Protein AF-A0A5B9MPV0-F1 (afdb_monomer_lite)

Organism: NCBI:txid2795974

InterPro domains:
  IPR046939 Tripeptidyl-peptidase 2, C-terminal domain superfamily [G3DSA:1.25.40.710] (571-764)

Foldseek 3Di:
DDDDDDDDDPDDDDDDDDDDDDDVVVVVVVCVVVVPPPPPDPPAAFEEEEEDAQALLQPWLVLQVLCQQFAPAEACLADPFFKWKWFWADPVQADPPQCWGQALLRDTFHHEPPDDDDPLKIKIKTATGGLLPDDCLVVVVVVVDDDDPCVPPDALLQSQAAGMKMWMQDPQRKIKIFGHSRLPSYRDPLRIDIHHNVCQQGWDWDRRPGWIKIKHWDDDPPPPDDPSPPSMTMMGIHTNNHDPVSVPDCSLLGPVVLSSPPVLVPRGHHYYYYHHDQLAQLSLLLSLVVCLVVVRQAYEYEVVNNVDDCQLCLLSVLQSCVVSVHWYFYSDADQCRLQRTRHNADARDPDDRDPPDDSSVSSSVVVSVCSVDPDPRPDPVVHPVRNVPRPQPDFPDDDPLFDKDWWDWDDPVPQDPLLCVLCVSVPVSDDQKDKTKTKADQAPQDQWFKFKAFDPPPVDDDDRLSFKWKWKAFSLSFTDSDIDTGGDGHGNHNGIIMMMMMGRDDDDDDPDDTTMIIGRPSPVPPDDPDVPQDFLVNLLVPVPLLVVLVVVVVVPDDLVNQLVVLDDDDLPDLDLSSLLNNLSSCCDPVRLLVCLVVNLVSLVSNLVSLCVVLVHAFDFAQVVVLLVVVVVPDDDPADQDRDPVNSNSLSSNLVSLLSNLVSLLSCPDPVSCVVRPDPDVVVSVVSNSNSVSSNVRSDSCLRLANLVSVLSVCLVVLNLSSSLVSLSSQCNHDPCVLCSLVSQLVSCVSNVNVSSNSVSSSLNSCVVVSHDRND

Radius of gyration: 31.98 Å; chains: 1; bounding box: 103×80×81 Å

Secondary structure (DSSP, 8-state):
----PPP--------------SSHHHHHHHHHHHTT---TT--PPPEEEEEE-STT----GGGHHHHHTTEEEEEEEE-STTEEEEEEPPGGGEETTTTEEE-TTSSEEEPPTT----TT-EEEEE----TT---THHHHHHHTT--S-GGG---GGGGSS-SEEEEEE-TT-PEEEEEESSSSSB--TTSEEEE-TTSTTS-EEEEETTEEEEEEEE--S-TT--GGG-SEEEEEEEE-S--TTTTSS-GGGSHHHHHH-GGGTTS--EEEEEEESS--HHHHHHHHHHHHHHT-SEEEE-TTTTTS-HHHHHHHHHHHHHHHT--EEESS-BTTBTTSEE-TT-----PPP-TTS-HHHHHHHHHHHHHHSPPPPPPGGG-TTTGGGSPPPPP-PPPTTPEEEEEPEE-GGGS-HHHHHHHHHHHTS-TTEEEEEEEPPPP-S--S--EEEE---TTSPPPPGGGEEEEEE-TT-PBPSS-B-TTSB----SSPPEEEEEEE--SSS--SPPPEEEEE---TTTT---TT---HHHHHHT-HHHHHHHHHHHTT--HHHHHHHH-PPPTT---HHHHHHHHHHHT-TTTGGG-HHHHHHHHHHHHHHHHHHHTSPPPP--HHHHHHHHTTT---------SHHHHHHHHHHHHHHHHHHHHHHHTTSHHHHTTS--S-HHHHHHHHHHHHHHHHTTS-TTSTTTHHHHHHHHHHTT-HHHHHHHHHHTTTSGGGGGGHHHHHHHHHHHTT-HHHHHHHHHHHHHHHTT-----

pLDDT: mean 77.92, std 18.59, range [23.55, 98.5]

Sequence (775 aa):
MNQMIRFSFPGQAYFMIRRFPLPLFFLCALVLAAGVAAEPGRAQRPRVGVIGPIDGTGVPVEQFESLQQRLAGVDVSGTLGNSIHLAACQPQQISISDRTVEAVCGRNVRLPDAWTLGPESTLYRGVACGPDRPESEKRAEQIGQAPSSWASLRPIIESNYPNDVIAMIDPRGTLHVACDWDADLKLDGKELFVVPADEFDQAKLFRHDDWIVMMQLAQSTDHTVDRQSMDHIQLRLWTITGTAQDRTGDWGRSPLAALLNPAHHSAEYELIWLDVAGWMPADMAASMQAAKEIGCDVVLIDVIAANRDAAEMTPLIAELSHRCGIPVMVNKRTTVSPDHWVQPSRAAGSDAVDPRLDEGVAFERRVNAMLRRPLPLPDTDQNEVAAEALARPEAVAPPATMRCVSLPRVPEADVPEVVLRNARPLLDRGPLVRSWWYRGAAGDGSADAGRLFQATDATVPRWDDRRLQSWTFLESGWLDRRSRRMGEPGLATHQPAWILLQAVAGSSVDVAPPQLVESVGGDSDRRSPTPGRRDWLWYYDHDAAEESLQQRVVSGATPGEVLQRHGEPEDAAADIDAWRSHLLALDQPSLRKRHLDRVIAAADQVLRRCEKELGGLPAPVDPDQIVAQTRMNEDSNIDVPTTPDAIRWYAWAVDAVYRKVRAIGYRELPDVVVDHPVRDPEAQDRAYESAFAQLCGMVDITDHRFVLTLVRYLRRQGEPFQAYEMLQRHATEGPAMPWYFKKERDLWTDGGWEPLRRLGHARWFLREADQSVMH

Structure (mmCIF, N/CA/C/O backbone):
data_AF-A0A5B9MPV0-F1
#
_entry.id   AF-A0A5B9MPV0-F1
#
loop_
_atom_site.group_PDB
_atom_site.id
_atom_site.type_symbol
_atom_site.label_atom_id
_atom_site.label_alt_id
_atom_site.label_comp_id
_atom_site.label_asym_id
_atom_site.label_entity_id
_atom_site.label_seq_id
_atom_site.pdbx_PDB_ins_code
_atom_site.Cartn_x
_atom_site.Cartn_y
_atom_site.Cartn_z
_atom_site.occupancy
_atom_site.B_iso_or_equiv
_atom_site.auth_seq_id
_atom_site.auth_comp_id
_atom_site.auth_asym_id
_atom_site.auth_atom_id
_atom_site.pdbx_PDB_model_num
ATOM 1 N N . MET A 1 1 ? -42.018 -42.114 -9.381 1.00 37.00 1 MET A N 1
ATOM 2 C CA . MET A 1 1 ? -41.511 -42.938 -8.263 1.00 37.00 1 MET A CA 1
ATOM 3 C C . MET A 1 1 ? -41.412 -42.046 -7.047 1.00 37.00 1 MET A C 1
ATOM 5 O O . MET A 1 1 ? -40.824 -40.979 -7.131 1.00 37.00 1 MET A O 1
ATOM 9 N N . ASN A 1 2 ? -42.109 -42.450 -5.992 1.00 29.08 2 ASN A N 1
ATOM 10 C CA . ASN A 1 2 ? -42.270 -41.736 -4.732 1.00 29.08 2 ASN A CA 1
ATOM 11 C C . ASN A 1 2 ? -41.000 -41.825 -3.879 1.00 29.08 2 ASN A C 1
ATOM 13 O O . ASN A 1 2 ? -40.452 -42.916 -3.775 1.00 29.08 2 ASN A O 1
ATOM 17 N N . GLN A 1 3 ? -40.653 -40.749 -3.169 1.00 30.98 3 GLN A N 1
ATOM 18 C CA . GLN A 1 3 ? -40.547 -40.769 -1.703 1.00 30.98 3 GLN A CA 1
ATOM 19 C C . GLN A 1 3 ? -40.472 -39.332 -1.167 1.00 30.98 3 GLN A C 1
ATOM 21 O O . GLN A 1 3 ? -39.488 -38.626 -1.337 1.00 30.98 3 GLN A O 1
ATOM 26 N N . MET A 1 4 ? -41.569 -38.910 -0.540 1.00 23.55 4 MET A N 1
ATOM 27 C CA . MET A 1 4 ? -41.712 -37.667 0.210 1.00 23.55 4 MET A CA 1
ATOM 28 C C . MET A 1 4 ? -41.845 -38.079 1.679 1.00 23.55 4 MET A C 1
ATOM 30 O O . MET A 1 4 ? -42.781 -38.800 2.035 1.00 23.55 4 MET A O 1
ATOM 34 N N . ILE A 1 5 ? -40.882 -37.686 2.510 1.00 28.28 5 ILE A N 1
ATOM 35 C CA . ILE A 1 5 ? -40.893 -37.934 3.954 1.00 28.28 5 ILE A CA 1
ATOM 36 C C . ILE A 1 5 ? -41.875 -36.940 4.587 1.00 28.28 5 ILE A C 1
ATOM 38 O O . ILE A 1 5 ? -41.707 -35.728 4.476 1.00 28.28 5 ILE A O 1
ATOM 42 N N . ARG A 1 6 ? -42.931 -37.462 5.221 1.00 25.19 6 ARG A N 1
ATOM 43 C CA . ARG A 1 6 ? -43.891 -36.699 6.030 1.00 25.19 6 ARG A CA 1
ATOM 44 C C . ARG A 1 6 ? -43.414 -36.656 7.479 1.00 25.19 6 ARG A C 1
ATOM 46 O O . ARG A 1 6 ? -43.316 -37.706 8.108 1.00 25.19 6 ARG A O 1
ATOM 53 N N . PHE A 1 7 ? -43.250 -35.459 8.031 1.00 25.94 7 PHE A N 1
ATOM 54 C CA . PHE A 1 7 ? -43.338 -35.255 9.475 1.00 25.94 7 PHE A CA 1
ATOM 55 C C . PHE A 1 7 ? -44.797 -34.984 9.851 1.00 25.94 7 PHE A C 1
ATOM 57 O O . PHE A 1 7 ? -45.474 -34.166 9.229 1.00 25.94 7 PHE A O 1
ATOM 64 N N . SER A 1 8 ? -45.286 -35.720 10.846 1.00 28.14 8 SER A N 1
ATOM 65 C CA . SER A 1 8 ? -46.649 -35.617 11.371 1.00 28.14 8 SER A CA 1
ATOM 66 C C . SER A 1 8 ? -46.575 -34.952 12.742 1.00 28.14 8 SER A C 1
ATOM 68 O O . SER A 1 8 ? -45.973 -35.523 13.646 1.00 28.14 8 SER A O 1
ATOM 70 N N . PHE A 1 9 ? -47.200 -33.788 12.915 1.00 35.19 9 PHE A N 1
ATOM 71 C CA . PHE A 1 9 ? -47.505 -33.233 14.237 1.00 35.19 9 PHE A CA 1
ATOM 72 C C . PHE A 1 9 ? -49.004 -33.425 14.521 1.00 35.19 9 PHE A C 1
ATOM 74 O O . PHE A 1 9 ? -49.823 -33.062 13.672 1.00 35.19 9 PHE A O 1
ATOM 81 N N . PRO A 1 10 ? -49.404 -33.990 15.675 1.00 39.00 10 PRO A N 1
ATOM 82 C CA . PRO A 1 10 ? -50.805 -34.098 16.047 1.00 39.00 10 PRO A CA 1
ATOM 83 C C . PRO A 1 10 ? -51.230 -32.845 16.822 1.00 39.00 10 PRO A C 1
ATOM 85 O O . PRO A 1 10 ? -50.718 -32.577 17.905 1.00 39.00 10 PRO A O 1
ATOM 88 N N . GLY A 1 11 ? -52.195 -32.095 16.284 1.00 39.19 11 GLY A N 1
ATOM 89 C CA . GLY A 1 11 ? -52.899 -31.054 17.039 1.00 39.19 11 GLY A CA 1
ATOM 90 C C . GLY A 1 11 ? -53.118 -29.748 16.284 1.00 39.19 11 GLY A C 1
ATOM 91 O O . GLY A 1 11 ? -52.551 -28.725 16.648 1.00 39.19 11 GLY A O 1
ATOM 92 N N . GLN A 1 12 ? -53.991 -29.751 15.274 1.00 32.38 12 GLN A N 1
ATOM 93 C CA . GLN A 1 12 ? -54.644 -28.524 14.816 1.00 32.38 12 GLN A CA 1
ATOM 94 C C . GLN A 1 12 ? -56.160 -28.702 14.866 1.00 32.38 12 GLN A C 1
ATOM 96 O O . GLN A 1 12 ? -56.747 -29.492 14.127 1.00 32.38 12 GLN A O 1
ATOM 101 N N . ALA A 1 13 ? -56.783 -27.948 15.770 1.00 30.09 13 ALA A N 1
ATOM 102 C CA . ALA A 1 13 ? -58.196 -27.634 15.711 1.00 30.09 13 ALA A CA 1
ATOM 103 C C . ALA A 1 13 ? -58.436 -26.719 14.502 1.00 30.09 13 ALA A C 1
ATOM 105 O O . ALA A 1 13 ? -57.794 -25.679 14.355 1.00 30.09 13 ALA A O 1
ATOM 106 N N . TYR A 1 14 ? -59.366 -27.110 13.636 1.00 31.75 14 TYR A N 1
ATOM 107 C CA . TYR A 1 14 ? -59.841 -26.272 12.542 1.00 31.75 14 TYR A CA 1
ATOM 108 C C . TYR A 1 14 ? -60.651 -25.102 13.110 1.00 31.75 14 TYR A C 1
ATOM 110 O O . TYR A 1 14 ? -61.770 -25.301 13.581 1.00 31.75 14 TYR A O 1
ATOM 118 N N . PHE A 1 15 ? -60.127 -23.878 13.012 1.00 27.12 15 PHE A N 1
ATOM 119 C CA . PHE A 1 15 ? -60.941 -22.668 13.126 1.00 27.12 15 PHE A CA 1
ATOM 120 C C . PHE A 1 15 ? -61.276 -22.135 11.733 1.00 27.12 15 PHE A C 1
ATOM 122 O O . PHE A 1 15 ? -60.440 -21.606 11.006 1.00 27.12 15 PHE A O 1
ATOM 129 N N . MET A 1 16 ? -62.547 -22.293 11.371 1.00 30.86 16 MET A N 1
ATOM 130 C CA . MET A 1 16 ? -63.177 -21.656 10.221 1.00 30.86 16 MET A CA 1
ATOM 131 C C . MET A 1 16 ? -63.366 -20.163 10.540 1.00 30.86 16 MET A C 1
ATOM 133 O O . MET A 1 16 ? -64.212 -19.811 11.362 1.00 30.86 16 MET A O 1
ATOM 137 N N . ILE A 1 17 ? -62.604 -19.271 9.902 1.00 29.38 17 ILE A N 1
ATOM 138 C CA . ILE A 1 17 ? -62.809 -17.821 10.040 1.00 29.38 17 ILE A CA 1
ATOM 139 C C . ILE A 1 17 ? -63.891 -17.384 9.044 1.00 29.38 17 ILE A C 1
ATOM 141 O O . ILE A 1 17 ? -63.641 -17.175 7.857 1.00 29.38 17 ILE A O 1
ATOM 145 N N . ARG A 1 18 ? -65.126 -17.251 9.541 1.00 35.62 18 ARG A N 1
ATOM 146 C CA . ARG A 1 18 ? -66.186 -16.468 8.890 1.00 35.62 18 ARG A CA 1
ATOM 147 C C . ARG A 1 18 ? -65.958 -14.981 9.166 1.00 35.62 18 ARG A C 1
ATOM 149 O O . ARG A 1 18 ? -65.625 -14.594 10.281 1.00 35.62 18 ARG A O 1
ATOM 156 N N . ARG A 1 19 ? -66.186 -14.169 8.129 1.00 43.06 19 ARG A N 1
ATOM 157 C CA . ARG A 1 19 ? -66.182 -12.698 8.143 1.00 43.06 19 ARG A CA 1
ATOM 158 C C . ARG A 1 19 ? -66.926 -12.139 9.365 1.00 43.06 19 ARG A C 1
ATOM 160 O O . ARG A 1 19 ? -68.126 -12.365 9.491 1.00 43.06 19 ARG A O 1
ATOM 167 N N . PHE A 1 20 ? -66.232 -11.347 10.180 1.00 36.88 20 PHE A N 1
ATOM 168 C CA . PHE A 1 20 ? -66.831 -10.404 11.126 1.00 36.88 20 PHE A CA 1
ATOM 169 C C . PHE A 1 20 ? -66.339 -8.980 10.815 1.00 36.88 20 PHE A C 1
ATOM 171 O O . PHE A 1 20 ? -65.189 -8.818 10.398 1.00 36.88 20 PHE A O 1
ATOM 178 N N . PRO A 1 21 ? -67.195 -7.954 10.967 1.00 47.53 21 PRO A N 1
ATOM 179 C CA . PRO A 1 21 ? -66.842 -6.568 10.694 1.00 47.53 21 PRO A CA 1
ATOM 180 C C . PRO A 1 21 ? -66.058 -5.976 11.873 1.00 47.53 21 PRO A C 1
ATOM 182 O O . PRO A 1 21 ? -66.361 -6.296 13.015 1.00 47.53 21 PRO A O 1
ATOM 185 N N . LEU A 1 22 ? -65.061 -5.137 11.567 1.00 47.28 22 LEU A N 1
ATOM 186 C CA . LEU A 1 22 ? -64.425 -4.104 12.411 1.00 47.28 22 LEU A CA 1
ATOM 187 C C . LEU A 1 22 ? -64.787 -4.144 13.919 1.00 47.28 22 LEU A C 1
ATOM 189 O O . LEU A 1 22 ? -65.780 -3.539 14.320 1.00 47.28 22 LEU A O 1
ATOM 193 N N . PRO A 1 23 ? -63.975 -4.818 14.765 1.00 48.50 23 PRO A N 1
ATOM 194 C CA . PRO A 1 23 ? -63.194 -4.045 15.744 1.00 48.50 23 PRO A CA 1
ATOM 195 C C . PRO A 1 23 ? -61.788 -4.614 16.051 1.00 48.50 23 PRO A C 1
ATOM 197 O O . PRO A 1 23 ? -61.100 -4.107 16.935 1.00 48.50 23 PRO A O 1
ATOM 200 N N . LEU A 1 24 ? -61.308 -5.634 15.325 1.00 43.69 24 LEU A N 1
ATOM 201 C CA . LEU A 1 24 ? -60.026 -6.290 15.642 1.00 43.69 24 LEU A CA 1
ATOM 202 C C . LEU A 1 24 ? -58.787 -5.459 15.249 1.00 43.69 24 LEU A C 1
ATOM 204 O O . LEU A 1 24 ? -57.751 -5.552 15.900 1.00 43.69 24 LEU A O 1
ATOM 208 N N . PHE A 1 25 ? -58.902 -4.594 14.235 1.00 50.44 25 PHE A N 1
ATOM 209 C CA . PHE A 1 25 ? -57.806 -3.709 13.812 1.00 50.44 25 PHE A CA 1
ATOM 210 C C . PHE A 1 25 ? -57.468 -2.651 14.874 1.00 50.44 25 PHE A C 1
ATOM 212 O O . PHE A 1 25 ? -56.301 -2.324 15.065 1.00 50.44 25 PHE A O 1
ATOM 219 N N . PHE A 1 26 ? -58.470 -2.177 15.625 1.00 49.44 26 PHE A N 1
ATOM 220 C CA . PHE A 1 26 ? -58.245 -1.268 16.750 1.00 49.44 26 PHE A CA 1
ATOM 221 C C . PHE A 1 26 ? -57.616 -1.983 17.947 1.00 49.44 26 PHE A C 1
ATOM 223 O O . PHE A 1 26 ? -56.793 -1.386 18.629 1.00 49.44 26 PHE A O 1
ATOM 230 N N . LEU A 1 27 ? -57.934 -3.262 18.174 1.00 42.47 27 LEU A N 1
ATOM 231 C CA . LEU A 1 27 ? -57.352 -4.036 19.272 1.00 42.47 27 LEU A CA 1
ATOM 232 C C . LEU A 1 27 ? -55.889 -4.428 18.994 1.00 42.47 27 LEU A C 1
ATOM 234 O O . LEU A 1 27 ? -55.066 -4.346 19.896 1.00 42.47 27 LEU A O 1
ATOM 238 N N . CYS A 1 28 ? -55.530 -4.778 17.752 1.00 45.41 28 CYS A N 1
ATOM 239 C CA . CYS A 1 28 ? -54.129 -5.014 17.375 1.00 45.41 28 CYS A CA 1
ATOM 240 C C . CYS A 1 28 ? -53.303 -3.720 17.354 1.00 45.41 28 CYS A C 1
ATOM 242 O O . CYS A 1 28 ? -52.152 -3.747 17.777 1.00 45.41 28 CYS A O 1
ATOM 244 N N . ALA A 1 29 ? -53.886 -2.586 16.950 1.00 47.62 29 ALA A N 1
ATOM 245 C CA . ALA A 1 29 ? -53.231 -1.284 17.073 1.00 47.62 29 ALA A CA 1
ATOM 246 C C . ALA A 1 29 ? -53.050 -0.867 18.545 1.00 47.62 29 ALA A C 1
ATOM 248 O O . ALA A 1 29 ? -52.007 -0.325 18.886 1.00 47.62 29 ALA A O 1
ATOM 249 N N . LEU A 1 30 ? -54.000 -1.180 19.436 1.00 44.69 30 LEU A N 1
ATOM 250 C CA . LEU A 1 30 ? -53.865 -0.930 20.877 1.00 44.69 30 LEU A CA 1
ATOM 251 C C . LEU A 1 30 ? -52.891 -1.886 21.569 1.00 44.69 30 LEU A C 1
ATOM 253 O O . LEU A 1 30 ? -52.220 -1.460 22.493 1.00 44.69 30 LEU A O 1
ATOM 257 N N . VAL A 1 31 ? -52.765 -3.143 21.136 1.00 49.16 31 VAL A N 1
ATOM 258 C CA . VAL A 1 31 ? -51.785 -4.093 21.699 1.00 49.16 31 VAL A CA 1
ATOM 259 C C . VAL A 1 31 ? -50.372 -3.829 21.164 1.00 49.16 31 VAL A C 1
ATOM 261 O O . VAL A 1 31 ? -49.416 -3.969 21.917 1.00 49.16 31 VAL A O 1
ATOM 264 N N . LEU A 1 32 ? -50.219 -3.349 19.924 1.00 48.50 32 LEU A N 1
ATOM 265 C CA . LEU A 1 32 ? -48.933 -2.845 19.417 1.00 48.50 32 LEU A CA 1
ATOM 266 C C . LEU A 1 32 ? -48.571 -1.469 20.005 1.00 48.50 32 LEU A C 1
ATOM 268 O O . LEU A 1 32 ? -47.396 -1.207 20.231 1.00 48.50 32 LEU A O 1
ATOM 272 N N . ALA A 1 33 ? -49.557 -0.626 20.332 1.00 44.50 33 ALA A N 1
ATOM 273 C CA . ALA A 1 33 ? -49.331 0.637 21.042 1.00 44.50 33 ALA A CA 1
ATOM 274 C C . ALA A 1 33 ? -49.146 0.467 22.566 1.00 44.50 33 ALA A C 1
ATOM 276 O O . ALA A 1 33 ? -48.513 1.310 23.190 1.00 44.50 33 ALA A O 1
ATOM 277 N N . ALA A 1 34 ? -49.661 -0.609 23.174 1.00 39.41 34 ALA A N 1
ATOM 278 C CA . ALA A 1 34 ? -49.509 -0.906 24.606 1.00 39.41 34 ALA A CA 1
ATOM 279 C C . ALA A 1 34 ? -48.363 -1.890 24.916 1.00 39.41 34 ALA A C 1
ATOM 281 O O . ALA A 1 34 ? -47.939 -1.983 26.064 1.00 39.41 34 ALA A O 1
ATOM 282 N N . GLY A 1 35 ? -47.846 -2.609 23.912 1.00 38.66 35 GLY A N 1
ATOM 283 C CA . GLY A 1 35 ? -46.706 -3.527 24.036 1.00 38.66 35 GLY A CA 1
ATOM 284 C C . GLY A 1 35 ? -45.333 -2.847 24.030 1.00 38.66 35 GLY A C 1
ATOM 285 O O . GLY A 1 35 ? -44.338 -3.501 24.321 1.00 38.66 35 GLY A O 1
ATOM 286 N N . VAL A 1 36 ? -45.279 -1.541 23.753 1.00 42.03 36 VAL A N 1
ATOM 287 C CA . VAL A 1 36 ? -44.100 -0.689 23.972 1.00 42.03 36 VAL A CA 1
ATOM 288 C C . VAL A 1 36 ? -44.453 0.358 25.026 1.00 42.03 36 VAL A C 1
ATOM 290 O O . VAL A 1 36 ? -44.323 1.563 24.826 1.00 42.03 36 VAL A O 1
ATOM 293 N N . ALA A 1 37 ? -44.945 -0.096 26.178 1.00 39.28 37 ALA A N 1
ATOM 294 C CA . ALA A 1 37 ? -44.766 0.686 27.388 1.00 39.28 37 ALA A CA 1
ATOM 295 C C . ALA A 1 37 ? -43.255 0.702 27.654 1.00 39.28 37 ALA A C 1
ATOM 297 O O . ALA A 1 37 ? -42.724 -0.230 28.253 1.00 39.28 37 ALA A O 1
ATOM 298 N N . ALA A 1 38 ? -42.566 1.710 27.104 1.00 43.59 38 ALA A N 1
ATOM 299 C CA . ALA A 1 38 ? -41.175 2.008 27.413 1.00 43.59 38 ALA A CA 1
ATOM 300 C C . ALA A 1 38 ? -41.021 1.906 28.930 1.00 43.59 38 ALA A C 1
ATOM 302 O O . ALA A 1 38 ? -41.774 2.567 29.653 1.00 43.59 38 ALA A O 1
ATOM 303 N N . GLU A 1 39 ? -40.136 1.020 29.399 1.00 39.25 39 GLU A N 1
ATOM 304 C CA . GLU A 1 39 ? -39.925 0.845 30.832 1.00 39.25 39 GLU A CA 1
ATOM 305 C C . GLU A 1 39 ? -39.735 2.228 31.465 1.00 39.25 39 GLU A C 1
ATOM 307 O O . GLU A 1 39 ? -38.837 2.976 31.059 1.00 39.25 39 GLU A O 1
ATOM 312 N N . PRO A 1 40 ? -40.606 2.629 32.405 1.00 40.78 40 PRO A N 1
ATOM 313 C CA . PRO A 1 40 ? -40.518 3.949 32.982 1.00 40.78 40 PRO A CA 1
ATOM 314 C C . PRO A 1 40 ? -39.223 4.055 33.788 1.00 40.78 40 PRO A C 1
ATOM 316 O O . PRO A 1 40 ? -39.110 3.541 34.897 1.00 40.78 40 PRO A O 1
ATOM 319 N N . GLY A 1 41 ? -38.268 4.799 33.231 1.00 47.12 41 GLY A N 1
ATOM 320 C CA . GLY A 1 41 ? -37.387 5.647 34.022 1.00 47.12 41 GLY A CA 1
ATOM 321 C C . GLY A 1 41 ? -35.992 5.124 34.336 1.00 47.12 41 GLY A C 1
ATOM 322 O O . GLY A 1 41 ? -35.384 5.643 35.272 1.00 47.12 41 GLY A O 1
ATOM 323 N N . ARG A 1 42 ? -35.418 4.189 33.568 1.00 47.12 42 ARG A N 1
ATOM 324 C CA . ARG A 1 42 ? -33.949 4.145 33.512 1.00 47.12 42 ARG A CA 1
ATOM 325 C C . ARG A 1 42 ? -33.530 5.292 32.604 1.00 47.12 42 ARG A C 1
ATOM 327 O O . ARG A 1 42 ? -33.659 5.186 31.390 1.00 47.12 42 ARG A O 1
ATOM 334 N N . ALA A 1 43 ? -33.160 6.425 33.207 1.00 68.31 43 ALA A N 1
ATOM 335 C CA . ALA A 1 43 ? -32.627 7.563 32.469 1.00 68.31 43 ALA A CA 1
ATOM 336 C C . ALA A 1 43 ? -31.537 7.030 31.535 1.00 68.31 43 ALA A C 1
ATOM 338 O O . ALA A 1 43 ? -30.551 6.460 32.006 1.00 68.31 43 ALA A O 1
ATOM 339 N N . GLN A 1 44 ? -31.792 7.098 30.229 1.00 80.31 44 GLN A N 1
ATOM 340 C CA . GLN A 1 44 ? -30.880 6.568 29.233 1.00 80.31 44 GLN A CA 1
ATOM 341 C C . GLN A 1 44 ? -29.552 7.295 29.415 1.00 80.31 44 GLN A C 1
ATOM 343 O O . GLN A 1 44 ? -29.519 8.526 29.495 1.00 80.31 44 GLN A O 1
ATOM 348 N N . ARG A 1 45 ? -28.477 6.525 29.594 1.00 90.38 45 ARG A N 1
ATOM 349 C CA . ARG A 1 45 ? -27.142 7.098 29.731 1.00 90.38 45 ARG A CA 1
ATOM 350 C C . ARG A 1 45 ? -26.833 7.850 28.435 1.00 90.38 45 ARG A C 1
ATOM 352 O O . ARG A 1 45 ? -27.061 7.270 27.373 1.00 90.38 45 ARG A O 1
ATOM 359 N N . PRO A 1 46 ? -26.347 9.101 28.497 1.00 91.81 46 PRO A N 1
ATOM 360 C CA . PRO A 1 46 ? -25.952 9.814 27.298 1.00 91.81 46 PRO A CA 1
ATOM 361 C C . PRO A 1 46 ? -24.895 9.018 26.531 1.00 91.81 46 PRO A C 1
ATOM 363 O O . PRO A 1 46 ? -23.969 8.466 27.131 1.00 91.81 46 PRO A O 1
ATOM 366 N N . ARG A 1 47 ? -25.033 8.970 25.211 1.00 94.50 47 ARG A N 1
ATOM 367 C CA . ARG A 1 47 ? -24.092 8.349 24.281 1.00 94.50 47 ARG A CA 1
ATOM 368 C C . ARG A 1 47 ? -23.124 9.393 23.762 1.00 94.50 47 ARG A C 1
ATOM 370 O O . ARG A 1 47 ? -23.518 10.379 23.141 1.00 94.50 47 ARG A O 1
ATOM 377 N N . VAL A 1 48 ? -21.847 9.167 24.012 1.00 95.19 48 VAL A N 1
ATOM 378 C CA . VAL A 1 48 ? -20.758 10.058 23.633 1.00 95.19 48 VAL A CA 1
ATOM 379 C C . VAL A 1 48 ? -19.962 9.387 22.525 1.00 95.19 48 VAL A C 1
ATOM 381 O O . VAL A 1 48 ? -19.279 8.393 22.762 1.00 95.19 48 VAL A O 1
ATOM 384 N N . GLY A 1 49 ? -20.050 9.936 21.318 1.00 95.38 49 GLY A N 1
ATOM 385 C CA . GLY A 1 49 ? -19.199 9.545 20.203 1.00 95.38 49 GLY A CA 1
ATOM 386 C C . GLY A 1 49 ? -17.812 10.170 20.332 1.00 95.38 49 GLY A C 1
ATOM 387 O O . GLY A 1 49 ? -17.697 11.344 20.681 1.00 95.38 49 GLY A O 1
ATOM 388 N N . VAL A 1 50 ? -16.760 9.423 20.019 1.00 94.00 50 VAL A N 1
ATOM 389 C CA . VAL A 1 50 ? -15.402 9.962 19.879 1.00 94.00 50 VAL A CA 1
ATOM 390 C C . VAL A 1 50 ? -14.886 9.651 18.486 1.00 94.00 50 VAL A C 1
ATOM 392 O O . VAL A 1 50 ? -14.708 8.484 18.159 1.00 94.00 50 VAL A O 1
ATOM 395 N N . ILE A 1 51 ? -14.637 10.688 17.687 1.00 92.12 51 ILE A N 1
ATOM 396 C CA . ILE A 1 51 ? -13.967 10.572 16.391 1.00 92.12 51 ILE A CA 1
ATOM 397 C C . ILE A 1 51 ? -12.472 10.798 16.597 1.00 92.12 51 ILE A C 1
ATOM 399 O O . ILE A 1 51 ? -12.034 11.892 16.968 1.00 92.12 51 ILE A O 1
ATOM 403 N N . GLY A 1 52 ? -11.701 9.755 16.328 1.00 87.19 52 GLY A N 1
ATOM 404 C CA . GLY A 1 52 ? -10.246 9.766 16.357 1.00 87.19 52 GLY A CA 1
ATOM 405 C C . GLY A 1 52 ? -9.690 8.414 15.924 1.00 87.19 52 GLY A C 1
ATOM 406 O O . GLY A 1 52 ? -10.458 7.448 15.883 1.00 87.19 52 GLY A O 1
ATOM 407 N N . PRO A 1 53 ? -8.387 8.325 15.600 1.00 80.00 53 PRO A N 1
ATOM 408 C CA . PRO A 1 53 ? -7.768 7.029 15.356 1.00 80.00 53 PRO A CA 1
ATOM 409 C C . PRO A 1 53 ? -7.970 6.163 16.601 1.00 80.00 53 PRO A C 1
ATOM 411 O O . PRO A 1 53 ? -7.924 6.686 17.713 1.00 80.00 53 PRO A O 1
ATOM 414 N N . ILE A 1 54 ? -8.252 4.872 16.440 1.00 80.19 54 ILE A N 1
ATOM 415 C CA . ILE A 1 54 ? -8.278 3.950 17.584 1.00 80.19 54 ILE A CA 1
ATOM 416 C C . ILE A 1 54 ? -6.854 3.545 17.978 1.00 80.19 54 ILE A C 1
ATOM 418 O O . ILE A 1 54 ? -6.497 3.549 19.163 1.00 80.19 54 ILE A O 1
ATOM 422 N N . ASP A 1 55 ? -6.043 3.214 16.976 1.00 72.69 55 ASP A N 1
ATOM 423 C CA . ASP A 1 55 ? -4.669 2.769 17.174 1.00 72.69 55 ASP A CA 1
ATOM 424 C C . ASP A 1 55 ? -3.761 3.901 17.620 1.00 72.69 55 ASP A C 1
ATOM 426 O O . ASP A 1 55 ? -3.866 5.032 17.144 1.00 72.69 55 ASP A O 1
ATOM 430 N N . GLY A 1 56 ? -2.853 3.581 18.542 1.00 70.06 56 GLY A N 1
ATOM 431 C CA . GLY A 1 56 ? -1.841 4.535 18.994 1.00 70.06 56 GLY A CA 1
ATOM 432 C C . GLY A 1 56 ? -2.407 5.727 19.769 1.00 70.06 56 GLY A C 1
ATOM 433 O O . GLY A 1 56 ? -1.707 6.709 19.992 1.00 70.06 56 GLY A O 1
ATOM 434 N N . THR A 1 57 ? -3.659 5.668 20.244 1.00 72.69 57 THR A N 1
ATOM 435 C CA . THR A 1 57 ? -4.226 6.764 21.058 1.00 72.69 57 THR A CA 1
ATOM 436 C C . THR A 1 57 ? -3.482 7.013 22.358 1.00 72.69 57 THR A C 1
ATOM 438 O O . THR A 1 57 ? -3.631 8.076 22.962 1.00 72.69 57 THR A O 1
ATOM 441 N N . GLY A 1 58 ? -2.691 6.039 22.809 1.00 75.44 58 GLY A N 1
ATOM 442 C CA . GLY A 1 58 ? -1.863 6.187 23.997 1.00 75.44 58 GLY A CA 1
ATOM 443 C C . GLY A 1 58 ? -2.678 6.172 25.288 1.00 75.44 58 GLY A C 1
ATOM 444 O O . GLY A 1 58 ? -2.202 6.684 26.302 1.00 75.44 58 GLY A O 1
ATOM 445 N N . VAL A 1 59 ? -3.886 5.586 25.274 1.00 86.62 59 VAL A N 1
ATOM 446 C CA . VAL A 1 59 ? -4.686 5.373 26.492 1.00 86.62 59 VAL A CA 1
ATOM 447 C C . VAL A 1 59 ? -3.825 4.601 27.496 1.00 86.62 59 VAL A C 1
ATOM 449 O O . VAL A 1 59 ? -3.392 3.502 27.170 1.00 86.62 59 VAL A O 1
ATOM 452 N N . PRO A 1 60 ? -3.564 5.111 28.710 1.00 87.69 60 PRO A N 1
ATOM 453 C CA . PRO A 1 60 ? -2.766 4.387 29.693 1.00 87.69 60 PRO A CA 1
ATOM 454 C C . PRO A 1 60 ? -3.462 3.096 30.140 1.00 87.69 60 PRO A C 1
ATOM 456 O O . PRO A 1 60 ? -4.683 3.076 30.311 1.00 87.69 60 PRO A O 1
ATOM 459 N N . VAL A 1 61 ? -2.699 2.028 30.393 1.00 88.00 61 VAL A N 1
ATOM 460 C CA . VAL A 1 61 ? -3.247 0.725 30.822 1.00 88.00 61 VAL A CA 1
ATOM 461 C C . VAL A 1 61 ? -4.037 0.821 32.134 1.00 88.00 61 VAL A C 1
ATOM 463 O O . VAL A 1 61 ? -4.963 0.048 32.377 1.00 88.00 61 VAL A O 1
ATOM 466 N N . GLU A 1 62 ? -3.736 1.816 32.971 1.00 90.06 62 GLU A N 1
ATOM 467 C CA . GLU A 1 62 ? -4.466 2.118 34.203 1.00 90.06 62 GLU A CA 1
ATOM 468 C C . GLU A 1 62 ? -5.915 2.553 33.937 1.00 90.06 62 GLU A C 1
ATOM 470 O O . GLU A 1 62 ? -6.760 2.455 34.826 1.00 90.06 62 GLU A O 1
ATOM 475 N N . GLN A 1 63 ? -6.221 3.006 32.717 1.00 91.75 63 GLN A N 1
ATOM 476 C CA . GLN A 1 63 ? -7.570 3.359 32.280 1.00 91.75 63 GLN A CA 1
ATOM 477 C C . GLN A 1 63 ? -8.345 2.173 31.692 1.00 91.75 63 GLN A C 1
ATOM 479 O O . GLN A 1 63 ? -9.497 2.361 31.309 1.00 91.75 63 GLN A O 1
ATOM 484 N N . PHE A 1 64 ? -7.777 0.960 31.647 1.00 92.81 64 PHE A N 1
ATOM 485 C CA . PHE A 1 64 ? -8.430 -0.219 31.063 1.00 92.81 64 PHE A CA 1
ATOM 486 C C . PHE A 1 64 ? -9.840 -0.461 31.620 1.00 92.81 64 PHE A C 1
ATOM 488 O O . PHE A 1 64 ? -10.795 -0.507 30.854 1.00 92.81 64 PHE A O 1
ATOM 495 N N . GLU A 1 65 ? -9.996 -0.530 32.945 1.00 93.88 65 GLU A N 1
ATOM 496 C CA . GLU A 1 65 ? -11.302 -0.746 33.594 1.00 93.88 65 GLU A CA 1
ATOM 497 C C . GLU A 1 65 ? -12.288 0.391 33.282 1.00 93.88 65 GLU A C 1
ATOM 499 O O . GLU A 1 65 ? -13.468 0.173 33.014 1.00 93.88 65 GLU A O 1
ATOM 504 N N . SER A 1 66 ? -11.774 1.625 33.280 1.00 91.94 66 SER A N 1
ATOM 505 C CA . SER A 1 66 ? -12.506 2.859 32.975 1.00 91.94 66 SER A CA 1
ATOM 506 C C . SER A 1 66 ? -13.071 2.823 31.549 1.00 91.94 66 SER A C 1
ATOM 508 O O . SER A 1 66 ? -14.218 3.213 31.317 1.00 91.94 66 SER A O 1
ATOM 510 N N . LEU A 1 67 ? -12.262 2.345 30.602 1.00 93.31 67 LEU A N 1
ATOM 511 C CA . LEU A 1 67 ? -12.612 2.190 29.198 1.00 93.31 67 LEU A CA 1
ATOM 512 C C . LEU A 1 67 ? -13.566 1.008 28.998 1.00 93.31 67 LEU A C 1
ATOM 514 O O . LEU A 1 67 ? -14.605 1.175 28.367 1.00 93.31 67 LEU A O 1
ATOM 518 N N . GLN A 1 68 ? -13.276 -0.150 29.596 1.00 93.94 68 GLN A N 1
ATOM 519 C CA . GLN A 1 68 ? -14.087 -1.364 29.481 1.00 93.94 68 GLN A CA 1
ATOM 520 C C . GLN A 1 68 ? -15.511 -1.181 30.008 1.00 93.94 68 GLN A C 1
ATOM 522 O O . GLN A 1 68 ? -16.458 -1.676 29.407 1.00 93.94 68 GLN A O 1
ATOM 527 N N . GLN A 1 69 ? -15.686 -0.436 31.100 1.00 92.81 69 GLN A N 1
ATOM 528 C CA . GLN A 1 69 ? -17.010 -0.164 31.665 1.00 92.81 69 GLN A CA 1
ATOM 529 C C . GLN A 1 69 ? -17.858 0.792 30.820 1.00 92.81 69 GLN A C 1
ATOM 531 O O . GLN A 1 69 ? -19.077 0.834 30.997 1.00 92.81 69 GLN A O 1
ATOM 536 N N . ARG A 1 70 ? -17.227 1.603 29.964 1.00 94.19 70 ARG A N 1
ATOM 537 C CA . ARG A 1 70 ? -17.903 2.674 29.222 1.00 94.19 70 ARG A CA 1
ATOM 538 C C . ARG A 1 70 ? -18.034 2.390 27.738 1.00 94.19 70 ARG A C 1
ATOM 540 O O . ARG A 1 70 ? -18.994 2.875 27.150 1.00 94.19 70 ARG A O 1
ATOM 547 N N . LEU A 1 71 ? -17.109 1.643 27.138 1.00 94.12 71 LEU A N 1
ATOM 548 C CA . LEU A 1 71 ? -17.156 1.297 25.722 1.00 94.12 71 LEU A CA 1
ATOM 549 C C . LEU A 1 71 ? -18.411 0.465 25.435 1.00 94.12 71 LEU A C 1
ATOM 551 O O . LEU A 1 71 ? -18.513 -0.690 25.839 1.00 94.12 71 LEU A O 1
ATOM 555 N N . ALA A 1 72 ? -19.362 1.071 24.734 1.00 94.12 72 ALA A N 1
ATOM 556 C CA . ALA A 1 72 ? -20.618 0.448 24.337 1.00 94.12 72 ALA A CA 1
ATOM 557 C C . ALA A 1 72 ? -20.595 -0.027 22.877 1.00 94.12 72 ALA A C 1
ATOM 559 O O . ALA A 1 72 ? -21.380 -0.896 22.503 1.00 94.12 72 ALA A O 1
ATOM 560 N N . GLY A 1 73 ? -19.699 0.517 22.049 1.00 91.62 73 GLY A N 1
ATOM 561 C CA . GLY A 1 73 ? -19.573 0.117 20.653 1.00 91.62 73 GLY A CA 1
ATOM 562 C C . GLY A 1 73 ? -18.425 0.802 19.924 1.00 91.62 73 GLY A C 1
ATOM 563 O O . GLY A 1 73 ? -17.851 1.782 20.405 1.00 91.62 73 GLY A O 1
ATOM 564 N N . VAL A 1 74 ? -18.119 0.265 18.746 1.00 91.19 74 VAL A N 1
ATOM 565 C CA . VAL A 1 74 ? -17.130 0.801 17.812 1.00 91.19 74 VAL A CA 1
ATOM 566 C C . VAL A 1 74 ? -17.775 0.873 16.436 1.00 91.19 74 VAL A C 1
ATOM 568 O O . VAL A 1 74 ? -18.322 -0.124 15.962 1.00 91.19 74 VAL A O 1
ATOM 571 N N . ASP A 1 75 ? -17.716 2.042 15.810 1.00 88.88 75 ASP A N 1
ATOM 572 C CA . ASP A 1 75 ? -17.983 2.203 14.389 1.00 88.88 75 ASP A CA 1
ATOM 573 C C . ASP A 1 75 ? -16.671 2.165 13.610 1.00 88.88 75 ASP A C 1
ATOM 575 O O . ASP A 1 75 ? -15.674 2.775 13.989 1.00 88.88 75 ASP A O 1
ATOM 579 N N . VAL A 1 76 ? -16.708 1.451 12.497 1.00 76.88 76 VAL A N 1
ATOM 580 C CA . VAL A 1 76 ? -15.559 1.153 11.633 1.00 76.88 76 VAL A CA 1
ATOM 581 C C . VAL A 1 76 ? -15.763 1.663 10.211 1.00 76.88 76 VAL A C 1
ATOM 583 O O . VAL A 1 76 ? -14.982 1.348 9.316 1.00 76.88 76 VAL A O 1
ATOM 586 N N . SER A 1 77 ? -16.845 2.407 9.970 1.00 69.31 77 SER A N 1
ATOM 587 C CA . SER A 1 77 ? -17.210 2.891 8.637 1.00 69.31 77 SER A CA 1
ATOM 588 C C . SER A 1 77 ? -16.117 3.768 8.001 1.00 69.31 77 SER A C 1
ATOM 590 O O . SER A 1 77 ? -16.026 3.878 6.775 1.00 69.31 77 SER A O 1
ATOM 592 N N . GLY A 1 78 ? -15.251 4.364 8.830 1.00 62.00 78 GLY A N 1
ATOM 593 C CA . GLY A 1 78 ? -14.140 5.211 8.415 1.00 62.00 78 GLY A CA 1
ATOM 594 C C . GLY A 1 78 ? -12.813 4.491 8.145 1.00 62.00 78 GLY A C 1
ATOM 595 O O . GLY A 1 78 ? -11.921 5.133 7.582 1.00 62.00 78 GLY A O 1
ATOM 596 N N . THR A 1 79 ? -12.641 3.206 8.494 1.00 65.44 79 THR A N 1
ATOM 597 C CA . THR A 1 79 ? -11.326 2.535 8.439 1.00 65.44 79 THR A CA 1
ATOM 598 C C . THR A 1 79 ? -11.240 1.325 7.515 1.00 65.44 79 THR A C 1
ATOM 600 O O . THR A 1 79 ? -12.046 0.402 7.537 1.00 65.44 79 THR A O 1
ATOM 603 N N . LEU A 1 80 ? -10.173 1.315 6.709 1.00 58.69 80 LEU A N 1
ATOM 604 C CA . LEU A 1 80 ? -9.716 0.151 5.939 1.00 58.69 80 LEU A CA 1
ATOM 605 C C . LEU A 1 80 ? -8.611 -0.636 6.674 1.00 58.69 80 LEU A C 1
ATOM 607 O O . LEU A 1 80 ? -8.273 -1.745 6.271 1.00 58.69 80 LEU A O 1
ATOM 611 N N . GLY A 1 81 ? -8.025 -0.051 7.726 1.00 58.06 81 GLY A N 1
ATOM 612 C CA . GLY A 1 81 ? -6.664 -0.360 8.167 1.00 58.06 81 GLY A CA 1
ATOM 613 C C . GLY A 1 81 ? -6.463 -1.561 9.088 1.00 58.06 81 GLY A C 1
ATOM 614 O O . GLY A 1 81 ? -5.355 -2.063 9.141 1.00 58.06 81 GLY A O 1
ATOM 615 N N . ASN A 1 82 ? -7.484 -2.071 9.776 1.00 70.69 82 ASN A N 1
ATOM 616 C CA . ASN A 1 82 ? -7.241 -2.947 10.941 1.00 70.69 82 ASN A CA 1
ATOM 617 C C . ASN A 1 82 ? -7.816 -4.347 10.794 1.00 70.69 82 ASN A C 1
ATOM 619 O O . ASN A 1 82 ? -8.089 -5.033 11.775 1.00 70.69 82 ASN A O 1
ATOM 623 N N . SER A 1 83 ? -8.040 -4.758 9.547 1.00 75.12 83 SER A N 1
ATOM 624 C CA . SER A 1 83 ? -8.627 -6.050 9.222 1.00 75.12 83 SER A CA 1
ATOM 625 C C . SER A 1 83 ? -7.554 -7.100 8.958 1.00 75.12 83 SER A C 1
ATOM 627 O O . SER A 1 83 ? -6.707 -6.967 8.078 1.00 75.12 83 SER A O 1
ATOM 629 N N . ILE A 1 84 ? -7.642 -8.192 9.699 1.00 79.19 84 ILE A N 1
ATOM 630 C CA . ILE A 1 84 ? -6.847 -9.398 9.557 1.00 79.19 84 ILE A CA 1
ATOM 631 C C . ILE A 1 84 ? -7.744 -10.448 8.910 1.00 79.19 84 ILE A C 1
ATOM 633 O O . ILE A 1 84 ? -8.692 -10.946 9.519 1.00 79.19 84 ILE A O 1
ATOM 637 N N . HIS A 1 85 ? -7.452 -10.775 7.656 1.00 75.88 85 HIS A N 1
ATOM 638 C CA . HIS A 1 85 ? -8.135 -11.853 6.954 1.00 75.88 85 HIS A CA 1
ATOM 639 C C . HIS A 1 85 ? -7.484 -13.180 7.338 1.00 75.88 85 HIS A C 1
ATOM 641 O O . HIS A 1 85 ? -6.291 -13.386 7.108 1.00 75.88 85 HIS A O 1
ATOM 647 N N . LEU A 1 86 ? -8.266 -14.072 7.940 1.00 81.00 86 LEU A N 1
ATOM 648 C CA . LEU A 1 86 ? -7.826 -15.397 8.349 1.00 81.00 86 LEU A CA 1
ATOM 649 C C . LEU A 1 86 ? -8.490 -16.433 7.439 1.00 81.00 86 LEU A C 1
ATOM 651 O O . LEU A 1 86 ? -9.712 -16.454 7.300 1.00 81.00 86 LEU A O 1
ATOM 655 N N . ALA A 1 87 ? -7.687 -17.287 6.813 1.00 79.25 87 ALA A N 1
ATOM 656 C CA . ALA A 1 87 ? -8.158 -18.392 5.984 1.00 79.25 87 ALA A CA 1
ATOM 657 C C . ALA A 1 87 ? -8.192 -19.688 6.796 1.00 79.25 87 ALA A C 1
ATOM 659 O O . ALA A 1 87 ? -7.297 -19.925 7.612 1.00 79.25 87 ALA A O 1
ATOM 660 N N . ALA A 1 88 ? -9.197 -20.527 6.556 1.00 87.50 88 ALA A N 1
ATOM 661 C CA . ALA A 1 88 ? -9.306 -21.834 7.184 1.00 87.50 88 ALA A CA 1
ATOM 662 C C . ALA A 1 88 ? -8.095 -22.713 6.824 1.00 87.50 88 ALA A C 1
ATOM 664 O O . ALA A 1 88 ? -7.703 -22.849 5.661 1.00 87.50 88 ALA A O 1
ATOM 665 N N . CYS A 1 89 ? -7.493 -23.315 7.844 1.00 86.44 89 CYS A N 1
ATOM 666 C CA . CYS A 1 89 ? -6.391 -24.251 7.696 1.00 86.44 89 CYS A CA 1
ATOM 667 C C . CYS A 1 89 ? -6.912 -25.572 7.129 1.00 86.44 89 CYS A C 1
ATOM 669 O O . CYS A 1 89 ? -7.855 -26.166 7.651 1.00 86.44 89 CYS A O 1
ATOM 671 N N . GLN A 1 90 ? -6.252 -26.072 6.091 1.00 87.62 90 GLN A N 1
ATOM 672 C CA . GLN A 1 90 ? -6.555 -27.385 5.539 1.00 87.62 90 GLN A CA 1
ATOM 673 C C . GLN A 1 90 ? -6.081 -28.494 6.497 1.00 87.62 90 GLN A C 1
ATOM 675 O O . GLN A 1 90 ? -5.082 -28.300 7.196 1.00 87.62 90 GLN A O 1
ATOM 680 N N . PRO A 1 91 ? -6.710 -29.685 6.513 1.00 88.56 91 PRO A N 1
ATOM 681 C CA . PRO A 1 91 ? -6.346 -30.761 7.440 1.00 88.56 91 PRO A CA 1
ATOM 682 C C . PRO A 1 91 ? -4.859 -31.146 7.419 1.00 88.56 91 PRO A C 1
ATOM 684 O O . PRO A 1 91 ? -4.280 -31.406 8.468 1.00 88.56 91 PRO A O 1
ATOM 687 N N . GLN A 1 92 ? -4.207 -31.126 6.250 1.00 88.06 92 GLN A N 1
ATOM 688 C CA . GLN A 1 92 ? -2.773 -31.425 6.116 1.00 88.06 92 GLN A CA 1
ATOM 689 C C . GLN A 1 92 ? -1.842 -30.384 6.759 1.00 88.06 92 GLN A C 1
ATOM 691 O O . GLN A 1 92 ? -0.652 -30.640 6.910 1.00 88.06 92 GLN A O 1
ATOM 696 N N . GLN A 1 93 ? -2.369 -29.213 7.112 1.00 84.69 93 GLN A N 1
ATOM 697 C CA . GLN A 1 93 ? -1.625 -28.109 7.718 1.00 84.69 93 GLN A CA 1
ATOM 698 C C . GLN A 1 93 ? -1.689 -28.150 9.244 1.00 84.69 93 GLN A C 1
ATOM 700 O O . GLN A 1 93 ? -1.053 -27.331 9.899 1.00 84.69 93 GLN A O 1
ATOM 705 N N . ILE A 1 94 ? -2.465 -29.076 9.813 1.00 89.62 94 ILE A N 1
ATOM 706 C CA . ILE A 1 94 ? -2.710 -29.194 11.246 1.00 89.62 94 ILE A CA 1
ATOM 707 C C . ILE A 1 94 ? -2.145 -30.535 11.717 1.00 89.62 94 ILE A C 1
ATOM 709 O O . ILE A 1 94 ? -2.612 -31.598 11.312 1.00 89.62 94 ILE A O 1
ATOM 713 N N . SER A 1 95 ? -1.178 -30.499 12.630 1.00 90.00 95 SER A N 1
ATOM 714 C CA . SER A 1 95 ? -0.765 -31.681 13.386 1.00 90.00 95 SER A CA 1
ATOM 715 C C . SER A 1 95 ? -1.400 -31.640 14.771 1.00 90.00 95 SER A C 1
ATOM 717 O O . SER A 1 95 ? -0.940 -30.929 15.666 1.00 90.00 95 SER A O 1
ATOM 719 N N . ILE A 1 96 ? -2.469 -32.420 14.962 1.00 85.12 96 ILE A N 1
ATOM 720 C CA . ILE A 1 96 ? -3.159 -32.524 16.258 1.00 85.12 96 ILE A CA 1
ATOM 721 C C . ILE A 1 96 ? -2.236 -33.151 17.312 1.00 85.12 96 ILE A C 1
ATOM 723 O O . ILE A 1 96 ? -2.202 -32.679 18.448 1.00 85.12 96 ILE A O 1
ATOM 727 N N . SER A 1 97 ? -1.471 -34.190 16.948 1.00 86.12 97 SER A N 1
ATOM 728 C CA . SER A 1 97 ? -0.569 -34.889 17.875 1.00 86.12 97 SER A CA 1
ATOM 729 C C . SER A 1 97 ? 0.565 -33.997 18.360 1.00 86.12 97 SER A C 1
ATOM 731 O O . SER A 1 97 ? 0.890 -34.015 19.544 1.00 86.12 97 SER A O 1
ATOM 733 N N . ASP A 1 98 ? 1.126 -33.191 17.458 1.00 87.19 98 ASP A N 1
ATOM 734 C CA . ASP A 1 98 ? 2.233 -32.291 17.790 1.00 87.19 98 ASP A CA 1
ATOM 735 C C . ASP A 1 98 ? 1.734 -30.933 18.290 1.00 87.19 98 ASP A C 1
ATOM 737 O O . ASP A 1 98 ? 2.538 -30.088 18.682 1.00 87.19 98 ASP A O 1
ATOM 741 N N . ARG A 1 99 ? 0.409 -30.716 18.265 1.00 91.06 99 ARG A N 1
ATOM 742 C CA . ARG A 1 99 ? -0.247 -29.429 18.512 1.00 91.06 99 ARG A CA 1
ATOM 743 C C . ARG A 1 99 ? 0.415 -28.319 17.708 1.00 91.06 99 ARG A C 1
ATOM 745 O O . ARG A 1 99 ? 0.785 -27.288 18.257 1.00 91.06 99 ARG A O 1
ATOM 752 N N . THR A 1 100 ? 0.610 -28.539 16.416 1.00 90.69 100 THR A N 1
ATOM 753 C CA . THR A 1 100 ? 1.169 -27.520 15.529 1.00 90.69 100 THR A CA 1
ATOM 754 C C . THR A 1 100 ? 0.236 -27.231 14.370 1.00 90.69 100 THR A C 1
ATOM 756 O O . THR A 1 100 ? -0.536 -28.088 13.941 1.00 90.69 100 THR A O 1
ATOM 759 N N . VAL A 1 101 ? 0.311 -26.006 13.867 1.00 89.62 101 VAL A N 1
ATOM 760 C CA . VAL A 1 101 ? -0.314 -25.599 12.613 1.00 89.62 101 VAL A CA 1
ATOM 761 C C . VAL A 1 101 ? 0.741 -24.927 11.751 1.00 89.62 101 VAL A C 1
ATOM 763 O O . VAL A 1 101 ? 1.555 -24.155 12.252 1.00 89.62 101 VAL A O 1
ATOM 766 N N . GLU A 1 102 ? 0.765 -25.221 10.461 1.00 80.50 102 GLU A N 1
ATOM 767 C CA . GLU A 1 102 ? 1.581 -24.465 9.520 1.00 80.50 102 GLU A CA 1
ATOM 768 C C . GLU A 1 102 ? 1.041 -23.021 9.483 1.00 80.50 102 GLU A C 1
ATOM 770 O O . GLU A 1 102 ? -0.133 -22.803 9.189 1.00 80.50 102 GLU A O 1
ATOM 775 N N . ALA A 1 103 ? 1.859 -22.025 9.811 1.00 71.81 103 ALA A N 1
ATOM 776 C CA . ALA A 1 103 ? 1.508 -20.611 9.705 1.00 71.81 103 ALA A CA 1
ATOM 777 C C . ALA A 1 103 ? 1.573 -20.120 8.251 1.00 71.81 103 ALA A C 1
ATOM 779 O O . ALA A 1 103 ? 1.987 -20.847 7.346 1.00 71.81 103 ALA A O 1
ATOM 780 N N . VAL A 1 104 ? 1.195 -18.861 8.004 1.00 62.38 104 VAL A N 1
ATOM 781 C CA . VAL A 1 104 ? 1.230 -18.272 6.649 1.00 62.38 104 VAL A CA 1
ATOM 782 C C . VAL A 1 104 ? 2.657 -18.233 6.089 1.00 62.38 104 VAL A C 1
ATOM 784 O O . VAL A 1 104 ? 2.861 -18.328 4.882 1.00 62.38 104 VAL A O 1
ATOM 787 N N . CYS A 1 105 ? 3.665 -18.172 6.961 1.00 59.44 105 CYS A N 1
ATOM 788 C CA . CYS A 1 105 ? 5.072 -18.246 6.575 1.00 59.44 105 CYS A CA 1
ATOM 789 C C . CYS A 1 105 ? 5.572 -19.663 6.205 1.00 59.44 105 CYS A C 1
ATOM 791 O O . CYS A 1 105 ? 6.762 -19.823 5.918 1.00 59.44 105 CYS A O 1
ATOM 793 N N . GLY A 1 106 ? 4.711 -20.688 6.243 1.00 63.88 106 GLY A N 1
ATOM 794 C CA . GLY A 1 106 ? 5.051 -22.082 5.920 1.00 63.88 106 GLY A CA 1
ATOM 795 C C . GLY A 1 106 ? 5.813 -22.831 7.022 1.00 63.88 106 GLY A C 1
ATOM 796 O O . GLY A 1 106 ? 6.266 -23.954 6.813 1.00 63.88 106 GLY A O 1
ATOM 797 N N . ARG A 1 107 ? 6.007 -22.220 8.199 1.00 70.31 107 ARG A N 1
ATOM 798 C CA . ARG A 1 107 ? 6.595 -22.882 9.376 1.00 70.31 107 ARG A CA 1
ATOM 799 C C . ARG A 1 107 ? 5.510 -23.329 10.340 1.00 70.31 107 ARG A C 1
ATOM 801 O O . ARG A 1 107 ? 4.483 -22.677 10.465 1.00 70.31 107 ARG A O 1
ATOM 808 N N . ASN A 1 108 ? 5.780 -24.404 11.069 1.00 83.44 108 ASN A N 1
ATOM 809 C CA . ASN A 1 108 ? 4.887 -24.887 12.114 1.00 83.44 108 ASN A CA 1
ATOM 810 C C . ASN A 1 108 ? 4.946 -23.966 13.338 1.00 83.44 108 ASN A C 1
ATOM 812 O O . ASN A 1 108 ? 6.007 -23.810 13.942 1.00 83.44 108 ASN A O 1
ATOM 816 N N . VAL A 1 109 ? 3.802 -23.404 13.712 1.00 83.31 109 VAL A N 1
ATOM 817 C CA . VAL A 1 109 ? 3.575 -22.712 14.981 1.00 83.31 109 VAL A CA 1
ATOM 818 C C . VAL A 1 109 ? 2.981 -23.702 15.966 1.00 83.31 109 VAL A C 1
ATOM 820 O O . VAL A 1 109 ? 2.069 -24.461 15.626 1.00 83.31 109 VAL A O 1
ATOM 823 N N . ARG A 1 110 ? 3.498 -23.708 17.195 1.00 89.44 110 ARG A N 1
ATOM 824 C CA . ARG A 1 110 ? 2.933 -24.525 18.268 1.00 89.44 110 ARG A CA 1
ATOM 825 C C . ARG A 1 110 ? 1.669 -23.861 18.805 1.00 89.44 110 ARG A C 1
ATOM 827 O O . ARG A 1 110 ? 1.697 -22.717 19.239 1.00 89.44 110 ARG A O 1
ATOM 834 N N . LEU A 1 111 ? 0.574 -24.608 18.777 1.00 90.81 111 LEU A N 1
ATOM 835 C CA . LEU A 1 111 ? -0.721 -24.196 19.288 1.00 90.81 111 LEU A CA 1
ATOM 836 C C . LEU A 1 111 ? -0.714 -24.214 20.826 1.00 90.81 111 LEU A C 1
ATOM 838 O O . LEU A 1 111 ? -0.186 -25.163 21.421 1.00 90.81 111 LEU A O 1
ATOM 842 N N . PRO A 1 112 ? -1.342 -23.223 21.479 1.00 90.81 112 PRO A N 1
ATO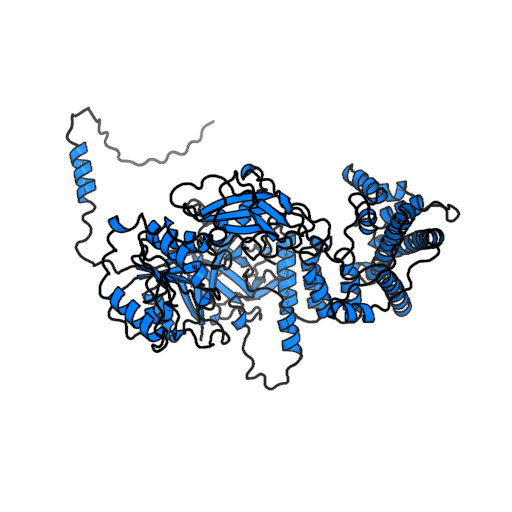M 843 C CA . PRO A 1 112 ? -1.345 -23.106 22.934 1.00 90.81 112 PRO A CA 1
ATOM 844 C C . PRO A 1 112 ? -1.973 -24.320 23.605 1.00 90.81 112 PRO A C 1
ATOM 846 O O . PRO A 1 112 ? -3.022 -24.787 23.166 1.00 90.81 112 PRO A O 1
ATOM 849 N N . ASP A 1 113 ? -1.400 -24.813 24.705 1.00 89.25 113 ASP A N 1
ATOM 850 C CA . ASP A 1 113 ? -1.902 -26.010 25.406 1.00 89.25 113 ASP A CA 1
ATOM 851 C C . ASP A 1 113 ? -3.339 -25.840 25.940 1.00 89.25 113 ASP A C 1
ATOM 853 O O . ASP A 1 113 ? -4.076 -26.817 26.062 1.00 89.25 113 ASP A O 1
ATOM 857 N N . ALA A 1 114 ? -3.768 -24.597 26.188 1.00 89.25 114 ALA A N 1
ATOM 858 C CA . ALA A 1 114 ? -5.123 -24.266 26.629 1.00 89.25 114 ALA A CA 1
ATOM 859 C C . ALA A 1 114 ? -6.207 -24.541 25.568 1.00 89.25 114 ALA A C 1
ATOM 861 O O . ALA A 1 114 ? -7.384 -24.674 25.906 1.00 89.25 114 ALA A O 1
ATOM 862 N N . TRP A 1 115 ? -5.839 -24.634 24.287 1.00 92.06 115 TRP A N 1
ATOM 863 C CA . TRP A 1 115 ? -6.804 -24.854 23.213 1.00 92.06 115 TRP A CA 1
ATOM 864 C C . TRP A 1 115 ? -7.240 -26.317 23.159 1.00 92.06 115 TRP A C 1
ATOM 866 O O . TRP A 1 115 ? -6.426 -27.236 23.023 1.00 92.06 115 TRP A O 1
ATOM 876 N N . THR A 1 116 ? -8.547 -26.550 23.234 1.00 88.94 116 THR A N 1
ATOM 877 C CA . THR A 1 116 ? -9.109 -27.895 23.079 1.00 88.94 116 THR A CA 1
ATOM 878 C C . THR A 1 116 ? -9.376 -28.154 21.599 1.00 88.94 116 THR A C 1
ATOM 880 O O . THR A 1 116 ? -10.420 -27.775 21.076 1.00 88.94 116 THR A O 1
ATOM 883 N N . LEU A 1 117 ? -8.414 -28.787 20.924 1.00 86.94 117 LEU A N 1
ATOM 884 C CA . LEU A 1 117 ? -8.540 -29.190 19.523 1.00 86.94 117 LEU A CA 1
ATOM 885 C C . LEU A 1 117 ? -9.418 -30.443 19.431 1.00 86.94 117 LEU A C 1
ATOM 887 O O . LEU A 1 117 ? -9.024 -31.516 19.891 1.00 86.94 117 LEU A O 1
ATOM 891 N N . GLY A 1 118 ? -10.614 -30.296 18.864 1.00 83.69 118 GLY A N 1
ATOM 892 C CA . GLY A 1 118 ? -11.515 -31.398 18.538 1.00 83.69 118 GLY A CA 1
ATOM 893 C C . GLY A 1 118 ? -11.666 -31.581 17.023 1.00 83.69 118 GLY A C 1
ATOM 894 O O . GLY A 1 118 ? -11.270 -30.702 16.264 1.00 83.69 118 GLY A O 1
ATOM 895 N N . PRO A 1 119 ? -12.278 -32.690 16.567 1.00 83.62 119 PRO A N 1
ATOM 896 C CA . PRO A 1 119 ? -12.591 -32.905 15.148 1.00 83.62 119 PRO A CA 1
ATOM 897 C C . PRO A 1 119 ? -13.491 -31.818 14.542 1.00 83.62 119 PRO A C 1
ATOM 899 O O . PRO A 1 119 ? -13.436 -31.580 13.345 1.00 83.62 119 PRO A O 1
ATOM 902 N N . GLU A 1 120 ? -14.298 -31.167 15.383 1.00 87.19 120 GLU A N 1
ATOM 903 C CA . GLU A 1 120 ? -15.226 -30.094 15.005 1.00 87.19 120 GLU A CA 1
ATOM 904 C C . GLU A 1 120 ? -14.601 -28.691 15.135 1.00 87.19 120 GLU A C 1
ATOM 906 O O . GLU A 1 120 ? -15.257 -27.690 14.857 1.00 87.19 120 GLU A O 1
ATOM 911 N N . SER A 1 121 ? -13.354 -28.587 15.612 1.00 90.25 121 SER A N 1
ATOM 912 C CA . SER A 1 121 ? -12.664 -27.301 15.711 1.00 90.25 121 SER A CA 1
ATOM 913 C C . SER A 1 121 ? -12.216 -26.850 14.325 1.00 90.25 121 SER A C 1
ATOM 915 O O . SER A 1 121 ? -11.563 -27.606 13.608 1.00 90.25 121 SER A O 1
ATOM 917 N N . THR A 1 122 ? -12.486 -25.592 13.978 1.00 92.00 122 THR A N 1
ATOM 918 C CA . THR A 1 122 ? -11.948 -24.988 12.749 1.00 92.00 122 THR A CA 1
ATOM 919 C C . THR A 1 122 ? -10.814 -24.043 13.113 1.00 92.00 122 THR A C 1
ATOM 921 O O . THR A 1 122 ? -11.007 -23.121 13.908 1.00 92.00 122 THR A O 1
ATOM 924 N N . LEU A 1 123 ? -9.627 -24.295 12.559 1.00 93.44 123 LEU A N 1
ATOM 925 C CA . LEU A 1 123 ? -8.460 -23.427 12.695 1.00 93.44 123 LEU A CA 1
ATOM 926 C C . LEU A 1 123 ? -8.389 -22.477 11.507 1.00 93.44 123 LEU A C 1
ATOM 928 O O . LEU A 1 123 ? -8.611 -22.884 10.371 1.00 93.44 123 LEU A O 1
ATOM 932 N N . TYR A 1 124 ? -8.015 -21.238 11.780 1.00 91.19 124 TYR A N 1
ATOM 933 C CA . TYR A 1 124 ? -7.790 -20.195 10.799 1.00 91.19 124 TYR A CA 1
ATOM 934 C C . TYR A 1 124 ? -6.396 -19.611 11.000 1.00 91.19 124 TYR A C 1
ATOM 936 O O . TYR A 1 124 ? -5.908 -19.523 12.129 1.00 91.19 124 TYR A O 1
ATOM 944 N N . ARG A 1 125 ? -5.762 -19.177 9.913 1.00 87.06 125 ARG A N 1
ATOM 945 C CA . ARG A 1 125 ? -4.463 -18.499 9.943 1.00 87.06 125 ARG A CA 1
ATOM 946 C C . ARG A 1 125 ? -4.455 -17.293 9.017 1.00 87.06 125 ARG A C 1
ATOM 948 O O . ARG A 1 125 ? -5.045 -17.326 7.938 1.00 87.06 125 ARG A O 1
ATOM 955 N N . GLY A 1 126 ? -3.742 -16.253 9.412 1.00 77.19 126 GLY A N 1
ATOM 956 C CA . GLY A 1 126 ? -3.518 -15.072 8.591 1.00 77.19 126 GLY A CA 1
ATOM 957 C C . GLY A 1 126 ? -2.396 -14.212 9.152 1.00 77.19 126 GLY A C 1
ATOM 958 O O . GLY A 1 126 ? -1.758 -14.556 10.145 1.00 77.19 126 GLY A O 1
ATOM 959 N N . VAL A 1 127 ? -2.152 -13.087 8.493 1.00 66.62 127 VAL A N 1
ATOM 960 C CA . VAL A 1 127 ? -1.166 -12.086 8.912 1.00 66.62 127 VAL A CA 1
ATOM 961 C C . VAL A 1 127 ? -1.864 -10.747 9.063 1.00 66.62 127 VAL A C 1
ATOM 963 O O . VAL A 1 127 ? -2.738 -10.411 8.258 1.00 66.62 127 VAL A O 1
ATOM 966 N N . ALA A 1 128 ? -1.493 -9.974 10.084 1.00 65.00 128 ALA A N 1
ATOM 967 C CA . ALA A 1 128 ? -2.046 -8.637 10.235 1.00 65.00 128 ALA A CA 1
ATOM 968 C C . ALA A 1 128 ? -1.634 -7.769 9.040 1.00 65.00 128 ALA A C 1
ATOM 970 O O . ALA A 1 128 ? -0.449 -7.654 8.705 1.00 65.00 128 ALA A O 1
ATOM 971 N N . CYS A 1 129 ? -2.630 -7.180 8.387 1.00 51.94 129 CYS A N 1
ATOM 972 C CA . CYS A 1 129 ? -2.454 -6.292 7.251 1.00 51.94 129 CYS A CA 1
ATOM 973 C C . CYS A 1 129 ? -2.852 -4.887 7.721 1.00 51.94 129 CYS A C 1
ATOM 975 O O . CYS A 1 129 ? -4.040 -4.602 7.793 1.00 51.94 129 CYS A O 1
ATOM 977 N N . GLY A 1 130 ? -1.872 -4.052 8.090 1.00 45.66 130 GLY A N 1
ATOM 978 C CA . GLY A 1 130 ? -2.091 -2.702 8.628 1.00 45.66 130 GLY A CA 1
ATOM 979 C C . GLY A 1 130 ? -1.435 -1.585 7.796 1.00 45.66 130 GLY A C 1
ATOM 980 O O . GLY A 1 130 ? -0.449 -1.859 7.101 1.00 45.66 130 GLY A O 1
ATOM 981 N N . PRO A 1 131 ? -1.947 -0.336 7.853 1.00 38.78 131 PRO A N 1
ATOM 982 C CA . PRO A 1 131 ? -1.441 0.820 7.100 1.00 38.78 131 PRO A CA 1
ATOM 983 C C . PRO A 1 131 ? -0.033 1.261 7.537 1.00 38.78 131 PRO A C 1
ATOM 985 O O . PRO A 1 131 ? 0.729 1.746 6.700 1.00 38.78 131 PRO A O 1
ATOM 988 N N . ASP A 1 132 ? 0.348 0.997 8.794 1.00 40.31 132 ASP A N 1
ATOM 989 C CA . ASP A 1 132 ? 1.675 1.282 9.371 1.00 40.31 132 ASP A CA 1
ATOM 990 C C . ASP A 1 132 ? 2.701 0.155 9.157 1.00 40.31 132 ASP A C 1
ATOM 992 O O . ASP A 1 132 ? 3.701 0.041 9.866 1.00 40.31 132 ASP A O 1
ATOM 996 N N . ARG A 1 133 ? 2.509 -0.662 8.115 1.00 47.38 133 ARG A N 1
ATOM 997 C CA . ARG A 1 133 ? 3.597 -1.462 7.533 1.00 47.38 133 ARG A CA 1
ATOM 998 C C . ARG A 1 133 ? 4.132 -0.878 6.212 1.00 47.38 133 ARG A C 1
ATOM 1000 O O . ARG A 1 133 ? 3.970 -1.523 5.174 1.00 47.38 133 ARG A O 1
ATOM 1007 N N . PRO A 1 134 ? 4.800 0.293 6.198 1.00 31.39 134 PRO A N 1
ATOM 1008 C CA . PRO A 1 134 ? 5.767 0.650 5.160 1.00 31.39 134 PRO A CA 1
ATOM 1009 C C . PRO A 1 134 ? 7.226 0.439 5.636 1.00 31.39 134 PRO A C 1
ATOM 1011 O O . PRO A 1 134 ? 7.563 0.714 6.780 1.00 31.39 134 PRO A O 1
ATOM 1014 N N . GLU A 1 135 ? 8.072 -0.072 4.735 1.00 38.56 135 GLU A N 1
ATOM 1015 C CA . GLU A 1 135 ? 9.550 -0.196 4.790 1.00 38.56 135 GLU A CA 1
ATOM 1016 C C . GLU A 1 135 ? 10.182 -0.662 6.123 1.00 38.56 135 GLU A C 1
ATOM 1018 O O . GLU A 1 135 ? 10.680 0.103 6.949 1.00 38.56 135 GLU A O 1
ATOM 1023 N N . SER A 1 136 ? 10.310 -1.976 6.274 1.00 39.66 136 SER A N 1
ATOM 1024 C CA . SER A 1 136 ? 11.160 -2.634 7.273 1.00 39.66 136 SER A CA 1
ATOM 1025 C C . SER A 1 136 ? 12.676 -2.364 7.140 1.00 39.66 136 SER A C 1
ATOM 1027 O O . SER A 1 136 ? 13.460 -2.913 7.914 1.00 39.66 136 SER A O 1
ATOM 1029 N N . GLU A 1 137 ? 13.117 -1.533 6.194 1.00 39.47 137 GLU A N 1
ATOM 1030 C CA . GLU A 1 137 ? 14.536 -1.247 5.924 1.00 39.47 137 GLU A CA 1
ATOM 1031 C C . GLU A 1 137 ? 15.199 -0.344 6.944 1.00 39.47 137 GLU A C 1
ATOM 1033 O O . GLU A 1 137 ? 16.225 -0.726 7.508 1.00 39.47 137 GLU A O 1
ATOM 1038 N N . LYS A 1 138 ? 14.560 0.777 7.301 1.00 39.59 138 LYS A N 1
ATOM 1039 C CA . LYS A 1 138 ? 15.029 1.628 8.408 1.00 39.59 138 LYS A CA 1
ATOM 1040 C C . LYS A 1 138 ? 15.128 0.856 9.728 1.00 39.59 138 LYS A C 1
ATOM 1042 O O . LYS A 1 138 ? 15.977 1.158 10.563 1.00 39.59 138 LYS A O 1
ATOM 1047 N N . ARG A 1 139 ? 14.286 -0.172 9.903 1.00 40.16 139 ARG A N 1
ATOM 1048 C CA . ARG A 1 139 ? 14.261 -1.062 11.075 1.00 40.16 139 ARG A CA 1
ATOM 1049 C C . ARG A 1 139 ? 15.495 -1.964 11.135 1.00 40.16 139 ARG A C 1
ATOM 1051 O O . ARG A 1 139 ? 16.027 -2.174 12.218 1.00 40.16 139 ARG A O 1
ATOM 1058 N N . ALA A 1 140 ? 15.975 -2.483 10.012 1.00 38.19 140 ALA A N 1
ATOM 1059 C CA . ALA A 1 140 ? 17.148 -3.355 9.996 1.00 38.19 140 ALA A CA 1
ATOM 1060 C C . ALA A 1 140 ? 18.474 -2.570 10.026 1.00 38.19 140 ALA A C 1
ATOM 1062 O O . ALA A 1 140 ? 19.424 -2.996 10.685 1.00 38.19 140 ALA A O 1
ATOM 1063 N N . GLU A 1 141 ? 18.504 -1.382 9.415 1.00 40.59 141 GLU A N 1
ATOM 1064 C CA . GLU A 1 141 ? 19.660 -0.478 9.438 1.00 40.59 141 GLU A CA 1
ATOM 1065 C C . GLU A 1 141 ? 19.966 0.036 10.863 1.00 40.59 141 GLU A C 1
ATOM 1067 O O . GLU A 1 141 ? 21.126 0.118 11.270 1.00 40.59 141 GLU A O 1
ATOM 1072 N N . GLN A 1 142 ? 18.930 0.278 11.677 1.00 36.78 142 GLN A N 1
ATOM 1073 C CA . GLN A 1 142 ? 19.071 0.680 13.085 1.00 36.78 142 GLN A CA 1
ATOM 1074 C C . GLN A 1 142 ? 19.374 -0.492 14.036 1.00 36.78 142 GLN A C 1
ATOM 1076 O O . GLN A 1 142 ? 20.090 -0.313 15.023 1.00 36.78 142 GLN A O 1
ATOM 1081 N N . ILE A 1 143 ? 18.881 -1.702 13.740 1.00 35.03 143 ILE A N 1
ATOM 1082 C CA . ILE A 1 143 ? 19.155 -2.908 14.543 1.00 35.03 143 ILE A CA 1
ATOM 1083 C C . ILE A 1 143 ? 20.599 -3.402 14.340 1.00 35.03 143 ILE A C 1
ATOM 1085 O O . ILE A 1 143 ? 21.203 -3.930 15.272 1.00 35.03 143 ILE A O 1
ATOM 1089 N N . GLY A 1 144 ? 21.184 -3.191 13.158 1.00 39.06 144 GLY A N 1
ATOM 1090 C CA . GLY A 1 144 ? 22.541 -3.641 12.832 1.00 39.06 144 GLY A CA 1
ATOM 1091 C C . GLY A 1 144 ? 23.685 -2.849 13.482 1.00 39.06 144 GLY A C 1
ATOM 1092 O O . GLY A 1 144 ? 24.818 -3.325 13.471 1.00 39.06 144 GLY A O 1
ATOM 1093 N N . GLN A 1 145 ? 23.428 -1.665 14.055 1.00 40.38 145 GLN A N 1
ATOM 1094 C CA . GLN A 1 145 ? 24.490 -0.743 14.495 1.00 40.38 145 GLN A CA 1
ATOM 1095 C C . GLN A 1 145 ? 24.700 -0.614 16.016 1.00 40.38 145 GLN A C 1
ATOM 1097 O O . GLN A 1 145 ? 25.648 0.064 16.415 1.00 40.38 145 GLN A O 1
ATOM 1102 N N . ALA A 1 146 ? 23.890 -1.221 16.897 1.00 28.47 146 ALA A N 1
ATOM 1103 C CA . ALA A 1 146 ? 23.968 -0.900 18.333 1.00 28.47 146 ALA A CA 1
ATOM 1104 C C . ALA A 1 146 ? 24.637 -1.985 19.238 1.00 28.47 146 ALA A C 1
ATOM 1106 O O . ALA A 1 146 ? 24.349 -3.174 19.120 1.00 28.47 146 ALA A O 1
ATOM 1107 N N . PRO A 1 147 ? 25.526 -1.589 20.182 1.00 35.69 147 PRO A N 1
ATOM 1108 C CA . PRO A 1 147 ? 26.316 -2.473 21.059 1.00 35.69 147 PRO A CA 1
ATOM 1109 C C . PRO A 1 147 ? 25.564 -2.969 22.308 1.00 35.69 147 PRO A C 1
ATOM 1111 O O . PRO A 1 147 ? 24.634 -2.321 22.762 1.00 35.69 147 PRO A O 1
ATOM 1114 N N . SER A 1 148 ? 26.049 -4.061 22.917 1.00 40.62 148 SER A N 1
ATOM 1115 C CA . SER A 1 148 ? 25.460 -4.977 23.926 1.00 40.62 148 SER A CA 1
ATOM 1116 C C . SER A 1 148 ? 24.802 -4.451 25.229 1.00 40.62 148 SER A C 1
ATOM 1118 O O . SER A 1 148 ? 24.521 -5.251 26.119 1.00 40.62 148 SER A O 1
ATOM 1120 N N . SER A 1 149 ? 24.484 -3.166 25.396 1.00 36.44 149 SER A N 1
ATOM 1121 C CA . SER A 1 149 ? 23.711 -2.639 26.547 1.00 36.44 149 SER A CA 1
ATOM 1122 C C . SER A 1 149 ? 22.177 -2.802 26.405 1.00 36.44 149 SER A C 1
ATOM 1124 O O . SER A 1 149 ? 21.382 -2.064 26.995 1.00 36.44 149 SER A O 1
ATOM 1126 N N . TRP A 1 150 ? 21.741 -3.816 25.651 1.00 38.09 150 TRP A N 1
ATOM 1127 C CA . TRP A 1 150 ? 20.371 -4.019 25.151 1.00 38.09 150 TRP A CA 1
ATOM 1128 C C . TRP A 1 150 ? 19.394 -4.664 26.143 1.00 38.09 150 TRP A C 1
ATOM 1130 O O . TRP A 1 150 ? 18.268 -4.971 25.776 1.00 38.09 150 TRP A O 1
ATOM 1140 N N . ALA A 1 151 ? 19.735 -4.740 27.432 1.00 32.22 151 ALA A N 1
ATOM 1141 C CA . ALA A 1 151 ? 18.718 -4.896 28.483 1.00 32.22 151 ALA A CA 1
ATOM 1142 C C . ALA A 1 151 ? 17.751 -3.686 28.553 1.00 32.22 151 ALA A C 1
ATOM 1144 O O . ALA A 1 151 ? 16.803 -3.689 29.331 1.00 32.22 151 ALA A O 1
ATOM 1145 N N . SER A 1 152 ? 18.003 -2.643 27.751 1.00 33.91 152 SER A N 1
ATOM 1146 C CA . SER A 1 152 ? 17.194 -1.429 27.633 1.00 33.91 152 SER A CA 1
ATOM 1147 C C . SER A 1 152 ? 16.529 -1.228 26.261 1.00 33.91 152 SER A C 1
ATOM 1149 O O . SER A 1 152 ? 15.852 -0.215 26.076 1.00 33.91 152 SER A O 1
ATOM 1151 N N . LEU A 1 153 ? 16.681 -2.160 25.306 1.00 32.50 153 LEU A N 1
ATOM 1152 C CA . LEU A 1 153 ? 16.101 -2.015 23.966 1.00 32.50 153 LEU A CA 1
ATOM 1153 C C . LEU A 1 153 ? 14.725 -2.674 23.858 1.00 32.50 153 LEU A C 1
ATOM 1155 O O . LEU A 1 153 ? 14.522 -3.827 24.229 1.00 32.50 153 LEU A O 1
ATOM 1159 N N . ARG A 1 154 ? 13.765 -1.833 23.458 1.00 40.19 154 ARG A N 1
ATOM 1160 C CA . ARG A 1 154 ? 12.323 -2.000 23.642 1.00 40.19 154 ARG A CA 1
ATOM 1161 C C . ARG A 1 154 ? 11.746 -2.997 22.620 1.00 40.19 154 ARG A C 1
ATOM 1163 O O . ARG A 1 154 ? 12.239 -3.029 21.495 1.00 40.19 154 ARG A O 1
ATOM 1170 N N . PRO A 1 155 ? 10.742 -3.816 22.994 1.00 33.66 155 PRO A N 1
ATOM 1171 C CA . PRO A 1 155 ? 10.284 -4.938 22.168 1.00 33.66 155 PRO A CA 1
ATOM 1172 C C . PRO A 1 155 ? 9.535 -4.502 20.895 1.00 33.66 155 PRO A C 1
ATOM 1174 O O . PRO A 1 155 ? 9.225 -3.329 20.707 1.00 33.66 155 PRO A O 1
ATOM 1177 N N . ILE A 1 156 ? 9.170 -5.491 20.070 1.00 36.97 156 ILE A N 1
ATOM 1178 C CA . ILE A 1 156 ? 8.401 -5.436 18.800 1.00 36.97 156 ILE A CA 1
ATOM 1179 C C . ILE A 1 156 ? 7.020 -4.749 18.912 1.00 36.97 156 ILE A C 1
ATOM 1181 O O . ILE A 1 156 ? 6.333 -4.535 17.914 1.00 36.97 156 ILE A O 1
ATOM 1185 N N . ILE A 1 157 ? 6.684 -4.307 20.123 1.00 42.88 157 ILE A N 1
ATOM 1186 C CA . ILE A 1 157 ? 5.573 -3.444 20.508 1.00 42.88 157 ILE A CA 1
ATOM 1187 C C . ILE A 1 157 ? 5.261 -2.403 19.413 1.00 42.88 157 ILE A C 1
ATOM 1189 O O . ILE A 1 157 ? 4.092 -2.178 19.129 1.00 42.88 157 ILE A O 1
ATOM 1193 N N . GLU A 1 158 ? 6.266 -1.745 18.801 1.00 46.69 158 GLU A N 1
ATOM 1194 C CA . GLU A 1 158 ? 6.080 -0.499 18.013 1.00 46.69 158 GLU A CA 1
ATOM 1195 C C . GLU A 1 158 ? 5.197 -0.606 16.766 1.00 46.69 158 GLU A C 1
ATOM 1197 O O . GLU A 1 158 ? 4.659 0.409 16.336 1.00 46.69 158 GLU A O 1
ATOM 1202 N N . SER A 1 159 ? 4.986 -1.802 16.206 1.00 51.50 159 SER A N 1
ATOM 1203 C CA . SER A 1 159 ? 4.123 -1.925 15.024 1.00 51.50 159 SER A CA 1
ATOM 1204 C C . SER A 1 159 ? 2.629 -1.928 15.334 1.00 51.50 159 SER A C 1
ATOM 1206 O O . SER A 1 159 ? 1.863 -1.945 14.384 1.00 51.50 159 SER A O 1
ATOM 1208 N N . ASN A 1 160 ? 2.200 -1.941 16.605 1.00 65.19 160 ASN A N 1
ATOM 1209 C CA . ASN A 1 160 ? 0.787 -2.040 17.006 1.00 65.19 160 ASN A CA 1
ATOM 1210 C C . ASN A 1 160 ? 0.009 -3.221 16.359 1.00 65.19 160 ASN A C 1
ATOM 1212 O O . ASN A 1 160 ? -1.185 -3.367 16.608 1.00 65.19 160 ASN A O 1
ATOM 1216 N N . TYR A 1 161 ? 0.658 -4.120 15.600 1.00 71.12 161 TYR A N 1
ATOM 1217 C CA . TYR A 1 161 ? 0.044 -5.279 14.940 1.00 71.12 161 TYR A CA 1
ATOM 1218 C C . TYR A 1 161 ? 0.888 -6.558 15.097 1.00 71.12 161 TYR A C 1
ATOM 1220 O O . TYR A 1 161 ? 2.120 -6.491 15.067 1.00 71.12 161 TYR A O 1
ATOM 1228 N N . PRO A 1 162 ? 0.258 -7.744 15.185 1.00 75.56 162 PRO A N 1
ATOM 1229 C CA . PRO A 1 162 ? 0.972 -9.012 15.301 1.00 75.56 162 PRO A CA 1
ATOM 1230 C C . PRO A 1 162 ? 1.552 -9.497 13.962 1.00 75.56 162 PRO A C 1
ATOM 1232 O O . PRO A 1 162 ? 1.141 -9.084 12.872 1.00 75.56 162 PRO A O 1
ATOM 1235 N N . ASN A 1 163 ? 2.542 -10.385 14.022 1.00 70.19 163 ASN A N 1
ATOM 1236 C CA . ASN A 1 163 ? 3.217 -10.951 12.850 1.00 70.19 163 ASN A CA 1
ATOM 1237 C C . ASN A 1 163 ? 2.373 -12.043 12.203 1.00 70.19 163 ASN A C 1
ATOM 1239 O O . ASN A 1 163 ? 2.047 -11.942 11.019 1.00 70.19 163 ASN A O 1
ATOM 1243 N N . ASP A 1 164 ? 1.967 -13.015 13.010 1.00 78.56 164 ASP A N 1
ATOM 1244 C CA . ASP A 1 164 ? 1.077 -14.101 12.638 1.00 78.56 164 ASP A CA 1
ATOM 1245 C C . ASP A 1 164 ? -0.137 -14.084 13.571 1.00 78.56 164 ASP A C 1
ATOM 1247 O O . ASP A 1 164 ? -0.028 -13.808 14.767 1.00 78.56 164 ASP A O 1
ATOM 1251 N N . VAL A 1 165 ? -1.311 -14.369 13.015 1.00 87.38 165 VAL A N 1
ATOM 1252 C CA . VAL A 1 165 ? -2.537 -14.546 13.790 1.00 87.38 165 VAL A CA 1
ATOM 1253 C C . VAL A 1 165 ? -3.107 -15.908 13.473 1.00 87.38 165 VAL A C 1
ATOM 1255 O O . VAL A 1 165 ? -3.365 -16.247 12.315 1.00 87.38 165 VAL A O 1
ATOM 1258 N N . ILE A 1 166 ? -3.313 -16.687 14.523 1.00 92.31 166 ILE A N 1
ATOM 1259 C CA . ILE A 1 166 ? -4.001 -17.966 14.454 1.00 92.31 166 ILE A CA 1
ATOM 1260 C C . ILE A 1 166 ? -5.283 -17.816 15.251 1.00 92.31 166 ILE A C 1
ATOM 1262 O O . ILE A 1 166 ? -5.276 -17.301 16.364 1.00 92.31 166 ILE A O 1
ATOM 1266 N N . ALA A 1 167 ? -6.389 -18.282 14.694 1.00 94.19 167 ALA A N 1
ATOM 1267 C CA . ALA A 1 167 ? -7.647 -18.346 15.410 1.00 94.19 167 ALA A CA 1
ATOM 1268 C C . ALA A 1 167 ? -8.218 -19.759 15.372 1.00 94.19 167 ALA A C 1
ATOM 1270 O O . ALA A 1 167 ? -7.964 -20.527 14.448 1.00 94.19 167 ALA A O 1
ATOM 1271 N N . MET A 1 168 ? -9.004 -20.108 16.377 1.00 94.44 168 MET A N 1
ATOM 1272 C CA . MET A 1 168 ? -9.731 -21.362 16.461 1.00 94.44 168 MET A CA 1
ATOM 1273 C C . MET A 1 168 ? -11.155 -21.066 16.901 1.00 94.44 168 MET A C 1
ATOM 1275 O O . MET A 1 168 ? -11.357 -20.416 17.923 1.00 94.44 168 MET A O 1
ATOM 1279 N N . ILE A 1 169 ? -12.137 -21.599 16.184 1.00 93.31 169 ILE A N 1
ATOM 1280 C CA . ILE A 1 169 ? -13.503 -21.691 16.700 1.00 93.31 169 ILE A CA 1
ATOM 1281 C C . ILE A 1 169 ? -13.671 -23.090 17.285 1.00 93.31 169 ILE A C 1
ATOM 1283 O O . ILE A 1 169 ? -13.492 -24.089 16.583 1.00 93.31 169 ILE A O 1
ATOM 1287 N N . ASP A 1 170 ? -13.942 -23.164 18.587 1.00 92.75 170 ASP A N 1
ATOM 1288 C CA . ASP A 1 170 ? -14.130 -24.435 19.288 1.00 92.75 170 ASP A CA 1
ATOM 1289 C C . ASP A 1 170 ? -15.550 -25.010 19.087 1.00 92.75 170 ASP A C 1
ATOM 1291 O O . ASP A 1 170 ? -16.434 -24.321 18.572 1.00 92.75 170 ASP A O 1
ATOM 1295 N N . PRO A 1 171 ? -15.828 -26.258 19.517 1.00 90.00 171 PRO A N 1
ATOM 1296 C CA . PRO A 1 171 ? -17.147 -26.873 19.334 1.00 90.00 171 PRO A CA 1
ATOM 1297 C C . PRO A 1 171 ? -18.306 -26.163 20.056 1.00 90.00 171 PRO A C 1
ATOM 1299 O O . PRO A 1 171 ? -19.467 -26.485 19.814 1.00 90.00 171 PRO A O 1
ATOM 1302 N N . ARG A 1 172 ? -18.022 -25.230 20.975 1.00 90.25 172 ARG A N 1
ATOM 1303 C CA . ARG A 1 172 ? -19.033 -24.389 21.639 1.00 90.25 172 ARG A CA 1
ATOM 1304 C C . ARG A 1 172 ? -19.276 -23.082 20.880 1.00 90.25 172 ARG A C 1
ATOM 1306 O O . ARG A 1 172 ? -20.120 -22.295 21.298 1.00 90.25 172 ARG A O 1
ATOM 1313 N N . GLY A 1 173 ? -18.557 -22.859 19.781 1.00 89.62 173 GLY A N 1
ATOM 1314 C CA . GLY A 1 173 ? -18.574 -21.625 19.009 1.00 89.62 173 GLY A CA 1
ATOM 1315 C C . GLY A 1 173 ? -17.702 -20.525 19.609 1.00 89.62 173 GLY A C 1
ATOM 1316 O O . GLY A 1 173 ? -17.833 -19.385 19.188 1.00 89.62 173 GLY A O 1
ATOM 1317 N N . THR A 1 174 ? -16.846 -20.823 20.590 1.00 92.88 174 THR A N 1
ATOM 1318 C CA . THR A 1 174 ? -15.963 -19.817 21.201 1.00 92.88 174 THR A CA 1
ATOM 1319 C C . THR A 1 174 ? -14.798 -19.543 20.262 1.00 92.88 174 THR A C 1
ATOM 1321 O O . THR A 1 174 ? -14.154 -20.488 19.801 1.00 92.88 174 THR A O 1
ATOM 1324 N N . LEU A 1 175 ? -14.506 -18.270 20.002 1.00 94.12 175 LEU A N 1
ATOM 1325 C CA . LEU A 1 175 ? -13.356 -17.853 19.210 1.00 94.12 175 LEU A CA 1
ATOM 1326 C C . LEU A 1 175 ? -12.149 -17.676 20.131 1.00 94.12 175 LEU A C 1
ATOM 1328 O O . LEU A 1 175 ? -12.144 -16.835 21.025 1.00 94.12 175 LEU A O 1
ATOM 1332 N N . HIS A 1 176 ? -11.113 -18.461 19.887 1.00 95.38 176 HIS A N 1
ATOM 1333 C CA . HIS A 1 176 ? -9.801 -18.319 20.498 1.00 95.38 176 HIS A CA 1
ATOM 1334 C C . HIS A 1 176 ? -8.886 -17.680 19.465 1.00 95.38 176 HIS A C 1
ATOM 1336 O O . HIS A 1 176 ? -8.818 -18.163 18.339 1.00 95.38 176 HIS A O 1
ATOM 1342 N N . VAL A 1 177 ? -8.192 -16.610 19.819 1.00 94.62 177 VAL A N 1
ATOM 1343 C CA . VAL A 1 177 ? -7.254 -15.915 18.935 1.00 94.62 177 VAL A CA 1
ATOM 1344 C C . VAL A 1 177 ? -5.900 -15.887 19.611 1.00 94.62 177 VAL A C 1
ATOM 1346 O O . VAL A 1 177 ? -5.808 -15.617 20.803 1.00 94.62 177 VAL A O 1
ATOM 1349 N N . ALA A 1 178 ? -4.858 -16.190 18.857 1.00 93.38 178 ALA A N 1
ATOM 1350 C CA . ALA A 1 178 ? -3.483 -16.092 19.284 1.00 93.38 178 ALA A CA 1
ATOM 1351 C C . ALA A 1 178 ? -2.725 -15.200 18.303 1.00 93.38 178 ALA A C 1
ATOM 1353 O O . ALA A 1 178 ? -2.782 -15.420 17.089 1.00 93.38 178 ALA A O 1
ATOM 1354 N N . CYS A 1 179 ? -2.050 -14.188 18.828 1.00 89.94 179 CYS A N 1
ATOM 1355 C CA . CYS A 1 179 ? -1.365 -13.174 18.038 1.00 89.94 179 CYS A CA 1
ATOM 1356 C C . CYS A 1 179 ? 0.124 -13.198 18.377 1.00 89.94 179 CYS A C 1
ATOM 1358 O O . CYS A 1 179 ? 0.477 -12.802 19.477 1.00 89.94 179 CYS A O 1
ATOM 1360 N N . ASP A 1 180 ? 0.971 -13.617 17.438 1.00 85.06 180 ASP A N 1
ATOM 1361 C CA . ASP A 1 180 ? 2.429 -13.635 17.606 1.00 85.06 180 ASP A CA 1
ATOM 1362 C C . ASP A 1 180 ? 2.981 -12.204 17.481 1.00 85.06 180 ASP A C 1
ATOM 1364 O O . ASP A 1 180 ? 3.256 -11.699 16.380 1.00 85.06 180 ASP A O 1
ATOM 1368 N N . TRP A 1 181 ? 3.081 -11.505 18.608 1.00 78.56 181 TRP A N 1
ATOM 1369 C CA . TRP A 1 181 ? 3.518 -10.114 18.653 1.00 78.56 181 TRP A CA 1
ATOM 1370 C C . TRP A 1 181 ? 5.034 -9.993 18.575 1.00 78.56 181 TRP A C 1
ATOM 1372 O O . TRP A 1 181 ? 5.516 -8.999 18.039 1.00 78.56 181 TRP A O 1
ATOM 1382 N N . ASP A 1 182 ? 5.798 -10.974 19.056 1.00 72.44 182 ASP A N 1
ATOM 1383 C CA . ASP A 1 182 ? 7.265 -10.926 19.095 1.00 72.44 182 ASP A CA 1
ATOM 1384 C C . ASP A 1 182 ? 7.961 -11.675 17.937 1.00 72.44 182 ASP A C 1
ATOM 1386 O O . ASP A 1 182 ? 9.192 -11.681 17.819 1.00 72.44 182 ASP A O 1
ATOM 1390 N N . ALA A 1 183 ? 7.170 -12.223 17.017 1.00 69.25 183 ALA A N 1
ATOM 1391 C CA . ALA A 1 183 ? 7.614 -12.970 15.849 1.00 69.25 183 ALA A CA 1
ATOM 1392 C C . ALA A 1 183 ? 8.451 -14.213 16.198 1.00 69.25 183 ALA A C 1
ATOM 1394 O O . ALA A 1 183 ? 9.275 -14.649 15.376 1.00 69.25 183 ALA A O 1
ATOM 1395 N N . ASP A 1 184 ? 8.330 -14.781 17.394 1.00 71.88 184 ASP A N 1
ATOM 1396 C CA . ASP A 1 184 ? 9.111 -15.948 17.793 1.00 71.88 184 ASP A CA 1
ATOM 1397 C C . ASP A 1 184 ? 8.447 -17.288 17.399 1.00 71.88 184 ASP A C 1
ATOM 1399 O O . ASP A 1 184 ? 9.094 -18.342 17.486 1.00 71.88 184 ASP A O 1
ATOM 1403 N N . LEU A 1 185 ? 7.222 -17.234 16.846 1.00 72.62 185 LEU A N 1
ATOM 1404 C CA . LEU A 1 185 ? 6.372 -18.364 16.444 1.00 72.62 185 LEU A CA 1
ATOM 1405 C C . LEU A 1 185 ? 5.955 -19.279 17.609 1.00 72.62 185 LEU A C 1
ATOM 1407 O O . LEU A 1 185 ? 5.591 -20.445 17.389 1.00 72.62 185 LEU A O 1
ATOM 1411 N N . LYS A 1 186 ? 6.006 -18.785 18.847 1.00 80.94 186 LYS A N 1
ATOM 1412 C CA . LYS A 1 186 ? 5.525 -19.471 20.044 1.00 80.94 186 LYS A CA 1
ATOM 1413 C C . LYS A 1 186 ? 4.423 -18.648 20.687 1.00 80.94 186 LYS A C 1
ATOM 1415 O O . LYS A 1 186 ? 4.663 -17.754 21.480 1.00 80.94 186 LYS A O 1
ATOM 1420 N N . LEU A 1 187 ? 3.202 -19.098 20.435 1.00 85.25 187 LEU A N 1
ATOM 1421 C CA . LEU A 1 187 ? 2.016 -18.548 21.068 1.00 85.25 187 LEU A CA 1
ATOM 1422 C C . LEU A 1 187 ? 2.016 -18.917 22.552 1.00 85.25 187 LEU A C 1
ATOM 1424 O O . LEU A 1 187 ? 1.706 -20.058 22.924 1.00 85.25 187 LEU A O 1
ATOM 1428 N N . ASP A 1 188 ? 2.411 -17.972 23.397 1.00 83.19 188 ASP A N 1
ATOM 1429 C CA . ASP A 1 188 ? 2.371 -18.141 24.844 1.00 83.19 188 ASP A CA 1
ATOM 1430 C C . ASP A 1 188 ? 1.016 -17.712 25.424 1.00 83.19 188 ASP A C 1
ATOM 1432 O O . ASP A 1 188 ? 0.132 -17.245 24.714 1.00 83.19 188 ASP A O 1
ATOM 1436 N N . GLY A 1 189 ? 0.810 -17.928 26.727 1.00 83.12 189 GLY A N 1
ATOM 1437 C CA . GLY A 1 189 ? -0.468 -17.633 27.382 1.00 83.12 189 GLY A CA 1
ATOM 1438 C C . GLY A 1 189 ? -0.864 -16.155 27.377 1.00 83.12 189 GLY A C 1
ATOM 1439 O O . GLY A 1 189 ? -2.033 -15.854 27.610 1.00 83.12 189 GLY A O 1
ATOM 1440 N N . LYS A 1 190 ? 0.083 -15.245 27.148 1.00 82.12 190 LYS A N 1
ATOM 1441 C CA . LYS A 1 190 ? -0.172 -13.810 27.118 1.00 82.12 190 LYS A CA 1
ATOM 1442 C C . LYS A 1 190 ? -0.683 -13.370 25.745 1.00 82.12 190 LYS A C 1
ATOM 1444 O O . LYS A 1 190 ? -1.512 -12.478 25.649 1.00 82.12 190 LYS A O 1
ATOM 1449 N N . GLU A 1 191 ? -0.317 -14.083 24.693 1.00 87.69 191 GLU A N 1
ATOM 1450 C CA . GLU A 1 191 ? -0.763 -13.804 23.328 1.00 87.69 191 GLU A CA 1
ATOM 1451 C C . GLU A 1 191 ? -2.176 -14.316 23.007 1.00 87.69 191 GLU A C 1
ATOM 1453 O O . GLU A 1 191 ? -2.598 -14.264 21.851 1.00 87.69 191 GLU A O 1
ATOM 1458 N N . LEU A 1 192 ? -2.908 -14.828 24.007 1.00 92.69 192 LEU A N 1
ATOM 1459 C CA . LEU A 1 192 ? -4.188 -15.515 23.827 1.00 92.69 192 LEU A CA 1
ATOM 1460 C C . LEU A 1 192 ? -5.373 -14.651 24.231 1.00 92.69 192 LEU A C 1
ATOM 1462 O O . LEU A 1 192 ? -5.488 -14.187 25.364 1.00 92.69 192 LEU A O 1
ATOM 1466 N N . PHE A 1 193 ? -6.329 -14.565 23.322 1.00 93.25 193 PHE A N 1
ATOM 1467 C CA . PHE A 1 193 ? -7.584 -13.857 23.489 1.00 93.25 193 PHE A CA 1
ATOM 1468 C C . PHE A 1 193 ? -8.741 -14.830 23.284 1.00 93.25 193 PHE A C 1
ATOM 1470 O O . PHE A 1 193 ? -8.681 -15.725 22.440 1.00 93.25 193 PHE A O 1
ATOM 1477 N N . VAL A 1 194 ? -9.803 -14.670 24.069 1.00 94.56 194 VAL A N 1
ATOM 1478 C CA . VAL A 1 194 ? -10.989 -15.531 24.005 1.00 94.56 194 VAL A CA 1
ATOM 1479 C C . VAL A 1 194 ? -12.219 -14.647 23.885 1.00 94.56 194 VAL A C 1
ATOM 1481 O O . VAL A 1 194 ? -12.459 -13.803 24.745 1.00 94.56 194 VAL A O 1
ATOM 1484 N N . VAL A 1 195 ? -12.996 -14.858 22.827 1.00 93.19 195 VAL A N 1
ATOM 1485 C CA . VAL A 1 195 ? -14.259 -14.167 22.560 1.00 93.19 195 VAL A CA 1
ATOM 1486 C C . VAL A 1 195 ? -15.388 -15.209 22.575 1.00 93.19 195 VAL A C 1
ATOM 1488 O O . VAL A 1 195 ? -15.386 -16.129 21.751 1.00 93.19 195 VAL A O 1
ATOM 1491 N N . PRO A 1 196 ? -16.347 -15.119 23.510 1.00 91.62 196 PRO A N 1
ATOM 1492 C CA . PRO A 1 196 ? -17.540 -15.964 23.523 1.00 91.62 196 PRO A CA 1
ATOM 1493 C C . PRO A 1 196 ? -18.413 -15.798 22.270 1.00 91.62 196 PRO A C 1
ATOM 1495 O O . PRO A 1 196 ? -18.484 -14.721 21.681 1.00 91.62 196 PRO A O 1
ATOM 1498 N N . ALA A 1 197 ? -19.109 -16.869 21.878 1.00 88.19 197 ALA A N 1
ATOM 1499 C CA . ALA A 1 197 ? -19.916 -16.931 20.653 1.00 88.19 197 ALA A CA 1
ATOM 1500 C C . ALA A 1 197 ? -21.051 -15.891 20.584 1.00 88.19 197 ALA A C 1
ATOM 1502 O O . ALA A 1 197 ? -21.472 -15.492 19.499 1.00 88.19 197 ALA A O 1
ATOM 1503 N N . ASP A 1 198 ? -21.587 -15.505 21.740 1.00 88.56 198 ASP A N 1
ATOM 1504 C CA . ASP A 1 198 ? -22.652 -14.515 21.911 1.00 88.56 198 ASP A CA 1
ATOM 1505 C C . ASP A 1 198 ? -22.138 -13.070 21.891 1.00 88.56 198 ASP A C 1
ATOM 1507 O O . ASP A 1 198 ? -22.933 -12.132 21.905 1.00 88.56 198 ASP A O 1
ATOM 1511 N N . GLU A 1 199 ? -20.821 -12.884 21.803 1.00 89.31 199 GLU A N 1
ATOM 1512 C CA . GLU A 1 199 ? -20.185 -11.573 21.849 1.00 89.31 199 GLU A CA 1
ATOM 1513 C C . GLU A 1 199 ? -19.390 -11.212 20.587 1.00 89.31 199 GLU A C 1
ATOM 1515 O O . GLU A 1 199 ? -18.736 -10.172 20.563 1.00 89.31 199 GLU A O 1
ATOM 1520 N N . PHE A 1 200 ? -19.449 -12.030 19.533 1.00 85.88 200 PHE A N 1
ATOM 1521 C CA . PHE A 1 200 ? -18.694 -11.820 18.284 1.00 85.88 200 PHE A CA 1
ATOM 1522 C C . PHE A 1 200 ? -18.906 -10.441 17.654 1.00 85.88 200 PHE A C 1
ATOM 1524 O O . PHE A 1 200 ? -17.998 -9.892 17.031 1.00 85.88 200 PHE A O 1
ATOM 1531 N N . ASP A 1 201 ? -20.090 -9.876 17.861 1.00 82.31 201 ASP A N 1
ATOM 1532 C CA . ASP A 1 201 ? -20.527 -8.646 17.204 1.00 82.31 201 ASP A CA 1
ATOM 1533 C C . ASP A 1 201 ? -20.053 -7.403 17.966 1.00 82.31 201 ASP A C 1
ATOM 1535 O O . ASP A 1 201 ? -20.114 -6.279 17.463 1.00 82.31 201 ASP A O 1
ATOM 1539 N N . GLN A 1 202 ? -19.558 -7.599 19.188 1.00 88.62 202 GLN A N 1
ATOM 1540 C CA . GLN A 1 202 ? -19.107 -6.541 20.073 1.00 88.62 202 GLN A CA 1
ATOM 1541 C C . GLN A 1 202 ? -17.588 -6.426 20.025 1.00 88.62 202 GLN A C 1
ATOM 1543 O O . GLN A 1 202 ? -16.864 -7.420 20.036 1.00 88.62 202 GLN A O 1
ATOM 1548 N N . ALA A 1 203 ? -17.094 -5.192 20.037 1.00 91.06 203 ALA A N 1
ATOM 1549 C CA . ALA A 1 203 ? -15.685 -4.953 20.282 1.00 91.06 203 ALA A CA 1
ATOM 1550 C C . ALA A 1 203 ? -15.340 -5.366 21.722 1.00 91.06 203 ALA A C 1
ATOM 1552 O O . ALA A 1 203 ? -16.002 -4.952 22.679 1.00 91.06 203 ALA A O 1
ATOM 1553 N N . LYS A 1 204 ? -14.306 -6.190 21.878 1.00 93.81 204 LYS A N 1
ATOM 1554 C CA . LYS A 1 204 ? -13.822 -6.672 23.170 1.00 93.81 204 LYS A CA 1
ATOM 1555 C C . LYS A 1 204 ? -12.453 -6.118 23.468 1.00 93.81 204 LYS A C 1
ATOM 1557 O O . LYS A 1 204 ? -11.568 -6.147 22.621 1.00 93.81 204 LYS A O 1
ATOM 1562 N N . LEU A 1 205 ? -12.308 -5.630 24.692 1.00 93.94 205 LEU A N 1
ATOM 1563 C CA . LEU A 1 205 ? -11.061 -5.107 25.218 1.00 93.94 205 LEU A CA 1
ATOM 1564 C C . LEU A 1 205 ? -10.346 -6.195 26.005 1.00 93.94 205 LEU A C 1
ATOM 1566 O O . LEU A 1 205 ? -10.924 -6.830 26.887 1.00 93.94 205 LEU A O 1
ATOM 1570 N N . PHE A 1 206 ? -9.069 -6.347 25.709 1.00 92.81 206 PHE A N 1
ATOM 1571 C CA . PHE A 1 206 ? -8.154 -7.254 26.366 1.00 92.81 206 PHE A CA 1
ATOM 1572 C C . PHE A 1 206 ? -7.009 -6.448 26.953 1.00 92.81 206 PHE A C 1
ATOM 1574 O O . PHE A 1 206 ? -6.475 -5.542 26.314 1.00 92.81 206 PHE A O 1
ATOM 1581 N N . ARG A 1 207 ? -6.635 -6.783 28.185 1.00 90.25 207 ARG A N 1
ATOM 1582 C CA . ARG A 1 207 ? -5.455 -6.229 28.837 1.00 90.25 207 ARG A CA 1
ATOM 1583 C C . ARG A 1 207 ? -4.306 -7.216 28.700 1.00 90.25 207 ARG A C 1
ATOM 1585 O O . ARG A 1 207 ? -4.460 -8.378 29.066 1.00 90.25 207 ARG A O 1
ATOM 1592 N N . HIS A 1 208 ? -3.161 -6.733 28.242 1.00 82.50 208 HIS A N 1
ATOM 1593 C CA . HIS A 1 208 ? -1.963 -7.532 28.031 1.00 82.50 208 HIS A CA 1
ATOM 1594 C C . HIS A 1 208 ? -0.725 -6.800 28.555 1.00 82.50 208 HIS A C 1
ATOM 1596 O O . HIS A 1 208 ? -0.221 -5.901 27.893 1.00 82.50 208 HIS A O 1
ATOM 1602 N N . ASP A 1 209 ? -0.232 -7.177 29.739 1.00 82.75 209 ASP A N 1
ATOM 1603 C CA . ASP A 1 209 ? 0.858 -6.484 30.442 1.00 82.75 209 ASP A CA 1
ATOM 1604 C C . ASP A 1 209 ? 0.607 -4.958 30.521 1.00 82.75 209 ASP A C 1
ATOM 1606 O O . ASP A 1 209 ? -0.258 -4.512 31.287 1.00 82.75 209 ASP A O 1
ATOM 1610 N N . ASP A 1 210 ? 1.315 -4.176 29.704 1.00 80.62 210 ASP A N 1
ATOM 1611 C CA . ASP A 1 210 ? 1.207 -2.715 29.616 1.00 80.62 210 ASP A CA 1
ATOM 1612 C C . ASP A 1 210 ? 0.256 -2.241 28.502 1.00 80.62 210 ASP A C 1
ATOM 1614 O O . ASP A 1 210 ? 0.224 -1.047 28.195 1.00 80.62 210 ASP A O 1
ATOM 1618 N N . TRP A 1 211 ? -0.439 -3.164 27.824 1.00 83.00 211 TRP A N 1
ATOM 1619 C CA . TRP A 1 211 ? -1.200 -2.885 26.610 1.00 83.00 211 TRP A CA 1
ATOM 1620 C C . TRP A 1 211 ? -2.699 -3.137 26.764 1.00 83.00 211 TRP A C 1
ATOM 1622 O O . TRP A 1 211 ? -3.151 -3.968 27.556 1.00 83.00 211 TRP A O 1
ATOM 1632 N N . ILE A 1 212 ? -3.467 -2.427 25.947 1.00 89.69 212 ILE A N 1
ATOM 1633 C CA . ILE A 1 212 ? -4.887 -2.613 25.711 1.00 89.69 212 ILE A CA 1
ATOM 1634 C C . ILE A 1 212 ? -5.048 -2.947 24.231 1.00 89.69 212 ILE A C 1
ATOM 1636 O O . ILE A 1 212 ? -4.725 -2.138 23.360 1.00 89.69 212 ILE A O 1
ATOM 1640 N N . VAL A 1 213 ? -5.575 -4.135 23.966 1.00 90.19 213 VAL A N 1
ATOM 1641 C CA . VAL A 1 213 ? -5.930 -4.604 22.628 1.00 90.19 213 VAL A CA 1
ATOM 1642 C C . VAL A 1 213 ? -7.444 -4.618 22.527 1.00 90.19 213 VAL A C 1
ATOM 1644 O O . VAL A 1 213 ? -8.126 -5.078 23.441 1.00 90.19 213 VAL A O 1
ATOM 1647 N N . MET A 1 214 ? -7.981 -4.127 21.421 1.00 92.31 214 MET A N 1
ATOM 1648 C CA . MET A 1 214 ? -9.391 -4.268 21.097 1.00 92.31 214 MET A CA 1
ATOM 1649 C C . MET A 1 214 ? -9.557 -5.183 19.901 1.00 92.31 214 MET A C 1
ATOM 1651 O O . MET A 1 214 ? -8.801 -5.103 18.939 1.00 92.31 214 MET A O 1
ATOM 1655 N N . MET A 1 215 ? -10.557 -6.052 19.955 1.00 92.12 215 MET A N 1
ATOM 1656 C CA . MET A 1 215 ? -10.802 -7.040 18.918 1.00 92.12 215 MET A CA 1
ATOM 1657 C C . MET A 1 215 ? -12.290 -7.119 18.602 1.00 92.12 215 MET A C 1
ATOM 1659 O O . MET A 1 215 ? -13.116 -7.080 19.510 1.00 92.12 215 MET A O 1
ATOM 1663 N N . GLN A 1 216 ? -12.635 -7.256 17.328 1.00 90.81 216 GLN A N 1
ATOM 1664 C CA . GLN A 1 216 ? -14.011 -7.470 16.884 1.00 90.81 216 GLN A CA 1
ATOM 1665 C C . GLN A 1 216 ? -14.015 -8.446 15.711 1.00 90.81 216 GLN A C 1
ATOM 1667 O O . GLN A 1 216 ? -13.225 -8.292 14.782 1.00 90.81 216 GLN A O 1
ATOM 1672 N N . LEU A 1 217 ? -14.911 -9.433 15.707 1.00 89.56 217 LEU A N 1
ATOM 1673 C CA . LEU A 1 217 ? -15.107 -10.257 14.520 1.00 89.56 217 LEU A CA 1
ATOM 1674 C C . LEU A 1 217 ? -15.932 -9.447 13.512 1.00 89.56 217 LEU A C 1
ATOM 1676 O O . LEU A 1 217 ? -17.050 -9.029 13.811 1.00 89.56 217 LEU A O 1
ATOM 1680 N N . ALA A 1 218 ? -15.391 -9.186 12.323 1.00 82.81 218 ALA A N 1
ATOM 1681 C CA . ALA A 1 218 ? -16.151 -8.503 11.290 1.00 82.81 218 ALA A CA 1
ATOM 1682 C C . ALA A 1 218 ? -17.199 -9.484 10.756 1.00 82.81 218 ALA A C 1
ATOM 1684 O O . ALA A 1 218 ? -16.866 -10.477 10.106 1.00 82.81 218 ALA A O 1
ATOM 1685 N N . GLN A 1 219 ? -18.471 -9.234 11.065 1.00 70.69 219 GLN A N 1
ATOM 1686 C CA . GLN A 1 219 ? -19.542 -10.017 10.472 1.00 70.69 219 GLN A CA 1
ATOM 1687 C C . GLN A 1 219 ? -19.539 -9.811 8.958 1.00 70.69 219 GLN A C 1
ATOM 1689 O O . GLN A 1 219 ? -19.525 -8.676 8.473 1.00 70.69 219 GLN A O 1
ATOM 1694 N N . SER A 1 220 ? -19.618 -10.915 8.213 1.00 58.50 220 SER A N 1
ATOM 1695 C CA . SER A 1 220 ? -20.170 -10.843 6.865 1.00 58.50 220 SER A CA 1
ATOM 1696 C C . SER A 1 220 ? -21.578 -10.269 7.005 1.00 58.50 220 SER A C 1
ATOM 1698 O O . SER A 1 220 ? -22.374 -10.785 7.789 1.00 58.50 220 SER A O 1
ATOM 1700 N N . THR A 1 221 ? -21.888 -9.200 6.274 1.00 53.19 221 THR A N 1
ATOM 1701 C CA . THR A 1 221 ? -23.223 -8.572 6.247 1.00 53.19 221 THR A CA 1
ATOM 1702 C C . THR A 1 221 ? -24.332 -9.542 5.822 1.00 53.19 221 THR A C 1
ATOM 1704 O O . THR A 1 221 ? -25.518 -9.241 5.944 1.00 53.19 221 THR A O 1
ATOM 1707 N N . ASP A 1 222 ? -23.952 -10.730 5.359 1.00 53.81 222 ASP A N 1
ATOM 1708 C CA . ASP A 1 222 ? -24.833 -11.816 4.989 1.00 53.81 222 ASP A CA 1
ATOM 1709 C C . ASP A 1 222 ? -25.151 -12.699 6.216 1.00 53.81 222 ASP A C 1
ATOM 1711 O O . ASP A 1 222 ? -24.500 -13.710 6.493 1.00 53.81 222 ASP A O 1
ATOM 1715 N N . HIS A 1 223 ? -26.174 -12.311 6.988 1.00 52.47 223 HIS A N 1
ATOM 1716 C CA . HIS A 1 223 ? -26.627 -12.998 8.215 1.00 52.47 223 HIS A CA 1
ATOM 1717 C C . HIS A 1 223 ? -27.084 -14.462 8.016 1.00 52.47 223 HIS A C 1
ATOM 1719 O O . HIS A 1 223 ? -27.500 -15.119 8.971 1.00 52.47 223 HIS A O 1
ATOM 1725 N N . THR A 1 224 ? -27.038 -14.983 6.788 1.00 49.62 224 THR A N 1
ATOM 1726 C CA . THR A 1 224 ? -27.438 -16.349 6.428 1.00 49.62 224 THR A CA 1
ATOM 1727 C C . THR A 1 224 ? -26.278 -17.326 6.258 1.00 49.62 224 THR A C 1
ATOM 1729 O O . THR A 1 224 ? -26.530 -18.491 5.951 1.00 49.62 224 THR A O 1
ATOM 1732 N N . VAL A 1 225 ? -25.023 -16.900 6.437 1.00 53.78 225 VAL A N 1
ATOM 1733 C CA . VAL A 1 225 ? -23.877 -17.808 6.283 1.00 53.78 225 VAL A CA 1
ATOM 1734 C C . VAL A 1 225 ? -23.882 -18.848 7.404 1.00 53.78 225 VAL A C 1
ATOM 1736 O O . VAL A 1 225 ? -23.753 -18.526 8.587 1.00 53.78 225 VAL A O 1
ATOM 1739 N N . ASP A 1 226 ? -24.038 -20.113 7.011 1.00 60.41 226 ASP A N 1
ATOM 1740 C CA . ASP A 1 226 ? -23.885 -21.265 7.889 1.00 60.41 226 ASP A CA 1
ATOM 1741 C C . ASP A 1 226 ? -22.476 -21.242 8.493 1.00 60.41 226 ASP A C 1
ATOM 1743 O O . ASP A 1 226 ? -21.472 -21.335 7.777 1.00 60.41 226 ASP A O 1
ATOM 1747 N N . ARG A 1 227 ? -22.412 -21.100 9.823 1.00 60.19 227 ARG A N 1
ATOM 1748 C CA . ARG A 1 227 ? -21.169 -20.999 10.602 1.00 60.19 227 ARG A CA 1
ATOM 1749 C C . ARG A 1 227 ? -20.248 -22.209 10.402 1.00 60.19 227 ARG A C 1
ATOM 1751 O O . ARG A 1 227 ? -19.061 -22.096 10.680 1.00 60.19 227 ARG A O 1
ATOM 1758 N N . GLN A 1 228 ? -20.767 -23.337 9.909 1.00 57.19 228 GLN A N 1
ATOM 1759 C CA . GLN A 1 228 ? -19.973 -24.526 9.586 1.00 57.19 228 GLN A CA 1
ATOM 1760 C C . GLN A 1 228 ? -19.250 -24.454 8.226 1.00 57.19 228 GLN A C 1
ATOM 1762 O O . GLN A 1 228 ? -18.476 -25.353 7.915 1.00 57.19 228 GLN A O 1
ATOM 1767 N N . SER A 1 229 ? -19.471 -23.407 7.421 1.00 60.81 229 SER A N 1
ATOM 1768 C CA . SER A 1 229 ? -18.911 -23.266 6.061 1.00 60.81 229 SER A CA 1
ATOM 1769 C C . SER A 1 229 ? -18.011 -22.041 5.862 1.00 60.81 229 SER A C 1
ATOM 1771 O O . SER A 1 229 ? -17.742 -21.644 4.729 1.00 60.81 229 SER A O 1
ATOM 1773 N N . MET A 1 230 ? -17.560 -21.400 6.943 1.00 76.00 230 MET A N 1
ATOM 1774 C CA . MET A 1 230 ? -16.690 -20.231 6.819 1.00 76.00 230 MET A CA 1
ATOM 1775 C C . MET A 1 230 ? -15.279 -20.656 6.400 1.00 76.00 230 MET A C 1
ATOM 1777 O O . MET A 1 230 ? -14.454 -21.011 7.233 1.00 76.00 230 MET A O 1
ATOM 1781 N N . ASP A 1 231 ? -14.983 -20.574 5.103 1.00 81.12 231 ASP A N 1
ATOM 1782 C CA . ASP A 1 231 ? -13.617 -20.737 4.578 1.00 81.12 231 ASP A CA 1
ATOM 1783 C C . ASP A 1 231 ? -12.686 -19.599 5.038 1.00 81.12 231 ASP A C 1
ATOM 1785 O O . ASP A 1 231 ? -11.460 -19.737 5.049 1.00 81.12 231 ASP A O 1
ATOM 1789 N N . HIS A 1 232 ? -13.265 -18.465 5.442 1.00 80.06 232 HIS A N 1
ATOM 1790 C CA . HIS A 1 232 ? -12.547 -17.281 5.889 1.00 80.06 232 HIS A CA 1
ATOM 1791 C C . HIS A 1 232 ? -13.289 -16.582 7.026 1.00 80.06 232 HIS A C 1
ATOM 1793 O O . HIS A 1 232 ? -14.519 -16.520 7.032 1.00 80.06 232 HIS A O 1
ATOM 1799 N N . ILE A 1 233 ? -12.529 -15.980 7.938 1.00 85.62 233 ILE A N 1
ATOM 1800 C CA . ILE A 1 233 ? -13.037 -14.999 8.898 1.00 85.62 233 ILE A CA 1
ATOM 1801 C C . ILE A 1 233 ? -12.218 -13.716 8.798 1.00 85.62 233 ILE A C 1
ATOM 1803 O O . ILE A 1 233 ? -11.032 -13.738 8.466 1.00 85.62 233 ILE A O 1
ATOM 1807 N N . GLN A 1 234 ? -12.849 -12.584 9.087 1.00 84.56 234 GLN A N 1
ATOM 1808 C CA . GLN A 1 234 ? -12.182 -11.291 9.135 1.00 84.56 234 GLN A CA 1
ATOM 1809 C C . GLN A 1 234 ? -12.194 -10.800 10.577 1.00 84.56 234 GLN A C 1
ATOM 1811 O O . GLN A 1 234 ? -13.251 -10.587 11.166 1.00 84.56 234 GLN A O 1
ATOM 1816 N N . LEU A 1 235 ? -11.011 -10.642 11.155 1.00 87.62 235 LEU A N 1
ATOM 1817 C CA . LEU A 1 235 ? -10.828 -10.125 12.501 1.00 87.62 235 LEU A CA 1
ATOM 1818 C C . LEU A 1 235 ? -10.418 -8.662 12.414 1.00 87.62 235 LEU A C 1
ATOM 1820 O O . LEU A 1 235 ? -9.505 -8.333 11.669 1.00 87.62 235 LEU A O 1
ATOM 1824 N N . ARG A 1 236 ? -11.044 -7.783 13.185 1.00 87.44 236 ARG A N 1
ATOM 1825 C CA . ARG A 1 236 ? -10.532 -6.433 13.405 1.00 87.44 236 ARG A CA 1
ATOM 1826 C C . ARG A 1 236 ? -9.745 -6.400 14.693 1.00 87.44 236 ARG A C 1
ATOM 1828 O O . ARG A 1 236 ? -10.220 -6.917 15.705 1.00 87.44 236 ARG A O 1
ATOM 1835 N N . LEU A 1 237 ? -8.556 -5.822 14.638 1.00 87.25 237 LEU A N 1
ATOM 1836 C CA . LEU A 1 237 ? -7.641 -5.765 15.764 1.00 87.25 237 LEU A CA 1
ATOM 1837 C C . LEU A 1 237 ? -7.042 -4.369 15.862 1.00 87.25 237 LEU A C 1
ATOM 1839 O O . LEU A 1 237 ? -6.410 -3.915 14.915 1.00 87.25 237 LEU A O 1
ATOM 1843 N N . TRP A 1 238 ? -7.209 -3.743 17.019 1.00 87.75 238 TRP A N 1
ATOM 1844 C CA . TRP A 1 238 ? -6.638 -2.441 17.326 1.00 87.75 238 TRP A CA 1
ATOM 1845 C C . TRP A 1 238 ? -5.745 -2.522 18.559 1.00 87.75 238 TRP A C 1
ATOM 1847 O O . TRP A 1 238 ? -6.091 -3.188 19.540 1.00 87.75 238 TRP A O 1
ATOM 1857 N N . THR A 1 239 ? -4.642 -1.786 18.547 1.00 84.25 239 THR A N 1
ATOM 1858 C CA . THR A 1 239 ? -3.766 -1.610 19.708 1.00 84.25 239 THR A CA 1
ATOM 1859 C C . THR A 1 239 ? -3.936 -0.194 20.238 1.00 84.25 239 THR A C 1
ATOM 1861 O O . THR A 1 239 ? -3.404 0.780 19.706 1.00 84.25 239 THR A O 1
ATOM 1864 N N . ILE A 1 240 ? -4.728 -0.086 21.303 1.00 83.50 240 ILE A N 1
ATOM 1865 C CA . ILE A 1 240 ? -5.197 1.184 21.871 1.00 83.50 240 ILE A CA 1
ATOM 1866 C C . ILE A 1 240 ? -4.081 1.886 22.652 1.00 83.50 240 ILE A C 1
ATOM 1868 O O . ILE A 1 240 ? -3.853 3.091 22.530 1.00 83.50 240 ILE A O 1
ATOM 1872 N N . THR A 1 241 ? -3.365 1.132 23.479 1.00 76.44 241 THR A N 1
ATOM 1873 C CA . THR A 1 241 ? -2.148 1.619 24.132 1.00 76.44 241 THR A CA 1
ATOM 1874 C C . THR A 1 241 ? -1.031 1.646 23.102 1.00 76.44 241 THR A C 1
ATOM 1876 O O . THR A 1 241 ? -0.484 0.602 22.742 1.00 76.44 241 THR A O 1
ATOM 1879 N N . GLY A 1 242 ? -0.678 2.839 22.650 1.00 58.59 242 GLY A N 1
ATOM 1880 C CA . GLY A 1 242 ? 0.497 3.024 21.825 1.00 58.59 242 GLY A CA 1
ATOM 1881 C C . GLY A 1 242 ? 1.767 2.580 22.542 1.00 58.59 242 GLY A C 1
ATOM 1882 O O . GLY A 1 242 ? 1.866 2.499 23.774 1.00 58.59 242 GLY A O 1
ATOM 1883 N N . THR A 1 243 ? 2.777 2.314 21.740 1.00 51.91 243 THR A N 1
ATOM 1884 C CA . THR A 1 243 ? 4.115 2.041 22.243 1.00 51.91 243 THR A CA 1
ATOM 1885 C C . THR A 1 243 ? 4.741 3.293 22.803 1.00 51.91 243 THR A C 1
ATOM 1887 O O . THR A 1 243 ? 4.222 4.394 22.664 1.00 51.91 243 THR A O 1
ATOM 1890 N N . ALA A 1 244 ? 5.882 3.160 23.468 1.00 42.97 244 ALA A N 1
ATOM 1891 C CA . ALA A 1 244 ? 6.515 4.264 24.171 1.00 42.97 244 ALA A CA 1
ATOM 1892 C C . ALA A 1 244 ? 6.915 5.484 23.293 1.00 42.97 244 ALA A C 1
ATOM 1894 O O . ALA A 1 244 ? 7.450 6.437 23.862 1.00 42.97 244 ALA A O 1
ATOM 1895 N N . GLN A 1 245 ? 6.661 5.482 21.974 1.00 43.53 245 GLN A N 1
ATOM 1896 C CA . GLN A 1 245 ? 6.706 6.667 21.103 1.00 43.53 245 GLN A CA 1
ATOM 1897 C C . GLN A 1 245 ? 5.437 7.545 21.181 1.00 43.53 245 GLN A C 1
ATOM 1899 O O . GLN A 1 245 ? 5.580 8.761 21.150 1.00 43.53 245 GLN A O 1
ATOM 1904 N N . ASP A 1 246 ? 4.246 6.998 21.458 1.00 48.44 246 ASP A N 1
ATOM 1905 C CA . ASP A 1 246 ? 3.012 7.791 21.686 1.00 48.44 246 ASP A CA 1
ATOM 1906 C C . ASP A 1 246 ? 2.960 8.424 23.089 1.00 48.44 246 ASP A C 1
ATOM 1908 O O . ASP A 1 246 ? 2.056 9.182 23.443 1.00 48.44 246 ASP A O 1
ATOM 1912 N N . ARG A 1 247 ? 3.988 8.175 23.912 1.00 45.81 247 ARG A N 1
ATOM 1913 C CA . ARG A 1 247 ? 4.194 8.852 25.202 1.00 45.81 247 ARG A CA 1
ATOM 1914 C C . ARG A 1 247 ? 4.659 10.306 25.060 1.00 45.81 247 ARG A C 1
ATOM 1916 O O . ARG A 1 247 ? 4.970 10.933 26.077 1.00 45.81 247 ARG A O 1
ATOM 1923 N N . THR A 1 248 ? 4.720 10.872 23.854 1.00 45.84 248 THR A N 1
ATOM 1924 C CA . THR A 1 248 ? 5.018 12.297 23.670 1.00 45.84 248 THR A CA 1
ATOM 1925 C C . THR A 1 248 ? 3.827 13.164 24.092 1.00 45.84 248 THR A C 1
ATOM 1927 O O . THR A 1 248 ? 3.062 13.649 23.273 1.00 45.84 248 THR A O 1
ATOM 1930 N N . GLY A 1 249 ? 3.680 13.366 25.402 1.00 53.41 249 GLY A N 1
ATOM 1931 C CA . GLY A 1 249 ? 3.139 14.579 26.030 1.00 53.41 249 GLY A CA 1
ATOM 1932 C C . GLY A 1 249 ? 1.635 14.874 25.955 1.00 53.41 249 GLY A C 1
ATOM 1933 O O . GLY A 1 249 ? 1.132 15.491 26.890 1.00 53.41 249 GLY A O 1
ATOM 1934 N N . ASP A 1 250 ? 0.910 14.437 24.924 1.00 66.62 250 ASP A N 1
ATOM 1935 C CA . ASP A 1 250 ? -0.402 15.023 24.603 1.00 66.62 250 ASP A CA 1
ATOM 1936 C C . ASP A 1 250 ? -1.624 14.134 24.900 1.00 66.62 250 ASP A C 1
ATOM 1938 O O . ASP A 1 250 ? -2.745 14.596 24.693 1.00 66.62 250 ASP A O 1
ATOM 1942 N N . TRP A 1 251 ? -1.476 12.932 25.492 1.00 76.00 251 TRP A N 1
ATOM 1943 C CA . TRP A 1 251 ? -2.634 12.144 25.979 1.00 76.00 251 TRP A CA 1
ATOM 1944 C C . TRP A 1 251 ? -3.572 13.002 26.831 1.00 76.00 251 TRP A C 1
ATOM 1946 O O . TRP A 1 251 ? -4.777 12.988 26.618 1.00 76.00 251 TRP A O 1
ATOM 1956 N N . GLY A 1 252 ? -3.024 13.837 27.725 1.00 73.06 252 GLY A N 1
ATOM 1957 C CA . GLY A 1 252 ? -3.808 14.752 28.565 1.00 73.06 252 GLY A CA 1
ATOM 1958 C C . GLY A 1 252 ? -4.665 15.772 27.797 1.00 73.06 252 GLY A C 1
ATOM 1959 O O . GLY A 1 252 ? -5.460 16.477 28.409 1.00 73.06 252 GLY A O 1
ATOM 1960 N N . ARG A 1 253 ? -4.518 15.863 26.472 1.00 78.81 253 ARG A N 1
ATOM 1961 C CA . ARG A 1 253 ? -5.302 16.719 25.572 1.00 78.81 253 ARG A CA 1
ATOM 1962 C C . ARG A 1 253 ? -6.233 15.929 24.647 1.00 78.81 253 ARG A C 1
ATOM 1964 O O . ARG A 1 253 ? -6.998 16.543 23.901 1.00 78.81 253 ARG A O 1
ATOM 1971 N N . SER A 1 254 ? -6.207 14.597 24.683 1.00 85.69 254 SER A N 1
ATOM 1972 C CA . SER A 1 254 ? -7.137 13.772 23.911 1.00 85.69 254 SER A CA 1
ATOM 1973 C C . SER A 1 254 ? -8.549 13.822 24.520 1.00 85.69 254 SER A C 1
ATOM 1975 O O . SER A 1 254 ? -8.694 13.792 25.749 1.00 85.69 254 SER A O 1
ATOM 1977 N N . PRO A 1 255 ? -9.621 13.833 23.703 1.00 87.69 255 PRO A N 1
ATOM 1978 C CA . PRO A 1 255 ? -10.986 13.610 24.170 1.00 87.69 255 PRO A CA 1
ATOM 1979 C C . PRO A 1 255 ? -11.155 12.385 25.060 1.00 87.69 255 PRO A C 1
ATOM 1981 O O . PRO A 1 255 ? -11.886 12.449 26.048 1.00 87.69 255 PRO A O 1
ATOM 1984 N N . LEU A 1 256 ? -10.454 11.292 24.755 1.00 89.00 256 LEU A N 1
ATOM 1985 C CA . LEU A 1 256 ? -10.541 10.072 25.552 1.00 89.00 256 LEU A CA 1
ATOM 1986 C C . LEU A 1 256 ? -9.966 10.264 26.952 1.00 89.00 256 LEU A C 1
ATOM 1988 O O . LEU A 1 256 ? -10.550 9.765 27.909 1.00 89.00 256 LEU A O 1
ATOM 1992 N N . ALA A 1 257 ? -8.889 11.033 27.113 1.00 88.75 257 ALA A N 1
ATOM 1993 C CA . ALA A 1 257 ? -8.346 11.329 28.435 1.00 88.75 257 ALA A CA 1
ATOM 1994 C C . ALA A 1 257 ? -9.342 12.102 29.295 1.00 88.75 257 ALA A C 1
ATOM 1996 O O . ALA A 1 257 ? -9.587 11.725 30.442 1.00 88.75 257 ALA A O 1
ATOM 1997 N N . ALA A 1 258 ? -9.979 13.121 28.712 1.00 88.31 258 ALA A N 1
ATOM 1998 C CA . ALA A 1 258 ? -11.014 13.900 29.382 1.00 88.31 258 ALA A CA 1
ATOM 1999 C C . ALA A 1 258 ? -12.225 13.037 29.770 1.00 88.31 258 ALA A C 1
ATOM 2001 O O . ALA A 1 258 ? -12.824 13.250 30.818 1.00 88.31 258 ALA A O 1
ATOM 2002 N N . LEU A 1 259 ? -12.592 12.048 2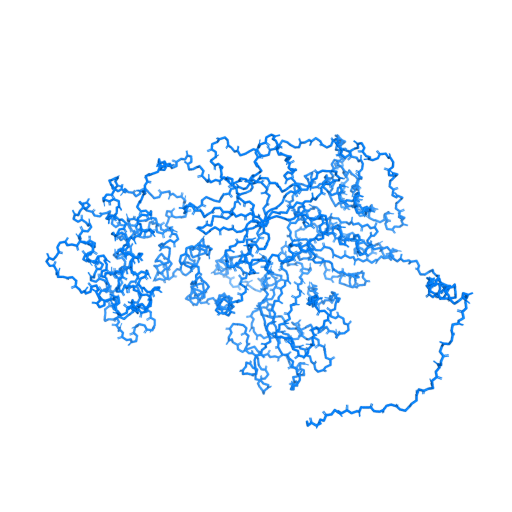8.955 1.00 90.75 259 LEU A N 1
ATOM 2003 C CA . LEU A 1 259 ? -13.694 11.137 29.259 1.00 90.75 259 LEU A CA 1
ATOM 2004 C C . LEU A 1 259 ? -13.325 10.119 30.347 1.00 90.75 259 LEU A C 1
ATOM 2006 O O . LEU A 1 259 ? -14.092 9.908 31.293 1.00 90.75 259 LEU A O 1
ATOM 2010 N N . LEU A 1 260 ? -12.152 9.500 30.241 1.00 90.88 260 LEU A N 1
ATOM 2011 C CA . LEU A 1 260 ? -11.729 8.412 31.123 1.00 90.88 260 LEU A CA 1
ATOM 2012 C C . LEU A 1 260 ? -11.207 8.900 32.481 1.00 90.88 260 LEU A C 1
ATOM 2014 O O . LEU A 1 260 ? -11.077 8.086 33.397 1.00 90.88 260 LEU A O 1
ATOM 2018 N N . ASN A 1 261 ? -10.962 10.205 32.645 1.00 88.00 261 ASN A N 1
ATOM 2019 C CA . ASN A 1 261 ? -10.449 10.785 33.882 1.00 88.00 261 ASN A CA 1
ATOM 2020 C C . ASN A 1 261 ? -11.337 10.422 35.104 1.00 88.00 261 ASN A C 1
ATOM 2022 O O . ASN A 1 261 ? -12.521 10.781 35.157 1.00 88.00 261 ASN A O 1
ATOM 2026 N N . PRO A 1 262 ? -10.768 9.757 36.132 1.00 83.56 262 PRO A N 1
ATOM 2027 C CA . PRO A 1 262 ? -11.478 9.366 37.349 1.00 83.56 262 PRO A CA 1
ATOM 2028 C C . PRO A 1 262 ? -12.176 10.522 38.079 1.00 83.56 262 PRO A C 1
ATOM 2030 O O . PRO A 1 262 ? -13.214 10.348 38.713 1.00 83.56 262 PRO A O 1
ATOM 2033 N N . ALA A 1 263 ? -11.671 11.752 37.974 1.00 83.00 263 ALA A N 1
ATOM 2034 C CA . ALA A 1 263 ? -12.308 12.908 38.607 1.00 83.00 263 ALA A CA 1
ATOM 2035 C C . ALA A 1 263 ? -13.745 13.172 38.099 1.00 83.00 263 ALA A C 1
ATOM 2037 O O . ALA A 1 263 ? -14.480 13.971 38.687 1.00 83.00 263 ALA A O 1
ATOM 2038 N N . HIS A 1 264 ? -14.160 12.513 37.013 1.00 73.62 264 HIS A N 1
ATOM 2039 C CA . HIS A 1 264 ? -15.434 12.723 36.328 1.00 73.62 264 HIS A CA 1
ATOM 2040 C C . HIS A 1 264 ? -16.431 11.566 36.506 1.00 73.62 264 HIS A C 1
ATOM 2042 O O . HIS A 1 264 ? -17.490 11.568 35.881 1.00 73.62 264 HIS A O 1
ATOM 2048 N N . HIS A 1 265 ? -16.159 10.631 37.432 1.00 64.62 265 HIS A N 1
ATOM 2049 C CA . HIS A 1 265 ? -16.991 9.454 37.757 1.00 64.62 265 HIS A CA 1
ATOM 2050 C C . HIS A 1 265 ? -18.477 9.726 38.068 1.00 64.62 265 HIS A C 1
ATOM 2052 O O . HIS A 1 265 ? -19.265 8.790 38.130 1.00 64.62 265 HIS A O 1
ATOM 2058 N N . SER A 1 266 ? -18.887 10.979 38.280 1.00 65.00 266 SER A N 1
ATOM 2059 C CA . SER A 1 266 ? -20.275 11.327 38.601 1.00 65.00 266 SER A CA 1
ATOM 2060 C C . SER A 1 266 ? -21.265 11.219 37.433 1.00 65.00 266 SER A C 1
ATOM 2062 O O . SER A 1 266 ? -22.464 11.189 37.689 1.00 65.00 266 SER A O 1
ATOM 2064 N N . ALA A 1 267 ? -20.805 11.240 36.177 1.00 70.06 267 ALA A N 1
ATOM 2065 C CA . ALA A 1 267 ? -21.689 11.134 35.012 1.00 70.06 267 ALA A CA 1
ATOM 2066 C C . ALA A 1 267 ? -21.614 9.717 34.431 1.00 70.06 267 ALA A C 1
ATOM 2068 O O . ALA A 1 267 ? -20.555 9.290 33.974 1.00 70.06 267 ALA A O 1
ATOM 2069 N N . GLU A 1 268 ? -22.729 8.986 34.453 1.00 88.69 268 GLU A N 1
ATOM 2070 C CA . GLU A 1 268 ? -22.844 7.721 33.729 1.00 88.69 268 GLU A CA 1
ATOM 2071 C C . GLU A 1 268 ? -23.100 8.021 32.248 1.00 88.69 268 GLU A C 1
ATOM 2073 O O . GLU A 1 268 ? -24.089 8.672 31.932 1.00 88.69 268 GLU A O 1
ATOM 2078 N N . TYR A 1 269 ? -22.232 7.562 31.349 1.00 92.12 269 TYR A N 1
ATOM 2079 C CA . TYR A 1 269 ? -22.386 7.714 29.899 1.00 92.12 269 TYR A CA 1
ATOM 2080 C C . TYR A 1 269 ? -21.907 6.444 29.179 1.00 92.12 269 TYR A C 1
ATOM 2082 O O . TYR A 1 269 ? -21.154 5.651 29.750 1.00 92.12 269 TYR A O 1
ATOM 2090 N N . GLU A 1 270 ? -22.361 6.250 27.943 1.00 94.44 270 GLU A N 1
ATOM 2091 C CA . GLU A 1 270 ? -21.922 5.195 27.024 1.00 94.44 270 GLU A CA 1
ATOM 2092 C C . GLU A 1 270 ? -20.942 5.797 26.010 1.00 94.44 270 GLU A C 1
ATOM 2094 O O . GLU A 1 270 ? -21.240 6.812 25.385 1.00 94.44 270 GLU A O 1
ATOM 2099 N N . LEU A 1 271 ? -19.765 5.200 25.852 1.00 94.75 271 LEU A N 1
ATOM 2100 C CA . LEU A 1 271 ? -18.747 5.616 24.891 1.00 94.75 271 LEU A CA 1
ATOM 2101 C C . LEU A 1 271 ? -18.914 4.830 23.588 1.00 94.75 271 LEU A C 1
ATOM 2103 O O . LEU A 1 271 ? -18.884 3.600 23.597 1.00 94.75 271 LEU A O 1
ATOM 2107 N N . ILE A 1 272 ? -19.021 5.547 22.474 1.00 95.50 272 ILE A N 1
ATOM 2108 C CA . ILE A 1 272 ? -18.987 4.991 21.122 1.00 95.50 272 ILE A CA 1
ATOM 2109 C C . ILE A 1 272 ? -17.715 5.488 20.446 1.00 95.50 272 ILE A C 1
ATOM 2111 O O . ILE A 1 272 ? -17.537 6.693 20.266 1.00 95.50 272 ILE A O 1
ATOM 2115 N N . TRP A 1 273 ? -16.823 4.579 20.070 1.00 92.75 273 TRP A N 1
ATOM 2116 C CA . TRP A 1 273 ? -15.611 4.956 19.349 1.00 92.75 273 TRP A CA 1
ATOM 2117 C C . TRP A 1 273 ? -15.878 4.938 17.847 1.00 92.75 273 TRP A C 1
ATOM 2119 O O . TRP A 1 273 ? -16.290 3.921 17.307 1.00 92.75 273 TRP A O 1
ATOM 2129 N N . LEU A 1 274 ? -15.683 6.065 17.177 1.00 91.12 274 LEU A N 1
ATOM 2130 C CA . LEU A 1 274 ? -15.929 6.246 15.752 1.00 91.12 274 LEU A CA 1
ATOM 2131 C C . LEU A 1 274 ? -14.570 6.328 15.042 1.00 91.12 274 LEU A C 1
ATOM 2133 O O . LEU A 1 274 ? -13.931 7.382 15.036 1.00 91.12 274 LEU A O 1
ATOM 2137 N N . ASP A 1 275 ? -14.105 5.201 14.510 1.00 85.31 275 ASP A N 1
ATOM 2138 C CA . ASP A 1 275 ? -12.768 5.069 13.924 1.00 85.31 275 ASP A CA 1
ATOM 2139 C C . ASP A 1 275 ? -12.650 5.845 12.601 1.00 85.31 275 ASP A C 1
ATOM 2141 O O . ASP A 1 275 ? -13.527 5.759 11.735 1.00 85.31 275 ASP A O 1
ATOM 2145 N N . VAL A 1 276 ? -11.545 6.574 12.411 1.00 79.44 276 VAL A N 1
ATOM 2146 C CA . VAL A 1 276 ? -11.241 7.318 11.174 1.00 79.44 276 VAL A CA 1
ATOM 2147 C C . VAL A 1 276 ? -9.804 7.070 10.727 1.00 79.44 276 VAL A C 1
ATOM 2149 O O . VAL A 1 276 ? -8.863 7.364 11.456 1.00 79.44 276 VAL A O 1
ATOM 2152 N N . ALA A 1 277 ? -9.614 6.579 9.496 1.00 64.62 277 ALA A N 1
ATOM 2153 C CA . ALA A 1 277 ? -8.280 6.191 9.014 1.00 64.62 277 ALA A CA 1
ATOM 2154 C C . ALA A 1 277 ? -7.467 7.392 8.520 1.00 64.62 277 ALA A C 1
ATOM 2156 O O . ALA A 1 277 ? -6.251 7.420 8.679 1.00 64.62 277 ALA A O 1
ATOM 2157 N N . GLY A 1 278 ? -8.118 8.365 7.873 1.00 67.56 278 GLY A N 1
ATOM 2158 C CA . GLY A 1 278 ? -7.420 9.393 7.097 1.00 67.56 278 GLY A CA 1
ATOM 2159 C C . GLY A 1 278 ? -7.695 10.831 7.514 1.00 67.56 278 GLY A C 1
ATOM 2160 O O . GLY A 1 278 ? -7.120 11.742 6.912 1.00 67.56 278 GLY A O 1
ATOM 2161 N N . TRP A 1 279 ? -8.572 11.074 8.498 1.00 76.81 279 TRP A N 1
ATOM 2162 C CA . TRP A 1 279 ? -9.065 12.423 8.828 1.00 76.81 279 TRP A CA 1
ATOM 2163 C C . TRP A 1 279 ? -9.525 13.211 7.587 1.00 76.81 279 TRP A C 1
ATOM 2165 O O . TRP A 1 279 ? -9.408 14.443 7.526 1.00 76.81 279 TRP A O 1
ATOM 2175 N N . MET A 1 280 ? -9.984 12.503 6.551 1.00 85.81 280 MET A N 1
ATOM 2176 C CA . MET A 1 280 ? -10.420 13.101 5.299 1.00 85.81 280 MET A CA 1
ATOM 2177 C C . MET A 1 280 ? -11.916 13.437 5.339 1.00 85.81 280 MET A C 1
ATOM 2179 O O . MET A 1 280 ? -12.649 12.923 6.190 1.00 85.81 280 MET A O 1
ATOM 2183 N N . PRO A 1 281 ? -12.396 14.315 4.440 1.00 87.31 281 PRO A N 1
ATOM 2184 C CA . PRO A 1 281 ? -13.774 14.795 4.469 1.00 87.31 281 PRO A CA 1
ATOM 2185 C C . PRO A 1 281 ? -14.834 13.688 4.468 1.00 87.31 281 PRO A C 1
ATOM 2187 O O . PRO A 1 281 ? -15.771 13.739 5.264 1.00 87.31 281 PRO A O 1
ATOM 2190 N N . ALA A 1 282 ? -14.686 12.670 3.615 1.00 87.25 282 ALA A N 1
ATOM 2191 C CA . ALA A 1 282 ? -15.636 11.564 3.543 1.00 87.25 282 ALA A CA 1
ATOM 2192 C C . ALA A 1 282 ? -15.538 10.628 4.754 1.00 87.25 282 ALA A C 1
ATOM 2194 O O . ALA A 1 282 ? -16.565 10.093 5.158 1.00 87.25 282 ALA A O 1
ATOM 2195 N N . ASP A 1 283 ? -14.354 10.466 5.360 1.00 87.19 283 ASP A N 1
ATOM 2196 C CA . ASP A 1 283 ? -14.208 9.706 6.613 1.00 87.19 283 ASP A CA 1
ATOM 2197 C C . ASP A 1 283 ? -15.002 10.396 7.730 1.00 87.19 283 ASP A C 1
ATOM 2199 O O . ASP A 1 283 ? -15.823 9.779 8.397 1.00 87.19 283 ASP A O 1
ATOM 2203 N N . MET A 1 284 ? -14.824 11.715 7.866 1.00 90.25 284 MET A N 1
ATOM 2204 C CA . MET A 1 284 ? -15.528 12.523 8.863 1.00 90.25 284 MET A CA 1
ATOM 2205 C C . MET A 1 284 ? -17.047 12.489 8.658 1.00 90.25 284 MET A C 1
ATOM 2207 O O . MET A 1 284 ? -17.809 12.383 9.618 1.00 90.25 284 MET A O 1
ATOM 2211 N N . ALA A 1 285 ? -17.501 12.566 7.404 1.00 90.69 285 ALA A N 1
ATOM 2212 C CA . ALA A 1 285 ? -18.917 12.470 7.074 1.00 90.69 285 ALA A CA 1
ATOM 2213 C C . ALA A 1 285 ? -19.496 11.084 7.395 1.00 90.69 285 ALA A C 1
ATOM 2215 O O . ALA A 1 285 ? -20.589 11.014 7.956 1.00 90.69 285 ALA A O 1
ATOM 2216 N N . ALA A 1 286 ? -18.765 10.006 7.089 1.00 89.12 286 ALA A N 1
ATOM 2217 C CA . ALA A 1 286 ? -19.160 8.642 7.434 1.00 89.12 286 ALA A CA 1
ATOM 2218 C C . ALA A 1 286 ? -19.294 8.476 8.956 1.00 89.12 286 ALA A C 1
ATOM 2220 O O . ALA A 1 286 ? -20.359 8.093 9.435 1.00 89.12 286 ALA A O 1
ATOM 2221 N N . SER A 1 287 ? -18.288 8.894 9.729 1.00 91.25 287 SER A N 1
ATOM 2222 C CA . SER A 1 287 ? -18.307 8.792 11.193 1.00 91.25 287 SER A CA 1
ATOM 2223 C C . SER A 1 287 ? -19.397 9.646 11.844 1.00 91.25 287 SER A C 1
ATOM 2225 O O . SER A 1 287 ? -20.047 9.207 12.791 1.00 91.25 287 SER A O 1
ATOM 2227 N N . MET A 1 288 ? -19.658 10.855 11.336 1.00 93.56 288 MET A N 1
ATOM 2228 C CA . MET A 1 288 ? -20.760 11.694 11.827 1.00 93.56 288 MET A CA 1
ATOM 2229 C C . MET A 1 288 ? -22.136 11.104 11.495 1.00 93.56 288 MET A C 1
ATOM 2231 O O . MET A 1 288 ? -23.077 11.261 12.276 1.00 93.56 288 MET A O 1
ATOM 2235 N N . GLN A 1 289 ? -22.273 10.431 10.352 1.00 92.88 289 GLN A N 1
ATOM 2236 C CA . GLN A 1 289 ? -23.492 9.709 10.002 1.00 92.88 289 GLN A CA 1
ATOM 2237 C C . GLN A 1 289 ? -23.677 8.473 10.890 1.00 92.88 289 GLN A C 1
ATOM 2239 O O . GLN A 1 289 ? -24.768 8.275 11.421 1.00 92.88 289 GLN A O 1
ATOM 2244 N N . ALA A 1 290 ? -22.616 7.703 11.131 1.00 90.62 290 ALA A N 1
ATOM 2245 C CA . ALA A 1 290 ? -22.647 6.569 12.049 1.00 90.62 290 ALA A CA 1
ATOM 2246 C C . ALA A 1 290 ? -23.012 7.007 13.475 1.00 90.62 290 ALA A C 1
ATOM 2248 O O . ALA A 1 290 ? -23.875 6.405 14.110 1.00 90.62 290 ALA A O 1
ATOM 2249 N N . ALA A 1 291 ? -22.455 8.126 13.953 1.00 93.56 291 ALA A N 1
ATOM 2250 C CA . ALA A 1 291 ? -22.835 8.720 15.234 1.00 93.56 291 ALA A CA 1
ATOM 2251 C C . ALA A 1 291 ? -24.342 9.013 15.315 1.00 93.56 291 ALA A C 1
ATOM 2253 O O . ALA A 1 291 ? -24.972 8.761 16.341 1.00 93.56 291 ALA A O 1
ATOM 2254 N N . LYS A 1 292 ? -24.936 9.518 14.226 1.00 93.62 292 LYS A N 1
ATOM 2255 C CA . LYS A 1 292 ? -26.377 9.789 14.137 1.00 93.62 292 LYS A CA 1
ATOM 2256 C C . LYS A 1 292 ? -27.198 8.507 14.199 1.00 93.62 292 LYS A C 1
ATOM 2258 O O . LYS A 1 292 ? -28.187 8.456 14.923 1.00 93.62 292 LYS A O 1
ATOM 2263 N N . GLU A 1 293 ? -26.798 7.491 13.445 1.00 91.81 293 GLU A N 1
ATOM 2264 C CA . GLU A 1 293 ? -27.494 6.202 13.370 1.00 91.81 293 GLU A CA 1
ATOM 2265 C C . GLU A 1 293 ? -27.435 5.437 14.696 1.00 91.81 293 GLU A C 1
ATOM 2267 O O . GLU A 1 293 ? -28.430 4.848 15.116 1.00 91.81 293 GLU A O 1
ATOM 2272 N N . ILE A 1 294 ? -26.304 5.521 15.402 1.00 92.50 294 ILE A N 1
ATOM 2273 C CA . ILE A 1 294 ? -26.117 4.950 16.743 1.00 92.50 294 ILE A CA 1
ATOM 2274 C C . ILE A 1 294 ? -26.860 5.770 17.817 1.00 92.50 294 ILE A C 1
ATOM 2276 O O . ILE A 1 294 ? -27.121 5.273 18.917 1.00 92.50 294 ILE A O 1
ATOM 2280 N N . GLY A 1 295 ? -27.252 7.008 17.505 1.00 93.88 295 GLY A N 1
ATOM 2281 C CA . GLY A 1 295 ? -27.951 7.901 18.426 1.00 93.88 295 GLY A CA 1
ATOM 2282 C C . GLY A 1 295 ? -27.024 8.508 19.477 1.00 93.88 295 GLY A C 1
ATOM 2283 O O . GLY A 1 295 ? -27.361 8.512 20.657 1.00 93.88 295 GLY A O 1
ATOM 2284 N N . CYS A 1 296 ? -25.844 8.977 19.067 1.00 93.88 296 CYS A N 1
ATOM 2285 C CA . CYS A 1 296 ? -24.955 9.757 19.925 1.00 93.88 296 CYS A CA 1
ATOM 2286 C C . CYS A 1 296 ? -25.582 11.118 20.262 1.00 93.88 296 CYS A C 1
ATOM 2288 O O . CYS A 1 296 ? -26.020 11.847 19.373 1.00 93.88 296 CYS A O 1
ATOM 2290 N N . ASP A 1 297 ? -25.554 11.489 21.541 1.00 92.31 297 ASP A N 1
ATOM 2291 C CA . ASP A 1 297 ? -26.025 12.788 22.033 1.00 92.31 297 ASP A CA 1
ATOM 2292 C C . ASP A 1 297 ? -25.003 13.902 21.784 1.00 92.31 297 ASP A C 1
ATOM 2294 O O . ASP A 1 297 ? -25.351 15.079 21.708 1.00 92.31 297 ASP A O 1
ATOM 2298 N N . VAL A 1 298 ? -23.724 13.537 21.691 1.00 93.00 298 VAL A N 1
ATOM 2299 C CA . VAL A 1 298 ? -22.613 14.447 21.411 1.00 93.00 298 VAL A CA 1
ATOM 2300 C C . VAL A 1 298 ? -21.444 13.687 20.806 1.00 93.00 298 VAL A C 1
ATOM 2302 O O . VAL A 1 298 ? -21.227 12.516 21.119 1.00 93.00 298 VAL A O 1
ATOM 2305 N N . VAL A 1 299 ? -20.675 14.364 19.957 1.00 94.25 299 VAL A N 1
ATOM 2306 C CA . VAL A 1 299 ? -19.434 13.844 19.386 1.00 94.25 299 VAL A CA 1
ATOM 2307 C C . VAL A 1 299 ? -18.251 14.714 19.804 1.00 94.25 299 VAL A C 1
ATOM 2309 O O . VAL A 1 299 ? -18.284 15.939 19.695 1.00 94.25 299 VAL A O 1
ATOM 2312 N N . LEU A 1 300 ? -17.185 14.078 20.272 1.00 93.44 300 LEU A N 1
ATOM 2313 C CA . LEU A 1 300 ? -15.892 14.702 20.523 1.00 93.44 300 LEU A CA 1
ATOM 2314 C C . LEU A 1 300 ? -14.921 14.315 19.411 1.00 93.44 300 LEU A C 1
ATOM 2316 O O . LEU A 1 300 ? -14.861 13.154 19.025 1.00 93.44 300 LEU A O 1
ATOM 2320 N N . ILE A 1 301 ? -14.147 15.273 18.916 1.00 91.44 301 ILE A N 1
ATOM 2321 C CA . ILE A 1 301 ? -13.237 15.077 17.789 1.00 91.44 301 ILE A CA 1
ATOM 2322 C C . ILE A 1 301 ? -11.814 15.466 18.200 1.00 91.44 301 ILE A C 1
ATOM 2324 O O . ILE A 1 301 ? -11.567 16.597 18.634 1.00 91.44 301 ILE A O 1
ATOM 2328 N N . ASP A 1 302 ? -10.877 14.532 18.035 1.00 88.25 302 ASP A N 1
ATOM 2329 C CA . ASP A 1 302 ? -9.448 14.736 18.304 1.00 88.25 302 ASP A CA 1
ATOM 2330 C C . ASP A 1 302 ? -8.719 15.395 17.117 1.00 88.25 302 ASP A C 1
ATOM 2332 O O . ASP A 1 302 ? -7.948 14.780 16.385 1.00 88.25 302 ASP A O 1
ATOM 2336 N N . VAL A 1 303 ? -8.962 16.685 16.899 1.00 82.81 303 VAL A N 1
ATOM 2337 C CA . VAL A 1 303 ? -8.334 17.431 15.794 1.00 82.81 303 VAL A CA 1
ATOM 2338 C C . VAL A 1 303 ? -6.820 17.630 15.968 1.00 82.81 303 VAL A C 1
ATOM 2340 O O . VAL A 1 303 ? -6.156 18.013 15.006 1.00 82.81 303 VAL A O 1
ATOM 2343 N N . ILE A 1 304 ? -6.266 17.400 17.167 1.00 76.75 304 ILE A N 1
ATOM 2344 C CA . ILE A 1 304 ? -4.816 17.453 17.419 1.00 76.75 304 ILE A CA 1
ATOM 2345 C C . ILE A 1 304 ? -4.137 16.217 16.821 1.00 76.75 304 ILE A C 1
ATOM 2347 O O . ILE A 1 304 ? -3.174 16.368 16.067 1.00 76.75 304 ILE A O 1
ATOM 2351 N N . ALA A 1 305 ? -4.681 15.021 17.075 1.00 69.06 305 ALA A N 1
ATOM 2352 C CA . ALA A 1 305 ? -4.171 13.768 16.514 1.00 69.06 305 ALA A CA 1
ATOM 2353 C C . ALA A 1 305 ? -4.186 13.755 14.975 1.00 69.06 305 ALA A C 1
ATOM 2355 O O . ALA A 1 305 ? -3.363 13.097 14.344 1.00 69.06 305 ALA A O 1
ATOM 2356 N N . ALA A 1 306 ? -5.074 14.536 14.353 1.00 66.50 306 ALA A N 1
ATOM 2357 C CA . ALA A 1 306 ? -5.155 14.658 12.902 1.00 66.50 306 ALA A CA 1
ATOM 2358 C C . ALA A 1 306 ? -3.894 15.257 12.240 1.00 66.50 306 ALA A C 1
ATOM 2360 O O . ALA A 1 306 ? -3.791 15.190 11.016 1.00 66.50 306 ALA A O 1
ATOM 2361 N N . ASN A 1 307 ? -2.980 15.884 13.004 1.00 64.50 307 ASN A N 1
ATOM 2362 C CA . ASN A 1 307 ? -1.802 16.630 12.520 1.00 64.50 307 ASN A CA 1
ATOM 2363 C C . ASN A 1 307 ? -2.109 17.566 11.330 1.00 64.50 307 ASN A C 1
ATOM 2365 O O . ASN A 1 307 ? -1.294 17.790 10.435 1.00 64.50 307 ASN A O 1
ATOM 2369 N N . ARG A 1 308 ? -3.339 18.084 11.296 1.00 66.19 308 ARG A N 1
ATOM 2370 C CA . ARG A 1 308 ? -3.874 18.934 10.232 1.00 66.19 308 ARG A CA 1
ATOM 2371 C C . ARG A 1 308 ? -4.142 20.321 10.768 1.00 66.19 308 ARG A C 1
ATOM 2373 O O . ARG A 1 308 ? -4.318 20.527 11.973 1.00 66.19 308 ARG A O 1
ATOM 2380 N N . ASP A 1 309 ? -4.223 21.280 9.855 1.00 70.12 309 ASP A N 1
ATOM 2381 C CA . ASP A 1 309 ? -4.695 22.603 10.213 1.00 70.12 309 ASP A CA 1
ATOM 2382 C C . ASP A 1 309 ? -6.179 22.511 10.598 1.00 70.12 309 ASP A C 1
ATOM 2384 O O . ASP A 1 309 ? -7.073 22.445 9.754 1.00 70.12 309 ASP A O 1
ATOM 2388 N N . ALA A 1 310 ? -6.450 22.443 11.904 1.00 72.88 310 ALA A N 1
ATOM 2389 C CA . ALA A 1 310 ? -7.803 22.393 12.448 1.00 72.88 310 ALA A CA 1
ATOM 2390 C C . ALA A 1 310 ? -8.686 23.530 11.897 1.00 72.88 310 ALA A C 1
ATOM 2392 O O . ALA A 1 310 ? -9.903 23.357 11.790 1.00 72.88 310 ALA A O 1
ATOM 2393 N N . ALA A 1 311 ? -8.093 24.664 11.496 1.00 76.25 311 ALA A N 1
ATOM 2394 C CA . ALA A 1 311 ? -8.812 25.757 10.854 1.00 76.25 311 ALA A CA 1
ATOM 2395 C C . ALA A 1 311 ? -9.480 25.340 9.530 1.00 76.25 311 ALA A C 1
ATOM 2397 O O . ALA A 1 311 ? -10.577 25.811 9.239 1.00 76.25 311 ALA A O 1
ATOM 2398 N N . GLU A 1 312 ? -8.880 24.426 8.760 1.00 78.81 312 GLU A N 1
ATOM 2399 C CA . GLU A 1 312 ? -9.441 23.945 7.492 1.00 78.81 312 GLU A CA 1
ATOM 2400 C C . GLU A 1 312 ? -10.624 22.994 7.691 1.00 78.81 312 GLU A C 1
ATOM 2402 O O . GLU A 1 312 ? -11.597 23.052 6.940 1.00 78.81 312 GLU A O 1
ATOM 2407 N N . MET A 1 313 ? -10.552 22.122 8.701 1.00 82.69 313 MET A N 1
ATOM 2408 C CA . MET A 1 313 ? -11.562 21.081 8.929 1.00 82.69 313 MET A CA 1
ATOM 2409 C C . MET A 1 313 ? -12.768 21.578 9.723 1.00 82.69 313 MET A C 1
ATOM 2411 O O . MET A 1 313 ? -13.865 21.043 9.566 1.00 82.69 313 MET A O 1
ATOM 2415 N N . THR A 1 314 ? -12.604 22.593 10.577 1.00 84.00 314 THR A N 1
ATOM 2416 C CA . THR A 1 314 ? -13.700 23.001 11.468 1.00 84.00 314 THR A CA 1
ATOM 2417 C C . THR A 1 314 ? -14.958 23.497 10.733 1.00 84.00 314 THR A C 1
ATOM 2419 O O . THR A 1 314 ? -16.048 23.157 11.191 1.00 84.00 314 THR A O 1
ATOM 2422 N N . PRO A 1 315 ? -14.881 24.217 9.592 1.00 85.19 315 PRO A N 1
ATOM 2423 C CA . PRO A 1 315 ? -16.073 24.548 8.807 1.00 85.19 315 PRO A CA 1
ATOM 2424 C C . PRO A 1 315 ? -16.865 23.313 8.359 1.00 85.19 315 PRO A C 1
ATOM 2426 O O . PRO A 1 315 ? -18.084 23.275 8.516 1.00 85.19 315 PRO A O 1
ATOM 2429 N N . LEU A 1 316 ? -16.172 22.276 7.874 1.00 87.62 316 LEU A N 1
ATOM 2430 C CA . LEU A 1 316 ? -16.802 21.012 7.487 1.00 87.62 316 LEU A CA 1
ATOM 2431 C C . LEU A 1 316 ? -17.436 20.314 8.697 1.00 87.62 316 LEU A C 1
ATOM 2433 O O . LEU A 1 316 ? -18.558 19.821 8.614 1.00 87.62 316 LEU A O 1
ATOM 2437 N N . ILE A 1 317 ? -16.743 20.298 9.837 1.00 89.94 317 ILE A N 1
ATOM 2438 C CA . ILE A 1 317 ? -17.259 19.720 11.084 1.00 89.94 317 ILE A CA 1
ATOM 2439 C C . ILE A 1 317 ? -18.531 20.453 11.546 1.00 89.94 317 ILE A C 1
ATOM 2441 O O . ILE A 1 317 ? -19.488 19.803 11.962 1.00 89.94 317 ILE A O 1
ATOM 2445 N N . ALA A 1 318 ? -18.571 21.786 11.450 1.00 87.56 318 ALA A N 1
ATOM 2446 C CA . ALA A 1 318 ? -19.744 22.585 11.814 1.00 87.56 318 ALA A CA 1
ATOM 2447 C C . ALA A 1 318 ? -20.958 22.246 10.943 1.00 87.56 318 ALA A C 1
ATOM 2449 O O . ALA A 1 318 ? -22.063 22.051 11.454 1.00 87.56 318 ALA A O 1
ATOM 2450 N N . GLU A 1 319 ? -20.739 22.108 9.637 1.00 87.44 319 GLU A N 1
ATOM 2451 C CA . GLU A 1 319 ? -21.769 21.683 8.694 1.00 87.44 319 GLU A CA 1
ATOM 2452 C C . GLU A 1 319 ? -22.272 20.263 8.994 1.00 87.44 319 GLU A C 1
ATOM 2454 O O . GLU A 1 319 ? -23.482 20.030 9.039 1.00 87.44 319 GLU A O 1
ATOM 2459 N N . LEU A 1 320 ? -21.367 19.308 9.228 1.00 90.31 320 LEU A N 1
ATOM 2460 C CA . LEU A 1 320 ? -21.733 17.929 9.558 1.00 90.31 320 LEU A CA 1
ATOM 2461 C C . LEU A 1 320 ? -22.493 17.844 10.887 1.00 90.31 320 LEU A C 1
ATOM 2463 O O . LEU A 1 320 ? -23.508 17.155 10.961 1.00 90.31 320 LEU A O 1
ATOM 2467 N N . SER A 1 321 ? -22.065 18.595 11.906 1.00 91.00 321 SER A N 1
ATOM 2468 C CA . SER A 1 321 ? -22.778 18.740 13.182 1.00 91.00 321 SER A CA 1
ATOM 2469 C C . SER A 1 321 ? -24.216 19.213 12.963 1.00 91.00 321 SER A C 1
ATOM 2471 O O . SER A 1 321 ? -25.156 18.579 13.448 1.00 91.00 321 SER A O 1
ATOM 2473 N N . HIS A 1 322 ? -24.404 20.271 12.165 1.00 87.25 322 HIS A N 1
ATOM 2474 C CA . HIS A 1 322 ? -25.725 20.802 11.831 1.00 87.25 322 HIS A CA 1
ATOM 2475 C C . HIS A 1 322 ? -26.615 19.758 11.143 1.00 87.25 322 HIS A C 1
ATOM 2477 O O . HIS A 1 322 ? -27.747 19.524 11.561 1.00 87.25 322 HIS A O 1
ATOM 2483 N N . ARG A 1 323 ? -26.091 19.094 10.107 1.00 86.38 323 ARG A N 1
ATOM 2484 C CA . ARG A 1 323 ? -26.842 18.123 9.292 1.00 86.38 323 ARG A CA 1
ATOM 2485 C C . ARG A 1 323 ? -27.190 16.848 10.048 1.00 86.38 323 ARG A C 1
ATOM 2487 O O . ARG A 1 323 ? -28.259 16.261 9.840 1.00 86.38 323 ARG A O 1
ATOM 2494 N N . CYS A 1 324 ? -26.290 16.397 10.912 1.00 90.12 324 CYS A N 1
ATOM 2495 C CA . CYS A 1 324 ? -26.556 15.248 11.759 1.00 90.12 324 CYS A CA 1
ATOM 2496 C C . CYS A 1 324 ? -27.470 15.601 12.935 1.00 90.12 324 CYS A C 1
ATOM 2498 O O . CYS A 1 324 ? -28.121 14.703 13.463 1.00 90.12 324 CYS A O 1
ATOM 2500 N N . GLY A 1 325 ? -27.571 16.884 13.297 1.00 89.81 325 GLY A N 1
ATOM 2501 C CA . GLY A 1 325 ? -28.275 17.334 14.496 1.00 89.81 325 GLY A CA 1
ATOM 2502 C C . GLY A 1 325 ? -27.551 16.920 15.777 1.00 89.81 325 GLY A C 1
ATOM 2503 O O . GLY A 1 325 ? -28.186 16.819 16.822 1.00 89.81 325 GLY A O 1
ATOM 2504 N N . ILE A 1 326 ? -26.242 16.657 15.692 1.00 91.19 326 ILE A N 1
ATOM 2505 C CA . ILE A 1 326 ? -25.423 16.203 16.815 1.00 91.19 326 ILE A CA 1
ATOM 2506 C C . ILE A 1 326 ? -24.434 17.309 17.166 1.00 91.19 326 ILE A C 1
ATOM 2508 O O . ILE A 1 326 ? -23.650 17.712 16.301 1.00 91.19 326 ILE A O 1
ATOM 2512 N N . PRO A 1 327 ? -24.431 17.807 18.408 1.00 90.69 327 PRO A N 1
ATOM 2513 C CA . PRO A 1 327 ? -23.419 18.740 18.858 1.00 90.69 327 PRO A CA 1
ATOM 2514 C C . PRO A 1 327 ? -22.008 18.160 18.765 1.00 90.69 327 PRO A C 1
ATOM 2516 O O . PRO A 1 327 ? -21.795 16.980 19.043 1.00 90.69 327 PRO A O 1
ATOM 2519 N N . VAL A 1 328 ? -21.039 19.005 18.406 1.00 91.50 328 VAL A N 1
ATOM 2520 C CA . VAL A 1 328 ? -19.641 18.596 18.262 1.00 91.50 328 VAL A CA 1
ATOM 2521 C C . VAL A 1 328 ? -18.713 19.445 19.122 1.00 91.50 328 VAL A C 1
ATOM 2523 O O . VAL A 1 328 ? -18.809 20.675 19.164 1.00 91.50 328 VAL A O 1
ATOM 2526 N N . MET A 1 329 ? -17.766 18.771 19.769 1.00 90.69 329 MET A N 1
ATOM 2527 C CA . MET A 1 329 ? -16.653 19.380 20.484 1.00 90.69 329 MET A CA 1
ATOM 2528 C C . MET A 1 329 ? -15.313 18.986 19.861 1.00 90.69 329 MET A C 1
ATOM 2530 O O . MET A 1 329 ? -15.118 17.837 19.483 1.00 90.69 329 MET A O 1
ATOM 2534 N N . VAL A 1 330 ? -14.370 19.926 19.798 1.00 90.31 330 VAL A N 1
ATOM 2535 C CA . VAL A 1 330 ? -13.010 19.705 19.274 1.00 90.31 330 VAL A CA 1
ATOM 2536 C C . VAL A 1 330 ? -11.971 20.029 20.347 1.00 90.31 330 VAL A C 1
ATOM 2538 O O . VAL A 1 330 ? -12.087 21.028 21.058 1.00 90.31 330 VAL A O 1
ATOM 2541 N N . ASN A 1 331 ? -10.925 19.214 20.479 1.00 86.62 331 ASN A N 1
ATOM 2542 C CA . ASN A 1 331 ? -9.895 19.424 21.507 1.00 86.62 331 ASN A CA 1
ATOM 2543 C C . ASN A 1 331 ? -8.922 20.588 21.223 1.00 86.62 331 ASN A C 1
ATOM 2545 O O . ASN A 1 331 ? -8.134 20.941 22.095 1.00 86.62 331 ASN A O 1
ATOM 2549 N N . LYS A 1 332 ? -9.024 21.254 20.065 1.00 85.50 332 LYS A N 1
ATOM 2550 C CA . LYS A 1 332 ? -8.260 22.466 19.719 1.00 85.50 332 LYS A CA 1
ATOM 2551 C C . LYS A 1 332 ? -9.187 23.655 19.496 1.00 85.50 332 LYS A C 1
ATOM 2553 O O . LYS A 1 332 ? -10.216 23.529 18.835 1.00 85.50 332 LYS A O 1
ATOM 2558 N N . ARG A 1 333 ? -8.817 24.827 20.017 1.00 82.31 333 ARG A N 1
ATOM 2559 C CA . ARG A 1 333 ? -9.570 26.063 19.764 1.00 82.31 333 ARG A CA 1
ATOM 2560 C C . ARG A 1 333 ? -9.366 26.518 18.325 1.00 82.31 333 ARG A C 1
ATOM 2562 O O . ARG A 1 333 ? -8.242 26.543 17.828 1.00 82.31 333 ARG A O 1
ATOM 2569 N N . THR A 1 334 ? -10.447 26.916 17.667 1.00 78.38 334 THR A N 1
ATOM 2570 C CA . THR A 1 334 ? -10.413 27.503 16.320 1.00 78.38 334 THR A CA 1
ATOM 2571 C C . THR A 1 334 ? -11.314 28.734 16.267 1.00 78.38 334 THR A C 1
ATOM 2573 O O . THR A 1 334 ? -12.082 28.985 17.194 1.00 78.38 334 THR A O 1
ATOM 2576 N N . THR A 1 335 ? -11.251 29.519 15.193 1.00 70.00 335 THR A N 1
ATOM 2577 C CA . THR A 1 335 ? -12.091 30.724 15.022 1.00 70.00 335 THR A CA 1
ATOM 2578 C C . THR A 1 335 ? -13.592 30.423 15.077 1.00 70.00 335 THR A C 1
ATOM 2580 O O . THR A 1 335 ? -14.376 31.228 15.570 1.00 70.00 335 THR A O 1
ATOM 2583 N N . VAL A 1 336 ? -13.996 29.238 14.621 1.00 67.31 336 VAL A N 1
ATOM 2584 C CA . VAL A 1 336 ? -15.385 28.745 14.655 1.00 67.31 336 VAL A CA 1
ATOM 2585 C C . VAL A 1 336 ? -15.680 27.858 15.878 1.00 67.31 336 VAL A C 1
ATOM 2587 O O . VAL A 1 336 ? -16.820 27.451 16.092 1.00 67.31 336 VAL A O 1
ATOM 2590 N N . SER A 1 337 ? -14.671 27.592 16.715 1.00 74.88 337 SER A N 1
ATOM 2591 C CA . SER A 1 337 ? -14.783 26.846 17.974 1.00 74.88 337 SER A CA 1
ATOM 2592 C C . SER A 1 337 ? -13.879 27.442 19.074 1.00 74.88 337 SER A C 1
ATOM 2594 O O . SER A 1 337 ? -12.951 26.778 19.555 1.00 74.88 337 SER A O 1
ATOM 2596 N N . PRO A 1 338 ? -14.110 28.703 19.494 1.00 76.69 338 PRO A N 1
ATOM 2597 C CA . PRO A 1 338 ? -13.248 29.382 20.469 1.00 76.69 338 PRO A CA 1
ATOM 2598 C C . PRO A 1 338 ? -13.323 28.756 21.871 1.00 76.69 338 PRO A C 1
ATOM 2600 O O . PRO A 1 338 ? -12.339 28.770 22.606 1.00 76.69 338 PRO A O 1
ATOM 2603 N N . ASP A 1 339 ? -14.460 28.139 22.209 1.00 78.25 339 ASP A N 1
ATOM 2604 C CA . ASP A 1 339 ? -14.711 27.465 23.490 1.00 78.25 339 ASP A CA 1
ATOM 2605 C C . ASP A 1 339 ? -14.707 25.930 23.360 1.00 78.25 339 ASP A C 1
ATOM 2607 O O . ASP A 1 339 ? -15.397 25.243 24.118 1.00 78.25 339 ASP A O 1
ATOM 2611 N N . HIS A 1 340 ? -13.984 25.388 22.369 1.00 79.81 340 HIS A N 1
ATOM 2612 C CA . HIS A 1 340 ? -13.975 23.954 22.012 1.00 79.81 340 HIS A CA 1
ATOM 2613 C C . HIS A 1 340 ? -15.323 23.393 21.537 1.00 79.81 340 HIS A C 1
ATOM 2615 O O . HIS A 1 340 ? -15.473 22.188 21.354 1.00 79.81 340 HIS A O 1
ATOM 2621 N N . TRP A 1 341 ? -16.308 24.267 21.351 1.00 78.62 341 TRP A N 1
ATOM 2622 C CA . TRP A 1 341 ? -17.637 23.941 20.875 1.00 78.62 341 TRP A CA 1
ATOM 2623 C C . TRP A 1 341 ? -17.807 24.443 19.451 1.00 78.62 341 TRP A C 1
ATOM 2625 O O . TRP A 1 341 ? -17.726 25.651 19.208 1.00 78.62 341 TRP A O 1
ATOM 2635 N N . VAL A 1 342 ? -18.107 23.533 18.532 1.00 74.75 342 VAL A N 1
ATOM 2636 C CA . VAL A 1 342 ? -18.389 23.897 17.149 1.00 74.75 342 VAL A CA 1
ATOM 2637 C C . VAL A 1 342 ? -19.824 24.412 17.092 1.00 74.75 342 VAL A C 1
ATOM 2639 O O . VAL A 1 342 ? -20.779 23.645 17.193 1.00 74.75 342 VAL A O 1
ATOM 2642 N N . GLN A 1 343 ? -19.992 25.733 17.005 1.00 66.19 343 GLN A N 1
ATOM 2643 C CA . GLN A 1 343 ? -21.318 26.328 16.843 1.00 66.19 343 GLN A CA 1
ATOM 2644 C C . GLN A 1 343 ? -21.752 26.170 15.382 1.00 66.19 343 GLN A C 1
ATOM 2646 O O . GLN A 1 343 ? -21.089 26.741 14.517 1.00 66.19 343 GLN A O 1
ATOM 2651 N N . PRO A 1 344 ? -22.873 25.479 15.094 1.00 56.53 344 PRO A N 1
ATOM 2652 C CA . PRO A 1 344 ? -23.359 25.292 13.723 1.00 56.53 344 PRO A CA 1
ATOM 2653 C C . PRO A 1 344 ? -23.533 26.597 12.929 1.00 56.53 344 PRO A C 1
ATOM 2655 O O . PRO A 1 344 ? -23.487 26.586 11.706 1.00 56.53 344 PRO A O 1
ATOM 2658 N N . SER A 1 345 ? -23.744 27.719 13.626 1.00 56.16 345 SER A N 1
ATOM 2659 C CA . SER A 1 345 ? -24.163 29.004 13.064 1.00 56.16 345 SER A CA 1
ATOM 2660 C C . SER A 1 345 ? -23.126 30.124 13.130 1.00 56.16 345 SER A C 1
ATOM 2662 O O . SER A 1 345 ? -23.380 31.222 12.634 1.00 56.16 345 SER A O 1
ATOM 2664 N N . ARG A 1 346 ? -21.951 29.898 13.731 1.00 53.09 346 ARG A N 1
ATOM 2665 C CA . ARG A 1 346 ? -20.931 30.948 13.853 1.00 53.09 346 ARG A CA 1
ATOM 2666 C C . ARG A 1 346 ? -20.011 30.908 12.636 1.00 53.09 346 ARG A C 1
ATOM 2668 O O . ARG A 1 346 ? -19.147 30.043 12.536 1.00 53.09 346 ARG A O 1
ATOM 2675 N N . ALA A 1 347 ? -20.178 31.865 11.722 1.00 52.03 347 ALA A N 1
ATOM 2676 C CA . ALA A 1 347 ? -19.176 32.135 10.693 1.00 52.03 347 ALA A CA 1
ATOM 2677 C C . ALA A 1 347 ? -17.835 32.497 11.359 1.00 52.03 347 ALA A C 1
ATOM 2679 O O . ALA A 1 347 ? -17.828 33.052 12.460 1.00 52.03 347 ALA A O 1
ATOM 2680 N N . ALA A 1 348 ? -16.712 32.175 10.708 1.00 51.09 348 ALA A N 1
ATOM 2681 C CA . ALA A 1 348 ? -15.363 32.430 11.215 1.00 51.09 348 ALA A CA 1
ATOM 2682 C C . ALA A 1 348 ? -15.144 33.931 11.490 1.00 51.09 348 ALA A C 1
ATOM 2684 O O . ALA A 1 348 ? -14.745 34.691 10.612 1.00 51.09 348 ALA A O 1
ATOM 2685 N N . GLY A 1 349 ? -15.446 34.369 12.711 1.00 48.62 349 GLY A N 1
ATOM 2686 C CA . GLY A 1 349 ? -15.165 35.714 13.195 1.00 48.62 349 GLY A CA 1
ATOM 2687 C C . GLY A 1 349 ? -13.711 35.829 13.642 1.00 48.62 349 GLY A C 1
ATOM 2688 O O . GLY A 1 349 ? -13.104 34.852 14.078 1.00 48.62 349 GLY A O 1
ATOM 2689 N N . SER A 1 350 ? -13.146 37.032 13.561 1.00 41.94 350 SER A N 1
ATOM 2690 C CA . SER A 1 350 ? -11.761 37.335 13.946 1.00 41.94 350 SER A CA 1
ATOM 2691 C C . SER A 1 350 ? -11.545 37.431 15.465 1.00 41.94 350 SER A C 1
ATOM 2693 O O . SER A 1 350 ? -10.698 38.208 15.910 1.00 41.94 350 SER A O 1
ATOM 2695 N N . ASP A 1 351 ? -12.327 36.719 16.277 1.00 47.62 351 ASP A N 1
ATOM 2696 C CA . ASP A 1 351 ? -12.203 36.809 17.730 1.00 47.62 351 ASP A CA 1
ATOM 2697 C C . ASP A 1 351 ? -10.875 36.186 18.171 1.00 47.62 351 ASP A C 1
ATOM 2699 O O . ASP A 1 351 ? -10.611 35.000 17.967 1.00 47.62 351 ASP A O 1
ATOM 2703 N N . ALA A 1 352 ? -10.012 37.019 18.754 1.00 47.12 352 ALA A N 1
ATOM 2704 C CA . ALA A 1 352 ? -8.717 36.597 19.257 1.00 47.12 352 ALA A CA 1
ATOM 2705 C C . ALA A 1 352 ? -8.908 35.616 20.424 1.00 47.12 352 ALA A C 1
ATOM 2707 O O . ALA A 1 352 ? -9.501 35.955 21.449 1.00 47.12 352 ALA A O 1
ATOM 2708 N N . VAL A 1 353 ? -8.389 34.399 20.266 1.00 55.78 353 VAL A N 1
ATOM 2709 C CA . VAL A 1 353 ? -8.348 33.385 21.325 1.00 55.78 353 VAL A CA 1
ATOM 2710 C C . VAL A 1 353 ? -7.434 33.885 22.448 1.00 55.78 353 VAL A C 1
ATOM 2712 O O . VAL A 1 353 ? -6.300 34.273 22.178 1.00 55.78 353 VAL A O 1
ATOM 2715 N N . ASP A 1 354 ? -7.905 33.879 23.701 1.00 53.16 354 ASP A N 1
ATOM 2716 C CA . ASP A 1 354 ? -7.071 34.215 24.866 1.00 53.16 354 ASP A CA 1
ATOM 2717 C C . ASP A 1 354 ? -5.970 33.147 25.047 1.00 53.16 354 ASP A C 1
ATOM 2719 O O . ASP A 1 354 ? -6.295 31.999 25.374 1.00 53.16 354 ASP A O 1
ATOM 2723 N N . PRO A 1 355 ? -4.680 33.491 24.859 1.00 57.59 355 PRO A N 1
ATOM 2724 C CA . PRO A 1 355 ? -3.578 32.530 24.878 1.00 57.59 355 PRO A CA 1
ATOM 2725 C C . PRO A 1 355 ? -3.160 32.094 26.294 1.00 57.59 355 PRO A C 1
ATOM 2727 O O . PRO A 1 355 ? -2.206 31.335 26.440 1.00 57.59 355 PRO A O 1
ATOM 2730 N N . ARG A 1 356 ? -3.799 32.603 27.360 1.00 55.28 356 ARG A N 1
ATOM 2731 C CA . ARG A 1 356 ? -3.333 32.416 28.750 1.00 55.28 356 ARG A CA 1
ATOM 2732 C C . ARG A 1 356 ? -3.913 31.200 29.477 1.00 55.28 356 ARG A C 1
ATOM 2734 O O . ARG A 1 356 ? -3.500 30.933 30.604 1.00 55.28 356 ARG A O 1
ATOM 2741 N N . LEU A 1 357 ? -4.873 30.491 28.888 1.00 62.34 357 LEU A N 1
ATOM 2742 C CA . LEU A 1 357 ? -5.472 29.295 29.487 1.00 62.34 357 LEU A CA 1
ATOM 2743 C C . LEU A 1 357 ? -4.807 28.035 28.934 1.00 62.34 357 LEU A C 1
ATOM 2745 O O . LEU A 1 357 ? -4.666 27.901 27.724 1.00 62.34 357 LEU A O 1
ATOM 2749 N N . ASP A 1 358 ? -4.457 27.100 29.820 1.00 77.50 358 ASP A N 1
ATOM 2750 C CA . ASP A 1 358 ? -4.077 25.744 29.420 1.00 77.50 358 ASP A CA 1
ATOM 2751 C C . ASP A 1 358 ? -5.260 25.090 28.686 1.00 77.50 358 ASP A C 1
ATOM 2753 O O . ASP A 1 358 ? -6.327 24.866 29.275 1.00 77.50 358 ASP A O 1
ATOM 2757 N N . GLU A 1 359 ? -5.091 24.855 27.382 1.00 77.31 359 GLU A N 1
ATOM 2758 C CA . GLU A 1 359 ? -6.141 24.369 26.482 1.00 77.31 359 GLU A CA 1
ATOM 2759 C C . GLU A 1 359 ? -6.730 23.031 26.948 1.00 77.31 359 GLU A C 1
ATOM 2761 O O . GLU A 1 359 ? -7.945 22.846 26.862 1.00 77.31 359 GLU A O 1
ATOM 2766 N N . GLY A 1 360 ? -5.911 22.146 27.532 1.00 78.94 360 GLY A N 1
ATOM 2767 C CA . GLY A 1 360 ? -6.369 20.847 28.036 1.00 78.94 360 GLY A CA 1
ATOM 2768 C C . GLY A 1 360 ? -7.355 20.996 29.195 1.00 78.94 360 GLY A C 1
ATOM 2769 O O . GLY A 1 360 ? -8.468 20.475 29.154 1.00 78.94 360 GLY A O 1
ATOM 2770 N N . VAL A 1 361 ? -7.008 21.812 30.194 1.00 81.00 361 VAL A N 1
ATOM 2771 C CA . VAL A 1 361 ? -7.862 22.050 31.372 1.00 81.00 361 VAL A CA 1
ATOM 2772 C C . VAL A 1 361 ? -9.172 22.746 30.987 1.00 81.00 361 VAL A C 1
ATOM 2774 O O . VAL A 1 361 ? -10.226 22.477 31.572 1.00 81.00 361 VAL A O 1
ATOM 2777 N N . ALA A 1 362 ? -9.133 23.670 30.022 1.00 81.75 362 ALA A N 1
ATOM 2778 C CA . ALA A 1 362 ? -10.336 24.340 29.534 1.00 81.75 362 ALA A CA 1
ATOM 2779 C C . ALA A 1 362 ? -11.279 23.361 28.818 1.00 81.75 362 ALA A C 1
ATOM 2781 O O . ALA A 1 362 ? -12.486 23.368 29.086 1.00 81.75 362 ALA A O 1
ATOM 2782 N N . PHE A 1 363 ? -10.725 22.504 27.960 1.00 84.00 363 PHE A N 1
ATOM 2783 C CA . PHE A 1 363 ? -11.461 21.461 27.262 1.00 84.00 363 PHE A CA 1
ATOM 2784 C C . PHE A 1 363 ? -12.094 20.456 28.238 1.00 84.00 363 PHE A C 1
ATOM 2786 O O . PHE A 1 363 ? -13.309 20.257 28.200 1.00 84.00 363 PHE A O 1
ATOM 2793 N N . GLU A 1 364 ? -11.329 19.920 29.196 1.00 83.38 364 GLU A N 1
ATOM 2794 C CA . GLU A 1 364 ? -11.835 18.997 30.226 1.00 83.38 364 GLU A CA 1
ATOM 2795 C C . GLU A 1 364 ? -13.008 19.592 31.018 1.00 83.38 364 GLU A C 1
ATOM 2797 O O . GLU A 1 364 ? -14.057 18.960 31.181 1.00 83.38 364 GLU A O 1
ATOM 2802 N N . ARG A 1 365 ? -12.884 20.839 31.498 1.00 84.12 365 ARG A N 1
ATOM 2803 C CA . ARG A 1 365 ? -13.981 21.515 32.219 1.00 84.12 365 ARG A CA 1
ATOM 2804 C C . ARG A 1 365 ? -15.243 21.610 31.368 1.00 8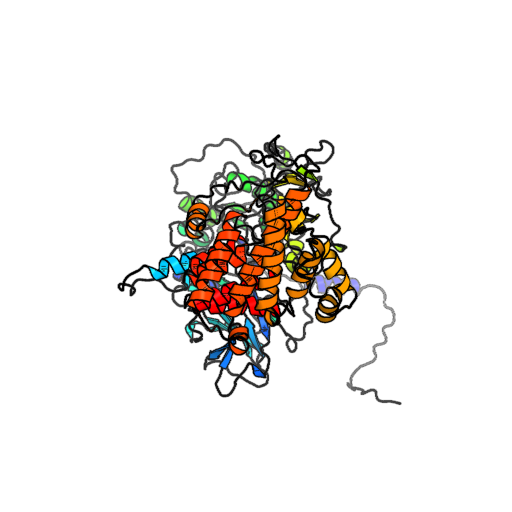4.12 365 ARG A C 1
ATOM 2806 O O . ARG A 1 365 ? -16.348 21.515 31.906 1.00 84.12 365 ARG A O 1
ATOM 2813 N N . ARG A 1 366 ? -15.091 21.806 30.058 1.00 83.38 366 ARG A N 1
ATOM 2814 C CA . ARG A 1 366 ? -16.216 21.929 29.133 1.00 83.38 366 ARG A CA 1
ATOM 2815 C C . ARG A 1 366 ? -16.904 20.589 28.893 1.00 83.38 366 ARG A C 1
ATOM 2817 O O . ARG A 1 366 ? -18.129 20.546 29.000 1.00 83.38 366 ARG A O 1
ATOM 2824 N N . VAL A 1 367 ? -16.139 19.516 28.674 1.00 85.44 367 VAL A N 1
ATOM 2825 C CA . VAL A 1 367 ? -16.668 18.143 28.566 1.00 85.44 367 VAL A CA 1
ATOM 2826 C C . VAL A 1 367 ? -17.482 17.800 29.816 1.00 85.44 367 VAL A C 1
ATOM 2828 O O . VAL A 1 367 ? -18.626 17.364 29.724 1.00 85.44 367 VAL A O 1
ATOM 2831 N N . ASN A 1 368 ? -16.962 18.120 31.002 1.00 84.25 368 ASN A N 1
ATOM 2832 C CA . ASN A 1 368 ? -17.679 17.906 32.260 1.00 84.25 368 ASN A CA 1
ATOM 2833 C C . ASN A 1 368 ? -18.973 18.700 32.395 1.00 84.25 368 ASN A C 1
ATOM 2835 O O . ASN A 1 368 ? -19.977 18.179 32.883 1.00 84.25 368 ASN A O 1
ATOM 2839 N N . ALA A 1 369 ? -18.948 19.978 32.017 1.00 84.75 369 ALA A N 1
ATOM 2840 C CA . ALA A 1 369 ? -20.136 20.820 32.071 1.00 84.75 369 ALA A CA 1
ATOM 2841 C C . ALA A 1 369 ? -21.246 20.260 31.170 1.00 84.75 369 ALA A C 1
ATOM 2843 O O . ALA A 1 369 ? -22.404 20.222 31.583 1.00 84.75 369 ALA A O 1
ATOM 2844 N N . MET A 1 370 ? -20.871 19.782 29.983 1.00 85.38 370 MET A N 1
ATOM 2845 C CA . MET A 1 370 ? -21.769 19.162 29.015 1.00 85.38 370 MET A CA 1
ATOM 2846 C C . MET A 1 370 ? -22.355 17.841 29.530 1.00 85.38 370 MET A C 1
ATOM 2848 O O . MET A 1 370 ? -23.571 17.676 29.514 1.00 85.38 370 MET A O 1
ATOM 2852 N N . LEU A 1 371 ? -21.526 16.929 30.054 1.00 83.94 371 LEU A N 1
ATOM 2853 C CA . LEU A 1 371 ? -21.999 15.637 30.574 1.00 83.94 371 LEU A CA 1
ATOM 2854 C C . LEU A 1 371 ? -22.950 15.784 31.773 1.00 83.94 371 LEU A C 1
ATOM 2856 O O . LEU A 1 371 ? -23.798 14.928 32.005 1.00 83.94 371 LEU A O 1
ATOM 2860 N N . ARG A 1 372 ? -22.829 16.870 32.549 1.00 83.88 372 ARG A N 1
ATOM 2861 C CA . ARG A 1 372 ? -23.699 17.139 33.709 1.00 83.88 372 ARG A CA 1
ATOM 2862 C C . ARG A 1 372 ? -25.023 17.798 33.347 1.00 83.88 372 ARG A C 1
ATOM 2864 O O . ARG A 1 372 ? -25.976 17.704 34.119 1.00 83.88 372 ARG A O 1
ATOM 2871 N N . ARG A 1 373 ? -25.076 18.529 32.237 1.00 79.88 373 ARG A N 1
ATOM 2872 C CA . ARG A 1 373 ? -26.275 19.240 31.803 1.00 79.88 373 ARG A CA 1
ATOM 2873 C C . ARG A 1 373 ? -26.284 19.265 30.278 1.00 79.88 373 ARG A C 1
ATOM 2875 O O . ARG A 1 373 ? -25.529 20.061 29.716 1.00 79.88 373 ARG A O 1
ATOM 2882 N N . PRO A 1 374 ? -27.142 18.454 29.628 1.00 63.41 374 PRO A N 1
ATOM 2883 C CA . PRO A 1 374 ? -27.314 18.512 28.186 1.00 63.41 374 PRO A CA 1
ATOM 2884 C C . PRO A 1 374 ? -27.587 19.963 27.803 1.00 63.41 374 PRO A C 1
ATOM 2886 O O . PRO A 1 374 ? -28.518 20.591 28.322 1.00 63.41 374 PRO A O 1
ATOM 2889 N N . LEU A 1 375 ? -26.701 20.538 26.995 1.00 62.75 375 LEU A N 1
ATOM 2890 C CA . LEU A 1 375 ? -26.884 21.901 26.525 1.00 62.75 375 LEU A CA 1
ATOM 2891 C C . LEU A 1 375 ? -28.100 21.904 25.590 1.00 62.75 375 LEU A C 1
ATOM 2893 O O . LEU A 1 375 ? -28.239 20.979 24.788 1.00 62.75 375 LEU A O 1
ATOM 2897 N N . PRO A 1 376 ? -28.994 22.901 25.683 1.00 63.81 376 PRO A N 1
ATOM 2898 C CA . PRO A 1 376 ? -30.069 23.029 24.712 1.00 63.81 376 PRO A CA 1
ATOM 2899 C C . PRO A 1 376 ? -29.459 23.152 23.311 1.00 63.81 376 PRO A C 1
ATOM 2901 O O . PRO A 1 376 ? -28.489 23.893 23.123 1.00 63.81 376 PRO A O 1
ATOM 2904 N N . LEU A 1 377 ? -30.017 22.416 22.344 1.00 56.84 377 LEU A N 1
ATOM 2905 C CA . LEU A 1 377 ? -29.684 22.606 20.934 1.00 56.84 377 LEU A CA 1
ATOM 2906 C C . LEU A 1 377 ? -29.931 24.086 20.583 1.00 56.84 377 LEU A C 1
ATOM 2908 O O . LEU A 1 377 ? -30.956 24.633 20.998 1.00 56.84 377 LEU A O 1
ATOM 2912 N N . PRO A 1 378 ? -29.002 24.763 19.887 1.00 55.66 378 PRO A N 1
ATOM 2913 C CA . PRO A 1 378 ? -29.223 26.139 19.462 1.00 55.66 378 PRO A CA 1
ATOM 2914 C C . PRO A 1 378 ? -30.455 26.218 18.549 1.00 55.66 378 PRO A C 1
ATOM 2916 O O . PRO A 1 378 ? -30.667 25.330 17.724 1.00 55.66 378 PRO A O 1
ATOM 2919 N N . ASP A 1 379 ? -31.253 27.279 18.711 1.00 56.97 379 ASP A N 1
ATOM 2920 C CA . ASP A 1 379 ? -32.483 27.517 17.943 1.00 56.97 379 ASP A CA 1
ATOM 2921 C C . ASP A 1 379 ? -32.215 27.404 16.433 1.00 56.97 379 ASP A C 1
ATOM 2923 O O . ASP A 1 379 ? -31.314 28.056 15.896 1.00 56.97 379 ASP A O 1
ATOM 2927 N N . THR A 1 380 ? -32.981 26.558 15.743 1.00 54.12 380 THR A N 1
ATOM 2928 C CA . THR A 1 380 ? -32.776 26.224 14.324 1.00 54.12 380 THR A CA 1
ATOM 2929 C C . THR A 1 380 ? -33.102 27.376 13.371 1.00 54.12 380 THR A C 1
ATOM 2931 O O . THR A 1 380 ? -32.518 27.444 12.292 1.00 54.12 380 THR A O 1
ATOM 2934 N N . ASP A 1 381 ? -33.960 28.314 13.780 1.00 54.53 381 ASP A N 1
ATOM 2935 C CA . ASP A 1 381 ? -34.537 29.342 12.897 1.00 54.53 381 ASP A CA 1
ATOM 2936 C C . ASP A 1 381 ? -33.581 30.494 12.528 1.00 54.53 381 ASP A C 1
ATOM 2938 O O . ASP A 1 381 ? -33.862 31.250 11.602 1.00 54.53 381 ASP A O 1
ATOM 2942 N N . GLN A 1 382 ? -32.432 30.646 13.198 1.00 52.75 382 GLN A N 1
ATOM 2943 C CA . GLN A 1 382 ? -31.456 31.707 12.879 1.00 52.75 382 GLN A CA 1
ATOM 2944 C C . GLN A 1 382 ? -30.337 31.262 11.916 1.00 52.75 382 GLN A C 1
ATOM 2946 O O . GLN A 1 382 ? -29.437 32.049 11.618 1.00 52.75 382 GLN A O 1
ATOM 2951 N N . ASN A 1 383 ? -30.368 30.020 11.417 1.00 50.25 383 ASN A N 1
ATOM 2952 C CA . ASN A 1 383 ? -29.153 29.344 10.938 1.00 50.25 383 ASN A CA 1
ATOM 2953 C C . ASN A 1 383 ? -29.002 29.213 9.410 1.00 50.25 383 ASN A C 1
ATOM 2955 O O . ASN A 1 383 ? -27.889 28.952 8.956 1.00 50.25 383 ASN A O 1
ATOM 2959 N N . GLU A 1 384 ? -30.042 29.443 8.599 1.00 50.50 384 GLU A N 1
ATOM 2960 C CA . GLU A 1 384 ? -29.933 29.318 7.127 1.00 50.50 384 GLU A CA 1
ATOM 2961 C C . GLU A 1 384 ? -28.998 30.365 6.491 1.00 50.50 384 GLU A C 1
ATOM 2963 O O . GLU A 1 384 ? -28.366 30.092 5.475 1.00 50.50 384 GLU A O 1
ATOM 2968 N N . VAL A 1 385 ? -28.837 31.540 7.109 1.00 51.50 385 VAL A N 1
ATOM 2969 C CA . VAL A 1 385 ? -28.079 32.667 6.524 1.00 51.50 385 VAL A CA 1
ATOM 2970 C C . VAL A 1 385 ? -26.561 32.553 6.758 1.00 51.50 385 VAL A C 1
ATOM 2972 O O . VAL A 1 385 ? -25.771 33.137 6.019 1.00 51.50 385 VAL A O 1
ATOM 2975 N N . ALA A 1 386 ? -26.115 31.792 7.764 1.00 48.78 386 ALA A N 1
ATOM 2976 C CA . ALA A 1 386 ? -24.699 31.727 8.147 1.00 48.78 386 ALA A CA 1
ATOM 2977 C C . ALA A 1 386 ? -23.874 30.714 7.329 1.00 48.78 386 ALA A C 1
ATOM 2979 O O . ALA A 1 386 ? -22.679 30.929 7.124 1.00 48.78 386 ALA A O 1
ATOM 2980 N N . ALA A 1 387 ? -24.495 29.640 6.827 1.00 51.16 387 ALA A N 1
ATOM 2981 C CA . ALA A 1 387 ? -23.804 28.606 6.049 1.00 51.16 387 ALA A CA 1
ATOM 2982 C C . ALA A 1 387 ? -23.346 29.107 4.664 1.00 51.16 387 ALA A C 1
ATOM 2984 O O . ALA A 1 387 ? -22.333 28.649 4.141 1.00 51.16 387 ALA A O 1
ATOM 2985 N N . GLU A 1 388 ? -24.049 30.089 4.094 1.00 51.78 388 GLU A N 1
ATOM 2986 C CA . GLU A 1 388 ? -23.739 30.661 2.778 1.00 51.78 388 GLU A CA 1
ATOM 2987 C C . GLU A 1 388 ? -22.590 31.696 2.825 1.00 51.78 388 GLU A C 1
ATOM 2989 O O . GLU A 1 388 ? -21.999 32.024 1.798 1.00 51.78 388 GLU A O 1
ATOM 2994 N N . ALA A 1 389 ? -22.234 32.187 4.022 1.00 46.59 389 ALA A N 1
ATOM 2995 C CA . ALA A 1 389 ? -21.256 33.262 4.234 1.00 46.59 389 ALA A CA 1
ATOM 2996 C C . ALA A 1 389 ? -19.811 32.783 4.490 1.00 46.59 389 ALA A C 1
ATOM 2998 O O . ALA A 1 389 ? -18.917 33.606 4.712 1.00 46.59 389 ALA A O 1
ATOM 2999 N N . LEU A 1 390 ? -19.545 31.474 4.453 1.00 53.56 390 LEU A N 1
ATOM 3000 C CA . LEU A 1 390 ? -18.177 30.953 4.448 1.00 53.56 390 LEU A CA 1
ATOM 3001 C C . LEU A 1 390 ? -17.513 31.350 3.124 1.00 53.56 390 LEU A C 1
ATOM 3003 O O . LEU A 1 390 ? -17.855 30.833 2.062 1.00 53.56 390 LEU A O 1
ATOM 3007 N N . ALA A 1 391 ? -16.593 32.317 3.191 1.00 49.03 391 ALA A N 1
ATOM 3008 C CA . ALA A 1 391 ? -15.858 32.819 2.037 1.00 49.03 391 ALA A CA 1
ATOM 3009 C C . ALA A 1 391 ? -15.312 31.652 1.204 1.00 49.03 391 ALA A C 1
ATOM 3011 O O . ALA A 1 391 ? -14.619 30.781 1.738 1.00 49.03 391 ALA A O 1
ATOM 3012 N N . ARG A 1 392 ? -15.639 31.642 -0.098 1.00 55.72 392 ARG A N 1
ATOM 3013 C CA . ARG A 1 392 ? -15.120 30.651 -1.044 1.00 55.72 392 ARG A CA 1
ATOM 3014 C C . ARG A 1 392 ? -13.594 30.664 -0.942 1.00 55.72 392 ARG A C 1
ATOM 3016 O O . ARG A 1 392 ? -13.012 31.715 -1.224 1.00 55.72 392 ARG A O 1
ATOM 3023 N N . PRO A 1 393 ? -12.945 29.569 -0.518 1.00 56.09 393 PRO A N 1
ATOM 3024 C CA . PRO A 1 393 ? -11.494 29.515 -0.550 1.00 56.09 393 PRO A CA 1
ATOM 3025 C C . PRO A 1 393 ? -10.996 29.799 -1.966 1.00 56.09 393 PRO A C 1
ATOM 3027 O O . PRO A 1 393 ? -11.647 29.426 -2.947 1.00 56.09 393 PRO A O 1
ATOM 3030 N N . GLU A 1 394 ? -9.846 30.469 -2.066 1.00 57.75 394 GLU A N 1
ATOM 3031 C CA . GLU A 1 394 ? -9.131 30.543 -3.335 1.00 57.75 394 GLU A CA 1
ATOM 3032 C C . GLU A 1 394 ? -8.876 29.117 -3.811 1.00 57.75 394 GLU A C 1
ATOM 3034 O O . GLU A 1 394 ? -8.265 28.297 -3.127 1.00 57.75 394 GLU A O 1
ATOM 3039 N N . ALA A 1 395 ? -9.433 28.820 -4.978 1.00 60.75 395 ALA A N 1
ATOM 3040 C CA . ALA A 1 395 ? -9.256 27.558 -5.650 1.00 60.75 395 ALA A CA 1
ATOM 3041 C C . ALA A 1 395 ? -7.767 27.245 -5.810 1.00 60.75 395 ALA A C 1
ATOM 3043 O O . ALA A 1 395 ? -7.009 28.083 -6.303 1.00 60.75 395 ALA A O 1
ATOM 3044 N N . VAL A 1 396 ? -7.375 26.002 -5.523 1.00 67.94 396 VAL A N 1
ATOM 3045 C CA . VAL A 1 396 ? -6.091 25.499 -6.009 1.00 67.94 396 VAL A CA 1
ATOM 3046 C C . VAL A 1 396 ? -6.233 25.379 -7.526 1.00 67.94 396 VAL A C 1
ATOM 3048 O O . VAL A 1 396 ? -6.930 24.500 -8.039 1.00 67.94 396 VAL A O 1
ATOM 3051 N N . ALA A 1 397 ? -5.678 26.346 -8.250 1.00 72.75 397 ALA A N 1
ATOM 3052 C CA . ALA A 1 397 ? -5.548 26.271 -9.695 1.00 72.75 397 ALA A CA 1
ATOM 3053 C C . ALA A 1 397 ? -4.289 25.458 -10.025 1.00 72.75 397 ALA A C 1
ATOM 3055 O O . ALA A 1 397 ? -3.274 25.614 -9.336 1.00 72.75 397 ALA A O 1
ATOM 3056 N N . PRO A 1 398 ? -4.315 24.608 -11.067 1.00 71.56 398 PRO A N 1
ATOM 3057 C CA . PRO A 1 398 ? -3.079 24.033 -11.568 1.00 71.56 398 PRO A CA 1
ATOM 3058 C C . PRO A 1 398 ? -2.125 25.179 -11.958 1.00 71.56 398 PRO A C 1
ATOM 3060 O O . PRO A 1 398 ? -2.584 26.207 -12.472 1.00 71.56 398 PRO A O 1
ATOM 3063 N N . PRO A 1 399 ? -0.807 25.041 -11.727 1.00 74.38 399 PRO A N 1
ATOM 3064 C CA . PRO A 1 399 ? 0.173 25.982 -12.251 1.00 74.38 399 PRO A CA 1
ATOM 3065 C C . PRO A 1 399 ? -0.053 26.169 -13.753 1.00 74.38 399 PRO A C 1
ATOM 3067 O O . PRO A 1 399 ? -0.265 25.191 -14.469 1.00 74.38 399 PRO A O 1
ATOM 3070 N N . ALA A 1 400 ? 0.029 27.407 -14.249 1.00 75.75 400 ALA A N 1
ATOM 3071 C CA . ALA A 1 400 ? -0.223 27.719 -15.662 1.00 75.75 400 ALA A CA 1
ATOM 3072 C C . ALA A 1 400 ? 0.681 26.943 -16.648 1.00 75.75 400 ALA A C 1
ATOM 3074 O O . ALA A 1 400 ? 0.397 26.891 -17.841 1.00 75.75 400 ALA A O 1
ATOM 3075 N N . THR A 1 401 ? 1.769 26.351 -16.152 1.00 75.75 401 THR A N 1
ATOM 3076 C CA . THR A 1 401 ? 2.742 25.553 -16.902 1.00 75.75 401 THR A CA 1
ATOM 3077 C C . THR A 1 401 ? 2.396 24.063 -16.999 1.00 75.75 401 THR A C 1
ATOM 3079 O O . THR A 1 401 ? 3.023 23.360 -17.787 1.00 75.75 401 THR A O 1
ATOM 3082 N N . MET A 1 402 ? 1.422 23.555 -16.235 1.00 76.75 402 MET A N 1
ATOM 3083 C CA . MET A 1 402 ? 1.094 22.126 -16.224 1.00 76.75 402 MET A CA 1
ATOM 3084 C C . MET A 1 402 ? 0.105 21.751 -17.329 1.00 76.75 402 MET A C 1
ATOM 3086 O O . MET A 1 402 ? -0.987 22.315 -17.439 1.00 76.75 402 MET A O 1
ATOM 3090 N N . ARG A 1 403 ? 0.451 20.729 -18.120 1.00 82.44 403 ARG A N 1
ATOM 3091 C CA . ARG A 1 403 ? -0.480 20.124 -19.074 1.00 82.44 403 ARG A CA 1
ATOM 3092 C C . ARG A 1 403 ? -1.485 19.271 -18.307 1.00 82.44 403 ARG A C 1
ATOM 3094 O O . ARG A 1 403 ? -1.122 18.286 -17.678 1.00 82.44 403 ARG A O 1
ATOM 3101 N N . CYS A 1 404 ? -2.757 19.632 -18.397 1.00 85.06 404 CYS A N 1
ATOM 3102 C CA . CYS A 1 404 ? -3.837 18.886 -17.762 1.00 85.06 404 CYS A CA 1
ATOM 3103 C C . CYS A 1 404 ? -4.563 18.010 -18.792 1.00 85.06 404 CYS A C 1
ATOM 3105 O O . CYS A 1 404 ? -4.883 18.474 -19.890 1.00 85.06 404 CYS A O 1
ATOM 3107 N N . VAL A 1 405 ? -4.831 16.753 -18.444 1.00 88.00 405 VAL A N 1
ATOM 3108 C CA . VAL A 1 405 ? -5.629 15.814 -19.244 1.00 88.00 405 VAL A CA 1
ATOM 3109 C C . VAL A 1 405 ? -6.953 15.581 -18.531 1.00 88.00 405 VAL A C 1
ATOM 3111 O O . VAL A 1 405 ? -6.974 15.301 -17.338 1.00 88.00 405 VAL A O 1
ATOM 3114 N N . SER A 1 406 ? -8.068 15.718 -19.250 1.00 90.81 406 SER A N 1
ATOM 3115 C CA . SER A 1 406 ? -9.385 15.428 -18.680 1.00 90.81 406 SER A CA 1
ATOM 3116 C C . SER A 1 406 ? -9.544 13.933 -18.441 1.00 90.81 406 SER A C 1
ATOM 3118 O O . SER A 1 406 ? -9.287 13.128 -19.337 1.00 90.81 406 SER A O 1
ATOM 3120 N N . LEU A 1 407 ? -9.984 13.579 -17.235 1.00 92.00 407 LEU A N 1
ATOM 3121 C CA . LEU A 1 407 ? -10.232 12.198 -16.858 1.00 92.00 407 LEU A CA 1
ATOM 3122 C C . LEU A 1 407 ? -11.684 11.827 -17.168 1.00 92.00 407 LEU A C 1
ATOM 3124 O O . LEU A 1 407 ? -12.605 12.457 -16.631 1.00 92.00 407 LEU A O 1
ATOM 3128 N N . PRO A 1 408 ? -11.930 10.807 -18.008 1.00 93.88 408 PRO A N 1
ATOM 3129 C CA . PRO A 1 408 ? -13.283 10.371 -18.286 1.00 93.88 408 PRO A CA 1
ATOM 3130 C C . PRO A 1 408 ? -13.889 9.722 -17.040 1.00 93.88 408 PRO A C 1
ATOM 3132 O O . PRO A 1 408 ? -13.275 8.874 -16.384 1.00 93.88 408 PRO A O 1
ATOM 3135 N N . ARG A 1 409 ? -15.128 10.108 -16.733 1.00 95.38 409 ARG A N 1
ATOM 3136 C CA . ARG A 1 409 ? -15.952 9.421 -15.739 1.00 95.38 409 ARG A CA 1
ATOM 3137 C C . ARG A 1 409 ? -16.320 8.034 -16.262 1.00 95.38 409 ARG A C 1
ATOM 3139 O O . ARG A 1 409 ? -16.720 7.901 -17.417 1.00 95.38 409 ARG A O 1
ATOM 3146 N N . VAL A 1 410 ? -16.272 7.043 -15.382 1.00 96.50 410 VAL A N 1
ATOM 3147 C CA . VAL A 1 410 ? -16.655 5.662 -15.676 1.00 96.50 410 VAL A CA 1
ATOM 3148 C C . VAL A 1 410 ? -17.889 5.277 -14.846 1.00 96.50 410 VAL A C 1
ATOM 3150 O O . VAL A 1 410 ? -17.955 5.611 -13.658 1.00 96.50 410 VAL A O 1
ATOM 3153 N N . PRO A 1 411 ? -18.915 4.644 -15.440 1.00 96.56 411 PRO A N 1
ATOM 3154 C CA . PRO A 1 411 ? -19.992 4.009 -14.685 1.00 96.56 411 PRO A CA 1
ATOM 3155 C C . PRO A 1 411 ? -19.456 2.917 -13.751 1.00 96.56 411 PRO A C 1
ATOM 3157 O O . PRO A 1 411 ? -18.556 2.176 -14.122 1.00 96.56 411 PRO A O 1
ATOM 3160 N N . GLU A 1 412 ? -20.040 2.765 -12.560 1.00 95.88 412 GLU A N 1
ATOM 3161 C CA . GLU A 1 412 ? -19.610 1.737 -11.594 1.00 95.88 412 GLU A CA 1
ATOM 3162 C C . GLU A 1 412 ? -19.681 0.314 -12.171 1.00 95.88 412 GLU A C 1
ATOM 3164 O O . GLU A 1 412 ? -18.797 -0.491 -11.915 1.00 95.88 412 GLU A O 1
ATOM 3169 N N . ALA A 1 413 ? -20.676 0.031 -13.019 1.00 95.94 413 ALA A N 1
ATOM 3170 C CA . ALA A 1 413 ? -20.837 -1.264 -13.685 1.00 95.94 413 ALA A CA 1
ATOM 3171 C C . ALA A 1 413 ? -19.691 -1.626 -14.652 1.00 95.94 413 ALA A C 1
ATOM 3173 O O . ALA A 1 413 ? -19.557 -2.793 -15.013 1.00 95.94 413 ALA A O 1
ATOM 3174 N N . ASP A 1 414 ? -18.885 -0.644 -15.065 1.00 95.94 414 ASP A N 1
ATOM 3175 C CA . ASP A 1 414 ? -17.731 -0.843 -15.945 1.00 95.94 414 ASP A CA 1
ATOM 3176 C C . ASP A 1 414 ? -16.410 -0.950 -15.153 1.00 95.94 414 ASP A C 1
ATOM 3178 O O . ASP A 1 414 ? -15.348 -1.165 -15.740 1.00 95.94 414 ASP A O 1
ATOM 3182 N N . VAL A 1 415 ? -16.452 -0.794 -13.824 1.00 94.31 415 VAL A N 1
ATOM 3183 C CA . VAL A 1 415 ? -15.289 -0.962 -12.944 1.00 94.31 415 VAL A CA 1
ATOM 3184 C C . VAL A 1 415 ? -15.075 -2.460 -12.681 1.00 94.31 415 VAL A C 1
ATOM 3186 O O . VAL A 1 415 ? -16.035 -3.160 -12.357 1.00 94.31 415 VAL A O 1
ATOM 3189 N N . PRO A 1 416 ? -13.839 -2.985 -12.784 1.00 92.12 416 PRO A N 1
ATOM 3190 C CA . PRO A 1 416 ? -13.557 -4.392 -12.534 1.00 92.12 416 PRO A CA 1
ATOM 3191 C C . PRO A 1 416 ? -14.018 -4.849 -11.147 1.00 92.12 416 PRO A C 1
ATOM 3193 O O . PRO A 1 416 ? -13.773 -4.175 -10.148 1.00 92.12 416 PRO A O 1
ATOM 3196 N N . GLU A 1 417 ? -14.595 -6.049 -11.067 1.00 85.94 417 GLU A N 1
ATOM 3197 C CA . GLU A 1 417 ? -15.128 -6.610 -9.815 1.00 85.94 417 GLU A CA 1
ATOM 3198 C C . GLU A 1 417 ? -14.073 -6.676 -8.698 1.00 85.94 417 GLU A C 1
ATOM 3200 O O . GLU A 1 417 ? -14.371 -6.422 -7.536 1.00 85.94 417 GLU A O 1
ATOM 3205 N N . VAL A 1 418 ? -12.810 -6.958 -9.040 1.00 74.94 418 VAL A N 1
ATOM 3206 C CA . VAL A 1 418 ? -11.702 -6.968 -8.070 1.00 74.94 418 VAL A CA 1
ATOM 3207 C C . VAL A 1 418 ? -11.457 -5.586 -7.450 1.00 74.94 418 VAL A C 1
ATOM 3209 O O . VAL A 1 418 ? -11.190 -5.491 -6.253 1.00 74.94 418 VAL A O 1
ATOM 3212 N N . VAL A 1 419 ? -11.602 -4.516 -8.239 1.00 83.44 419 VAL A N 1
ATOM 3213 C CA . VAL A 1 419 ? -11.490 -3.126 -7.777 1.00 83.44 419 VAL A CA 1
ATOM 3214 C C . VAL A 1 419 ? -12.699 -2.781 -6.909 1.00 83.44 419 VAL A C 1
ATOM 3216 O O . VAL A 1 419 ? -12.522 -2.280 -5.802 1.00 83.44 419 VAL A O 1
ATOM 3219 N N . LEU A 1 420 ? -13.916 -3.105 -7.361 1.00 87.94 420 LEU A N 1
ATOM 3220 C CA . LEU A 1 420 ? -15.151 -2.852 -6.608 1.00 87.94 420 LEU A CA 1
ATOM 3221 C C . LEU A 1 420 ? -15.164 -3.564 -5.255 1.00 87.94 420 LEU A C 1
ATOM 3223 O O . LEU A 1 420 ? -15.490 -2.951 -4.239 1.00 87.94 420 LEU A O 1
ATOM 3227 N N . ARG A 1 421 ? -14.754 -4.835 -5.222 1.00 79.38 421 ARG A N 1
ATOM 3228 C CA . ARG A 1 421 ? -14.638 -5.627 -3.996 1.00 79.38 421 ARG A CA 1
ATOM 3229 C C . ARG A 1 421 ? -13.703 -4.964 -2.989 1.00 79.38 421 ARG A C 1
ATOM 3231 O O . ARG A 1 421 ? -14.059 -4.840 -1.821 1.00 79.38 421 ARG A O 1
ATOM 3238 N N . ASN A 1 422 ? -12.542 -4.494 -3.441 1.00 73.38 422 ASN A N 1
ATOM 3239 C CA . ASN A 1 422 ? -11.567 -3.831 -2.574 1.00 73.38 422 ASN A CA 1
ATOM 3240 C C . ASN A 1 422 ? -12.001 -2.406 -2.181 1.00 73.38 422 ASN A C 1
ATOM 3242 O O . ASN A 1 422 ? -11.650 -1.927 -1.106 1.00 73.38 422 ASN A O 1
ATOM 3246 N N . ALA A 1 423 ? -12.794 -1.737 -3.020 1.00 85.38 423 ALA A N 1
ATOM 3247 C CA . ALA A 1 423 ? -13.348 -0.412 -2.756 1.00 85.38 423 ALA A CA 1
ATOM 3248 C C . ALA A 1 423 ? -14.624 -0.432 -1.902 1.00 85.38 423 ALA A C 1
ATOM 3250 O O . ALA A 1 423 ? -15.072 0.626 -1.462 1.00 85.38 423 ALA A O 1
ATOM 3251 N N . ARG A 1 424 ? -15.223 -1.604 -1.655 1.00 84.50 424 ARG A N 1
ATOM 3252 C CA . ARG A 1 424 ? -16.531 -1.741 -1.002 1.00 84.50 424 ARG A CA 1
ATOM 3253 C C . ARG A 1 424 ? -16.660 -0.965 0.317 1.00 84.50 424 ARG A C 1
ATOM 3255 O O . ARG A 1 424 ? -17.626 -0.213 0.433 1.00 84.50 424 ARG A O 1
ATOM 3262 N N . PRO A 1 425 ? -15.687 -1.005 1.252 1.00 79.25 425 PRO A N 1
ATOM 3263 C CA . PRO A 1 425 ? -15.805 -0.237 2.494 1.00 79.25 425 PRO A CA 1
ATOM 3264 C C . PRO A 1 425 ? -15.802 1.286 2.274 1.00 79.25 425 PRO A C 1
ATOM 3266 O O . PRO A 1 425 ? -16.292 2.036 3.111 1.00 79.25 425 PRO A O 1
ATOM 3269 N N . LEU A 1 426 ? -15.265 1.764 1.146 1.00 86.25 426 LEU A N 1
ATOM 3270 C CA . LEU A 1 426 ? -15.312 3.176 0.766 1.00 86.25 426 LEU A CA 1
ATOM 3271 C C . LEU A 1 426 ? -16.641 3.544 0.104 1.00 86.25 426 LEU A C 1
ATOM 3273 O O . LEU A 1 426 ? -17.127 4.659 0.289 1.00 86.25 426 LEU A O 1
ATOM 3277 N N . LEU A 1 427 ? -17.224 2.630 -0.672 1.00 89.75 427 LEU A N 1
ATOM 3278 C CA . LEU A 1 427 ? -18.503 2.843 -1.352 1.00 89.75 427 LEU A CA 1
ATOM 3279 C C . LEU A 1 427 ? -19.678 2.885 -0.362 1.00 89.75 427 LEU A C 1
ATOM 3281 O O . LEU A 1 427 ? -20.612 3.657 -0.567 1.00 89.75 427 LEU A O 1
ATOM 3285 N N . ASP A 1 428 ? -19.578 2.153 0.749 1.00 85.12 428 ASP A N 1
ATOM 3286 C CA . ASP A 1 428 ? -20.650 1.991 1.739 1.00 85.12 428 ASP A CA 1
ATOM 3287 C C . ASP A 1 428 ? -20.637 3.058 2.864 1.00 85.12 428 ASP A C 1
ATOM 3289 O O . ASP A 1 428 ? -21.210 2.863 3.933 1.00 85.12 428 ASP A O 1
ATOM 3293 N N . ARG A 1 429 ? -20.036 4.236 2.632 1.00 84.44 429 ARG A N 1
ATOM 3294 C CA . ARG A 1 429 ? -19.867 5.337 3.620 1.00 84.44 429 ARG A CA 1
ATOM 3295 C C . ARG A 1 429 ? -21.128 6.153 3.943 1.00 84.44 429 ARG A C 1
ATOM 3297 O O . ARG A 1 429 ? -21.059 7.281 4.437 1.00 84.44 429 ARG A O 1
ATOM 3304 N N . GLY A 1 430 ? -22.294 5.588 3.661 1.00 86.69 430 GLY A N 1
ATOM 3305 C CA . GLY A 1 430 ? -23.581 6.191 3.973 1.00 86.69 430 GLY A CA 1
ATOM 3306 C C . GLY A 1 430 ? -23.976 7.377 3.076 1.00 86.69 430 GLY A C 1
ATOM 3307 O O . GLY A 1 430 ? -23.263 7.785 2.157 1.00 86.69 430 GLY A O 1
ATOM 3308 N N . PRO A 1 431 ? -25.163 7.959 3.319 1.00 89.62 431 PRO A N 1
ATOM 3309 C CA . PRO A 1 431 ? -25.804 8.903 2.404 1.00 89.62 431 PRO A CA 1
ATOM 3310 C C . PRO A 1 431 ? -25.153 10.290 2.326 1.00 89.62 431 PRO A C 1
ATOM 3312 O O . PRO A 1 431 ? -25.481 11.037 1.398 1.00 89.62 431 PRO A O 1
ATOM 3315 N N . LEU A 1 432 ? -24.282 10.653 3.277 1.00 89.38 432 LEU A N 1
ATOM 3316 C CA . LEU A 1 432 ? -23.573 11.941 3.283 1.00 89.38 432 LEU A CA 1
ATOM 3317 C C . LEU A 1 432 ? -22.390 11.965 2.311 1.00 89.38 432 LEU A C 1
ATOM 3319 O O . LEU A 1 432 ? -21.940 13.049 1.937 1.00 89.38 432 LEU A O 1
ATOM 3323 N N . VAL A 1 433 ? -21.921 10.792 1.888 1.00 91.31 433 VAL A N 1
ATOM 3324 C CA . VAL A 1 433 ? -20.819 10.638 0.946 1.00 91.31 433 VAL A CA 1
ATOM 3325 C C . VAL A 1 433 ? -21.375 10.294 -0.434 1.00 91.31 433 VAL A C 1
ATOM 3327 O O . VAL A 1 433 ? -22.320 9.520 -0.598 1.00 91.31 433 VAL A O 1
ATOM 3330 N N . ARG A 1 434 ? -20.808 10.922 -1.458 1.00 93.12 434 ARG A N 1
ATOM 3331 C CA . ARG A 1 434 ? -21.034 10.593 -2.866 1.00 93.12 434 ARG A CA 1
ATOM 3332 C C . ARG A 1 434 ? -19.735 10.086 -3.450 1.00 93.12 434 ARG A C 1
ATOM 3334 O O . ARG A 1 434 ? -18.683 10.600 -3.095 1.00 93.12 434 ARG A O 1
ATOM 3341 N N . SER A 1 435 ? -19.834 9.109 -4.339 1.00 94.56 435 SER A N 1
ATOM 3342 C CA . SER A 1 435 ? -18.690 8.446 -4.951 1.00 94.56 435 SER A CA 1
ATOM 3343 C C . SER A 1 435 ? -18.844 8.439 -6.466 1.00 94.56 435 SER A C 1
ATOM 3345 O O . SER A 1 435 ? -19.942 8.220 -6.985 1.00 94.56 435 SER A O 1
ATOM 3347 N N . TRP A 1 436 ? -17.745 8.659 -7.178 1.00 96.12 436 TRP A N 1
ATOM 3348 C CA . TRP A 1 436 ? -17.685 8.545 -8.630 1.00 96.12 436 TRP A CA 1
ATOM 3349 C C . TRP A 1 436 ? -16.366 7.918 -9.054 1.00 96.12 436 TRP A C 1
ATOM 3351 O O . TRP A 1 436 ? -15.327 8.153 -8.442 1.00 96.12 436 TRP A O 1
ATOM 3361 N N . TRP A 1 437 ? -16.421 7.159 -10.142 1.00 97.06 437 TRP A N 1
ATOM 3362 C CA . TRP A 1 437 ? -15.257 6.524 -10.733 1.00 97.06 437 TRP A CA 1
ATOM 3363 C C . TRP A 1 437 ? -14.754 7.315 -11.932 1.00 97.06 437 TRP A C 1
ATOM 3365 O O . TRP A 1 437 ? -15.537 7.798 -12.756 1.00 97.06 437 TRP A O 1
ATOM 3375 N N . TYR A 1 438 ? -13.437 7.415 -12.036 1.00 96.12 438 TYR A N 1
ATOM 3376 C CA . TYR A 1 438 ? -12.728 7.993 -13.167 1.00 96.12 438 TYR A CA 1
ATOM 3377 C C . TYR A 1 438 ? -11.635 7.040 -13.611 1.00 96.12 438 TYR A C 1
ATOM 3379 O O . TYR A 1 438 ? -11.120 6.241 -12.824 1.00 96.12 438 TYR A O 1
ATOM 3387 N N . ARG A 1 439 ? -11.267 7.152 -14.883 1.00 93.56 439 ARG A N 1
ATOM 3388 C CA . ARG A 1 439 ? -10.134 6.422 -15.431 1.00 93.56 439 ARG A CA 1
ATOM 3389 C C . ARG A 1 439 ? -8.932 7.345 -15.541 1.00 93.56 439 ARG A C 1
ATOM 3391 O O . ARG A 1 439 ? -8.974 8.289 -16.325 1.00 93.56 439 ARG A O 1
ATOM 3398 N N . GLY A 1 440 ? -7.889 7.060 -14.766 1.00 87.56 440 GLY A N 1
ATOM 3399 C CA . GLY A 1 440 ? -6.576 7.674 -14.937 1.00 87.56 440 GLY A CA 1
ATOM 3400 C C . GLY A 1 440 ? -5.995 7.296 -16.296 1.00 87.56 440 GLY A C 1
ATOM 3401 O O . GLY A 1 440 ? -6.227 6.186 -16.794 1.00 87.56 440 GLY A O 1
ATOM 3402 N N . ALA A 1 441 ? -5.261 8.216 -16.916 1.00 80.12 441 ALA A N 1
ATOM 3403 C CA . ALA A 1 441 ? -4.491 7.863 -18.100 1.00 80.12 441 ALA A CA 1
ATOM 3404 C C . ALA A 1 441 ? -3.378 6.882 -17.700 1.00 80.12 441 ALA A C 1
ATOM 3406 O O . ALA A 1 441 ? -2.884 6.920 -16.576 1.00 80.12 441 ALA A O 1
ATOM 3407 N N . ALA A 1 442 ? -2.977 5.994 -18.612 1.00 74.00 442 ALA A N 1
ATOM 3408 C CA . ALA A 1 442 ? -1.708 5.303 -18.426 1.00 74.00 442 ALA A CA 1
ATOM 3409 C C . ALA A 1 442 ? -0.615 6.378 -18.409 1.00 74.00 442 ALA A C 1
ATOM 3411 O O . ALA A 1 442 ? -0.538 7.166 -19.359 1.00 74.00 442 ALA A O 1
ATOM 3412 N N . GLY A 1 443 ? 0.176 6.440 -17.336 1.00 65.88 443 GLY A N 1
ATOM 3413 C CA . GLY A 1 443 ? 1.354 7.296 -17.317 1.00 65.88 443 GLY A CA 1
ATOM 3414 C C . GLY A 1 443 ? 2.252 6.946 -18.502 1.00 65.88 443 GLY A C 1
ATOM 3415 O O . GLY A 1 443 ? 2.372 5.783 -18.884 1.00 65.88 443 GLY A O 1
ATOM 3416 N N . ASP A 1 444 ? 2.893 7.946 -19.092 1.00 61.88 444 ASP A N 1
ATOM 3417 C CA . ASP A 1 444 ? 3.818 7.773 -20.217 1.00 61.88 444 ASP A CA 1
ATOM 3418 C C . ASP A 1 444 ? 5.155 7.123 -19.824 1.00 61.88 444 ASP A C 1
ATOM 3420 O O . ASP A 1 444 ? 6.043 6.991 -20.662 1.00 61.88 444 ASP A O 1
ATOM 3424 N N . GLY A 1 445 ? 5.309 6.704 -18.567 1.00 55.47 445 GLY A N 1
ATOM 3425 C CA . GLY A 1 445 ? 6.593 6.255 -18.044 1.00 55.47 445 GLY A CA 1
ATOM 3426 C C . GLY A 1 445 ? 7.238 7.241 -17.079 1.00 55.47 445 GLY A C 1
ATOM 3427 O O . GLY A 1 445 ? 8.183 6.850 -16.404 1.00 55.47 445 GLY A O 1
ATOM 3428 N N . SER A 1 446 ? 6.757 8.487 -16.999 1.00 55.84 446 SER A N 1
ATOM 3429 C CA . SER A 1 446 ? 7.346 9.492 -16.115 1.00 55.84 446 SER A CA 1
ATOM 3430 C C . SER A 1 446 ? 7.112 9.163 -14.636 1.00 55.84 446 SER A C 1
ATOM 3432 O O . SER A 1 446 ? 5.995 8.839 -14.230 1.00 55.84 446 SER A O 1
ATOM 3434 N N . ALA A 1 447 ? 8.174 9.281 -13.834 1.00 49.91 447 ALA A N 1
ATOM 3435 C CA . ALA A 1 447 ? 8.152 9.127 -12.377 1.00 49.91 447 ALA A CA 1
ATOM 3436 C C . ALA A 1 447 ? 7.418 10.278 -11.656 1.00 49.91 447 ALA A C 1
ATOM 3438 O O . ALA A 1 447 ? 7.229 10.231 -10.438 1.00 49.91 447 ALA A O 1
ATOM 3439 N N . ASP A 1 448 ? 6.993 11.317 -12.384 1.00 60.44 448 ASP A N 1
ATOM 3440 C CA . ASP A 1 448 ? 6.254 12.426 -11.794 1.00 60.44 448 ASP A CA 1
ATOM 3441 C C . ASP A 1 448 ? 4.816 12.017 -11.463 1.00 60.44 448 ASP A C 1
ATOM 3443 O O . ASP A 1 448 ? 3.946 11.861 -12.320 1.00 60.44 448 ASP A O 1
ATOM 3447 N N . ALA A 1 449 ? 4.568 11.915 -10.162 1.00 66.19 449 ALA A N 1
ATOM 3448 C CA . ALA A 1 449 ? 3.259 11.805 -9.547 1.00 66.19 449 ALA A CA 1
ATOM 3449 C C . ALA A 1 449 ? 2.268 12.864 -10.081 1.00 66.19 449 ALA A C 1
ATOM 3451 O O . ALA A 1 449 ? 2.309 14.035 -9.681 1.00 66.19 449 ALA A O 1
ATOM 3452 N N . GLY A 1 450 ? 1.339 12.448 -10.949 1.00 77.56 450 GLY A N 1
ATOM 3453 C CA . GLY A 1 450 ? 0.272 13.311 -11.461 1.00 77.56 450 GLY A CA 1
ATOM 3454 C C . GLY A 1 450 ? -0.596 13.871 -10.331 1.00 77.56 450 GLY A C 1
ATOM 3455 O O . GLY A 1 450 ? -0.849 13.194 -9.342 1.00 77.56 450 GLY A O 1
ATOM 3456 N N . ARG A 1 451 ? -1.042 15.126 -10.423 1.00 89.19 451 ARG A N 1
ATOM 3457 C CA . ARG A 1 451 ? -1.924 15.750 -9.421 1.00 89.19 451 ARG A CA 1
ATOM 3458 C C . ARG A 1 451 ? -3.339 15.828 -9.970 1.00 89.19 451 ARG A C 1
ATOM 3460 O O . ARG A 1 451 ? -3.536 16.204 -11.125 1.00 89.19 451 ARG A O 1
ATOM 3467 N N . LEU A 1 452 ? -4.327 15.524 -9.136 1.00 89.44 452 LEU A N 1
ATOM 3468 C CA . LEU A 1 452 ? -5.737 15.611 -9.515 1.00 89.44 452 LEU A CA 1
ATOM 3469 C C . LEU A 1 452 ? -6.293 16.998 -9.209 1.00 89.44 452 LEU A C 1
ATOM 3471 O O . LEU A 1 452 ? -6.206 17.468 -8.079 1.00 89.44 452 LEU A O 1
ATOM 3475 N N . PHE A 1 453 ? -6.923 17.634 -10.190 1.00 90.31 453 PHE A N 1
ATOM 3476 C CA . PHE A 1 453 ? -7.596 18.923 -10.051 1.00 90.31 453 PHE A CA 1
ATOM 3477 C C . PHE A 1 453 ? -9.034 18.835 -10.555 1.00 90.31 453 PHE A C 1
ATOM 3479 O O . PHE A 1 453 ? -9.382 17.977 -11.366 1.00 90.31 453 PHE A O 1
ATOM 3486 N N . GLN A 1 454 ? -9.875 19.762 -10.105 1.00 91.81 454 GLN A N 1
ATOM 3487 C CA . GLN A 1 454 ? -11.154 20.008 -10.762 1.00 91.81 454 GLN A CA 1
ATOM 3488 C C . GLN A 1 454 ? -10.936 20.864 -12.015 1.00 91.81 454 GLN A C 1
ATOM 3490 O O . GLN A 1 454 ? -10.172 21.832 -11.988 1.00 91.81 454 GLN A O 1
ATOM 3495 N N . ALA A 1 455 ? -11.623 20.528 -13.106 1.00 88.75 455 ALA A N 1
ATOM 3496 C CA . ALA A 1 455 ? -11.641 21.343 -14.314 1.00 88.75 455 ALA A CA 1
ATOM 3497 C C . ALA A 1 455 ? -12.188 22.749 -14.002 1.00 88.75 455 ALA A C 1
ATOM 3499 O O . ALA A 1 455 ? -13.127 22.910 -13.225 1.00 88.75 455 ALA A O 1
ATOM 3500 N N . THR A 1 456 ? -11.610 23.777 -14.622 1.00 83.12 456 THR A N 1
ATOM 3501 C CA . THR A 1 456 ? -11.980 25.187 -14.408 1.00 83.12 456 THR A CA 1
ATOM 3502 C C . THR A 1 456 ? -13.055 25.692 -15.376 1.00 83.12 456 THR A C 1
ATOM 3504 O O . THR A 1 456 ? -13.199 26.902 -15.552 1.00 83.12 456 THR A O 1
ATOM 3507 N N . ASP A 1 457 ? -13.818 24.797 -16.010 1.00 80.31 457 ASP A N 1
ATOM 3508 C CA . ASP A 1 457 ? -14.906 25.197 -16.904 1.00 80.31 457 ASP A CA 1
ATOM 3509 C C . ASP A 1 457 ? -15.982 25.957 -16.114 1.00 80.31 457 ASP A C 1
ATOM 3511 O O . ASP A 1 457 ? -16.639 25.407 -15.231 1.00 80.31 457 ASP A O 1
ATOM 3515 N N . ALA A 1 458 ? -16.172 27.235 -16.454 1.00 72.12 458 ALA A N 1
ATOM 3516 C CA . ALA A 1 458 ? -17.122 28.128 -15.797 1.00 72.12 458 ALA A CA 1
ATOM 3517 C C . ALA A 1 458 ? -18.583 27.645 -15.880 1.00 72.12 458 ALA A C 1
ATOM 3519 O O . ALA A 1 458 ? -19.439 28.172 -15.169 1.00 72.12 458 ALA A O 1
ATOM 3520 N N . THR A 1 459 ? -18.885 26.678 -16.751 1.00 79.12 459 THR A N 1
ATOM 3521 C CA . THR A 1 459 ? -20.232 26.122 -16.927 1.00 79.12 459 THR A CA 1
ATOM 3522 C C . THR A 1 459 ? -20.565 24.988 -15.959 1.00 79.12 459 THR A C 1
ATOM 3524 O O . THR A 1 459 ? -21.745 24.677 -15.781 1.00 79.12 459 THR A O 1
ATOM 3527 N N . VAL A 1 460 ? -19.565 24.388 -15.304 1.00 76.19 460 VAL A N 1
ATOM 3528 C CA . VAL A 1 460 ? -19.760 23.266 -14.380 1.00 76.19 460 VAL A CA 1
ATOM 3529 C C . VAL A 1 460 ? -19.609 23.762 -12.941 1.00 76.19 460 VAL A C 1
ATOM 3531 O O . VAL A 1 460 ? -18.582 24.355 -12.606 1.00 76.19 460 VAL A O 1
ATOM 3534 N N . PRO A 1 461 ? -20.603 23.534 -12.061 1.00 77.25 461 PRO A N 1
ATOM 3535 C CA . PRO A 1 461 ? -20.458 23.825 -10.642 1.00 77.25 461 PRO A CA 1
ATOM 3536 C C . PRO A 1 461 ? -19.223 23.119 -10.075 1.00 77.25 461 PRO A C 1
ATOM 3538 O O . PRO A 1 461 ? -19.094 21.897 -10.163 1.00 77.25 461 PRO A O 1
ATOM 3541 N N . ARG A 1 462 ? -18.300 23.907 -9.521 1.00 83.25 462 ARG A N 1
ATOM 3542 C CA . ARG A 1 462 ? -17.097 23.399 -8.866 1.00 83.25 462 ARG A CA 1
ATOM 3543 C C . ARG A 1 462 ? -17.423 23.054 -7.419 1.00 83.25 462 ARG A C 1
ATOM 3545 O O . ARG A 1 462 ? -18.036 23.857 -6.717 1.00 83.25 462 ARG A O 1
ATOM 3552 N N . TRP A 1 463 ? -16.956 21.898 -6.976 1.00 87.81 463 TRP A N 1
ATOM 3553 C CA . TRP A 1 463 ? -17.045 21.494 -5.581 1.00 87.81 463 TRP A CA 1
ATOM 3554 C C . TRP A 1 463 ? -16.014 22.246 -4.737 1.00 87.81 463 TRP A C 1
ATOM 3556 O O . TRP A 1 463 ? -14.963 22.649 -5.234 1.00 87.81 463 TRP A O 1
ATOM 3566 N N . ASP A 1 464 ? -16.273 22.418 -3.445 1.00 86.94 464 ASP A N 1
ATOM 3567 C CA . ASP A 1 464 ? -15.214 22.836 -2.525 1.00 86.94 464 ASP A CA 1
ATOM 3568 C C . ASP A 1 464 ? -14.165 21.715 -2.442 1.00 86.94 464 ASP A C 1
ATOM 3570 O O . ASP A 1 464 ? -14.498 20.583 -2.086 1.00 86.94 464 ASP A O 1
ATOM 3574 N N . ASP A 1 465 ? -12.902 22.016 -2.761 1.00 86.38 465 ASP A N 1
ATOM 3575 C CA . ASP A 1 465 ? -11.798 21.048 -2.699 1.00 86.38 465 ASP A CA 1
ATOM 3576 C C . ASP A 1 465 ? -11.662 20.440 -1.290 1.00 86.38 465 ASP A C 1
ATOM 3578 O O . ASP A 1 465 ? -11.273 19.282 -1.154 1.00 86.38 465 ASP A O 1
ATOM 3582 N N . ARG A 1 466 ? -12.071 21.168 -0.239 1.00 85.06 466 ARG A N 1
ATOM 3583 C CA . ARG A 1 466 ? -12.098 20.685 1.154 1.00 85.06 466 ARG A CA 1
ATOM 3584 C C . ARG A 1 466 ? -13.143 19.606 1.413 1.00 85.06 466 ARG A C 1
ATOM 3586 O O . ARG A 1 466 ? -13.130 19.002 2.479 1.00 85.06 466 ARG A O 1
ATOM 3593 N N . ARG A 1 467 ? -14.078 19.393 0.490 1.00 89.50 467 ARG A N 1
ATOM 3594 C CA . ARG A 1 467 ? -15.088 18.329 0.561 1.00 89.50 467 ARG A CA 1
ATOM 3595 C C . ARG A 1 467 ? -14.717 17.120 -0.276 1.00 89.50 467 ARG A C 1
ATOM 3597 O O . ARG A 1 467 ? -15.403 16.108 -0.168 1.00 89.50 467 ARG A O 1
ATOM 3604 N N . LEU A 1 468 ? -13.684 17.234 -1.108 1.00 91.50 468 LEU A N 1
ATOM 3605 C CA . LEU A 1 468 ? -13.252 16.194 -2.022 1.00 91.50 468 LEU A CA 1
ATOM 3606 C C . LEU A 1 468 ? -12.103 15.384 -1.429 1.00 91.50 468 LEU A C 1
ATOM 3608 O O . LEU A 1 468 ? -11.197 15.907 -0.783 1.00 91.50 468 LEU A O 1
ATOM 3612 N N . GLN A 1 469 ? -12.122 14.093 -1.721 1.00 91.94 469 GLN A N 1
ATOM 3613 C CA . GLN A 1 469 ? -10.985 13.204 -1.549 1.00 91.94 469 GLN A CA 1
ATOM 3614 C C . GLN A 1 469 ? -10.974 12.180 -2.675 1.00 91.94 469 GLN A C 1
ATOM 3616 O O . GLN A 1 469 ? -12.022 11.831 -3.212 1.00 91.94 469 GLN A O 1
ATOM 3621 N N . SER A 1 470 ? -9.805 11.667 -3.020 1.00 92.44 470 SER A N 1
ATOM 3622 C CA . SER A 1 470 ? -9.656 10.651 -4.058 1.00 92.44 470 SER A CA 1
ATOM 3623 C C . SER A 1 470 ? -8.869 9.455 -3.548 1.00 92.44 470 SER A C 1
ATOM 3625 O O . SER A 1 470 ? -7.994 9.596 -2.698 1.00 92.44 470 SER A O 1
ATOM 3627 N N . TRP A 1 471 ? -9.182 8.285 -4.086 1.00 90.69 471 TRP A N 1
ATOM 3628 C CA . TRP A 1 471 ? -8.443 7.046 -3.893 1.00 90.69 471 TRP A CA 1
ATOM 3629 C C . TRP A 1 471 ? -8.029 6.511 -5.255 1.00 90.69 471 TRP A C 1
ATOM 3631 O O . TRP A 1 471 ? -8.773 6.659 -6.223 1.00 90.69 471 TRP A O 1
ATOM 3641 N N . THR A 1 472 ? -6.856 5.893 -5.337 1.00 88.38 472 THR A N 1
ATOM 3642 C CA . THR A 1 472 ? -6.339 5.329 -6.590 1.00 88.38 472 THR A CA 1
ATOM 3643 C C . THR A 1 472 ? -6.257 3.817 -6.458 1.00 88.38 472 THR A C 1
ATOM 3645 O O . THR A 1 472 ? -5.731 3.321 -5.470 1.00 88.38 472 THR A O 1
ATOM 3648 N N . PHE A 1 473 ? -6.766 3.086 -7.442 1.00 86.31 473 PHE A N 1
ATOM 3649 C CA . PHE A 1 473 ? -6.676 1.636 -7.519 1.00 86.31 473 PHE A CA 1
ATOM 3650 C C . PHE A 1 473 ? -5.957 1.217 -8.802 1.00 86.31 473 PHE A C 1
ATOM 3652 O O . PHE A 1 473 ? -6.233 1.750 -9.875 1.00 86.31 473 PHE A O 1
ATOM 3659 N N . LEU A 1 474 ? -5.062 0.238 -8.722 1.00 82.00 474 LEU A N 1
ATOM 3660 C CA . LEU A 1 474 ? -4.487 -0.404 -9.905 1.00 82.00 474 LEU A CA 1
ATOM 3661 C C . LEU A 1 474 ? -5.489 -1.385 -10.523 1.00 82.00 474 LEU A C 1
ATOM 3663 O O . LEU A 1 474 ? -6.489 -1.759 -9.910 1.00 82.00 474 LEU A O 1
ATOM 3667 N N . GLU A 1 475 ? -5.185 -1.863 -11.727 1.00 79.44 475 GLU A N 1
ATOM 3668 C CA . GLU A 1 475 ? -5.993 -2.867 -12.437 1.00 79.44 475 GLU A CA 1
ATOM 3669 C C . GLU A 1 475 ? -6.181 -4.170 -11.660 1.00 79.44 475 GLU A C 1
ATOM 3671 O O . GLU A 1 475 ? -7.208 -4.833 -11.775 1.00 79.44 475 GLU A O 1
ATOM 3676 N N . SER A 1 476 ? -5.211 -4.521 -10.818 1.00 69.50 476 SER A N 1
ATOM 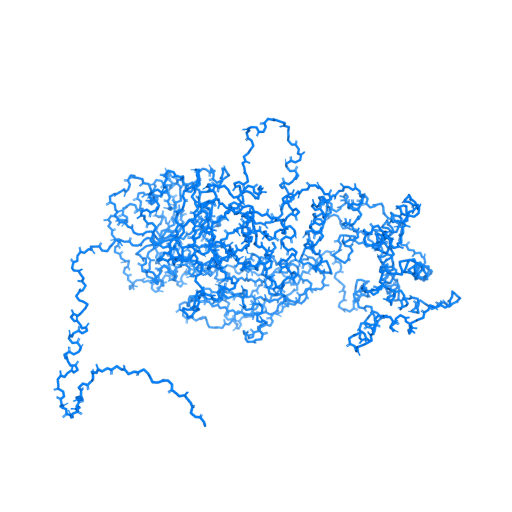3677 C CA . SER A 1 476 ? -5.293 -5.668 -9.912 1.00 69.50 476 SER A CA 1
ATOM 3678 C C . SER A 1 476 ? -6.277 -5.469 -8.751 1.00 69.50 476 SER A C 1
ATOM 3680 O O . SER A 1 476 ? -6.395 -6.345 -7.899 1.00 69.50 476 SER A O 1
ATOM 3682 N N . GLY A 1 477 ? -6.936 -4.310 -8.656 1.00 72.81 477 GLY A N 1
ATOM 3683 C CA . GLY A 1 477 ? -7.724 -3.898 -7.495 1.00 72.81 477 GLY A CA 1
ATOM 3684 C C . GLY A 1 477 ? -6.881 -3.408 -6.323 1.00 72.81 477 GLY A C 1
ATOM 3685 O O . GLY A 1 477 ? -7.437 -3.091 -5.274 1.00 72.81 477 GLY A O 1
ATOM 3686 N N . TRP A 1 478 ? -5.557 -3.346 -6.464 1.00 68.38 478 TRP A N 1
ATOM 3687 C CA . TRP A 1 478 ? -4.686 -2.834 -5.411 1.00 68.38 478 TRP A CA 1
ATOM 3688 C C . TRP A 1 478 ? -5.009 -1.372 -5.113 1.00 68.38 478 TRP A C 1
ATOM 3690 O O . TRP A 1 478 ? -5.077 -0.575 -6.041 1.00 68.38 478 TRP A O 1
ATOM 3700 N N . LEU A 1 479 ? -5.189 -1.032 -3.839 1.00 75.88 479 LEU A N 1
ATOM 3701 C CA . LEU A 1 479 ? -5.512 0.315 -3.382 1.00 75.88 479 LEU A CA 1
ATOM 3702 C C . LEU A 1 479 ? -4.247 1.059 -2.955 1.00 75.88 479 LEU A C 1
ATOM 3704 O O . LEU A 1 479 ? -3.513 0.605 -2.076 1.00 75.88 479 LEU A O 1
ATOM 3708 N N . ASP A 1 480 ? -4.059 2.244 -3.519 1.00 71.12 480 ASP A N 1
ATOM 3709 C CA . ASP A 1 480 ? -3.145 3.243 -2.995 1.00 71.12 480 ASP A CA 1
ATOM 3710 C C . ASP A 1 480 ? -3.595 3.669 -1.596 1.00 71.12 480 ASP A C 1
ATOM 3712 O O . ASP A 1 480 ? -4.686 4.211 -1.399 1.00 71.12 480 ASP A O 1
ATOM 3716 N N . ARG A 1 481 ? -2.737 3.399 -0.612 1.00 64.25 481 ARG A N 1
ATOM 3717 C CA . ARG A 1 481 ? -3.034 3.512 0.822 1.00 64.25 481 ARG A CA 1
ATOM 3718 C C . ARG A 1 481 ? -3.430 4.913 1.263 1.00 64.25 481 ARG A C 1
ATOM 3720 O O . ARG A 1 481 ? -4.055 5.066 2.310 1.00 64.25 481 ARG A O 1
ATOM 3727 N N . ARG A 1 482 ? -3.030 5.937 0.512 1.00 69.88 482 ARG A N 1
ATOM 3728 C CA . ARG A 1 482 ? -3.306 7.323 0.866 1.00 69.88 482 ARG A CA 1
ATOM 3729 C C . ARG A 1 482 ? -4.451 7.833 0.015 1.00 69.88 482 ARG A C 1
ATOM 3731 O O . ARG A 1 482 ? -4.302 8.076 -1.179 1.00 69.88 482 ARG A O 1
ATOM 3738 N N . SER A 1 483 ? -5.581 8.079 0.669 1.00 79.62 483 SER A N 1
ATOM 3739 C CA . SER A 1 483 ? -6.533 9.055 0.155 1.00 79.62 483 SER A CA 1
ATOM 3740 C C . SER A 1 483 ? -5.807 10.377 -0.089 1.00 79.62 483 SER A C 1
ATOM 3742 O O . SER A 1 483 ? -4.994 10.784 0.745 1.00 79.62 483 SER A O 1
ATOM 3744 N N . ARG A 1 484 ? -6.135 11.062 -1.177 1.00 85.31 484 ARG A N 1
ATOM 3745 C CA . ARG A 1 484 ? -5.519 12.333 -1.561 1.00 85.31 484 ARG A CA 1
ATOM 3746 C C . ARG A 1 484 ? -6.529 13.454 -1.607 1.00 85.31 484 ARG A C 1
ATOM 3748 O O . ARG A 1 484 ? -7.670 13.252 -2.034 1.00 85.31 484 ARG A O 1
ATOM 3755 N N . ARG A 1 485 ? -6.084 14.650 -1.239 1.00 87.50 485 ARG A N 1
ATOM 3756 C CA . ARG A 1 485 ? -6.798 15.891 -1.542 1.00 87.50 485 ARG A CA 1
ATOM 3757 C C . ARG A 1 485 ? -6.558 16.297 -2.992 1.00 87.50 485 ARG A C 1
ATOM 3759 O O . ARG A 1 485 ? -5.596 15.880 -3.636 1.00 87.50 485 ARG A O 1
ATOM 3766 N N . MET A 1 486 ? -7.430 17.161 -3.495 1.00 90.38 486 MET A N 1
ATOM 3767 C CA . MET A 1 486 ? -7.212 17.799 -4.789 1.00 90.38 486 MET A CA 1
ATOM 3768 C C . MET A 1 486 ? -5.906 18.608 -4.760 1.00 90.38 486 MET A C 1
ATOM 3770 O O . MET A 1 486 ? -5.656 19.369 -3.828 1.00 90.38 486 MET A O 1
ATOM 3774 N N . GLY A 1 487 ? -5.072 18.434 -5.781 1.00 86.19 487 GLY A N 1
ATOM 3775 C CA . GLY A 1 487 ? -3.776 19.090 -5.940 1.00 86.19 487 GLY A CA 1
ATOM 3776 C C . GLY A 1 487 ? -2.596 18.388 -5.260 1.00 86.19 487 GLY A C 1
ATOM 3777 O O . GLY A 1 487 ? -1.455 18.793 -5.501 1.00 86.19 487 GLY A O 1
ATOM 3778 N N . GLU A 1 488 ? -2.826 17.342 -4.459 1.00 84.50 488 GLU A N 1
ATOM 3779 C CA . GLU A 1 488 ? -1.743 16.535 -3.886 1.00 84.50 488 GLU A CA 1
ATOM 3780 C C . GLU A 1 488 ? -1.109 15.611 -4.947 1.00 84.50 488 GLU A C 1
ATOM 3782 O O . GLU A 1 488 ? -1.816 15.130 -5.840 1.00 84.50 488 GLU A O 1
ATOM 3787 N N . PRO A 1 489 ? 0.214 15.359 -4.884 1.00 81.25 489 PRO A N 1
ATOM 3788 C CA . PRO A 1 489 ? 0.894 14.434 -5.790 1.00 81.25 489 PRO A CA 1
ATOM 3789 C C . PRO A 1 489 ? 0.335 13.006 -5.716 1.00 81.25 489 PRO A C 1
ATOM 3791 O O . PRO A 1 489 ? 0.162 12.453 -4.628 1.00 81.25 489 PRO A O 1
ATOM 3794 N N . GLY A 1 490 ? 0.081 12.436 -6.895 1.00 74.00 490 GLY A N 1
ATOM 3795 C CA . GLY A 1 490 ? -0.375 11.076 -7.172 1.00 74.00 490 GLY A CA 1
ATOM 3796 C C . GLY A 1 490 ? 0.662 9.976 -6.915 1.00 74.00 490 GLY A C 1
ATOM 3797 O O . GLY A 1 490 ? 1.766 10.227 -6.455 1.00 74.00 490 GLY A O 1
ATOM 3798 N N . LEU A 1 491 ? 0.312 8.718 -7.186 1.00 67.38 491 LEU A N 1
ATOM 3799 C CA . LEU A 1 491 ? 1.303 7.670 -7.436 1.00 67.38 491 LEU A CA 1
ATOM 3800 C C . LEU A 1 491 ? 1.607 7.753 -8.927 1.00 67.38 491 LEU A C 1
ATOM 3802 O O . LEU A 1 491 ? 0.674 7.774 -9.732 1.00 67.38 491 LEU A O 1
ATOM 3806 N N . ALA A 1 492 ? 2.885 7.794 -9.294 1.00 64.50 492 ALA A N 1
ATOM 3807 C CA . ALA A 1 492 ? 3.260 7.524 -10.670 1.00 64.50 492 ALA A CA 1
ATOM 3808 C C . ALA A 1 492 ? 2.884 6.065 -10.954 1.00 64.50 492 ALA A C 1
ATOM 3810 O O . ALA A 1 492 ? 3.307 5.147 -10.256 1.00 64.50 492 ALA A O 1
ATOM 3811 N N . THR A 1 493 ? 1.979 5.846 -11.906 1.00 62.31 493 THR A N 1
ATOM 3812 C CA . THR A 1 493 ? 1.597 4.491 -12.307 1.00 62.31 493 THR A CA 1
ATOM 3813 C C . THR A 1 493 ? 1.712 4.384 -13.819 1.00 62.31 493 THR A C 1
ATOM 3815 O O . THR A 1 493 ? 1.143 5.173 -14.570 1.00 62.31 493 THR A O 1
ATOM 3818 N N . HIS A 1 494 ? 2.478 3.397 -14.286 1.00 62.06 494 HIS A N 1
ATOM 3819 C CA . HIS A 1 494 ? 2.612 3.097 -15.719 1.00 62.06 494 HIS A CA 1
ATOM 3820 C C . HIS A 1 494 ? 1.358 2.446 -16.304 1.00 62.06 494 HIS A C 1
ATOM 3822 O O . HIS A 1 494 ? 1.201 2.346 -17.518 1.00 62.06 494 HIS A O 1
ATOM 3828 N N . GLN A 1 495 ? 0.473 1.957 -15.438 1.00 71.50 495 GLN A N 1
ATOM 3829 C CA . GLN A 1 495 ? -0.791 1.366 -15.834 1.00 71.50 495 GLN A CA 1
ATOM 3830 C C . GLN A 1 495 ? -1.915 2.364 -15.591 1.00 71.50 495 GLN A C 1
ATOM 3832 O O . GLN A 1 495 ? -1.873 3.096 -14.606 1.00 71.50 495 GLN A O 1
ATOM 3837 N N . PRO A 1 496 ? -2.941 2.379 -16.452 1.00 76.38 496 PRO A N 1
ATOM 3838 C CA . PRO A 1 496 ? -4.109 3.193 -16.192 1.00 76.38 496 PRO A CA 1
ATOM 3839 C C . PRO A 1 496 ? -4.748 2.759 -14.868 1.00 76.38 496 PRO A C 1
ATOM 3841 O O . PRO A 1 496 ? -5.024 1.577 -14.638 1.00 76.38 496 PRO A O 1
ATOM 3844 N N . ALA A 1 497 ? -4.959 3.732 -13.988 1.00 86.50 497 ALA A N 1
ATOM 3845 C CA . ALA A 1 497 ? -5.511 3.519 -12.660 1.00 86.50 497 ALA A CA 1
ATOM 3846 C C . ALA A 1 497 ? -7.012 3.836 -12.616 1.00 86.50 497 ALA A C 1
ATOM 3848 O O . ALA A 1 497 ? -7.554 4.591 -13.427 1.00 86.50 497 ALA A O 1
ATOM 3849 N N . TRP A 1 498 ? -7.708 3.242 -11.660 1.00 93.44 498 TRP A N 1
ATOM 3850 C CA . TRP A 1 498 ? -9.088 3.551 -11.314 1.00 93.44 498 TRP A CA 1
ATOM 3851 C C . TRP A 1 498 ? -9.095 4.560 -10.177 1.00 93.44 498 TRP A C 1
ATOM 3853 O O . TRP A 1 498 ? -8.562 4.298 -9.105 1.00 93.44 498 TRP A O 1
ATOM 3863 N N . ILE A 1 499 ? -9.696 5.720 -10.398 1.00 93.94 499 ILE A N 1
ATOM 3864 C CA . ILE A 1 499 ? -9.755 6.776 -9.392 1.00 93.94 499 ILE A CA 1
ATOM 3865 C C . ILE A 1 499 ? -11.168 6.814 -8.824 1.00 93.94 499 ILE A C 1
ATOM 3867 O O . ILE A 1 499 ? -12.122 7.115 -9.543 1.00 93.94 499 ILE A O 1
ATOM 3871 N N . LEU A 1 500 ? -11.300 6.525 -7.532 1.00 94.94 500 LEU A N 1
ATOM 3872 C CA . LEU A 1 500 ? -12.533 6.712 -6.777 1.00 94.94 500 LEU A CA 1
ATOM 3873 C C . LEU A 1 500 ? -12.504 8.096 -6.134 1.00 94.94 500 LEU A C 1
ATOM 3875 O O . LEU A 1 500 ? -11.817 8.313 -5.136 1.00 94.94 500 LEU A O 1
ATOM 3879 N N . LEU A 1 501 ? -13.259 9.036 -6.692 1.00 95.19 501 LEU A N 1
ATOM 3880 C CA . LEU A 1 501 ? -13.469 10.344 -6.087 1.00 95.19 501 LEU A CA 1
ATOM 3881 C C . LEU A 1 501 ? -14.656 10.271 -5.132 1.00 95.19 501 LEU A C 1
ATOM 3883 O O . LEU A 1 501 ? -15.731 9.818 -5.522 1.00 95.19 501 LEU A O 1
ATOM 3887 N N . GLN A 1 502 ? -14.481 10.774 -3.917 1.00 94.06 502 GLN A N 1
ATOM 3888 C CA . GLN A 1 502 ? -15.546 10.916 -2.940 1.00 94.06 502 GLN A CA 1
ATOM 3889 C C . GLN A 1 502 ? -15.744 12.376 -2.556 1.00 94.06 502 GLN A C 1
ATOM 3891 O O . GLN A 1 502 ? -14.779 13.133 -2.441 1.00 94.06 502 GLN A O 1
ATOM 3896 N N . ALA A 1 503 ? -16.995 12.755 -2.324 1.00 92.56 503 ALA A N 1
ATOM 3897 C CA . ALA A 1 503 ? -17.349 14.075 -1.836 1.00 92.56 503 ALA A CA 1
ATOM 3898 C C . ALA A 1 503 ? -18.365 14.027 -0.703 1.00 92.56 503 ALA A C 1
ATOM 3900 O O . ALA A 1 503 ? -19.283 13.204 -0.712 1.00 92.56 503 ALA A O 1
ATOM 3901 N N . VAL A 1 504 ? -18.248 14.968 0.231 1.00 90.44 504 VAL A N 1
ATOM 3902 C CA . VAL A 1 504 ? -19.295 15.230 1.225 1.00 90.44 504 VAL A CA 1
ATOM 3903 C C . VAL A 1 504 ? -20.397 16.064 0.572 1.00 90.44 504 VAL A C 1
ATOM 3905 O O . VAL A 1 504 ? -20.171 17.216 0.208 1.00 90.44 504 VAL A O 1
ATOM 3908 N N . ALA A 1 505 ? -21.589 15.488 0.403 1.00 87.94 505 ALA A N 1
ATOM 3909 C CA . ALA A 1 505 ? -22.709 16.140 -0.282 1.00 87.94 505 ALA A CA 1
ATOM 3910 C C . ALA A 1 505 ? -23.169 17.412 0.455 1.00 87.94 505 ALA A C 1
ATOM 3912 O O . ALA A 1 505 ? -23.402 17.330 1.655 1.00 87.94 505 ALA A O 1
ATOM 3913 N N . GLY A 1 506 ? -23.357 18.546 -0.232 1.00 80.88 506 GLY A N 1
ATOM 3914 C CA . GLY A 1 506 ? -23.893 19.789 0.352 1.00 80.88 506 GLY A CA 1
ATOM 3915 C C . GLY A 1 506 ? -25.420 19.805 0.558 1.00 80.88 506 GLY A C 1
ATOM 3916 O O . GLY A 1 506 ? -26.113 18.830 0.262 1.00 80.88 506 GLY A O 1
ATOM 3917 N N . SER A 1 507 ? -25.958 20.921 1.076 1.00 65.12 507 SER A N 1
ATOM 3918 C CA . SER A 1 507 ? -27.372 21.068 1.471 1.00 65.12 507 SER A CA 1
ATOM 3919 C C . SER A 1 507 ? -28.355 21.463 0.359 1.00 65.12 507 SER A C 1
ATOM 3921 O O . SER A 1 507 ? -29.554 21.306 0.583 1.00 65.12 507 SER A O 1
ATOM 3923 N N . SER A 1 508 ? -27.927 21.935 -0.822 1.00 59.34 508 SER A N 1
ATOM 3924 C CA . SER A 1 508 ? -28.905 22.437 -1.810 1.00 59.34 508 SER A CA 1
ATOM 3925 C C . SER A 1 508 ? -28.673 22.124 -3.291 1.00 59.34 508 SER A C 1
ATOM 3927 O O . SER A 1 508 ? -29.670 21.969 -3.991 1.00 59.34 508 SER A O 1
ATOM 3929 N N . VAL A 1 509 ? -27.456 21.961 -3.821 1.00 53.62 509 VAL A N 1
ATOM 3930 C CA . VAL A 1 509 ? -27.270 21.682 -5.264 1.00 53.62 509 VAL A CA 1
ATOM 3931 C C . VAL A 1 509 ? -25.938 20.977 -5.508 1.00 53.62 509 VAL A C 1
ATOM 3933 O O . VAL A 1 509 ? -24.960 21.656 -5.753 1.00 53.62 509 VAL A O 1
ATOM 3936 N N . ASP A 1 510 ? -25.881 19.643 -5.462 1.00 57.47 510 ASP A N 1
ATOM 3937 C CA . ASP A 1 510 ? -24.630 18.904 -5.726 1.00 57.47 510 ASP A CA 1
ATOM 3938 C C . ASP A 1 510 ? -24.909 17.440 -6.138 1.00 57.47 510 ASP A C 1
ATOM 3940 O O . ASP A 1 510 ? -24.627 16.483 -5.416 1.00 57.47 510 ASP A O 1
ATOM 3944 N N . VAL A 1 511 ? -25.539 17.239 -7.303 1.00 64.94 511 VAL A N 1
ATOM 3945 C CA . VAL A 1 511 ? -25.747 15.885 -7.877 1.00 64.94 511 VAL A CA 1
ATOM 3946 C C . VAL A 1 511 ? -24.732 15.577 -8.981 1.00 64.94 511 VAL A C 1
ATOM 3948 O O . VAL A 1 511 ? -24.440 14.410 -9.252 1.00 64.94 511 VAL A O 1
ATOM 3951 N N . ALA A 1 512 ? -24.187 16.605 -9.634 1.00 85.00 512 ALA A N 1
ATOM 3952 C CA . ALA A 1 512 ? -23.308 16.403 -10.773 1.00 85.00 512 ALA A CA 1
ATOM 3953 C C . ALA A 1 512 ? -21.904 15.952 -10.319 1.00 85.00 512 ALA A C 1
ATOM 3955 O O . ALA A 1 512 ? -21.335 16.560 -9.408 1.00 85.00 512 ALA A O 1
ATOM 3956 N N . PRO A 1 513 ? -21.332 14.911 -10.954 1.00 89.25 513 PRO A N 1
ATOM 3957 C CA . PRO A 1 513 ? -19.953 14.503 -10.705 1.00 89.25 513 PRO A CA 1
ATOM 3958 C C . PRO A 1 513 ? -18.985 15.648 -11.044 1.00 89.25 513 PRO A C 1
ATOM 3960 O O . PRO A 1 513 ? -19.165 16.286 -12.089 1.00 89.25 513 PRO A O 1
ATOM 3963 N N . PRO A 1 514 ? -17.936 15.881 -10.237 1.00 90.88 514 PRO A N 1
ATOM 3964 C CA . PRO A 1 514 ? -16.862 16.803 -10.592 1.00 90.88 514 PRO A CA 1
ATOM 3965 C C . PRO A 1 514 ? -16.248 16.438 -11.947 1.00 90.88 514 PRO A C 1
ATOM 3967 O O . PRO A 1 514 ? -16.063 15.263 -12.266 1.00 90.88 514 PRO A O 1
ATOM 3970 N N . GLN A 1 515 ? -15.893 17.422 -12.763 1.00 92.31 515 GLN A N 1
ATOM 3971 C CA . GLN A 1 515 ? -15.008 17.151 -13.892 1.00 92.31 515 GLN A CA 1
ATOM 3972 C C . GLN A 1 515 ? -13.577 17.164 -13.378 1.00 92.31 515 GLN A C 1
ATOM 3974 O O . GLN A 1 515 ? -13.134 18.169 -12.825 1.00 92.31 515 GLN A O 1
ATOM 3979 N N . LEU A 1 516 ? -12.870 16.048 -13.539 1.00 92.56 516 LEU A N 1
ATOM 3980 C CA . LEU A 1 516 ? -11.488 15.933 -13.103 1.00 92.56 516 LEU A CA 1
ATOM 3981 C C . LEU A 1 516 ? -10.529 16.130 -14.268 1.00 92.56 516 LEU A C 1
ATOM 3983 O O . LEU A 1 516 ? -10.778 15.700 -15.399 1.00 92.56 516 LEU A O 1
ATOM 3987 N N . VAL A 1 517 ? -9.409 16.763 -13.955 1.00 91.19 517 VAL A N 1
ATOM 3988 C CA . VAL A 1 517 ? -8.227 16.780 -14.799 1.00 91.19 517 VAL A CA 1
ATOM 3989 C C . VAL A 1 517 ? -7.038 16.292 -13.986 1.00 91.19 517 VAL A C 1
ATOM 3991 O O . VAL A 1 517 ? -6.918 16.587 -12.800 1.00 91.19 517 VAL A O 1
ATOM 3994 N N . GLU A 1 518 ? -6.155 15.549 -14.625 1.00 89.00 518 GLU A N 1
ATOM 3995 C CA . GLU A 1 518 ? -4.882 15.131 -14.056 1.00 89.00 518 GLU A CA 1
ATOM 3996 C C . GLU A 1 518 ? -3.778 15.974 -14.683 1.00 89.00 518 GLU A C 1
ATOM 3998 O O . GLU A 1 518 ? -3.715 16.099 -15.911 1.00 89.00 518 GLU A O 1
ATOM 4003 N N . SER A 1 519 ? -2.924 16.593 -13.867 1.00 86.62 519 SER A N 1
ATOM 4004 C CA . SER A 1 519 ? -1.700 17.177 -14.402 1.00 86.62 519 SER A CA 1
ATOM 4005 C C . SER A 1 519 ? -0.773 16.043 -14.800 1.00 86.62 519 SER A C 1
ATOM 4007 O O . SER A 1 519 ? -0.288 15.306 -13.944 1.00 86.62 519 SER A O 1
ATOM 4009 N N . VAL A 1 520 ? -0.483 15.948 -16.085 1.00 75.44 520 VAL A N 1
ATOM 4010 C CA . VAL A 1 520 ? 0.658 15.173 -16.549 1.00 75.44 520 VAL A CA 1
ATOM 4011 C C . VAL A 1 520 ? 1.863 16.058 -16.289 1.00 75.44 520 VAL A C 1
ATOM 4013 O O . VAL A 1 520 ? 1.827 17.224 -16.698 1.00 75.44 520 VAL A O 1
ATOM 4016 N N . GLY A 1 521 ? 2.856 15.544 -15.552 1.00 64.06 521 GLY A N 1
ATOM 4017 C CA . GLY A 1 521 ? 4.100 16.246 -15.247 1.00 64.06 521 GLY A CA 1
ATOM 4018 C C . GLY A 1 521 ? 4.569 16.995 -16.485 1.00 64.06 521 GLY A C 1
ATOM 4019 O O . GLY A 1 521 ? 4.974 16.402 -17.483 1.00 64.06 521 GLY A O 1
ATOM 4020 N N . GLY A 1 522 ? 4.377 18.313 -16.467 1.00 49.62 522 GLY A N 1
ATOM 4021 C CA . GLY A 1 522 ? 4.960 19.181 -17.461 1.00 49.62 522 GLY A CA 1
ATOM 4022 C C . GLY A 1 522 ? 6.412 19.207 -17.077 1.00 49.62 522 GLY A C 1
ATOM 4023 O O . GLY A 1 522 ? 6.755 19.904 -16.129 1.00 49.62 522 GLY A O 1
ATOM 4024 N N . ASP A 1 523 ? 7.193 18.382 -17.755 1.00 48.47 523 ASP A N 1
ATOM 4025 C CA . ASP A 1 523 ? 8.639 18.326 -17.718 1.00 48.47 523 ASP A CA 1
ATOM 4026 C C . ASP A 1 523 ? 9.161 19.729 -18.062 1.00 48.47 523 ASP A C 1
ATOM 4028 O O . ASP A 1 523 ? 9.408 20.080 -19.216 1.00 48.47 523 ASP A O 1
ATOM 4032 N N . SER A 1 524 ? 9.121 20.625 -17.073 1.00 43.59 524 SER A N 1
ATOM 4033 C CA . SER A 1 524 ? 9.364 22.050 -17.275 1.00 43.59 524 SER A CA 1
ATOM 4034 C C . SER A 1 524 ? 10.855 22.347 -17.347 1.00 43.59 524 SER A C 1
ATOM 4036 O O . SER A 1 524 ? 11.206 23.483 -17.650 1.00 43.59 524 SER A O 1
ATOM 4038 N N . ASP A 1 525 ? 11.702 21.335 -17.125 1.00 45.41 525 ASP A N 1
ATOM 4039 C CA . ASP A 1 525 ? 13.154 21.437 -17.257 1.00 45.41 525 ASP A CA 1
ATOM 4040 C C . ASP A 1 525 ? 13.822 20.321 -18.078 1.00 45.41 525 ASP A C 1
ATOM 4042 O O . ASP A 1 525 ? 14.876 20.592 -18.662 1.00 45.41 525 ASP A O 1
ATOM 4046 N N . ARG A 1 526 ? 13.239 19.122 -18.260 1.00 48.44 526 ARG A N 1
ATOM 4047 C CA . ARG A 1 526 ? 13.708 18.242 -19.341 1.00 48.44 526 ARG A CA 1
ATOM 4048 C C . ARG A 1 526 ? 12.880 18.538 -20.583 1.00 48.44 526 ARG A C 1
ATOM 4050 O O . ARG A 1 526 ? 11.693 18.843 -20.557 1.00 48.44 526 ARG A O 1
ATOM 4057 N N . ARG A 1 527 ? 13.570 18.610 -21.715 1.00 45.00 527 ARG A N 1
ATOM 4058 C CA . ARG A 1 527 ? 13.000 18.978 -23.012 1.00 45.00 527 ARG A CA 1
ATOM 4059 C C . ARG A 1 527 ? 11.885 17.994 -23.355 1.00 45.00 527 ARG A C 1
ATOM 4061 O O . ARG A 1 527 ? 12.172 16.973 -23.975 1.00 45.00 527 ARG A O 1
ATOM 4068 N N . SER A 1 528 ? 10.641 18.327 -23.006 1.00 40.09 528 SER A N 1
ATOM 4069 C CA . SER A 1 528 ? 9.469 17.558 -23.416 1.00 40.09 528 SER A CA 1
ATOM 4070 C C . SER A 1 528 ? 9.603 17.247 -24.911 1.00 40.09 528 SER A C 1
ATOM 4072 O O . SER A 1 528 ? 9.765 18.183 -25.713 1.00 40.09 528 SER A O 1
ATOM 4074 N N . PRO A 1 529 ? 9.596 15.966 -25.316 1.00 43.88 529 PRO A N 1
ATOM 4075 C CA . PRO A 1 529 ? 9.690 15.612 -26.716 1.00 43.88 529 PRO A CA 1
ATOM 4076 C C . PRO A 1 529 ? 8.528 16.285 -27.436 1.00 43.88 529 PRO A C 1
ATOM 4078 O O . PRO A 1 529 ? 7.363 16.175 -27.051 1.00 43.88 529 PRO A O 1
ATOM 4081 N N . THR A 1 530 ? 8.855 17.044 -28.479 1.00 48.53 530 THR A N 1
ATOM 4082 C CA . THR A 1 530 ? 7.866 17.628 -29.383 1.00 48.53 530 THR A CA 1
ATOM 4083 C C . THR A 1 530 ? 6.866 16.527 -29.761 1.00 48.53 530 THR A C 1
ATOM 4085 O O . THR A 1 530 ? 7.329 15.445 -30.134 1.00 48.53 530 THR A O 1
ATOM 4088 N N . PRO A 1 531 ? 5.538 16.739 -29.653 1.00 42.88 531 PRO A N 1
ATOM 4089 C CA . PRO A 1 531 ? 4.544 15.700 -29.919 1.00 42.88 531 PRO A CA 1
ATOM 4090 C C . PRO A 1 531 ? 4.843 14.986 -31.245 1.00 42.88 531 PRO A C 1
ATOM 4092 O O . PRO A 1 531 ? 4.784 15.602 -32.308 1.00 42.88 531 PRO A O 1
ATOM 4095 N N . GLY A 1 532 ? 5.238 13.710 -31.167 1.00 58.03 532 GLY A N 1
ATOM 4096 C CA . GLY A 1 532 ? 5.669 12.900 -32.314 1.00 58.03 532 GLY A CA 1
ATOM 4097 C C . GLY A 1 532 ? 7.139 12.454 -32.320 1.00 58.03 532 GLY A C 1
ATOM 4098 O O . GLY A 1 532 ? 7.482 11.568 -33.104 1.00 58.03 532 GLY A O 1
ATOM 4099 N N . ARG A 1 533 ? 8.012 12.986 -31.454 1.00 66.19 533 ARG A N 1
ATOM 4100 C CA . ARG A 1 533 ? 9.390 12.486 -31.326 1.00 66.19 533 ARG A CA 1
ATOM 4101 C C . ARG A 1 533 ? 9.436 11.304 -30.353 1.00 66.19 533 ARG A C 1
ATOM 4103 O O . ARG A 1 533 ? 9.448 11.500 -29.147 1.00 66.19 533 ARG A O 1
ATOM 4110 N N . ARG A 1 534 ? 9.449 10.086 -30.901 1.00 82.50 534 ARG A N 1
ATOM 4111 C CA . ARG A 1 534 ? 9.695 8.838 -30.157 1.00 82.50 534 ARG A CA 1
ATOM 4112 C C . ARG A 1 534 ? 11.167 8.785 -29.744 1.00 82.50 534 ARG A C 1
ATOM 4114 O O . ARG A 1 534 ? 12.033 8.893 -30.615 1.00 82.50 534 ARG A O 1
ATOM 4121 N N . ASP A 1 535 ? 11.435 8.672 -28.449 1.00 88.94 535 ASP A N 1
ATOM 4122 C CA . ASP A 1 535 ? 12.777 8.444 -27.909 1.00 88.94 535 ASP A CA 1
ATOM 4123 C C . ASP A 1 535 ? 13.132 6.948 -27.923 1.00 88.94 535 ASP A C 1
ATOM 4125 O O . ASP A 1 535 ? 12.393 6.124 -28.465 1.00 88.94 535 ASP A O 1
ATOM 4129 N N . TRP A 1 536 ? 14.293 6.592 -27.373 1.00 93.44 536 TRP A N 1
ATOM 4130 C CA . TRP A 1 536 ? 14.768 5.210 -27.384 1.00 93.44 536 TRP A CA 1
ATOM 4131 C C . TRP A 1 536 ? 13.962 4.296 -26.453 1.00 93.44 536 TRP A C 1
ATOM 4133 O O . TRP A 1 536 ? 13.773 3.131 -26.798 1.00 93.44 536 TRP A O 1
ATOM 4143 N N . LEU A 1 537 ? 13.440 4.812 -25.332 1.00 89.62 537 LEU A N 1
ATOM 4144 C CA . LEU A 1 537 ? 12.583 4.051 -24.418 1.00 89.62 537 LEU A CA 1
ATOM 4145 C C . LEU A 1 537 ? 11.287 3.637 -25.113 1.00 89.62 537 LEU A C 1
ATOM 4147 O O . LEU A 1 537 ? 10.867 2.490 -24.991 1.00 89.62 537 LEU A O 1
ATOM 4151 N N . TRP A 1 538 ? 10.711 4.513 -25.943 1.00 89.44 538 TRP A N 1
ATOM 4152 C CA . TRP A 1 538 ? 9.556 4.146 -26.757 1.00 89.44 538 TRP A CA 1
ATOM 4153 C C . TRP A 1 538 ? 9.851 2.941 -27.663 1.00 89.44 538 TRP A C 1
ATOM 4155 O O . TRP A 1 538 ? 9.048 2.013 -27.710 1.00 89.44 538 TRP A O 1
ATOM 4165 N N . TYR A 1 539 ? 10.994 2.923 -28.363 1.00 91.88 539 TYR A N 1
ATOM 4166 C CA . TYR A 1 539 ? 11.373 1.786 -29.222 1.00 91.88 539 TYR A CA 1
ATOM 4167 C C . TYR A 1 539 ? 11.760 0.534 -28.429 1.00 91.88 539 TYR A C 1
ATOM 4169 O O . TYR A 1 539 ? 11.601 -0.566 -28.951 1.00 91.88 539 TYR A O 1
ATOM 4177 N N . TYR A 1 540 ? 12.258 0.694 -27.202 1.00 93.25 540 TYR A N 1
ATOM 4178 C CA . TYR A 1 540 ? 12.516 -0.412 -26.284 1.00 93.25 540 TYR A CA 1
ATOM 4179 C C . TYR A 1 540 ? 11.200 -1.088 -25.868 1.00 93.25 540 TYR A C 1
ATOM 4181 O O . TYR A 1 540 ? 11.080 -2.304 -25.971 1.00 93.25 540 TYR A O 1
ATOM 4189 N N . ASP A 1 541 ? 10.193 -0.301 -25.480 1.00 85.62 541 ASP A N 1
ATOM 4190 C CA . ASP A 1 541 ? 8.890 -0.811 -25.030 1.00 85.62 541 ASP A CA 1
ATOM 4191 C C . ASP A 1 541 ? 7.995 -1.304 -26.185 1.00 85.62 541 ASP A C 1
ATOM 4193 O O . ASP A 1 541 ? 7.122 -2.146 -25.979 1.00 85.62 541 ASP A O 1
ATOM 4197 N N . HIS A 1 542 ? 8.198 -0.788 -27.403 1.00 86.25 542 HIS A N 1
ATOM 4198 C CA . HIS A 1 542 ? 7.378 -1.075 -28.589 1.00 86.25 542 HIS A CA 1
ATOM 4199 C C . HIS A 1 542 ? 8.187 -1.761 -29.701 1.00 86.25 542 HIS A C 1
ATOM 4201 O O . HIS A 1 542 ? 8.090 -1.401 -30.880 1.00 86.25 542 HIS A O 1
ATOM 4207 N N . ASP A 1 543 ? 9.010 -2.746 -29.336 1.00 93.31 543 ASP A N 1
ATOM 4208 C CA . ASP A 1 543 ? 9.771 -3.529 -30.307 1.00 93.31 543 ASP A CA 1
ATOM 4209 C C . ASP A 1 543 ? 8.837 -4.406 -31.162 1.00 93.31 543 ASP A C 1
ATOM 4211 O O . ASP A 1 543 ? 8.285 -5.411 -30.708 1.00 93.31 543 ASP A O 1
ATOM 4215 N N . ALA A 1 544 ? 8.698 -4.051 -32.442 1.00 92.06 544 ALA A N 1
ATOM 4216 C CA . ALA A 1 544 ? 7.850 -4.765 -33.395 1.00 92.06 544 ALA A CA 1
ATOM 4217 C C . ALA A 1 544 ? 8.231 -6.251 -33.558 1.00 92.06 544 ALA A C 1
ATOM 4219 O O . ALA A 1 544 ? 7.363 -7.084 -33.845 1.00 92.06 544 ALA A O 1
ATOM 4220 N N . ALA A 1 545 ? 9.509 -6.608 -33.374 1.00 93.62 545 ALA A N 1
ATOM 4221 C CA . ALA A 1 545 ? 9.940 -8.003 -33.419 1.00 93.62 545 ALA A CA 1
ATOM 4222 C C . ALA A 1 545 ? 9.408 -8.781 -32.205 1.00 93.62 545 ALA A C 1
ATOM 4224 O O . ALA A 1 545 ? 8.915 -9.901 -32.358 1.00 93.62 545 ALA A O 1
ATOM 4225 N N . GLU A 1 546 ? 9.444 -8.179 -31.013 1.00 93.75 546 GLU A N 1
ATOM 4226 C CA . GLU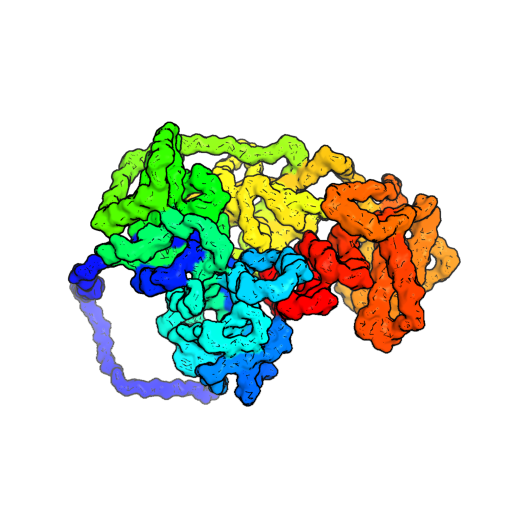 A 1 546 ? 8.905 -8.781 -29.791 1.00 93.75 546 GLU A CA 1
ATOM 4227 C C . GLU A 1 546 ? 7.381 -8.901 -29.854 1.00 93.75 546 GLU A C 1
ATOM 4229 O O . GLU A 1 546 ? 6.846 -9.974 -29.568 1.00 93.75 546 GLU A O 1
ATOM 4234 N N . GLU A 1 547 ? 6.689 -7.864 -30.331 1.00 87.94 547 GLU A N 1
ATOM 4235 C CA . GLU A 1 547 ? 5.236 -7.889 -30.527 1.00 87.94 547 GLU A CA 1
ATOM 4236 C C . GLU A 1 547 ? 4.820 -9.027 -31.475 1.00 87.94 547 GLU A C 1
ATOM 4238 O O . GLU A 1 547 ? 3.918 -9.811 -31.166 1.00 87.94 547 GLU A O 1
ATOM 4243 N N . SER A 1 548 ? 5.523 -9.197 -32.602 1.00 92.75 548 SER A N 1
ATOM 4244 C CA . SER A 1 548 ? 5.248 -10.285 -33.549 1.00 92.75 548 SER A CA 1
ATOM 4245 C C . SER A 1 548 ? 5.428 -11.673 -32.922 1.00 92.75 548 SER A C 1
ATOM 4247 O O . SER A 1 548 ? 4.639 -12.588 -33.182 1.00 92.75 548 SER A O 1
ATOM 4249 N N . LEU A 1 549 ? 6.447 -11.854 -32.075 1.00 93.12 549 LEU A N 1
ATOM 4250 C CA . LEU A 1 549 ? 6.680 -13.107 -31.352 1.00 93.12 549 LEU A CA 1
ATOM 4251 C C . LEU A 1 549 ? 5.581 -13.364 -30.314 1.00 93.12 549 LEU A C 1
ATOM 4253 O O . LEU A 1 549 ? 5.055 -14.478 -30.245 1.00 93.12 549 LEU A O 1
ATOM 4257 N N . GLN A 1 550 ? 5.191 -12.343 -29.548 1.00 86.31 550 GLN A N 1
ATOM 4258 C CA . GLN A 1 550 ? 4.119 -12.441 -28.555 1.00 86.31 550 GLN A CA 1
ATOM 4259 C C . GLN A 1 550 ? 2.773 -12.779 -29.205 1.00 86.31 550 GLN A C 1
ATOM 4261 O O . GLN A 1 550 ? 2.089 -13.695 -28.747 1.00 86.31 550 GLN A O 1
ATOM 4266 N N . GLN A 1 551 ? 2.426 -12.139 -30.327 1.00 86.81 551 GLN A N 1
ATOM 4267 C CA . GLN A 1 551 ? 1.207 -12.443 -31.088 1.00 86.81 551 GLN A CA 1
ATOM 4268 C C . GLN A 1 551 ? 1.143 -13.917 -31.520 1.00 86.81 551 GLN A C 1
ATOM 4270 O O . GLN A 1 551 ? 0.072 -14.528 -31.505 1.00 86.81 551 GLN A O 1
ATOM 4275 N N . ARG A 1 552 ? 2.283 -14.531 -31.864 1.00 94.25 552 ARG A N 1
ATOM 4276 C CA . ARG A 1 552 ? 2.346 -15.965 -32.203 1.00 94.25 552 ARG A CA 1
ATOM 4277 C C . ARG A 1 552 ? 2.081 -16.855 -30.998 1.00 94.25 552 ARG A C 1
ATOM 4279 O O . ARG A 1 552 ? 1.344 -17.829 -31.136 1.00 94.25 552 ARG A O 1
ATOM 4286 N N . VAL A 1 553 ? 2.654 -16.522 -29.842 1.00 88.56 553 VAL A N 1
ATOM 4287 C CA . VAL A 1 553 ? 2.418 -17.265 -28.595 1.00 88.56 553 VAL A CA 1
ATOM 4288 C C . VAL A 1 553 ? 0.948 -17.175 -28.189 1.00 88.56 553 VAL A C 1
ATOM 4290 O O . VAL A 1 553 ? 0.330 -18.197 -27.901 1.00 88.56 553 VAL A O 1
ATOM 4293 N N . VAL A 1 554 ? 0.350 -15.983 -28.274 1.00 82.75 554 VAL A N 1
ATOM 4294 C CA . VAL A 1 554 ? -1.091 -15.768 -28.046 1.00 82.75 554 VAL A CA 1
ATOM 4295 C C . VAL A 1 554 ? -1.946 -16.561 -29.041 1.00 82.75 554 VAL A C 1
ATOM 4297 O O . VAL A 1 554 ? -2.997 -17.080 -28.679 1.00 82.75 554 VAL A O 1
ATOM 4300 N N . SER A 1 555 ? -1.469 -16.731 -30.276 1.00 92.25 555 SER A N 1
ATOM 4301 C CA . SER A 1 555 ? -2.123 -17.554 -31.306 1.00 92.25 555 SER A CA 1
ATOM 4302 C C . SER A 1 555 ? -1.912 -19.068 -31.127 1.00 92.25 555 SER A C 1
ATOM 4304 O O . SER A 1 555 ? -2.307 -19.843 -31.998 1.00 92.25 555 SER A O 1
ATOM 4306 N N . GLY A 1 556 ? -1.289 -19.506 -30.029 1.00 95.44 556 GLY A N 1
ATOM 4307 C CA . GLY A 1 556 ? -1.129 -20.916 -29.666 1.00 95.44 556 GLY A CA 1
ATOM 4308 C C . GLY A 1 556 ? 0.208 -21.553 -30.049 1.00 95.44 556 GLY A C 1
ATOM 4309 O O . GLY A 1 556 ? 0.386 -22.743 -29.797 1.00 95.44 556 GLY A O 1
ATOM 4310 N N . ALA A 1 557 ? 1.158 -20.806 -30.624 1.00 95.94 557 ALA A N 1
ATOM 4311 C CA . ALA A 1 557 ? 2.501 -21.332 -30.861 1.00 95.94 557 ALA A CA 1
ATOM 4312 C C . ALA A 1 557 ? 3.259 -21.488 -29.534 1.00 95.94 557 ALA A C 1
ATOM 4314 O O . ALA A 1 557 ? 3.323 -20.572 -28.713 1.00 95.94 557 ALA A O 1
ATOM 4315 N N . THR A 1 558 ? 3.895 -22.633 -29.331 1.00 96.44 558 THR A N 1
ATOM 4316 C CA . THR A 1 558 ? 4.784 -22.834 -28.188 1.00 96.44 558 THR A CA 1
ATOM 4317 C C . THR A 1 558 ? 6.078 -22.025 -28.367 1.00 96.44 558 THR A C 1
ATOM 4319 O O . THR A 1 558 ? 6.544 -21.836 -29.496 1.00 96.44 558 THR A O 1
ATOM 4322 N N . PRO A 1 559 ? 6.746 -21.595 -27.279 1.00 94.19 559 PRO A N 1
ATOM 4323 C CA . PRO A 1 559 ? 8.042 -20.920 -27.378 1.00 94.19 559 PRO A CA 1
ATOM 4324 C C . PRO A 1 559 ? 9.101 -21.707 -28.169 1.00 94.19 559 PRO A C 1
ATOM 4326 O O . PRO A 1 559 ? 9.928 -21.112 -28.855 1.00 94.19 559 PRO A O 1
ATOM 4329 N N . GLY A 1 560 ? 9.061 -23.046 -28.122 1.00 96.38 560 GLY A N 1
ATOM 4330 C CA . GLY A 1 560 ? 9.965 -23.905 -28.894 1.00 96.38 560 GLY A CA 1
ATOM 4331 C C . GLY A 1 560 ? 9.728 -23.833 -30.406 1.00 96.38 560 GLY A C 1
ATOM 4332 O O . GLY A 1 560 ? 10.689 -23.738 -31.166 1.00 96.38 560 GLY A O 1
ATOM 4333 N N . GLU A 1 561 ? 8.468 -23.815 -30.847 1.00 97.31 561 GLU A N 1
ATOM 4334 C CA . GLU A 1 561 ? 8.111 -23.640 -32.265 1.00 97.31 561 GLU A CA 1
ATOM 4335 C C . GLU A 1 561 ? 8.487 -22.247 -32.771 1.00 97.31 561 GLU A C 1
ATOM 4337 O O . GLU A 1 561 ? 8.970 -22.096 -33.896 1.00 97.31 561 GLU A O 1
ATOM 4342 N N . VAL A 1 562 ? 8.310 -21.228 -31.924 1.00 96.19 562 VAL A N 1
ATOM 4343 C CA . VAL A 1 562 ? 8.761 -19.864 -32.210 1.00 96.19 562 VAL A CA 1
ATOM 4344 C C . VAL A 1 562 ? 10.279 -19.845 -32.425 1.00 96.19 562 VAL A C 1
ATOM 4346 O O . VAL A 1 562 ? 10.737 -19.379 -33.466 1.00 96.19 562 VAL A O 1
ATOM 4349 N N . LEU A 1 563 ? 11.066 -20.431 -31.517 1.00 96.69 563 LEU A N 1
ATOM 4350 C CA . LEU A 1 563 ? 12.521 -20.526 -31.672 1.00 96.69 563 LEU A CA 1
ATOM 4351 C C . LEU A 1 563 ? 12.936 -21.298 -32.936 1.00 96.69 563 LEU A C 1
ATOM 4353 O O . LEU A 1 563 ? 13.809 -20.843 -33.675 1.00 96.69 563 LEU A O 1
ATOM 4357 N N . GLN A 1 564 ? 12.296 -22.436 -33.218 1.00 96.44 564 GLN A N 1
ATOM 4358 C CA . GLN A 1 564 ? 12.587 -23.238 -34.410 1.00 96.44 564 GLN A CA 1
ATOM 4359 C C . GLN A 1 564 ? 12.352 -22.449 -35.703 1.00 96.44 564 GLN A C 1
ATOM 4361 O O . GLN A 1 564 ? 13.132 -22.565 -36.646 1.00 96.44 564 GLN A O 1
ATOM 4366 N N . ARG A 1 565 ? 11.293 -21.636 -35.743 1.00 95.31 565 ARG A N 1
ATOM 4367 C CA . ARG A 1 565 ? 10.953 -20.810 -36.904 1.00 95.31 565 ARG A CA 1
ATOM 4368 C C . ARG A 1 565 ? 11.973 -19.708 -37.160 1.00 95.31 565 ARG A C 1
ATOM 4370 O O . ARG A 1 565 ? 12.229 -19.396 -38.319 1.00 95.31 565 ARG A O 1
ATOM 4377 N N . HIS A 1 566 ? 12.496 -19.099 -36.100 1.00 93.56 566 HIS A N 1
ATOM 4378 C CA . HIS A 1 566 ? 13.445 -18.002 -36.242 1.00 93.56 566 HIS A CA 1
ATOM 4379 C C . HIS A 1 566 ? 14.861 -18.482 -36.561 1.00 93.56 566 HIS A C 1
ATOM 4381 O O . HIS A 1 566 ? 15.591 -17.711 -37.172 1.00 93.56 566 HIS A O 1
ATOM 4387 N N . GLY A 1 567 ? 15.202 -19.747 -36.259 1.00 91.56 567 GLY A N 1
ATOM 4388 C CA . GLY A 1 567 ? 16.480 -20.371 -36.628 1.00 91.56 567 GLY A CA 1
ATOM 4389 C C . GLY A 1 567 ? 17.693 -19.620 -36.075 1.00 91.56 567 GLY A C 1
ATOM 4390 O O . GLY A 1 567 ? 17.564 -18.514 -35.574 1.00 91.56 567 GLY A O 1
ATOM 4391 N N . GLU A 1 568 ? 18.883 -20.210 -36.108 1.00 94.12 568 GLU A N 1
ATOM 4392 C CA . GLU A 1 568 ? 20.105 -19.443 -35.830 1.00 94.12 568 GLU A CA 1
ATOM 4393 C C . GLU A 1 568 ? 20.543 -18.760 -37.133 1.00 94.12 568 GLU A C 1
ATOM 4395 O O . GLU A 1 568 ? 20.737 -19.472 -38.124 1.00 94.12 568 GLU A O 1
ATOM 4400 N N . PRO A 1 569 ? 20.629 -17.417 -37.194 1.00 94.38 569 PRO A N 1
ATOM 4401 C CA . PRO A 1 569 ? 21.053 -16.736 -38.412 1.00 94.38 569 PRO A CA 1
ATOM 4402 C C . PRO A 1 569 ? 22.502 -17.095 -38.766 1.00 94.38 569 PRO A C 1
ATOM 4404 O O . PRO A 1 569 ? 23.327 -17.327 -37.885 1.00 94.38 569 PRO A O 1
ATOM 4407 N N . GLU A 1 570 ? 22.844 -17.113 -40.056 1.00 90.75 570 GLU A N 1
ATOM 4408 C CA . GLU A 1 570 ? 24.233 -17.325 -40.476 1.00 90.75 570 GLU A CA 1
ATOM 4409 C C . GLU A 1 570 ? 25.127 -16.172 -39.984 1.00 90.75 570 GLU A C 1
ATOM 4411 O O . GLU A 1 570 ? 24.764 -15.001 -40.106 1.00 90.75 570 GLU A O 1
ATOM 4416 N N . ASP A 1 571 ? 26.327 -16.475 -39.476 1.00 77.44 571 ASP A N 1
ATOM 4417 C CA . ASP A 1 571 ? 27.264 -15.461 -38.955 1.00 77.44 571 ASP A CA 1
ATOM 4418 C C . ASP A 1 571 ? 27.595 -14.360 -39.978 1.00 77.44 571 ASP A C 1
ATOM 4420 O O . ASP A 1 571 ? 27.767 -13.194 -39.614 1.00 77.44 571 ASP A O 1
ATOM 4424 N N . ALA A 1 572 ? 27.648 -14.725 -41.265 1.00 71.88 572 ALA A N 1
ATOM 4425 C CA . ALA A 1 572 ? 27.908 -13.814 -42.378 1.00 71.88 572 ALA A CA 1
ATOM 4426 C C . ALA A 1 572 ? 26.705 -12.925 -42.743 1.00 71.88 572 ALA A C 1
ATOM 4428 O O . ALA A 1 572 ? 26.869 -11.954 -43.486 1.00 71.88 572 ALA A O 1
ATOM 4429 N N . ALA A 1 573 ? 25.504 -13.222 -42.236 1.00 67.00 573 ALA A N 1
ATOM 4430 C CA . ALA A 1 573 ? 24.337 -12.389 -42.467 1.00 67.00 573 ALA A CA 1
ATOM 4431 C C . ALA A 1 573 ? 24.523 -11.045 -41.746 1.00 67.00 573 ALA A C 1
ATOM 4433 O O . ALA A 1 573 ? 24.608 -10.969 -40.517 1.00 67.00 573 ALA A O 1
ATOM 4434 N N . ALA A 1 574 ? 24.571 -9.956 -42.514 1.00 71.88 574 ALA A N 1
ATOM 4435 C CA . ALA A 1 574 ? 24.631 -8.591 -41.986 1.00 71.88 574 ALA A CA 1
ATOM 4436 C C . ALA A 1 574 ? 23.298 -8.125 -41.359 1.00 71.88 574 ALA A C 1
ATOM 4438 O O . ALA A 1 574 ? 23.191 -6.980 -40.936 1.00 71.88 574 ALA A O 1
ATOM 4439 N N . ASP A 1 575 ? 22.292 -8.999 -41.302 1.00 91.12 575 ASP A N 1
ATOM 4440 C CA . ASP A 1 575 ? 20.930 -8.660 -40.912 1.00 91.12 575 ASP A CA 1
ATOM 4441 C C . ASP A 1 575 ? 20.774 -8.596 -39.383 1.00 91.12 575 ASP A C 1
ATOM 4443 O O . ASP A 1 575 ? 20.779 -9.612 -38.681 1.00 91.12 575 ASP A O 1
ATOM 4447 N N . ILE A 1 576 ? 20.666 -7.373 -38.868 1.00 94.62 576 ILE A N 1
ATOM 4448 C CA . ILE A 1 576 ? 20.413 -7.084 -37.456 1.00 94.62 576 ILE A CA 1
ATOM 4449 C C . ILE A 1 576 ? 19.018 -7.551 -37.010 1.00 94.62 576 ILE A C 1
ATOM 4451 O O . ILE A 1 576 ? 18.890 -8.043 -35.889 1.00 94.62 576 ILE A O 1
ATOM 4455 N N . ASP A 1 577 ? 18.002 -7.481 -37.878 1.00 95.38 577 ASP A N 1
ATOM 4456 C CA . ASP A 1 577 ? 16.619 -7.863 -37.569 1.00 95.38 577 ASP A CA 1
ATOM 4457 C C . ASP A 1 577 ? 16.502 -9.373 -37.324 1.00 95.38 577 ASP A C 1
ATOM 4459 O O . ASP A 1 577 ? 15.809 -9.825 -36.402 1.00 95.38 577 ASP A O 1
ATOM 4463 N N . ALA A 1 578 ? 17.228 -10.168 -38.116 1.00 95.81 578 ALA A N 1
ATOM 4464 C CA . ALA A 1 578 ? 17.290 -11.619 -37.960 1.00 95.81 578 ALA A CA 1
ATOM 4465 C C . ALA A 1 578 ? 17.903 -12.020 -36.607 1.00 95.81 578 ALA A C 1
ATOM 4467 O O . ALA A 1 578 ? 17.324 -12.827 -35.873 1.00 95.81 578 ALA A O 1
ATOM 4468 N N . TRP A 1 579 ? 19.039 -11.418 -36.237 1.00 97.12 579 TRP A N 1
ATOM 4469 C CA . TRP A 1 579 ? 19.686 -11.663 -34.942 1.00 97.12 579 TRP A CA 1
ATOM 4470 C C . TRP A 1 579 ? 18.855 -11.154 -33.764 1.00 97.12 579 TRP A C 1
ATOM 4472 O O . TRP A 1 579 ? 18.755 -11.847 -32.750 1.00 97.12 579 TRP A O 1
ATOM 4482 N N . ARG A 1 580 ? 18.202 -9.995 -33.910 1.00 97.31 580 ARG A N 1
ATOM 4483 C CA . ARG A 1 580 ? 17.274 -9.450 -32.914 1.00 97.31 580 ARG A CA 1
ATOM 4484 C C . ARG A 1 580 ? 16.123 -10.418 -32.648 1.00 97.31 580 ARG A C 1
ATOM 4486 O O . ARG A 1 580 ? 15.885 -10.795 -31.502 1.00 97.31 580 ARG A O 1
ATOM 4493 N N . SER A 1 581 ? 15.465 -10.886 -33.707 1.00 97.06 581 SER A N 1
ATOM 4494 C CA . SER A 1 581 ? 14.359 -11.845 -33.612 1.00 97.06 581 SER A CA 1
ATOM 4495 C C . SER A 1 581 ? 14.797 -13.179 -32.998 1.00 97.06 581 SER A C 1
ATOM 4497 O O . SER A 1 581 ? 14.072 -13.758 -32.188 1.00 97.06 581 SER A O 1
ATOM 4499 N N . HIS A 1 582 ? 15.995 -13.662 -33.347 1.00 97.38 582 HIS A N 1
ATOM 4500 C CA . HIS A 1 582 ? 16.557 -14.881 -32.769 1.00 97.38 582 HIS A CA 1
ATOM 4501 C C . HIS A 1 582 ? 16.821 -14.746 -31.262 1.00 97.38 582 HIS A C 1
ATOM 4503 O O . HIS A 1 582 ? 16.424 -15.620 -30.488 1.00 97.38 582 HIS A O 1
ATOM 4509 N N . LEU A 1 583 ? 17.434 -13.637 -30.830 1.00 98.00 583 LEU A N 1
ATOM 4510 C CA . LEU A 1 583 ? 17.680 -13.344 -29.415 1.00 98.00 583 LEU A CA 1
ATOM 4511 C C . LEU A 1 583 ? 16.372 -13.328 -28.609 1.00 98.00 583 LEU A C 1
ATOM 4513 O O . LEU A 1 583 ? 16.276 -13.984 -27.570 1.00 98.00 583 LEU A O 1
ATOM 4517 N N . LEU A 1 584 ? 15.354 -12.624 -29.110 1.00 97.56 584 LEU A N 1
ATOM 4518 C CA . LEU A 1 584 ? 14.035 -12.549 -28.478 1.00 97.56 584 LEU A CA 1
ATOM 4519 C C . LEU A 1 584 ? 13.352 -13.922 -28.379 1.00 97.56 584 LEU A C 1
ATOM 4521 O O . LEU A 1 584 ? 12.716 -14.234 -27.372 1.00 97.56 584 LEU A O 1
ATOM 4525 N N . ALA A 1 585 ? 13.503 -14.771 -29.399 1.00 97.31 585 ALA A N 1
ATOM 4526 C CA . ALA A 1 585 ? 12.964 -16.127 -29.384 1.00 97.31 585 ALA A CA 1
ATOM 4527 C C . ALA A 1 585 ? 13.687 -17.046 -28.375 1.00 97.31 585 ALA A C 1
ATOM 4529 O O . ALA A 1 585 ? 13.045 -17.892 -27.749 1.00 97.31 585 ALA A O 1
ATOM 4530 N N . LEU A 1 586 ? 15.001 -16.874 -28.181 1.00 97.31 586 LEU A N 1
ATOM 4531 C CA . LEU A 1 586 ? 15.784 -17.618 -27.186 1.00 97.31 586 LEU A CA 1
ATOM 4532 C C . LEU A 1 586 ? 15.433 -17.231 -25.739 1.00 97.31 586 LEU A C 1
ATOM 4534 O O . LEU A 1 586 ? 15.341 -18.108 -24.878 1.00 97.31 586 LEU A O 1
ATOM 4538 N N . ASP A 1 587 ? 15.221 -15.940 -25.460 1.00 95.50 587 ASP A N 1
ATOM 4539 C CA . ASP A 1 587 ? 14.967 -15.415 -24.105 1.00 95.50 587 ASP A CA 1
ATOM 4540 C C . ASP A 1 587 ? 13.470 -15.414 -23.702 1.00 95.50 587 ASP A C 1
ATOM 4542 O O . ASP A 1 587 ? 13.008 -14.651 -22.847 1.00 95.50 587 ASP A O 1
ATOM 4546 N N . GLN A 1 588 ? 12.682 -16.326 -24.273 1.00 94.19 588 GLN A N 1
ATOM 4547 C CA . GLN A 1 588 ? 11.309 -16.579 -23.828 1.00 94.19 588 GLN A CA 1
ATOM 4548 C C . GLN A 1 588 ? 11.285 -17.161 -22.395 1.00 94.19 588 GLN A C 1
ATOM 4550 O O . GLN A 1 588 ? 12.157 -17.966 -22.049 1.00 94.19 588 GLN A O 1
ATOM 4555 N N . PRO A 1 589 ? 10.285 -16.837 -21.542 1.00 89.62 589 PRO A N 1
ATOM 4556 C CA . PRO A 1 589 ? 10.224 -17.259 -20.137 1.00 89.62 589 PRO A CA 1
ATOM 4557 C C . PRO A 1 589 ? 10.532 -18.731 -19.845 1.00 89.62 589 PRO A C 1
ATOM 4559 O O . PRO A 1 589 ? 11.267 -19.015 -18.901 1.00 89.62 589 PRO A O 1
ATOM 4562 N N . SER A 1 590 ? 10.008 -19.648 -20.658 1.00 89.81 590 SER A N 1
ATOM 4563 C CA . SER A 1 590 ? 10.172 -21.097 -20.488 1.00 89.81 590 SER A CA 1
ATOM 4564 C C . SER A 1 590 ? 11.469 -21.662 -21.082 1.00 89.81 590 SER A C 1
ATOM 4566 O O . SER A 1 590 ? 11.826 -22.801 -20.780 1.00 89.81 590 SER A O 1
ATOM 4568 N N . LEU A 1 591 ? 12.174 -20.889 -21.915 1.00 93.75 591 LEU A N 1
ATOM 4569 C CA . LEU A 1 591 ? 13.382 -21.318 -22.628 1.00 93.75 591 LEU A CA 1
ATOM 4570 C C . LEU A 1 591 ? 14.658 -20.666 -22.100 1.00 93.75 591 LEU A C 1
ATOM 4572 O O . LEU A 1 591 ? 15.705 -21.311 -22.107 1.00 93.75 591 LEU A O 1
ATOM 4576 N N . ARG A 1 592 ? 14.579 -19.427 -21.599 1.00 90.69 592 ARG A N 1
ATOM 4577 C CA . ARG A 1 592 ? 15.753 -18.592 -21.305 1.00 90.69 592 ARG A CA 1
ATOM 4578 C C . ARG A 1 592 ? 16.803 -19.266 -20.419 1.00 90.69 592 ARG A C 1
ATOM 4580 O O . ARG A 1 592 ? 17.991 -19.134 -20.674 1.00 90.69 592 ARG A O 1
ATOM 4587 N N . LYS A 1 593 ? 16.381 -20.052 -19.419 1.00 93.50 593 LYS A N 1
ATOM 4588 C CA . LYS A 1 593 ? 17.289 -20.763 -18.499 1.00 93.50 593 LYS A CA 1
ATOM 4589 C C . LYS A 1 593 ? 17.964 -21.998 -19.114 1.00 93.50 593 LYS A C 1
ATOM 4591 O O . LYS A 1 593 ? 18.973 -22.441 -18.590 1.00 93.50 593 LYS A O 1
ATOM 4596 N N . ARG A 1 594 ? 17.430 -22.541 -20.216 1.00 94.81 594 ARG A N 1
ATOM 4597 C CA . ARG A 1 594 ? 17.943 -23.744 -20.906 1.00 94.81 594 ARG A CA 1
ATOM 4598 C C . ARG A 1 594 ? 18.975 -23.425 -21.989 1.00 94.81 594 ARG A C 1
ATOM 4600 O O . ARG A 1 594 ? 19.668 -24.317 -22.469 1.00 94.81 594 ARG A O 1
ATOM 4607 N N . HIS A 1 595 ? 19.035 -22.169 -22.429 1.00 95.12 595 HIS A N 1
ATOM 4608 C CA . HIS A 1 595 ? 19.834 -21.740 -23.580 1.00 95.12 595 HIS A CA 1
ATOM 4609 C C . HIS A 1 595 ? 20.731 -20.536 -23.260 1.00 95.12 595 HIS A C 1
ATOM 4611 O O . HIS A 1 595 ? 21.006 -19.733 -24.146 1.00 95.12 595 HIS A O 1
ATOM 4617 N N . LEU A 1 596 ? 21.200 -20.406 -22.015 1.00 95.62 596 LEU A N 1
ATOM 4618 C CA . LEU A 1 596 ? 21.932 -19.224 -21.531 1.00 95.62 596 LEU A CA 1
ATOM 4619 C C . LEU A 1 596 ? 23.142 -18.860 -22.403 1.00 95.62 596 LEU A C 1
ATOM 4621 O O . LEU A 1 596 ? 23.295 -17.701 -22.775 1.00 95.62 596 LEU A O 1
ATOM 4625 N N . ASP A 1 597 ? 23.949 -19.844 -22.804 1.00 95.88 597 ASP A N 1
ATOM 4626 C CA . ASP A 1 597 ? 25.121 -19.611 -23.661 1.00 95.88 597 ASP A CA 1
ATOM 4627 C C . ASP A 1 597 ? 24.730 -19.075 -25.044 1.00 95.88 597 ASP A C 1
ATOM 4629 O O . ASP A 1 597 ? 25.387 -18.184 -25.580 1.00 95.88 597 ASP A O 1
ATOM 4633 N N . ARG A 1 598 ? 23.618 -19.572 -25.598 1.00 96.69 598 ARG A N 1
ATOM 4634 C CA . ARG A 1 598 ? 23.086 -19.117 -26.889 1.00 96.69 598 ARG A CA 1
ATOM 4635 C C . ARG A 1 598 ? 22.478 -17.723 -26.782 1.00 96.69 598 ARG A C 1
ATOM 4637 O O . ARG A 1 598 ? 22.646 -16.932 -27.699 1.00 96.69 598 ARG A O 1
ATOM 4644 N N . VAL A 1 599 ? 21.817 -17.404 -25.664 1.00 97.50 599 VAL A N 1
ATOM 4645 C CA . VAL A 1 599 ? 21.311 -16.048 -25.386 1.00 97.50 599 VAL A CA 1
ATOM 4646 C C . VAL A 1 599 ? 22.472 -15.056 -25.332 1.00 97.50 599 VAL A C 1
ATOM 4648 O O . VAL A 1 599 ? 22.402 -14.016 -25.976 1.00 97.50 599 VAL A O 1
ATOM 4651 N N . ILE A 1 600 ? 23.557 -15.391 -24.624 1.00 97.56 600 ILE A N 1
ATOM 4652 C CA . ILE A 1 600 ? 24.752 -14.538 -24.531 1.00 97.56 600 ILE A CA 1
ATOM 4653 C C . ILE A 1 600 ? 25.386 -14.344 -25.914 1.00 97.56 600 ILE A C 1
ATOM 4655 O O . ILE A 1 600 ? 25.637 -13.208 -26.309 1.00 97.56 600 ILE A O 1
ATOM 4659 N N . ALA A 1 601 ? 25.572 -15.424 -26.681 1.00 96.81 601 ALA A N 1
ATOM 4660 C CA . ALA A 1 601 ? 26.141 -15.347 -28.025 1.00 96.81 601 ALA A CA 1
ATOM 4661 C C . ALA A 1 601 ? 25.270 -14.523 -28.991 1.00 96.81 601 ALA A C 1
ATOM 4663 O O . ALA A 1 601 ? 25.787 -13.674 -29.713 1.00 96.81 601 ALA A O 1
ATOM 4664 N N . ALA A 1 602 ? 23.949 -14.723 -28.985 1.00 97.31 602 ALA A N 1
ATOM 4665 C CA . ALA A 1 602 ? 23.026 -13.948 -29.812 1.00 97.31 602 ALA A CA 1
ATOM 4666 C C . ALA A 1 602 ? 22.998 -12.465 -29.402 1.00 97.31 602 ALA A C 1
ATOM 4668 O O . ALA A 1 602 ? 22.981 -11.592 -30.269 1.00 97.31 602 ALA A O 1
ATOM 4669 N N . ALA A 1 603 ? 23.060 -12.166 -28.101 1.00 98.31 603 ALA A N 1
ATOM 4670 C CA . ALA A 1 603 ? 23.176 -10.798 -27.609 1.00 98.31 603 ALA A CA 1
ATOM 4671 C C . ALA A 1 603 ? 24.470 -10.133 -28.097 1.00 98.31 603 ALA A C 1
ATOM 4673 O O . ALA A 1 603 ? 24.415 -9.024 -28.619 1.00 98.31 603 ALA A O 1
ATOM 4674 N N . ASP A 1 604 ? 25.612 -10.825 -28.041 1.00 98.00 604 ASP A N 1
ATOM 4675 C CA . ASP A 1 604 ? 26.881 -10.319 -28.582 1.00 98.00 604 ASP A CA 1
ATOM 4676 C C . ASP A 1 604 ? 26.807 -10.041 -30.093 1.00 98.00 604 ASP A C 1
ATOM 4678 O O . ASP A 1 604 ? 27.376 -9.063 -30.583 1.00 98.00 604 ASP A O 1
ATOM 4682 N N . GLN A 1 605 ? 26.076 -10.862 -30.851 1.00 97.50 605 GLN A N 1
ATOM 4683 C CA . GLN A 1 605 ? 25.866 -10.649 -32.286 1.00 97.50 605 GLN A CA 1
ATOM 4684 C C . GLN A 1 605 ? 25.016 -9.408 -32.584 1.00 97.50 605 GLN A C 1
ATOM 4686 O O . GLN A 1 605 ? 25.329 -8.690 -33.539 1.00 97.50 605 GLN A O 1
ATOM 4691 N N . VAL A 1 606 ? 23.974 -9.152 -31.784 1.00 97.69 606 VAL A N 1
ATOM 4692 C CA . VAL A 1 606 ? 23.157 -7.930 -31.876 1.00 97.69 606 VAL A CA 1
ATOM 4693 C C . VAL A 1 606 ? 23.996 -6.711 -31.494 1.00 97.69 606 VAL A C 1
ATOM 4695 O O . VAL A 1 606 ? 24.048 -5.755 -32.263 1.00 97.69 606 VAL A O 1
ATOM 4698 N N . LEU A 1 607 ? 24.730 -6.772 -30.378 1.00 97.88 607 LEU A N 1
ATOM 4699 C CA . LEU A 1 607 ? 25.566 -5.669 -29.892 1.00 97.88 607 LEU A CA 1
ATOM 4700 C C . LEU A 1 607 ? 26.628 -5.249 -30.903 1.00 97.88 607 LEU A C 1
ATOM 4702 O O . LEU A 1 607 ? 26.707 -4.069 -31.227 1.00 97.88 607 LEU A O 1
ATOM 4706 N N . ARG A 1 608 ? 27.384 -6.199 -31.472 1.00 96.75 608 ARG A N 1
ATOM 4707 C CA . ARG A 1 608 ? 28.403 -5.891 -32.494 1.00 96.75 608 ARG A CA 1
ATOM 4708 C C . ARG A 1 608 ? 27.817 -5.211 -33.731 1.00 96.75 608 ARG A C 1
ATOM 4710 O O . ARG A 1 608 ? 28.481 -4.387 -34.355 1.00 96.75 608 ARG A O 1
ATOM 4717 N N . ARG A 1 609 ? 26.587 -5.571 -34.114 1.00 96.31 609 ARG A N 1
ATOM 4718 C CA . ARG A 1 609 ? 25.894 -4.961 -35.259 1.00 96.31 609 ARG A CA 1
ATOM 4719 C C . ARG A 1 609 ? 25.394 -3.564 -34.908 1.00 96.31 609 ARG A C 1
ATOM 4721 O O . ARG A 1 609 ? 25.688 -2.640 -35.656 1.00 96.31 609 ARG A O 1
ATOM 4728 N N . CYS A 1 610 ? 24.735 -3.389 -33.761 1.00 97.00 610 CYS A N 1
ATOM 4729 C CA . CYS A 1 610 ? 24.326 -2.067 -33.285 1.00 97.00 610 CYS A CA 1
ATOM 4730 C C . CYS A 1 610 ? 25.521 -1.120 -33.138 1.00 97.00 610 CYS A C 1
ATOM 4732 O O . CYS A 1 610 ? 25.459 0.003 -33.616 1.00 97.00 610 CYS A O 1
ATOM 4734 N N . GLU A 1 611 ? 26.619 -1.569 -32.525 1.00 97.06 611 GLU A N 1
ATOM 4735 C CA . GLU A 1 611 ? 27.837 -0.774 -32.334 1.00 97.06 611 GLU A CA 1
ATOM 4736 C C . GLU A 1 611 ? 28.382 -0.247 -33.666 1.00 97.06 611 GLU A C 1
ATOM 4738 O O . GLU A 1 611 ? 28.712 0.933 -33.782 1.00 97.06 611 GLU A O 1
ATOM 4743 N N . LYS A 1 612 ? 28.419 -1.100 -34.696 1.00 96.44 612 LYS A N 1
ATOM 4744 C CA . LYS A 1 612 ? 28.850 -0.711 -36.041 1.00 96.44 612 LYS A CA 1
ATOM 4745 C C . LYS A 1 612 ? 27.951 0.372 -36.647 1.00 96.44 612 LYS A C 1
ATOM 4747 O O . LYS A 1 612 ? 28.475 1.317 -37.230 1.00 96.44 612 LYS A O 1
ATOM 4752 N N . GLU A 1 613 ? 26.631 0.236 -36.520 1.00 96.31 613 GLU A N 1
ATOM 4753 C CA . GLU A 1 613 ? 25.666 1.201 -37.070 1.00 96.31 613 GLU A CA 1
ATOM 4754 C C . GLU A 1 613 ? 25.611 2.515 -36.265 1.00 96.31 613 GLU A C 1
ATOM 4756 O O . GLU A 1 613 ? 25.338 3.577 -36.821 1.00 96.31 613 GLU A O 1
ATOM 4761 N N . LEU A 1 614 ? 25.916 2.463 -34.965 1.00 96.38 614 LEU A N 1
ATOM 4762 C CA . LEU A 1 614 ? 25.963 3.621 -34.066 1.00 96.38 614 LEU A CA 1
ATOM 4763 C C . LEU A 1 614 ? 27.309 4.366 -34.099 1.00 96.38 614 LEU A C 1
ATOM 4765 O O . LEU A 1 614 ? 27.380 5.514 -33.666 1.00 96.38 614 LEU A O 1
ATOM 4769 N N . GLY A 1 615 ? 28.369 3.745 -34.629 1.00 96.50 615 GLY A N 1
ATOM 4770 C CA . GLY A 1 615 ? 29.731 4.293 -34.599 1.00 96.50 615 GLY A CA 1
ATOM 4771 C C . GLY A 1 615 ? 30.436 4.121 -33.248 1.00 96.50 615 GLY A C 1
ATOM 4772 O O . GLY A 1 615 ? 31.383 4.850 -32.957 1.00 96.50 615 GLY A O 1
ATOM 4773 N N . GLY A 1 616 ? 29.979 3.165 -32.439 1.00 96.12 616 GLY A N 1
ATOM 4774 C CA . GLY A 1 616 ? 30.395 2.936 -31.057 1.00 96.12 616 GLY A CA 1
ATOM 4775 C C . GLY A 1 616 ? 29.193 2.842 -30.114 1.00 96.12 616 GLY A C 1
ATOM 4776 O O . GLY A 1 616 ? 28.123 3.378 -30.397 1.00 96.12 616 GLY A O 1
ATOM 4777 N N . LEU A 1 617 ? 29.366 2.150 -28.987 1.00 96.69 617 LEU A N 1
ATOM 4778 C CA . LEU A 1 617 ? 28.432 2.210 -27.859 1.00 96.69 617 LEU A CA 1
ATOM 4779 C C . LEU A 1 617 ? 28.959 3.195 -26.803 1.00 96.69 617 LEU A C 1
ATOM 4781 O O . LEU A 1 617 ? 30.171 3.432 -26.751 1.00 96.69 617 LEU A O 1
ATOM 4785 N N . PRO A 1 618 ? 28.086 3.750 -25.943 1.00 96.25 618 PRO A N 1
ATOM 4786 C CA . PRO A 1 618 ? 28.525 4.489 -24.766 1.00 96.25 618 PRO A CA 1
ATOM 4787 C C . PRO A 1 618 ? 29.548 3.698 -23.947 1.00 96.25 618 PRO A C 1
ATOM 4789 O O . PRO A 1 618 ? 29.465 2.471 -23.844 1.00 96.25 618 PRO A O 1
ATOM 4792 N N . ALA A 1 619 ? 30.522 4.401 -23.370 1.00 96.06 619 ALA A N 1
ATOM 4793 C CA . ALA A 1 619 ? 31.537 3.763 -22.543 1.00 96.06 619 ALA A CA 1
ATOM 4794 C C . ALA A 1 619 ? 30.894 3.116 -21.299 1.00 96.06 619 ALA A C 1
ATOM 4796 O O . ALA A 1 619 ? 29.971 3.701 -20.730 1.00 96.06 619 ALA A O 1
ATOM 4797 N N . PRO A 1 620 ? 31.385 1.948 -20.844 1.00 96.50 620 PRO A N 1
ATOM 4798 C CA . PRO A 1 620 ? 30.960 1.372 -19.576 1.00 96.50 620 PRO A CA 1
ATOM 4799 C C . PRO A 1 620 ? 31.153 2.359 -18.423 1.00 96.50 620 PRO A C 1
ATOM 4801 O O . PRO A 1 620 ? 32.193 3.016 -18.337 1.00 96.50 620 PRO A O 1
ATOM 4804 N N . VAL A 1 621 ? 30.177 2.419 -17.523 1.00 95.56 621 VAL A N 1
ATOM 4805 C CA . VAL A 1 621 ? 30.250 3.214 -16.292 1.00 95.56 621 VAL A CA 1
ATOM 4806 C C . VAL A 1 621 ? 30.393 2.268 -15.112 1.00 95.56 621 VAL A C 1
ATOM 4808 O O . VAL A 1 621 ? 29.745 1.223 -15.056 1.00 95.56 621 VAL A O 1
ATOM 4811 N N . ASP A 1 622 ? 31.268 2.638 -14.180 1.00 92.81 622 ASP A N 1
ATOM 4812 C CA . ASP A 1 622 ? 31.464 1.913 -12.932 1.00 92.81 622 ASP A CA 1
ATOM 4813 C C . ASP A 1 622 ? 30.153 1.904 -12.119 1.00 92.81 622 ASP A C 1
ATOM 4815 O O . ASP A 1 622 ? 29.661 2.977 -11.751 1.00 92.81 622 ASP A O 1
ATOM 4819 N N . PRO A 1 623 ? 29.559 0.728 -11.845 1.00 88.31 623 PRO A N 1
ATOM 4820 C CA . PRO A 1 623 ? 28.295 0.653 -11.128 1.00 88.31 623 PRO A CA 1
ATOM 4821 C C . PRO A 1 623 ? 28.312 1.308 -9.744 1.00 88.31 623 PRO A C 1
ATOM 4823 O O . PRO A 1 623 ? 27.296 1.875 -9.338 1.00 88.31 623 PRO A O 1
ATOM 4826 N N . ASP A 1 624 ? 29.452 1.295 -9.046 1.00 87.62 624 ASP A N 1
ATOM 4827 C CA . ASP A 1 624 ? 29.577 1.912 -7.721 1.00 87.62 624 ASP A CA 1
ATOM 4828 C C . ASP A 1 624 ? 29.392 3.436 -7.786 1.00 87.62 624 ASP A C 1
ATOM 4830 O O . ASP A 1 624 ? 28.808 4.045 -6.884 1.00 87.62 624 ASP A O 1
ATOM 4834 N N . GLN A 1 625 ? 29.813 4.063 -8.891 1.00 88.19 625 GLN A N 1
ATOM 4835 C CA . GLN A 1 625 ? 29.597 5.493 -9.122 1.00 88.19 625 GLN A CA 1
ATOM 4836 C C . GLN A 1 625 ? 28.113 5.809 -9.306 1.00 88.19 625 GLN A C 1
ATOM 4838 O O . GLN A 1 625 ? 27.637 6.814 -8.782 1.00 88.19 625 GLN A O 1
ATOM 4843 N N . ILE A 1 626 ? 27.364 4.938 -9.986 1.00 82.81 626 ILE A N 1
ATOM 4844 C CA . ILE A 1 626 ? 25.927 5.138 -10.208 1.00 82.81 626 ILE A CA 1
ATOM 4845 C C . ILE A 1 626 ? 25.142 4.944 -8.916 1.00 82.81 626 ILE A C 1
ATOM 4847 O O . ILE A 1 626 ? 24.252 5.740 -8.620 1.00 82.81 626 ILE A O 1
ATOM 4851 N N . VAL A 1 627 ? 25.484 3.937 -8.106 1.00 81.31 627 VAL A N 1
ATOM 4852 C CA . VAL A 1 627 ? 24.863 3.748 -6.785 1.00 81.31 627 VAL A CA 1
ATOM 4853 C C . VAL A 1 627 ? 25.101 4.980 -5.905 1.00 81.31 627 VAL A C 1
ATOM 4855 O O . VAL A 1 627 ? 24.181 5.439 -5.225 1.00 81.31 627 VAL A O 1
ATOM 4858 N N . ALA A 1 628 ? 26.298 5.573 -5.959 1.00 84.19 628 ALA A N 1
ATOM 4859 C CA . ALA A 1 628 ? 26.598 6.817 -5.255 1.00 84.19 628 ALA A CA 1
ATOM 4860 C C . ALA A 1 628 ? 25.805 8.023 -5.803 1.00 84.19 628 ALA A C 1
ATOM 4862 O O . ALA A 1 628 ? 25.229 8.772 -5.013 1.00 84.19 628 ALA A O 1
ATOM 4863 N N . GLN A 1 629 ? 25.716 8.190 -7.127 1.00 80.75 629 GLN A N 1
ATOM 4864 C CA . GLN A 1 629 ? 24.959 9.271 -7.782 1.00 80.75 629 GLN A CA 1
ATOM 4865 C C . GLN A 1 629 ? 23.449 9.173 -7.538 1.00 80.75 629 GLN A C 1
ATOM 4867 O O . GLN A 1 629 ? 22.793 10.179 -7.276 1.00 80.75 629 GLN A O 1
ATOM 4872 N N . THR A 1 630 ? 22.904 7.955 -7.519 1.00 73.00 630 THR A N 1
ATOM 4873 C CA . THR A 1 630 ? 21.488 7.680 -7.222 1.00 73.00 630 THR A CA 1
ATOM 4874 C C . THR A 1 630 ? 21.080 8.220 -5.847 1.00 73.00 630 THR A C 1
ATOM 4876 O O . THR A 1 630 ? 19.933 8.606 -5.641 1.00 73.00 630 THR A O 1
ATOM 4879 N N . ARG A 1 631 ? 22.011 8.288 -4.884 1.00 69.25 631 ARG A N 1
ATOM 4880 C CA . ARG A 1 631 ? 21.751 8.880 -3.558 1.00 69.25 631 ARG A CA 1
ATOM 4881 C C . ARG A 1 631 ? 21.649 10.404 -3.591 1.00 69.25 631 ARG A C 1
ATOM 4883 O O . ARG A 1 631 ? 21.099 10.989 -2.664 1.00 69.25 631 ARG A O 1
ATOM 4890 N N . MET A 1 632 ? 22.192 11.039 -4.626 1.00 69.94 632 MET A N 1
ATOM 4891 C CA . MET A 1 632 ? 22.236 12.492 -4.781 1.00 69.94 632 MET A CA 1
ATOM 4892 C C . MET A 1 632 ? 21.120 13.039 -5.684 1.00 69.94 632 MET A C 1
ATOM 4894 O O . MET A 1 632 ? 21.022 14.255 -5.821 1.00 69.94 632 MET A O 1
ATOM 4898 N N . ASN A 1 633 ? 20.253 12.177 -6.240 1.00 64.62 633 ASN A N 1
ATOM 4899 C CA . ASN A 1 633 ? 19.215 12.543 -7.216 1.00 64.62 633 ASN A CA 1
ATOM 4900 C C . ASN A 1 633 ? 19.775 13.357 -8.403 1.00 64.62 633 ASN A C 1
ATOM 4902 O O . ASN A 1 633 ? 19.131 14.290 -8.879 1.00 64.62 633 ASN A O 1
ATOM 4906 N N . GLU A 1 634 ? 20.993 13.041 -8.851 1.00 66.69 634 GLU A N 1
ATOM 4907 C CA . GLU A 1 634 ? 21.590 13.690 -10.019 1.00 66.69 634 GLU A CA 1
ATOM 4908 C C . GLU A 1 634 ? 21.165 12.971 -11.304 1.00 66.69 634 GLU A C 1
ATOM 4910 O O . GLU A 1 634 ? 21.308 11.754 -11.426 1.00 66.69 634 GLU A O 1
ATOM 4915 N N . ASP A 1 635 ? 20.657 13.735 -12.272 1.00 64.50 635 ASP A N 1
ATOM 4916 C CA . ASP A 1 635 ? 20.257 13.214 -13.578 1.00 64.50 635 ASP A CA 1
ATOM 4917 C C . ASP A 1 635 ? 21.476 12.679 -14.346 1.00 64.50 635 ASP A C 1
ATOM 4919 O O . ASP A 1 635 ? 22.443 13.404 -14.610 1.00 64.50 635 ASP A O 1
ATOM 4923 N N . SER A 1 636 ? 21.415 11.410 -14.758 1.00 69.75 636 SER A N 1
ATOM 4924 C CA . SER A 1 636 ? 22.441 10.810 -15.609 1.00 69.75 636 SER A CA 1
ATOM 4925 C C . SER A 1 636 ? 22.353 11.388 -17.028 1.00 69.75 636 SER A C 1
ATOM 4927 O O . SER A 1 636 ? 21.384 11.199 -17.763 1.00 69.75 636 SER A O 1
ATOM 4929 N N . ASN A 1 637 ? 23.380 12.137 -17.436 1.00 80.19 637 ASN A N 1
ATOM 4930 C CA . ASN A 1 637 ? 23.445 12.720 -18.775 1.00 80.19 637 ASN A CA 1
ATOM 4931 C C . ASN A 1 637 ? 23.987 11.689 -19.778 1.00 80.19 637 ASN A C 1
ATOM 4933 O O . ASN A 1 637 ? 25.179 11.677 -20.091 1.00 80.19 637 ASN A O 1
ATOM 4937 N N . ILE A 1 638 ? 23.115 10.795 -20.241 1.00 86.38 638 ILE A N 1
ATOM 4938 C CA . ILE A 1 638 ? 23.447 9.767 -21.234 1.00 86.38 638 ILE A CA 1
ATOM 4939 C C . ILE A 1 638 ? 23.290 10.363 -22.637 1.00 86.38 638 ILE A C 1
ATOM 4941 O O . ILE A 1 638 ? 22.227 10.877 -22.990 1.00 86.38 638 ILE A O 1
ATOM 4945 N N . ASP A 1 639 ? 24.347 10.293 -23.450 1.00 87.75 639 ASP A N 1
ATOM 4946 C CA . ASP A 1 639 ? 24.306 10.759 -24.839 1.00 87.75 639 ASP A CA 1
ATOM 4947 C C . ASP A 1 639 ? 23.527 9.761 -25.707 1.00 87.75 639 ASP A C 1
ATOM 4949 O O . ASP A 1 639 ? 24.005 8.671 -26.028 1.00 87.75 639 ASP A O 1
ATOM 4953 N N . VAL A 1 640 ? 22.293 10.125 -26.056 1.00 90.44 640 VAL A N 1
ATOM 4954 C CA . VAL A 1 640 ? 21.398 9.294 -26.866 1.00 90.44 640 VAL A CA 1
ATOM 4955 C C . VAL A 1 640 ? 21.412 9.783 -28.320 1.00 90.44 640 VAL A C 1
ATOM 4957 O O . VAL A 1 640 ? 21.258 10.985 -28.570 1.00 90.44 640 VAL A O 1
ATOM 4960 N N . PRO A 1 641 ? 21.499 8.875 -29.313 1.00 92.94 641 PRO A N 1
ATOM 4961 C CA . PRO A 1 641 ? 21.376 9.234 -30.721 1.00 92.94 641 PRO A CA 1
ATOM 4962 C C . PRO A 1 641 ? 20.085 9.997 -31.034 1.00 92.94 641 PRO A C 1
ATOM 4964 O O . PRO A 1 641 ? 19.056 9.847 -30.381 1.00 92.94 641 PRO A O 1
ATOM 4967 N N . THR A 1 642 ? 20.112 10.818 -32.084 1.00 90.88 642 THR A N 1
ATOM 4968 C CA . THR A 1 642 ? 18.986 11.714 -32.405 1.00 90.88 642 THR A CA 1
ATOM 4969 C C . THR A 1 642 ? 18.207 11.322 -33.658 1.00 90.88 642 THR A C 1
ATOM 4971 O O . THR A 1 642 ? 17.088 11.813 -33.834 1.00 90.88 642 THR A O 1
ATOM 4974 N N . THR A 1 643 ? 18.753 10.454 -34.518 1.00 92.75 643 THR A N 1
ATOM 4975 C CA . THR A 1 643 ? 18.075 9.992 -35.738 1.00 92.75 643 THR A CA 1
ATOM 4976 C C . THR A 1 643 ? 17.177 8.785 -35.437 1.00 92.75 643 THR A C 1
ATOM 4978 O O . THR A 1 643 ? 17.546 7.960 -34.606 1.00 92.75 643 THR A O 1
ATOM 4981 N N . PRO A 1 644 ? 16.015 8.629 -36.101 1.00 91.25 644 PRO A N 1
ATOM 4982 C CA . PRO A 1 644 ? 15.085 7.536 -35.799 1.00 91.25 644 PRO A CA 1
ATOM 4983 C C . PRO A 1 644 ? 15.696 6.129 -35.881 1.00 91.25 644 PRO A C 1
ATOM 4985 O O . PRO A 1 644 ? 15.449 5.312 -34.997 1.00 91.25 644 PRO A O 1
ATOM 4988 N N . ASP A 1 645 ? 16.516 5.850 -36.900 1.00 93.00 645 ASP A N 1
ATOM 4989 C CA . ASP A 1 645 ? 17.166 4.540 -37.041 1.00 93.00 645 ASP A CA 1
ATOM 4990 C C . ASP A 1 645 ? 18.217 4.302 -35.950 1.00 93.00 645 ASP A C 1
ATOM 4992 O O . ASP A 1 645 ? 18.232 3.230 -35.348 1.00 93.00 645 ASP A O 1
ATOM 4996 N N . ALA A 1 646 ? 19.032 5.312 -35.619 1.00 95.75 646 ALA A N 1
ATOM 4997 C CA . ALA A 1 646 ? 20.019 5.194 -34.549 1.00 95.75 646 ALA A CA 1
ATOM 4998 C C . ALA A 1 646 ? 19.362 5.053 -33.170 1.00 95.75 646 ALA A C 1
ATOM 5000 O O . ALA A 1 646 ? 19.823 4.262 -32.357 1.00 95.75 646 ALA A O 1
ATOM 5001 N N . ILE A 1 647 ? 18.249 5.747 -32.921 1.00 95.06 647 ILE A N 1
ATOM 5002 C CA . ILE A 1 647 ? 17.446 5.580 -31.702 1.00 95.06 647 ILE A CA 1
ATOM 5003 C C . ILE A 1 647 ? 16.942 4.132 -31.588 1.00 95.06 647 ILE A C 1
ATOM 5005 O O . ILE A 1 647 ? 17.041 3.529 -30.520 1.00 95.06 647 ILE A O 1
ATOM 5009 N N . ARG A 1 648 ? 16.442 3.546 -32.686 1.00 96.00 648 ARG A N 1
ATOM 5010 C CA . ARG A 1 648 ? 15.995 2.144 -32.709 1.00 96.00 648 ARG A CA 1
ATOM 5011 C C . ARG A 1 648 ? 17.150 1.175 -32.443 1.00 96.00 648 ARG A C 1
ATOM 5013 O O . ARG A 1 648 ? 17.013 0.281 -31.613 1.00 96.00 648 ARG A O 1
ATOM 5020 N N . TRP A 1 649 ? 18.293 1.347 -33.110 1.00 97.12 649 TRP A N 1
ATOM 5021 C CA . TRP A 1 649 ? 19.469 0.496 -32.883 1.00 97.12 649 TRP A CA 1
ATOM 5022 C C . TRP A 1 649 ? 20.022 0.630 -31.465 1.00 97.12 649 TRP A C 1
ATOM 5024 O O . TRP A 1 649 ? 20.448 -0.368 -30.886 1.00 97.12 649 TRP A O 1
ATOM 5034 N N . TYR A 1 650 ? 19.967 1.832 -30.889 1.00 97.81 650 TYR A N 1
ATOM 5035 C CA . TYR A 1 650 ? 20.315 2.073 -29.495 1.00 97.81 650 TYR A CA 1
ATOM 5036 C C . TYR A 1 650 ? 19.402 1.291 -28.548 1.00 97.81 650 TYR A C 1
ATOM 5038 O O . TYR A 1 650 ? 19.899 0.560 -27.697 1.00 97.81 650 TYR A O 1
ATOM 5046 N N . ALA A 1 651 ? 18.082 1.352 -28.749 1.00 97.06 651 ALA A N 1
ATOM 5047 C CA . ALA A 1 651 ? 17.119 0.583 -27.960 1.00 97.06 651 ALA A CA 1
ATOM 5048 C C . ALA A 1 651 ? 17.379 -0.935 -28.033 1.00 97.06 651 ALA A C 1
ATOM 5050 O O . ALA A 1 651 ? 17.388 -1.619 -27.008 1.00 97.06 651 ALA A O 1
ATOM 5051 N N . TRP A 1 652 ? 17.672 -1.468 -29.225 1.00 98.00 652 TRP A N 1
ATOM 5052 C CA . TRP A 1 652 ? 18.042 -2.880 -29.388 1.00 98.00 652 TRP A CA 1
ATOM 5053 C C . TRP A 1 652 ? 19.380 -3.238 -28.747 1.00 98.00 652 TRP A C 1
ATOM 5055 O O . TRP A 1 652 ? 19.519 -4.345 -28.224 1.00 98.00 652 TRP A O 1
ATOM 5065 N N . ALA A 1 653 ? 20.356 -2.328 -28.777 1.00 98.31 653 ALA A N 1
ATOM 5066 C CA . ALA A 1 653 ? 21.627 -2.519 -28.094 1.00 98.31 653 ALA A CA 1
ATOM 5067 C C . ALA A 1 653 ? 21.411 -2.589 -26.578 1.00 98.31 653 ALA A C 1
ATOM 5069 O O . ALA A 1 653 ? 21.858 -3.547 -25.953 1.00 98.31 653 ALA A O 1
ATOM 5070 N N . VAL A 1 654 ? 20.658 -1.644 -26.004 1.00 98.19 654 VAL A N 1
ATOM 5071 C CA . VAL A 1 654 ? 20.288 -1.639 -24.581 1.00 98.19 654 VAL A CA 1
ATOM 5072 C C . VAL A 1 654 ? 19.632 -2.960 -24.177 1.00 98.19 654 VAL A C 1
ATOM 5074 O O . VAL A 1 654 ? 20.097 -3.611 -23.240 1.00 98.19 654 VAL A O 1
ATOM 5077 N N . ASP A 1 655 ? 18.598 -3.403 -24.899 1.00 98.06 655 ASP A N 1
ATOM 5078 C CA . ASP A 1 655 ? 17.916 -4.658 -24.570 1.00 98.06 655 ASP A CA 1
ATOM 5079 C C . ASP A 1 655 ? 18.835 -5.880 -24.724 1.00 98.06 655 ASP A C 1
ATOM 5081 O O . ASP A 1 655 ? 18.799 -6.797 -23.902 1.00 98.06 655 ASP A O 1
ATOM 5085 N N . ALA A 1 656 ? 19.722 -5.895 -25.725 1.00 98.44 656 ALA A N 1
ATOM 5086 C CA . ALA A 1 656 ? 20.701 -6.966 -25.874 1.00 98.44 656 ALA A CA 1
ATOM 5087 C C . ALA A 1 656 ? 21.690 -7.019 -24.695 1.00 98.44 656 ALA A C 1
ATOM 5089 O O . ALA A 1 656 ? 21.928 -8.110 -24.166 1.00 98.44 656 ALA A O 1
ATOM 5090 N N . VAL A 1 657 ? 22.217 -5.876 -24.226 1.00 98.50 657 VAL A N 1
ATOM 5091 C CA . VAL A 1 657 ? 23.062 -5.844 -23.016 1.00 98.50 657 VAL A CA 1
ATOM 5092 C C . VAL A 1 657 ? 22.261 -6.309 -21.800 1.00 98.50 657 VAL A C 1
ATOM 5094 O O . VAL A 1 657 ? 22.726 -7.173 -21.057 1.00 98.50 657 VAL A O 1
ATOM 5097 N N . TYR A 1 658 ? 21.037 -5.812 -21.614 1.00 97.94 658 TYR A N 1
ATOM 5098 C CA . TYR A 1 658 ? 20.169 -6.202 -20.502 1.00 97.94 658 TYR A CA 1
ATOM 5099 C C . TYR A 1 658 ? 19.916 -7.717 -20.456 1.00 97.94 658 TYR A C 1
ATOM 5101 O O . TYR A 1 658 ? 20.095 -8.363 -19.414 1.00 97.94 658 TYR A O 1
ATOM 5109 N N . ARG A 1 659 ? 19.566 -8.326 -21.596 1.00 97.94 659 ARG A N 1
ATOM 5110 C CA . ARG A 1 659 ? 19.364 -9.780 -21.709 1.00 97.94 659 ARG A CA 1
ATOM 5111 C C . ARG A 1 659 ? 20.660 -10.555 -21.488 1.00 97.94 659 ARG A C 1
ATOM 5113 O O . ARG A 1 659 ? 20.627 -11.587 -20.814 1.00 97.94 659 ARG A O 1
ATOM 5120 N N . LYS A 1 660 ? 21.804 -10.046 -21.960 1.00 98.31 660 LYS A N 1
ATOM 5121 C CA . LYS A 1 660 ? 23.130 -10.622 -21.685 1.00 98.31 660 LYS A CA 1
ATOM 5122 C C . LYS A 1 660 ? 23.441 -10.633 -20.186 1.00 98.31 660 LYS A C 1
ATOM 5124 O O . LYS A 1 660 ? 23.752 -11.697 -19.654 1.00 98.31 660 LYS A O 1
ATOM 5129 N N . VAL A 1 661 ? 23.293 -9.501 -19.491 1.00 98.12 661 VAL A N 1
ATOM 5130 C CA . VAL A 1 661 ? 23.496 -9.388 -18.031 1.00 98.12 661 VAL A CA 1
ATOM 5131 C C . VAL A 1 661 ? 22.627 -10.401 -17.288 1.00 98.12 661 VAL A C 1
ATOM 5133 O O . VAL A 1 661 ? 23.108 -11.150 -16.434 1.00 98.12 661 VAL A O 1
ATOM 5136 N N . ARG A 1 662 ? 21.340 -10.482 -17.646 1.00 96.25 662 ARG A N 1
ATOM 5137 C CA . ARG A 1 662 ? 20.406 -11.435 -17.036 1.00 96.25 662 ARG A CA 1
ATOM 5138 C C . ARG A 1 662 ? 20.790 -12.885 -17.292 1.00 96.25 662 ARG A C 1
ATOM 5140 O O . ARG A 1 662 ? 20.731 -13.681 -16.357 1.00 96.25 662 ARG A O 1
ATOM 5147 N N . ALA A 1 663 ? 21.164 -13.232 -18.521 1.00 97.00 663 ALA A N 1
ATOM 5148 C CA . ALA A 1 663 ? 21.557 -14.589 -18.881 1.00 97.00 663 ALA A CA 1
ATOM 5149 C C . ALA A 1 663 ? 22.828 -15.024 -18.141 1.00 97.00 663 ALA A C 1
ATOM 5151 O O . ALA A 1 663 ? 22.862 -16.125 -17.592 1.00 97.00 663 ALA A O 1
ATOM 5152 N N . ILE A 1 664 ? 23.829 -14.143 -18.041 1.00 97.62 664 ILE A N 1
ATOM 5153 C CA . ILE A 1 664 ? 25.024 -14.398 -17.229 1.00 97.62 664 ILE A CA 1
ATOM 5154 C C . ILE A 1 664 ? 24.594 -14.637 -15.781 1.00 97.62 664 ILE A C 1
ATOM 5156 O O . ILE A 1 664 ? 24.843 -15.718 -15.255 1.00 97.62 664 ILE A O 1
ATOM 5160 N N . GLY A 1 665 ? 23.844 -13.712 -15.176 1.00 95.81 665 GLY A N 1
ATOM 5161 C CA . GLY A 1 665 ? 23.400 -13.856 -13.789 1.00 95.81 665 GLY A CA 1
ATOM 5162 C C . GLY A 1 665 ? 22.533 -15.098 -13.534 1.00 95.81 665 GLY A C 1
ATOM 5163 O O . GLY A 1 665 ? 22.556 -15.658 -12.440 1.00 95.81 665 GLY A O 1
ATOM 5164 N N . TYR A 1 666 ? 21.746 -15.570 -14.505 1.00 95.38 666 TYR A N 1
ATOM 5165 C CA . TYR A 1 666 ? 20.923 -16.770 -14.328 1.00 95.38 666 TYR A CA 1
ATOM 5166 C C . TYR A 1 666 ? 21.724 -18.057 -14.157 1.00 95.38 666 TYR A C 1
ATOM 5168 O O . TYR A 1 666 ? 21.194 -18.976 -13.536 1.00 95.38 666 TYR A O 1
ATOM 5176 N N . ARG A 1 667 ? 22.978 -18.113 -14.619 1.00 95.94 667 ARG A N 1
ATOM 5177 C CA . ARG A 1 667 ? 23.860 -19.272 -14.403 1.00 95.94 667 ARG A CA 1
ATOM 5178 C C . ARG A 1 667 ? 24.124 -19.560 -12.927 1.00 95.94 667 ARG A C 1
ATOM 5180 O O . ARG A 1 667 ? 24.436 -20.691 -12.595 1.00 95.94 667 ARG A O 1
ATOM 5187 N N . GLU A 1 668 ? 23.972 -18.566 -12.057 1.00 93.56 668 GLU A N 1
ATOM 5188 C CA . GLU A 1 668 ? 24.183 -18.687 -10.607 1.00 93.56 668 GLU A CA 1
ATOM 5189 C C . GLU A 1 668 ? 22.923 -19.097 -9.841 1.00 93.56 668 GLU A C 1
ATOM 5191 O O . GLU A 1 668 ? 22.967 -19.293 -8.628 1.00 93.56 668 GLU A O 1
ATOM 5196 N N . LEU A 1 669 ? 21.771 -19.203 -10.512 1.00 90.50 669 LEU A N 1
ATOM 5197 C CA . LEU A 1 669 ? 20.556 -19.616 -9.822 1.00 90.50 669 LEU A CA 1
ATOM 5198 C C . LEU A 1 669 ? 20.672 -21.077 -9.364 1.00 90.50 669 LEU A C 1
ATOM 5200 O O . LEU A 1 669 ? 21.121 -21.909 -10.154 1.00 90.50 669 LEU A O 1
ATOM 5204 N N . PRO A 1 670 ? 20.205 -21.425 -8.149 1.00 88.81 670 PRO A N 1
ATOM 5205 C CA . PRO A 1 670 ? 20.347 -22.780 -7.619 1.00 88.81 670 PRO A CA 1
ATOM 5206 C C . PRO A 1 670 ? 19.793 -23.873 -8.539 1.00 88.81 670 PRO A C 1
ATOM 5208 O O . PRO A 1 670 ? 20.401 -24.928 -8.667 1.00 88.81 670 PRO A O 1
ATOM 5211 N N . ASP A 1 671 ? 18.670 -23.612 -9.216 1.00 88.56 671 ASP A N 1
ATOM 5212 C CA . ASP A 1 671 ? 18.055 -24.550 -10.161 1.00 88.56 671 ASP A CA 1
ATOM 5213 C C . ASP A 1 671 ? 18.832 -24.684 -11.479 1.00 88.56 671 ASP A C 1
ATOM 5215 O O . ASP A 1 671 ? 18.723 -25.702 -12.149 1.00 88.56 671 ASP A O 1
ATOM 5219 N N . VAL A 1 672 ? 19.633 -23.682 -11.846 1.00 93.62 672 VAL A N 1
ATOM 5220 C CA . VAL A 1 672 ? 20.434 -23.677 -13.077 1.00 93.62 672 VAL A CA 1
ATOM 5221 C C . VAL A 1 672 ? 21.821 -24.261 -12.843 1.00 93.62 672 VAL A C 1
ATOM 5223 O O . VAL A 1 672 ? 22.289 -25.022 -13.680 1.00 93.62 672 VAL A O 1
ATOM 5226 N N . VAL A 1 673 ? 22.468 -23.955 -11.712 1.00 94.00 673 VAL A N 1
ATOM 5227 C CA . VAL A 1 673 ? 23.814 -24.461 -11.373 1.00 94.00 673 VAL A CA 1
ATOM 5228 C C . VAL A 1 673 ? 23.852 -25.992 -11.351 1.00 94.00 673 VAL A C 1
ATOM 5230 O O . VAL A 1 673 ? 24.873 -26.582 -11.698 1.00 94.00 673 VAL A O 1
ATOM 5233 N N . VAL A 1 674 ? 22.743 -26.635 -10.970 1.00 92.19 674 VAL A N 1
ATOM 5234 C CA . VAL A 1 674 ? 22.607 -28.100 -10.974 1.00 92.19 674 VAL A CA 1
ATOM 5235 C C . VAL A 1 674 ? 22.786 -28.675 -12.383 1.00 92.19 674 VAL A C 1
ATOM 5237 O O . VAL A 1 674 ? 23.542 -29.630 -12.555 1.00 92.19 674 VAL A O 1
ATOM 5240 N N . ASP A 1 675 ? 22.143 -28.073 -13.384 1.00 90.25 675 ASP A N 1
ATOM 5241 C CA . ASP A 1 675 ? 22.174 -28.545 -14.775 1.00 90.25 675 ASP A CA 1
ATOM 5242 C C . ASP A 1 675 ? 23.355 -27.959 -15.573 1.00 90.25 675 ASP A C 1
ATOM 5244 O O . ASP A 1 675 ? 23.868 -28.579 -16.508 1.00 90.25 675 ASP A O 1
ATOM 5248 N N . HIS A 1 676 ? 23.815 -26.767 -15.189 1.00 89.00 676 HIS A N 1
ATOM 5249 C CA . HIS A 1 676 ? 24.857 -25.988 -15.855 1.00 89.00 676 HIS A CA 1
ATOM 5250 C C . HIS A 1 676 ? 25.878 -25.434 -14.840 1.00 89.00 676 HIS A C 1
ATOM 5252 O O . HIS A 1 676 ? 25.883 -24.231 -14.563 1.00 89.00 676 HIS A O 1
ATOM 5258 N N . PRO A 1 677 ? 26.775 -26.276 -14.287 1.00 92.50 677 PRO A N 1
ATOM 5259 C CA . PRO A 1 677 ? 27.741 -25.834 -13.284 1.00 92.50 677 PRO A CA 1
ATOM 5260 C C . PRO A 1 677 ? 28.682 -24.740 -13.804 1.00 92.50 677 PRO A C 1
ATOM 5262 O O . PRO A 1 677 ? 29.269 -24.865 -14.885 1.00 92.50 677 PRO A O 1
ATOM 5265 N N . VAL A 1 678 ? 28.889 -23.694 -12.999 1.00 94.81 678 VAL A N 1
ATOM 5266 C CA . VAL A 1 678 ? 29.866 -22.634 -13.281 1.00 94.81 678 VAL A CA 1
ATOM 5267 C C . VAL A 1 678 ? 31.277 -23.192 -13.082 1.00 94.81 678 VAL A C 1
ATOM 5269 O O . VAL A 1 678 ? 31.694 -23.476 -11.962 1.00 94.81 678 VAL A O 1
ATOM 5272 N N . ARG A 1 679 ? 32.012 -23.380 -14.184 1.00 95.19 679 ARG A N 1
ATOM 5273 C CA . ARG A 1 679 ? 33.365 -23.972 -14.163 1.00 95.19 679 ARG A CA 1
ATOM 5274 C C . ARG A 1 679 ? 34.433 -23.028 -13.619 1.00 95.19 679 ARG A C 1
ATOM 5276 O O . ARG A 1 679 ? 35.380 -23.489 -12.994 1.00 95.19 679 ARG A O 1
ATOM 5283 N N . ASP A 1 680 ? 34.286 -21.740 -13.901 1.00 96.75 680 ASP A N 1
ATOM 5284 C CA . ASP A 1 680 ? 35.217 -20.681 -13.517 1.00 96.75 680 ASP A CA 1
ATOM 5285 C C . ASP A 1 680 ? 34.403 -19.511 -12.940 1.00 96.75 680 ASP A C 1
ATOM 5287 O O . ASP A 1 680 ? 33.892 -18.685 -13.706 1.00 96.75 680 ASP A O 1
ATOM 5291 N N . PRO A 1 681 ? 34.201 -19.483 -11.607 1.00 94.69 681 PRO A N 1
ATOM 5292 C CA . PRO A 1 681 ? 33.443 -18.429 -10.940 1.00 94.69 681 PRO A CA 1
ATOM 5293 C C . PRO A 1 681 ? 34.018 -17.032 -11.185 1.00 94.69 681 PRO A C 1
ATOM 5295 O O . PRO A 1 681 ? 33.264 -16.106 -11.453 1.00 94.69 681 PRO A O 1
ATOM 5298 N N . GLU A 1 682 ? 35.344 -16.880 -11.210 1.00 95.44 682 GLU A N 1
ATOM 5299 C CA . GLU A 1 682 ? 35.957 -15.566 -11.415 1.00 95.44 682 GLU A CA 1
ATOM 5300 C C . GLU A 1 682 ? 35.738 -15.042 -12.839 1.00 95.44 682 GLU A C 1
ATOM 5302 O O . GLU A 1 682 ? 35.500 -13.852 -13.046 1.00 95.44 682 GLU A O 1
ATOM 5307 N N . ALA A 1 683 ? 35.827 -15.909 -13.855 1.00 96.12 683 ALA A N 1
ATOM 5308 C CA . ALA A 1 683 ? 35.525 -15.507 -15.228 1.00 96.12 683 ALA A CA 1
ATOM 5309 C C . ALA A 1 683 ? 34.044 -15.153 -15.408 1.00 96.12 683 ALA A C 1
ATOM 5311 O O . ALA A 1 683 ? 33.723 -14.219 -16.144 1.00 96.12 683 ALA A O 1
ATOM 5312 N N . GLN A 1 684 ? 33.157 -15.881 -14.730 1.00 96.00 684 GLN A N 1
ATOM 5313 C CA . GLN A 1 684 ? 31.727 -15.597 -14.682 1.00 96.00 684 GLN A CA 1
ATOM 5314 C C . GLN A 1 684 ? 31.455 -14.231 -14.026 1.00 96.00 684 GLN A C 1
ATOM 5316 O O . GLN A 1 684 ? 30.703 -13.434 -14.590 1.00 96.00 684 GLN A O 1
ATOM 5321 N N . ASP A 1 685 ? 32.118 -13.927 -12.909 1.00 95.19 685 ASP A N 1
ATOM 5322 C CA . ASP A 1 685 ? 31.977 -12.653 -12.202 1.00 95.19 685 ASP A CA 1
ATOM 5323 C C . ASP A 1 685 ? 32.470 -11.476 -13.047 1.00 95.19 685 ASP A C 1
ATOM 5325 O O . ASP A 1 685 ? 31.726 -10.517 -13.259 1.00 95.19 685 ASP A O 1
ATOM 5329 N N . ARG A 1 686 ? 33.662 -11.595 -13.651 1.00 96.62 686 ARG A N 1
ATOM 5330 C CA . ARG A 1 686 ? 34.189 -10.586 -14.587 1.00 96.62 686 ARG A CA 1
ATOM 5331 C C . ARG A 1 686 ? 33.260 -10.361 -15.779 1.00 96.62 686 ARG A C 1
ATOM 5333 O O . ARG A 1 686 ? 33.088 -9.227 -16.224 1.00 96.62 686 ARG A O 1
ATOM 5340 N N . ALA A 1 687 ? 32.663 -11.427 -16.314 1.00 97.50 687 ALA A N 1
ATOM 5341 C CA . ALA A 1 687 ? 31.719 -11.319 -17.422 1.00 97.50 687 ALA A CA 1
ATOM 5342 C C . ALA A 1 687 ? 30.428 -10.597 -17.005 1.00 97.50 687 ALA A C 1
ATOM 5344 O O . ALA A 1 687 ? 29.916 -9.784 -17.778 1.00 97.50 687 ALA A O 1
ATOM 5345 N N . TYR A 1 688 ? 29.918 -10.869 -15.798 1.00 97.75 688 TYR A N 1
ATOM 5346 C CA . TYR A 1 688 ? 28.747 -10.183 -15.254 1.00 97.75 688 TYR A CA 1
ATOM 5347 C C . TYR A 1 688 ? 29.027 -8.695 -15.048 1.00 97.75 688 TYR A C 1
ATOM 5349 O O . TYR A 1 688 ? 28.281 -7.864 -15.558 1.00 97.75 688 TYR A O 1
ATOM 5357 N N . GLU A 1 689 ? 30.110 -8.362 -14.344 1.00 96.56 689 GLU A N 1
ATOM 5358 C CA . GLU A 1 689 ? 30.481 -6.979 -14.029 1.00 96.56 689 GLU A CA 1
ATOM 5359 C C . GLU A 1 689 ? 30.735 -6.160 -15.290 1.00 96.56 689 GLU A C 1
ATOM 5361 O O . GLU A 1 689 ? 30.212 -5.058 -15.417 1.00 96.56 689 GLU A O 1
ATOM 5366 N N . SER A 1 690 ? 31.446 -6.721 -16.272 1.00 97.31 690 SER A N 1
ATOM 5367 C CA . SER A 1 690 ? 31.677 -6.051 -17.554 1.00 97.31 690 SER A CA 1
ATOM 5368 C C . SER A 1 690 ? 30.373 -5.774 -18.309 1.00 97.31 690 SER A C 1
ATOM 5370 O O . SER A 1 690 ? 30.181 -4.669 -18.815 1.00 97.31 690 SER A O 1
ATOM 5372 N N . ALA A 1 691 ? 29.459 -6.748 -18.375 1.00 98.12 691 ALA A N 1
ATOM 5373 C CA . ALA A 1 691 ? 28.173 -6.555 -19.040 1.00 98.12 691 ALA A CA 1
ATOM 5374 C C . ALA A 1 691 ? 27.279 -5.559 -18.281 1.00 98.12 691 ALA A C 1
ATOM 5376 O O . ALA A 1 691 ? 26.582 -4.763 -18.906 1.00 98.12 691 ALA A O 1
ATOM 5377 N N . PHE A 1 692 ? 27.306 -5.584 -16.946 1.00 97.94 692 PHE A N 1
ATOM 5378 C CA . PHE A 1 692 ? 26.518 -4.679 -16.115 1.00 97.94 692 PHE A CA 1
ATOM 5379 C C . PHE A 1 692 ? 27.041 -3.241 -16.190 1.00 97.94 692 PHE A C 1
ATOM 5381 O O . PHE A 1 692 ? 26.250 -2.333 -16.415 1.00 97.94 692 PHE A O 1
ATOM 5388 N N . ALA A 1 693 ? 28.360 -3.036 -16.135 1.00 97.31 693 ALA A N 1
ATOM 5389 C CA . ALA A 1 693 ? 28.987 -1.732 -16.349 1.00 97.31 693 ALA A CA 1
ATOM 5390 C C . ALA A 1 693 ? 28.668 -1.158 -17.741 1.00 97.31 693 ALA A C 1
ATOM 5392 O O . ALA A 1 693 ? 28.415 0.037 -17.889 1.00 97.31 693 ALA A O 1
ATOM 5393 N N . GLN A 1 694 ? 28.625 -2.012 -18.772 1.00 98.12 694 GLN A N 1
ATOM 5394 C CA . GLN A 1 694 ? 28.189 -1.597 -20.106 1.00 98.12 694 GLN A CA 1
ATOM 5395 C C . GLN A 1 694 ? 26.721 -1.146 -20.114 1.00 98.12 694 GLN A C 1
ATOM 5397 O O . GLN A 1 694 ? 26.415 -0.140 -20.746 1.00 98.12 694 GLN A O 1
ATOM 5402 N N . LEU A 1 695 ? 25.822 -1.852 -19.416 1.00 97.62 695 LEU A N 1
ATOM 5403 C CA . LEU A 1 695 ? 24.411 -1.457 -19.310 1.00 97.62 695 LEU A CA 1
ATOM 5404 C C . LEU A 1 695 ? 24.274 -0.114 -18.588 1.00 97.62 695 LEU A C 1
ATOM 5406 O O . LEU A 1 695 ? 23.620 0.789 -19.092 1.00 97.62 695 LEU A O 1
ATOM 5410 N N . CYS A 1 696 ? 24.959 0.025 -17.457 1.00 95.81 696 CYS A N 1
ATOM 5411 C CA . CYS A 1 696 ? 25.078 1.241 -16.661 1.00 95.81 696 CYS A CA 1
ATOM 5412 C C . CYS A 1 696 ? 25.534 2.469 -17.469 1.00 95.81 696 CYS A C 1
ATOM 5414 O O . CYS A 1 696 ? 25.079 3.576 -17.214 1.00 95.81 696 CYS A O 1
ATOM 5416 N N . GLY A 1 697 ? 26.404 2.285 -18.466 1.00 95.81 697 GLY A N 1
ATOM 5417 C CA . GLY A 1 697 ? 26.812 3.368 -19.368 1.00 95.81 697 GLY A CA 1
ATOM 5418 C C . GLY A 1 697 ? 25.769 3.757 -20.420 1.00 95.81 697 GLY A C 1
ATOM 5419 O O . GLY A 1 697 ? 25.921 4.782 -21.079 1.00 95.81 697 GLY A O 1
ATOM 5420 N N . MET A 1 698 ? 24.725 2.947 -20.602 1.00 96.69 698 MET A N 1
ATOM 5421 C CA . MET A 1 698 ? 23.716 3.120 -21.650 1.00 96.69 698 MET A CA 1
ATOM 5422 C C . MET A 1 698 ? 22.331 3.508 -21.121 1.00 96.69 698 MET A C 1
ATOM 5424 O O . MET A 1 698 ? 21.513 4.023 -21.886 1.00 96.69 698 MET A O 1
ATOM 5428 N N . VAL A 1 699 ? 22.028 3.245 -19.851 1.00 94.44 699 VAL A N 1
ATOM 5429 C CA . VAL A 1 699 ? 20.705 3.508 -19.269 1.00 94.44 699 VAL A CA 1
ATOM 5430 C C . VAL A 1 699 ? 20.819 4.106 -17.879 1.00 94.44 699 VAL A C 1
ATOM 5432 O O . VAL A 1 699 ? 21.791 3.856 -17.168 1.00 94.44 699 VAL A O 1
ATOM 5435 N N . ASP A 1 700 ? 19.779 4.826 -17.464 1.00 91.75 700 ASP A N 1
ATOM 5436 C CA . ASP A 1 700 ? 19.533 5.020 -16.042 1.00 91.75 700 ASP A CA 1
ATOM 5437 C C . ASP A 1 700 ? 19.175 3.655 -15.445 1.00 91.75 700 ASP A C 1
ATOM 5439 O O . ASP A 1 700 ? 18.099 3.103 -15.687 1.00 91.75 700 ASP A O 1
ATOM 5443 N N . ILE A 1 701 ? 20.115 3.068 -14.707 1.00 92.62 701 ILE A N 1
ATOM 5444 C CA . ILE A 1 701 ? 19.955 1.718 -14.162 1.00 92.62 701 ILE A CA 1
ATOM 5445 C C . ILE A 1 701 ? 18.894 1.651 -13.052 1.00 92.62 701 ILE A C 1
ATOM 5447 O O . ILE A 1 701 ? 18.481 0.553 -12.664 1.00 92.62 701 ILE A O 1
ATOM 5451 N N . THR A 1 702 ? 18.450 2.807 -12.551 1.00 88.88 702 THR A N 1
ATOM 5452 C CA . THR A 1 702 ? 17.370 2.914 -11.569 1.00 88.88 702 THR A CA 1
ATOM 5453 C C . THR A 1 702 ? 15.989 2.881 -12.217 1.00 88.88 702 THR A C 1
ATOM 5455 O O . THR A 1 702 ? 15.018 2.608 -11.527 1.00 88.88 702 THR A O 1
ATOM 5458 N N . ASP A 1 703 ? 15.879 3.046 -13.540 1.00 85.81 703 ASP A N 1
ATOM 5459 C CA . ASP A 1 703 ? 14.608 2.890 -14.248 1.00 85.81 703 ASP A CA 1
ATOM 5460 C C . ASP A 1 703 ? 14.009 1.491 -13.994 1.00 85.81 703 ASP A C 1
ATOM 5462 O O . ASP A 1 703 ? 14.702 0.463 -14.035 1.00 85.81 703 ASP A O 1
ATOM 5466 N N . HIS A 1 704 ? 12.697 1.435 -13.746 1.00 82.44 704 HIS A N 1
ATOM 5467 C CA . HIS A 1 704 ? 11.977 0.215 -13.369 1.00 82.44 704 HIS A CA 1
ATOM 5468 C C . HIS A 1 704 ? 12.151 -0.946 -14.372 1.00 82.44 704 HIS A C 1
ATOM 5470 O O . HIS A 1 704 ? 11.990 -2.116 -14.004 1.00 82.44 704 HIS A O 1
ATOM 5476 N N . ARG A 1 705 ? 12.490 -0.663 -15.640 1.00 86.19 705 ARG A N 1
ATOM 5477 C CA . ARG A 1 705 ? 12.782 -1.680 -16.667 1.00 86.19 705 ARG A CA 1
ATOM 5478 C C . ARG A 1 705 ? 14.079 -2.438 -16.369 1.00 86.19 705 ARG A C 1
ATOM 5480 O O . ARG A 1 705 ? 14.160 -3.651 -16.604 1.00 86.19 705 ARG A O 1
ATOM 5487 N N . PHE A 1 706 ? 15.079 -1.750 -15.816 1.00 92.25 706 PHE A N 1
ATOM 5488 C CA . PHE A 1 706 ? 16.430 -2.275 -15.596 1.00 92.25 706 PHE A CA 1
ATOM 5489 C C . PHE A 1 706 ? 16.742 -2.564 -14.128 1.00 92.25 706 PHE A C 1
ATOM 5491 O O . PHE A 1 706 ? 17.629 -3.381 -13.862 1.00 92.25 706 PHE A O 1
ATOM 5498 N N . VAL A 1 707 ? 15.976 -2.008 -13.182 1.00 90.94 707 VAL A N 1
ATOM 5499 C CA . VAL A 1 707 ? 16.262 -2.073 -11.739 1.00 90.94 707 VAL A CA 1
ATOM 5500 C C . VAL A 1 707 ? 16.513 -3.490 -11.213 1.00 90.94 707 VAL A C 1
ATOM 5502 O O . VAL A 1 707 ? 17.373 -3.698 -10.366 1.00 90.94 707 VAL A O 1
ATOM 5505 N N . LEU A 1 708 ? 15.868 -4.529 -11.759 1.00 91.75 708 LEU A N 1
ATOM 5506 C CA . LEU A 1 708 ? 16.118 -5.914 -11.327 1.00 91.75 708 LEU A CA 1
ATOM 5507 C C . LEU A 1 708 ? 17.557 -6.401 -11.579 1.00 91.75 708 LEU A C 1
ATOM 5509 O O . LEU A 1 708 ? 18.012 -7.335 -10.910 1.00 91.75 708 LEU A O 1
ATOM 5513 N N . THR A 1 709 ? 18.268 -5.812 -12.543 1.00 94.31 709 THR A N 1
ATOM 5514 C CA . THR A 1 709 ? 19.700 -6.076 -12.751 1.00 94.31 709 THR A CA 1
ATOM 5515 C C . THR A 1 709 ? 20.562 -5.356 -11.720 1.00 94.31 709 THR A C 1
ATOM 5517 O O . THR A 1 709 ? 21.481 -5.984 -11.196 1.00 94.31 709 THR A O 1
ATOM 5520 N N . LEU A 1 710 ? 20.200 -4.128 -11.328 1.00 94.25 710 LEU A N 1
ATOM 5521 C CA . LEU A 1 710 ? 20.813 -3.419 -10.200 1.00 94.25 710 LEU A CA 1
ATOM 5522 C C . LEU A 1 710 ? 20.615 -4.173 -8.883 1.00 94.25 710 LEU A C 1
ATOM 5524 O O . LEU A 1 710 ? 21.586 -4.456 -8.189 1.00 94.25 710 LEU A O 1
ATOM 5528 N N . VAL A 1 711 ? 19.386 -4.602 -8.584 1.00 93.25 711 VAL A N 1
ATOM 5529 C CA . VAL A 1 711 ? 19.066 -5.431 -7.408 1.00 93.25 711 VAL A CA 1
ATOM 5530 C C . VAL A 1 711 ? 19.947 -6.681 -7.379 1.00 93.25 711 VAL A C 1
ATOM 5532 O O . VAL A 1 711 ? 20.475 -7.056 -6.336 1.00 93.25 711 VAL A O 1
ATOM 5535 N N . ARG A 1 712 ? 20.146 -7.345 -8.525 1.00 94.62 712 ARG A N 1
ATOM 5536 C CA . ARG A 1 712 ? 21.027 -8.519 -8.611 1.00 94.62 712 ARG A CA 1
ATOM 5537 C C . ARG A 1 712 ? 22.499 -8.164 -8.407 1.00 94.62 712 ARG A C 1
ATOM 5539 O O . ARG A 1 712 ? 23.196 -8.930 -7.751 1.00 94.62 712 ARG A O 1
ATOM 5546 N N . TYR A 1 713 ? 22.967 -7.058 -8.976 1.00 95.94 713 TYR A N 1
ATOM 5547 C CA . TYR A 1 713 ? 24.331 -6.585 -8.765 1.00 95.94 713 TYR A CA 1
ATOM 5548 C C . TYR A 1 713 ? 24.591 -6.315 -7.278 1.00 95.94 713 TYR A C 1
ATOM 5550 O O . TYR A 1 713 ? 25.509 -6.903 -6.719 1.00 95.94 713 TYR A O 1
ATOM 5558 N N . LEU A 1 714 ? 23.720 -5.552 -6.614 1.00 94.50 714 LEU A N 1
ATOM 5559 C CA . LEU A 1 714 ? 23.824 -5.247 -5.184 1.00 94.50 714 LEU A CA 1
ATOM 5560 C C . LEU A 1 714 ? 23.804 -6.519 -4.322 1.00 94.50 714 LEU A C 1
ATOM 5562 O O . LEU A 1 714 ? 24.625 -6.675 -3.424 1.00 94.50 714 LEU A O 1
ATOM 5566 N N . ARG A 1 715 ? 22.958 -7.504 -4.657 1.00 93.19 715 ARG A N 1
ATO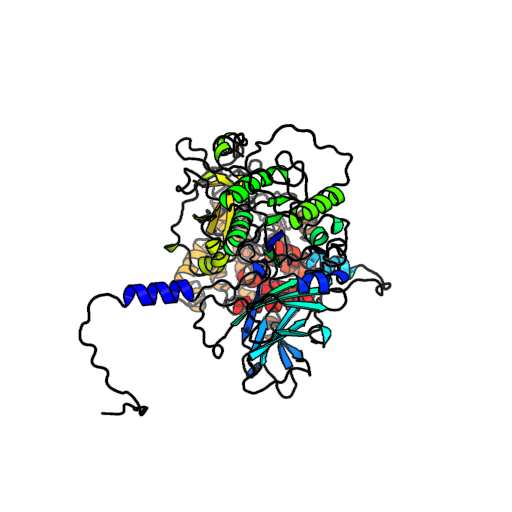M 5567 C CA . ARG A 1 715 ? 22.997 -8.832 -4.013 1.00 93.19 715 ARG A CA 1
ATOM 5568 C C . ARG A 1 715 ? 24.351 -9.522 -4.144 1.00 93.19 715 ARG A C 1
ATOM 5570 O O . ARG A 1 715 ? 24.826 -10.097 -3.172 1.00 93.19 715 ARG A O 1
ATOM 5577 N N . ARG A 1 716 ? 24.962 -9.484 -5.334 1.00 92.56 716 ARG A N 1
ATOM 5578 C CA . ARG A 1 716 ? 26.285 -10.081 -5.589 1.00 92.56 716 ARG A CA 1
ATOM 5579 C C . ARG A 1 716 ? 27.398 -9.372 -4.815 1.00 92.56 716 ARG A C 1
ATOM 5581 O O . ARG A 1 716 ? 28.346 -10.035 -4.417 1.00 92.56 716 ARG A O 1
ATOM 5588 N N . GLN A 1 717 ? 27.238 -8.077 -4.544 1.00 93.31 717 GLN A N 1
ATOM 5589 C CA . GLN A 1 717 ? 28.133 -7.311 -3.671 1.00 93.31 717 GLN A CA 1
ATOM 5590 C C . GLN A 1 717 ? 27.878 -7.545 -2.170 1.00 93.31 717 GLN A C 1
ATOM 5592 O O . GLN A 1 717 ? 28.588 -6.997 -1.336 1.00 93.31 717 GLN A O 1
ATOM 5597 N N . GLY A 1 718 ? 26.887 -8.367 -1.800 1.00 92.88 718 GLY A N 1
ATOM 5598 C CA . GLY A 1 718 ? 26.534 -8.593 -0.397 1.00 92.88 718 GLY A CA 1
ATOM 5599 C C . GLY A 1 718 ? 25.775 -7.425 0.238 1.00 92.88 718 GLY A C 1
ATOM 5600 O O . GLY A 1 718 ? 25.781 -7.294 1.457 1.00 92.88 718 GLY A O 1
ATOM 5601 N N . GLU A 1 719 ? 25.085 -6.616 -0.573 1.00 93.44 719 GLU A N 1
ATOM 5602 C CA . GLU A 1 719 ? 24.333 -5.420 -0.165 1.00 93.44 719 GLU A CA 1
ATOM 5603 C C . GLU A 1 719 ? 22.803 -5.630 -0.302 1.00 93.44 719 GLU A C 1
ATOM 5605 O O . GLU A 1 719 ? 22.139 -4.952 -1.095 1.00 93.44 719 GLU A O 1
ATOM 5610 N N . PRO A 1 720 ? 22.187 -6.586 0.428 1.00 89.56 720 PRO A N 1
ATOM 5611 C CA . PRO A 1 720 ? 20.774 -6.937 0.257 1.00 89.56 720 PRO A CA 1
ATOM 5612 C C . PRO A 1 720 ? 19.806 -5.819 0.662 1.00 89.56 720 PRO A C 1
ATOM 5614 O O . PRO A 1 720 ? 18.695 -5.784 0.142 1.00 89.56 720 PRO A O 1
ATOM 5617 N N . PHE A 1 721 ? 20.218 -4.910 1.551 1.00 83.50 721 PHE A N 1
ATOM 5618 C CA . PHE A 1 721 ? 19.426 -3.736 1.928 1.00 83.50 721 PHE A CA 1
ATOM 5619 C C . PHE A 1 721 ? 19.344 -2.735 0.795 1.00 83.50 721 PHE A C 1
ATOM 5621 O O . PHE A 1 721 ? 18.269 -2.451 0.310 1.00 83.50 721 PHE A O 1
ATOM 5628 N N . GLN A 1 722 ? 20.483 -2.287 0.272 1.00 86.94 722 GLN A N 1
ATOM 5629 C CA . GLN A 1 722 ? 20.476 -1.368 -0.866 1.00 86.94 722 GLN A CA 1
ATOM 5630 C C . GLN A 1 722 ? 19.695 -1.969 -2.044 1.00 86.94 722 GLN A C 1
ATOM 5632 O O . GLN A 1 722 ? 18.972 -1.278 -2.755 1.00 86.94 722 GLN A O 1
ATOM 5637 N N . ALA A 1 723 ? 19.800 -3.287 -2.235 1.00 90.81 723 ALA A N 1
ATOM 5638 C CA . ALA A 1 723 ? 19.016 -3.999 -3.229 1.00 90.81 723 ALA A CA 1
ATOM 5639 C C . ALA A 1 723 ? 17.500 -3.966 -2.950 1.00 90.81 723 ALA A C 1
ATOM 5641 O O . ALA A 1 723 ? 16.725 -3.892 -3.903 1.00 90.81 723 ALA A O 1
ATOM 5642 N N . TYR A 1 724 ? 17.058 -4.044 -1.693 1.00 87.38 724 TYR A N 1
ATOM 5643 C CA . TYR A 1 724 ? 15.638 -3.962 -1.354 1.00 87.38 724 TYR A CA 1
ATOM 5644 C C . TYR A 1 724 ? 15.129 -2.510 -1.431 1.00 87.38 724 TYR A C 1
ATOM 5646 O O . TYR A 1 724 ? 14.065 -2.330 -2.014 1.00 87.38 724 TYR A O 1
ATOM 5654 N N . GLU A 1 725 ? 15.930 -1.491 -1.093 1.00 83.81 725 GLU A N 1
ATOM 5655 C CA . GLU A 1 725 ? 15.567 -0.074 -1.265 1.00 83.81 725 GLU A CA 1
ATOM 5656 C C . GLU A 1 725 ? 15.293 0.230 -2.743 1.00 83.81 725 GLU A C 1
ATOM 5658 O O . GLU A 1 725 ? 14.280 0.834 -3.104 1.00 83.81 725 GLU A O 1
ATOM 5663 N N . MET A 1 726 ? 16.181 -0.239 -3.629 1.00 86.25 726 MET A N 1
ATOM 5664 C CA . MET A 1 726 ? 15.995 -0.101 -5.077 1.00 86.25 726 MET A CA 1
ATOM 5665 C C . MET A 1 726 ? 14.771 -0.877 -5.563 1.00 86.25 726 MET A C 1
ATOM 5667 O O . MET A 1 726 ? 14.006 -0.378 -6.384 1.00 86.25 726 MET A O 1
ATOM 5671 N N . LEU A 1 727 ? 14.555 -2.094 -5.056 1.00 84.88 727 LEU A N 1
ATOM 5672 C CA . LEU A 1 727 ? 13.375 -2.883 -5.401 1.00 84.88 727 LEU A CA 1
ATOM 5673 C C . LEU A 1 727 ? 12.085 -2.184 -4.939 1.00 84.88 727 LEU A C 1
ATOM 5675 O O . LEU A 1 727 ? 11.086 -2.218 -5.654 1.00 84.88 727 LEU A O 1
ATOM 5679 N N . GLN A 1 728 ? 12.103 -1.566 -3.758 1.00 80.00 728 GLN A N 1
ATOM 5680 C CA . GLN A 1 728 ? 10.963 -0.930 -3.116 1.00 80.00 728 GLN A CA 1
ATOM 5681 C C . GLN A 1 728 ? 10.502 0.332 -3.839 1.00 80.00 728 GLN A C 1
ATOM 5683 O O . GLN A 1 728 ? 9.297 0.510 -4.021 1.00 80.00 728 GLN A O 1
ATOM 5688 N N . ARG A 1 729 ? 11.436 1.153 -4.327 1.00 77.81 729 ARG A N 1
ATOM 5689 C CA . ARG A 1 729 ? 11.114 2.342 -5.135 1.00 77.81 729 ARG A CA 1
ATOM 5690 C C . ARG A 1 729 ? 10.239 2.020 -6.345 1.00 77.81 729 ARG A C 1
ATOM 5692 O O . ARG A 1 729 ? 9.390 2.823 -6.704 1.00 77.81 729 ARG A O 1
ATOM 5699 N N . HIS A 1 730 ? 10.397 0.823 -6.905 1.00 73.38 730 HIS A N 1
ATOM 5700 C CA . HIS A 1 730 ? 9.630 0.346 -8.057 1.00 73.38 730 HIS A CA 1
ATOM 5701 C C . HIS A 1 730 ? 8.708 -0.822 -7.693 1.00 73.38 730 HIS A C 1
ATOM 5703 O O . HIS A 1 730 ? 8.299 -1.592 -8.562 1.00 73.38 730 HIS A O 1
ATOM 5709 N N . ALA A 1 731 ? 8.361 -0.972 -6.407 1.00 65.12 731 ALA A N 1
ATOM 5710 C CA . ALA A 1 731 ? 7.523 -2.065 -5.916 1.00 65.12 731 ALA A CA 1
ATOM 5711 C C . ALA A 1 731 ? 6.162 -2.131 -6.598 1.00 65.12 731 ALA A C 1
ATOM 5713 O O . ALA A 1 731 ? 5.578 -3.206 -6.649 1.00 65.12 731 ALA A O 1
ATOM 5714 N N . THR A 1 732 ? 5.679 -0.989 -7.087 1.00 58.84 732 THR A N 1
ATOM 5715 C CA . THR A 1 732 ? 4.379 -0.784 -7.733 1.00 58.84 732 THR A CA 1
ATOM 5716 C C . THR A 1 732 ? 4.489 -0.583 -9.246 1.00 58.84 732 THR A C 1
ATOM 5718 O O . THR A 1 732 ? 3.481 -0.348 -9.910 1.00 58.84 732 THR A O 1
ATOM 5721 N N . GLU A 1 733 ? 5.696 -0.679 -9.808 1.00 60.38 733 GLU A N 1
ATOM 5722 C CA . GLU A 1 733 ? 6.000 -0.298 -11.185 1.00 60.38 733 GLU A CA 1
ATOM 5723 C C . GLU A 1 733 ? 6.638 -1.451 -11.974 1.00 60.38 733 GLU A C 1
ATOM 5725 O O . GLU A 1 733 ? 7.436 -2.250 -11.477 1.00 60.38 733 GLU A O 1
ATOM 5730 N N . GLY A 1 734 ? 6.292 -1.533 -13.260 1.00 60.81 734 GLY A N 1
ATOM 5731 C CA . GLY A 1 734 ? 7.058 -2.316 -14.223 1.00 60.81 734 GLY A CA 1
ATOM 5732 C C . GLY A 1 734 ? 6.954 -3.848 -14.125 1.00 60.81 734 GLY A C 1
ATOM 5733 O O . GLY A 1 734 ? 6.116 -4.414 -13.417 1.00 60.81 734 GLY A O 1
ATOM 5734 N N . PRO A 1 735 ? 7.826 -4.570 -14.856 1.00 54.38 735 PRO A N 1
ATOM 5735 C CA . PRO A 1 735 ? 7.831 -6.035 -14.926 1.00 54.38 735 PRO A CA 1
ATOM 5736 C C . PRO A 1 735 ? 8.311 -6.706 -13.627 1.00 54.38 735 PRO A C 1
ATOM 5738 O O . PRO A 1 735 ? 8.233 -7.932 -13.495 1.00 54.38 735 PRO A O 1
ATOM 5741 N N . ALA A 1 736 ? 8.814 -5.923 -12.666 1.00 54.81 736 ALA A N 1
ATOM 5742 C CA . ALA A 1 736 ? 9.189 -6.384 -11.336 1.00 54.81 736 ALA A CA 1
ATOM 5743 C C . ALA A 1 736 ? 7.971 -6.732 -10.479 1.00 54.81 736 ALA A C 1
ATOM 5745 O O . ALA A 1 736 ? 8.095 -7.609 -9.624 1.00 54.81 736 ALA A O 1
ATOM 5746 N N . MET A 1 737 ? 6.805 -6.133 -10.757 1.00 63.28 737 MET A N 1
ATOM 5747 C CA . MET A 1 737 ? 5.581 -6.317 -9.982 1.00 63.28 737 MET A CA 1
ATOM 5748 C C . MET A 1 737 ? 5.310 -7.789 -9.646 1.00 63.28 737 MET A C 1
ATOM 5750 O O . MET A 1 737 ? 5.334 -8.097 -8.459 1.00 63.28 737 MET A O 1
ATOM 5754 N N . PRO A 1 738 ? 5.147 -8.735 -10.602 1.00 65.69 738 PRO A N 1
ATOM 5755 C CA . PRO A 1 738 ? 4.939 -10.169 -10.317 1.00 65.69 738 PRO A CA 1
ATOM 5756 C C . PRO A 1 738 ? 5.964 -10.804 -9.380 1.00 65.69 738 PRO A C 1
ATOM 5758 O O . PRO A 1 738 ? 5.652 -11.731 -8.638 1.00 65.69 738 PRO A O 1
ATOM 5761 N N . TRP A 1 739 ? 7.193 -10.302 -9.409 1.00 73.56 739 TRP A N 1
ATOM 5762 C CA . TRP A 1 739 ? 8.327 -10.888 -8.715 1.00 73.56 739 TRP A CA 1
ATOM 5763 C C . TRP A 1 739 ? 8.698 -10.154 -7.431 1.00 73.56 739 TRP A C 1
ATOM 5765 O O . TRP A 1 739 ? 9.550 -10.671 -6.712 1.00 73.56 739 TRP A O 1
ATOM 5775 N N . TYR A 1 740 ? 8.079 -9.009 -7.129 1.00 79.25 740 TYR A N 1
ATOM 5776 C CA . TYR A 1 740 ? 8.474 -8.134 -6.027 1.00 79.25 740 TYR A CA 1
ATOM 5777 C C . TYR A 1 740 ? 8.567 -8.890 -4.701 1.00 79.25 740 TYR A C 1
ATOM 5779 O O . TYR A 1 740 ? 9.660 -9.032 -4.165 1.00 79.25 740 TYR A O 1
ATOM 5787 N N . PHE A 1 741 ? 7.471 -9.492 -4.229 1.00 77.50 741 PHE A N 1
ATOM 5788 C CA . PHE A 1 741 ? 7.463 -10.193 -2.937 1.00 77.50 741 PHE A CA 1
ATOM 5789 C C . PHE A 1 741 ? 8.408 -11.396 -2.905 1.00 77.50 741 PHE A C 1
ATOM 5791 O O . PHE A 1 741 ? 9.042 -11.688 -1.892 1.00 77.50 741 PHE A O 1
ATOM 5798 N N . LYS A 1 742 ? 8.558 -12.090 -4.041 1.00 84.44 742 LYS A N 1
ATOM 5799 C CA . LYS A 1 742 ? 9.536 -13.174 -4.159 1.00 84.44 742 LYS A CA 1
ATOM 5800 C C . LYS A 1 742 ? 10.961 -12.641 -3.994 1.00 84.44 742 LYS A C 1
ATOM 5802 O O . LYS A 1 742 ? 11.775 -13.287 -3.343 1.00 84.44 742 LYS A O 1
ATOM 5807 N N . LYS A 1 743 ? 11.269 -11.488 -4.592 1.00 87.12 743 LYS A N 1
ATOM 5808 C CA . LYS A 1 743 ? 12.586 -10.848 -4.522 1.00 87.12 743 LYS A CA 1
ATOM 5809 C C . LYS A 1 743 ? 12.846 -10.235 -3.154 1.00 87.12 743 LYS A C 1
ATOM 5811 O O . LYS A 1 743 ? 13.919 -10.484 -2.628 1.00 87.12 743 LYS A O 1
ATOM 5816 N N . GLU A 1 744 ? 11.870 -9.561 -2.557 1.00 84.44 744 GLU A N 1
ATOM 5817 C CA . GLU A 1 744 ? 11.886 -9.106 -1.163 1.00 84.44 744 GLU A CA 1
ATOM 5818 C C . GLU A 1 744 ? 12.246 -10.272 -0.228 1.00 84.44 744 GLU A C 1
ATOM 5820 O O . GLU A 1 744 ? 13.232 -10.215 0.501 1.00 84.44 744 GLU A O 1
ATOM 5825 N N . ARG A 1 745 ? 11.530 -11.400 -0.330 1.00 86.44 745 ARG A N 1
ATOM 5826 C CA . ARG A 1 745 ? 11.840 -12.620 0.430 1.00 86.44 745 ARG A CA 1
ATOM 5827 C C . ARG A 1 745 ? 13.274 -13.111 0.205 1.00 86.44 745 ARG A C 1
ATOM 5829 O O . ARG A 1 745 ? 13.937 -13.504 1.166 1.00 86.44 745 ARG A O 1
ATOM 5836 N N . ASP A 1 746 ? 13.733 -13.164 -1.047 1.00 87.44 746 ASP A N 1
ATOM 5837 C CA . ASP A 1 746 ? 15.095 -13.607 -1.373 1.00 87.44 746 ASP A CA 1
ATOM 5838 C C . ASP A 1 746 ? 16.141 -12.668 -0.736 1.00 87.44 746 ASP A C 1
ATOM 5840 O O . ASP A 1 746 ? 17.083 -13.146 -0.118 1.00 87.44 746 ASP A O 1
ATOM 5844 N N . LEU A 1 747 ? 15.944 -11.349 -0.819 1.00 89.69 747 LEU A N 1
ATOM 5845 C CA . LEU A 1 747 ? 16.836 -10.332 -0.248 1.00 89.69 747 LEU A CA 1
ATOM 5846 C C . LEU A 1 747 ? 16.944 -10.450 1.271 1.00 89.69 747 LEU A C 1
ATOM 5848 O O . LEU A 1 747 ? 18.042 -10.441 1.825 1.00 89.69 747 LEU A O 1
ATOM 5852 N N . TRP A 1 748 ? 15.817 -10.664 1.944 1.00 85.31 748 TRP A N 1
ATOM 5853 C CA . TRP A 1 748 ? 15.809 -10.902 3.383 1.00 85.31 748 TRP A CA 1
ATOM 5854 C C . TRP A 1 748 ? 16.419 -12.234 3.792 1.00 85.31 748 TRP A C 1
ATOM 5856 O O . TRP A 1 748 ? 16.981 -12.340 4.882 1.00 85.31 748 TRP A O 1
ATOM 5866 N N . THR A 1 749 ? 16.344 -13.240 2.918 1.00 82.81 749 THR A N 1
ATOM 5867 C CA . THR A 1 749 ? 17.075 -14.496 3.112 1.00 82.81 749 THR A CA 1
ATOM 5868 C C . THR A 1 749 ? 18.578 -14.240 3.051 1.00 82.81 749 THR A C 1
ATOM 5870 O O . THR A 1 749 ? 19.291 -14.645 3.965 1.00 82.81 749 THR A O 1
ATOM 5873 N N . ASP A 1 750 ? 19.039 -13.527 2.023 1.00 84.56 750 ASP A N 1
ATOM 5874 C CA . ASP A 1 750 ? 20.458 -13.236 1.805 1.00 84.56 750 ASP A CA 1
ATOM 5875 C C . ASP A 1 750 ? 21.049 -12.369 2.927 1.00 84.56 750 ASP A C 1
ATOM 5877 O O . ASP A 1 750 ? 22.170 -12.608 3.367 1.00 84.56 750 ASP A O 1
ATOM 5881 N N . GLY A 1 751 ? 20.285 -11.401 3.444 1.00 84.12 751 GLY A N 1
ATOM 5882 C CA . GLY A 1 751 ? 20.710 -10.573 4.576 1.00 84.12 751 GLY A CA 1
ATOM 5883 C C . GLY A 1 751 ? 20.639 -11.263 5.943 1.00 84.12 751 GLY A C 1
ATOM 5884 O O . GLY A 1 751 ? 21.067 -10.674 6.930 1.00 84.12 751 GLY A O 1
ATOM 5885 N N . GLY A 1 752 ? 20.086 -12.480 6.034 1.00 81.25 752 GLY A N 1
ATOM 5886 C CA . GLY A 1 752 ? 19.930 -13.209 7.299 1.00 81.25 752 GLY A CA 1
ATOM 5887 C C . GLY A 1 752 ? 18.797 -12.700 8.204 1.00 81.25 752 GLY A C 1
ATOM 5888 O O . GLY A 1 752 ? 18.764 -13.022 9.392 1.00 81.25 752 GLY A O 1
ATOM 5889 N N . TRP A 1 753 ? 17.843 -11.932 7.666 1.00 76.06 753 TRP A N 1
ATOM 5890 C CA . TRP A 1 753 ? 16.762 -11.294 8.429 1.00 76.06 753 TRP A CA 1
ATOM 5891 C C . TRP A 1 753 ? 15.514 -12.166 8.467 1.00 76.06 753 TRP A C 1
ATOM 5893 O O . TRP A 1 753 ? 14.540 -11.933 7.754 1.00 76.06 753 TRP A O 1
ATOM 5903 N N . GLU A 1 754 ? 15.524 -13.175 9.333 1.00 72.88 754 GLU A N 1
ATOM 5904 C CA . GLU A 1 754 ? 14.453 -14.173 9.419 1.00 72.88 754 GLU A CA 1
ATOM 5905 C C . GLU A 1 754 ? 13.030 -13.584 9.594 1.00 72.88 754 GLU A C 1
ATOM 5907 O O . GLU A 1 754 ? 12.126 -14.038 8.888 1.00 72.88 754 GLU A O 1
ATOM 5912 N N . PRO A 1 755 ? 12.778 -12.556 10.433 1.00 67.25 755 PRO A N 1
ATOM 5913 C CA . PRO A 1 755 ? 11.453 -11.936 10.512 1.00 67.25 755 PRO A CA 1
ATOM 5914 C C . PRO A 1 755 ? 10.979 -11.320 9.189 1.00 67.25 755 PRO A C 1
ATOM 5916 O O . PRO A 1 755 ? 9.847 -11.559 8.773 1.00 67.25 755 PRO A O 1
ATOM 5919 N N . LEU A 1 756 ? 11.848 -10.587 8.490 1.00 69.00 756 LEU A N 1
ATOM 5920 C CA . LEU A 1 756 ? 11.504 -9.938 7.219 1.00 69.00 756 LEU A CA 1
ATOM 5921 C C . LEU A 1 756 ? 11.379 -10.951 6.085 1.00 69.00 756 LEU A C 1
ATOM 5923 O O . LEU A 1 756 ? 10.483 -10.859 5.246 1.00 69.00 756 LEU A O 1
ATOM 5927 N N . ARG A 1 757 ? 12.204 -11.999 6.127 1.00 76.56 757 ARG A N 1
ATOM 5928 C CA . ARG A 1 757 ? 12.089 -13.156 5.244 1.00 76.56 757 ARG A CA 1
ATOM 5929 C C . ARG A 1 757 ? 10.708 -13.795 5.352 1.00 76.56 757 ARG A C 1
ATOM 5931 O O . ARG A 1 757 ? 10.118 -14.125 4.325 1.00 76.56 757 ARG A O 1
ATOM 5938 N N . ARG A 1 758 ? 10.183 -13.958 6.573 1.00 62.88 758 ARG A N 1
ATOM 5939 C CA . ARG A 1 758 ? 8.831 -14.495 6.812 1.00 62.88 758 ARG A CA 1
ATOM 5940 C C . ARG A 1 758 ? 7.747 -13.576 6.263 1.00 62.88 758 ARG A C 1
ATOM 5942 O O . ARG A 1 758 ? 6.857 -14.075 5.582 1.00 62.88 758 ARG A O 1
ATOM 5949 N N . LEU A 1 759 ? 7.860 -12.264 6.475 1.00 67.94 759 LEU A N 1
ATOM 5950 C CA . LEU A 1 759 ? 6.917 -11.289 5.919 1.00 67.94 759 LEU A CA 1
ATOM 5951 C C . LEU A 1 759 ? 6.885 -11.338 4.383 1.00 67.94 759 LEU A C 1
ATOM 5953 O O . LEU A 1 759 ? 5.815 -11.503 3.800 1.00 67.94 759 LEU A O 1
ATOM 5957 N N . GLY A 1 760 ? 8.050 -11.275 3.729 1.00 68.00 760 GLY A N 1
ATOM 5958 C CA . GLY A 1 760 ? 8.148 -11.384 2.270 1.00 68.00 760 GLY A CA 1
ATOM 5959 C C . GLY A 1 760 ? 7.617 -12.725 1.749 1.00 68.00 760 GLY A C 1
ATOM 5960 O O . GLY A 1 760 ? 6.959 -12.780 0.711 1.00 68.00 760 GLY A O 1
ATOM 5961 N N . HIS A 1 761 ? 7.837 -13.821 2.489 1.00 69.31 761 HIS A N 1
ATOM 5962 C CA . HIS A 1 761 ? 7.276 -15.131 2.150 1.00 69.31 761 HIS A CA 1
ATOM 5963 C C . HIS A 1 761 ? 5.746 -15.150 2.242 1.00 69.31 761 HIS A C 1
ATOM 5965 O O . HIS A 1 761 ? 5.103 -15.624 1.311 1.00 69.31 761 HIS A O 1
ATOM 5971 N N . ALA A 1 762 ? 5.169 -14.621 3.324 1.00 64.19 762 ALA A N 1
ATOM 5972 C CA . ALA A 1 762 ? 3.723 -14.546 3.516 1.00 64.19 762 ALA A CA 1
ATOM 5973 C C . ALA A 1 762 ? 3.058 -13.691 2.427 1.00 64.19 762 ALA A C 1
ATOM 5975 O O . ALA A 1 762 ? 2.089 -14.122 1.806 1.00 64.19 762 ALA A O 1
ATOM 5976 N N . ARG A 1 763 ? 3.632 -12.518 2.125 1.00 66.75 763 ARG A N 1
ATOM 5977 C CA . ARG A 1 763 ? 3.180 -11.645 1.032 1.00 66.75 763 ARG A CA 1
ATOM 5978 C C . ARG A 1 763 ? 3.248 -12.346 -0.326 1.00 66.75 763 ARG A C 1
ATOM 5980 O O . ARG A 1 763 ? 2.302 -12.279 -1.105 1.00 66.75 763 ARG A O 1
ATOM 5987 N N . TRP A 1 764 ? 4.335 -13.066 -0.608 1.00 71.12 764 TRP A N 1
ATOM 5988 C CA . TRP A 1 764 ? 4.453 -13.841 -1.843 1.00 71.12 764 TRP A CA 1
ATOM 5989 C C . TRP A 1 764 ? 3.420 -14.973 -1.916 1.00 71.12 764 TRP A C 1
ATOM 5991 O O . TRP A 1 764 ? 2.770 -15.123 -2.945 1.00 71.12 764 TRP A O 1
ATOM 6001 N N . PHE A 1 765 ? 3.219 -15.720 -0.829 1.00 65.00 765 PHE A N 1
ATOM 6002 C CA . PHE A 1 765 ? 2.233 -16.799 -0.760 1.00 65.00 765 PHE A CA 1
ATOM 6003 C C . PHE A 1 765 ? 0.805 -16.295 -1.001 1.00 65.00 765 PHE A C 1
ATOM 6005 O O . PHE A 1 765 ? 0.088 -16.864 -1.821 1.00 65.00 765 PHE A O 1
ATOM 6012 N N . LEU A 1 766 ? 0.408 -15.206 -0.335 1.00 60.12 766 LEU A N 1
ATOM 6013 C CA . LEU A 1 766 ? -0.912 -14.600 -0.521 1.00 60.12 766 LEU A CA 1
ATOM 6014 C C . LEU A 1 766 ? -1.134 -14.177 -1.979 1.00 60.12 766 LEU A C 1
ATOM 6016 O O . LEU A 1 766 ? -2.196 -14.440 -2.537 1.00 60.12 766 LEU A O 1
ATOM 6020 N N . ARG A 1 767 ? -0.110 -13.615 -2.632 1.00 63.91 767 ARG A N 1
ATOM 6021 C CA . ARG A 1 767 ? -0.182 -13.264 -4.055 1.00 63.91 767 ARG A CA 1
ATOM 6022 C C . ARG A 1 767 ? -0.345 -14.480 -4.965 1.00 63.91 767 ARG A C 1
ATOM 6024 O O . ARG A 1 767 ? -1.152 -14.431 -5.885 1.00 63.91 767 ARG A O 1
ATOM 6031 N N . GLU A 1 768 ? 0.423 -15.548 -4.749 1.00 62.53 768 GLU A N 1
ATOM 6032 C CA . GLU A 1 768 ? 0.298 -16.788 -5.539 1.00 62.53 768 GLU A CA 1
ATOM 6033 C C . GLU A 1 768 ? -1.085 -17.439 -5.360 1.00 62.53 768 GLU A C 1
ATOM 6035 O O . GLU A 1 768 ? -1.557 -18.140 -6.251 1.00 62.53 768 GLU A O 1
ATOM 6040 N N . ALA A 1 769 ? -1.754 -17.174 -4.234 1.00 59.31 769 ALA A N 1
ATOM 6041 C CA . ALA A 1 769 ? -3.120 -17.605 -3.948 1.00 59.31 769 ALA A CA 1
ATOM 6042 C C . ALA A 1 769 ? -4.213 -16.642 -4.472 1.00 59.31 769 ALA A C 1
ATOM 6044 O O . ALA A 1 769 ? -5.376 -16.796 -4.096 1.00 59.31 769 ALA A O 1
ATOM 6045 N N . ASP A 1 770 ? -3.851 -15.647 -5.294 1.00 56.53 770 ASP A N 1
ATOM 6046 C CA . ASP A 1 770 ? -4.741 -14.588 -5.808 1.00 56.53 770 ASP A CA 1
ATOM 6047 C C . ASP A 1 770 ? -5.491 -13.821 -4.696 1.00 56.53 770 ASP A C 1
ATOM 6049 O O . ASP A 1 770 ? -6.600 -13.315 -4.870 1.00 56.53 770 ASP A O 1
ATOM 6053 N N . GLN A 1 771 ? -4.882 -13.751 -3.506 1.00 50.38 771 GLN A N 1
ATOM 6054 C CA . GLN A 1 771 ? -5.388 -12.982 -2.375 1.00 50.38 771 GLN A CA 1
ATOM 6055 C C . GLN A 1 771 ? -4.820 -11.564 -2.413 1.00 50.38 771 GLN A C 1
ATOM 6057 O O . GLN A 1 771 ? -3.683 -11.332 -2.832 1.00 50.38 771 GLN A O 1
ATOM 6062 N N . SER A 1 772 ? -5.611 -10.601 -1.936 1.00 47.53 772 SER A N 1
ATOM 6063 C CA . SER A 1 772 ? -5.152 -9.220 -1.807 1.00 47.53 772 SER A CA 1
ATOM 6064 C C . SER A 1 772 ? -3.972 -9.156 -0.837 1.00 47.53 772 SER A C 1
ATOM 6066 O O . SER A 1 772 ? -4.079 -9.571 0.318 1.00 47.53 772 SER A O 1
ATOM 6068 N N . VAL A 1 773 ? -2.842 -8.632 -1.307 1.00 48.69 773 VAL A N 1
ATOM 6069 C CA . VAL A 1 773 ? -1.664 -8.369 -0.479 1.00 48.69 773 VAL A CA 1
ATOM 6070 C C . VAL A 1 773 ? -1.567 -6.866 -0.291 1.00 48.69 773 VAL A C 1
ATOM 6072 O O . VAL A 1 773 ? -1.273 -6.136 -1.239 1.00 48.69 773 VAL A O 1
ATOM 6075 N N . MET A 1 774 ? -1.826 -6.388 0.927 1.00 45.50 774 MET A N 1
ATOM 6076 C CA . MET A 1 774 ? -1.590 -4.984 1.258 1.00 45.50 774 MET A CA 1
ATOM 6077 C C . MET A 1 774 ? -0.074 -4.735 1.316 1.00 45.50 774 MET A C 1
ATOM 6079 O O . MET A 1 774 ? 0.624 -5.356 2.118 1.00 45.50 774 MET A O 1
ATOM 6083 N N . HIS A 1 775 ? 0.420 -3.843 0.448 1.00 43.75 775 HIS A N 1
ATOM 6084 C CA . HIS A 1 775 ? 1.846 -3.504 0.289 1.00 43.75 775 HIS A CA 1
ATOM 6085 C C . HIS A 1 775 ? 2.358 -2.592 1.379 1.00 43.75 775 HIS A C 1
ATOM 6087 O O . HIS A 1 775 ? 2.101 -1.382 1.243 1.00 43.75 775 HIS A O 1
#